Protein AF-0000000079328495 (afdb_homodimer)

InterPro domains:
  IPR013783 Immunoglobulin-like fold [G3DSA:2.60.40.10] (2-86)
  IPR017853 Glycoside hydrolase superfamily [SSF51445] (124-340)
  IPR025277 Apiosidase-like, catalytic domain [PF13204] (99-367)
  IPR032260 Domain of unknown function DUF5060 [PF16586] (5-71)
  IPR041239 Domain of unknown function DUF5605 [PF18310] (412-483)

Foldseek 3Di:
DALEAEALGKDKDKFFADQDDLCLPPKWKKKWKDDPPDTDIAGWGDLHPRMIMAMARHNDFAKMKMFMPMPGPRRHGDMDMGGYDHDDPLPQFAWAFDPQAAIAGPVRHGDAAAEAEAEAQLQADPVQVVLLLVQVLPFLGQEYEYELAHFADVLGHDGGPDHQFPDDPVGAGDLSGGDSVSLVSVQVSCVSSSVSRHAYAYEHAEQRDDRCSNAPDLVSLLSSLLRNLSVDLSNRRYAYEDYAAQQPNADPVGDRRADPVSSVVSLVSSCVNRSVLHAYEYEHAQDADLCLDPSHQAYAYEANDLPDGLLCLLVVCVRRSHAYEDQQSAADECDPDSSAHDALLVVLLSQCNNQLQQHGYYYAHQYDDPSSDGCNHHRRHDDHLNRVLVSLVVVVQSPDPDRWHWDPDDDPQWTWTDDPLFKIKIWNAQFFDQKDKDAHDAPWKKWKWKAQSRVSDIDTDPDIDGGIDMDGTPRGHGIMMMIGTDD/DALEAEALGKDKDKFFADQDDLCLPPKWKKKWKDDPPDTDIAGWGDLHPRMIMFMARHNDFAKMKMAMPMPDPRRGGDMDMGGYDHDDPLPQFAWAFDPQAAIAGPNRHGDAAAEAEAEAQLQADPVQVVLLLVQVLPFLGQEYEYELAHFADVLGHDGGPDHQFPDDPVGAGDLSGGDSVSLVSVQVSCVSSSVSRHAYAYEHAEQRDDRCSNAPDLVSLLSSLLRNLSVDLSNRRYAYEDYAAQQPNADPVGDRRADPVSSVVSLVSSCVNRSPLHAYEYEHAQDADLCLDPSHQAYAYEANDLPDGLLCLLVVCVRRSHAYEDQQSAADECDPDSSAHDALLVVLLSQCNNQLQQHGYYYAHQYDDPSSDGCNHHRRHDDHQNRVLVSLVVVVQSPDPDRWHWDPDDDPQWTWTDDPLFKIKIWNAQFFDQKDKDAHDAPWKWWKWKAQSRVSDIDTDPDIDGGIDMDGTPRGHGIMMMIGTDD

Solvent-accessible surface area (backbone atoms only — not comparable to full-atom values): 50510 Å² total; per-residue (Å²): 126,81,52,67,34,37,38,41,30,64,48,76,50,77,41,69,52,80,71,75,81,62,51,72,74,70,52,52,43,32,33,41,34,35,40,92,89,45,74,48,69,38,43,30,47,70,57,50,94,20,32,32,36,40,54,42,45,43,85,60,75,41,63,35,37,36,40,24,45,35,86,40,74,79,54,32,68,42,71,53,68,38,33,28,38,78,47,56,94,89,50,49,43,35,62,42,76,33,93,56,42,42,41,19,21,68,74,64,47,75,47,82,65,33,28,32,37,28,36,30,17,87,41,45,56,69,68,39,35,53,40,24,51,55,41,48,65,74,43,67,48,40,26,36,36,28,45,72,59,75,54,40,52,94,75,32,79,71,78,51,88,63,55,62,39,42,67,42,89,87,80,41,63,43,80,74,39,72,29,47,68,37,54,53,52,52,51,52,53,52,50,54,33,44,73,66,61,24,33,36,37,38,24,69,37,50,56,41,51,85,81,48,80,62,66,62,50,72,69,40,47,51,52,48,46,50,51,52,36,35,71,43,52,38,47,39,43,49,28,45,24,57,18,50,34,51,83,56,32,55,42,98,85,67,43,72,72,50,54,72,69,50,52,54,52,51,50,48,51,47,55,72,49,23,85,75,64,58,41,25,32,52,21,26,47,82,60,79,68,74,57,63,43,83,80,37,56,36,40,34,36,36,43,75,44,95,74,56,33,36,73,47,36,54,60,48,34,72,72,43,62,28,21,40,31,32,57,35,63,51,18,27,28,20,28,64,48,66,60,19,6,31,45,32,67,58,49,40,46,40,38,52,43,10,36,38,36,29,31,26,38,25,39,36,35,30,45,78,40,100,81,46,57,23,29,34,42,38,28,31,64,87,83,73,64,26,58,65,37,48,35,49,51,49,54,55,55,70,67,42,97,48,75,49,32,48,48,91,77,72,59,93,66,42,50,43,15,21,37,81,88,48,29,42,38,35,42,42,44,75,34,14,33,39,30,43,75,46,78,48,65,77,92,47,37,24,39,43,30,46,29,36,56,75,81,67,44,78,46,72,51,88,67,72,47,54,32,69,49,70,48,82,43,90,46,46,59,37,32,31,40,37,34,40,53,52,135,127,83,53,66,34,36,38,41,31,64,48,76,50,78,41,70,51,79,71,75,82,62,52,74,74,70,53,50,42,33,32,40,35,36,40,93,90,46,74,47,70,36,44,30,45,70,59,51,94,21,31,33,35,40,53,41,45,45,85,58,75,41,64,34,37,35,38,25,44,36,85,40,75,79,53,34,69,43,71,53,68,39,31,28,38,79,46,57,93,88,51,47,44,36,59,42,77,34,92,56,41,42,41,18,21,68,71,64,48,78,46,79,64,32,27,31,38,30,36,30,19,88,42,45,57,71,69,38,35,53,40,24,52,54,41,48,64,74,44,65,48,39,27,36,37,28,44,73,59,74,53,41,50,93,76,34,79,72,78,51,88,62,54,63,38,43,68,42,92,86,78,40,64,43,80,73,38,72,29,47,68,38,54,52,51,50,50,51,52,53,49,53,34,44,74,66,61,25,32,36,38,38,22,69,34,46,54,42,52,85,80,50,80,63,67,62,50,71,68,39,48,51,53,49,46,52,50,50,35,36,71,44,52,37,48,40,44,50,28,46,23,58,19,48,28,51,83,57,34,56,43,98,84,68,43,71,72,50,54,70,67,50,50,53,54,52,49,48,52,48,54,73,51,23,84,76,64,58,42,26,32,52,24,27,46,84,61,79,69,76,58,62,44,84,81,36,58,36,39,34,35,36,43,75,43,95,75,55,34,37,72,45,37,54,59,49,35,71,71,43,62,30,21,41,30,30,58,35,63,52,17,27,26,21,29,65,50,68,60,20,7,29,45,34,67,57,49,40,46,39,39,52,45,10,36,37,37,29,30,26,39,25,40,38,34,30,46,80,40,98,81,46,59,23,28,35,43,37,29,31,64,86,83,73,63,26,58,65,36,48,33,50,52,48,53,54,54,72,68,43,99,48,76,51,31,49,47,92,78,72,60,90,66,44,51,42,13,22,37,81,87,48,30,42,36,37,40,40,44,76,33,14,31,39,30,45,74,46,78,48,65,77,91,48,38,24,39,42,30,44,28,37,56,76,80,65,45,77,46,74,52,88,68,71,47,51,32,69,49,72,46,83,41,89,45,46,60,37,34,31,41,38,34,40,51,52,134

pLDDT: mean 97.22, std 3.51, range [46.03, 98.94]

Secondary structure (DSSP, 8-state):
---EEETTS-EEEEEE---SS-HHHH--EEEEEEETTEEEEEEEEE-STTEEEEEE---S-EEEEEEEEESSGGGSS-EEEEEEEPPPTT----EEEETTTEEEETTS-B----EEE-TTGGGS-HHHHHHHHHHHHHSS--EEEEESS---BTTB-PPPSS-SEEEETTTEEEEEEE-HHHHHHHHHHHHHHHHTT-EEEEES--S--SSSTT---HHHHHHHHHHHHHHHTT-TTEEEES-SSGGG-B-TTS-BSS-HHHHHHHHHHHHHH-TT---EE-B-SSS---TTSTT--SEEEE-SSSSS-GGGHHHHHHHH-S-EEEEES--EE--SSGGG-B-HHHHHHHHHHHHHTT-EEEE-EE---TT---HHHH-S----SHHHHHHHHHHHHHHSSS--EE-SS--SSSEEEEETTTEEEEE-TT---SEEEEEPPTT-EEEEEEEETTTTEEEEPSS-B-SEEEEE--SSSSEEEEEEEE-/---EEETTS-EEEEEE---SS-HHHH--EEEEEEETTEEEEEEEEE-STTEEEEEE---S-EEEEEEEEESSGGGSS-EEEEEEEPPPTT----EEEETTTEEEETTS-B----EEE-TTGGGS-HHHHHHHHHHHHHSS--EEEEESS---BTTB-PPPSS-SEEEETTTEEEEEEE-HHHHHHHHHHHHHHHHTT-EEEEES--S--SSSTT---HHHHHHHHHHHHHHHTT-TTEEEE--SSGGG-B-TTS-BSS-HHHHHHHHHHHHHH-TT---EE-B-SSS---TTSTT--SEEEE-SSSSS-GGGHHHHHHHH-S-EEEEES--EE--SSGGG-B-HHHHHHHHHHHHHTT-EEEE-EE---TT---HHHH-S----SHHHHHHHHHHHHHHSSS--EE-SS--SSSEEEEETTTEEEEE-TT---SEEEEEPPTT-EEEEEEEETTTTEEEEPSS-B-SEEEEE--SSSSEEEEEEEE-

Nearest PDB structures (foldseek):
  4n0r-assembly1_B  TM=9.453E-01  e=2.467E-60  Phocaeicola vulgatus ATCC 8482
  5i77-assembly2_A  TM=6.065E-01  e=1.632E-05  Aspergillus niger
  5i79-assembly1_A  TM=5.744E-01  e=2.759E-05  Aspergillus niger
  6yon-assembly4_D  TM=5.941E-01  e=5.556E-05  Talaromyces verruculosus
  6fpt-assembly1_A  TM=4.446E-01  e=1.457E-03  Danio rerio

Sequence (974 aa):
MSNLIEQWGFYESSFKGPDEGNLFLEVELTAVFKHEDSLVEVNGFYDGEGIYKVRFMPELLGKWTFVTKSNREDLNKLTGSFECVEPSSNNHGPVRVKNQFHFEYADRTPHYSFGTTCYAWIHQSIELQEKTLETLKTSPFNKVRMCVFPKHYDYNHNEPPLYPYEGSLESGFDFTKFIPEFFRHLERRILDLQEIGIECDLILFHPYDRWGFSNMGAENDKKYLKYIVSRLAHFRNIWWSMANEYDLFFGSDGELKKNVEDWERLARIVQRNDPYQHLRSIHNCMKMYDYGRPWITHCSIQRTDTVKTAENTNEWRNQYGKPIVIDECTYEGNINHGWGNITGQEMTRRFWEGVIRGGYVGHGETYVHPQDILWWSHGGELHGTSPLRIGFLRKIIESAPGAISPIKTPYWDVTCGVVGEDYYIFYFSFNQPAFRTFNMPQGNRYKVDILDTWDMTIKELEGTYSGEFSIDMPGKQYIAVRMIKVNMSNLIEQWGFYESSFKGPDEGNLFLEVELTAVFKHEDSLVEVNGFYDGEGIYKVRFMPELLGKWTFVTKSNREDLNKLTGSFECVEPSSNNHGPVRVKNQFHFEYADRTPHYSFGTTCYAWIHQSIELQEKTLETLKTSPFNKVRMCVFPKHYDYNHNEPPLYPYEGSLESGFDFTKFIPEFFRHLERRILDLQEIGIECDLILFHPYDRWGFSNMGAENDKKYLKYIVSRLAHFRNIWWSMANEYDLFFGSDGELKKNVEDWERLARIVQRNDPYQHLRSIHNCMKMYDYGRPWITHCSIQRTDTVKTAENTNEWRNQYGKPIVIDECTYEGNINHGWGNITGQEMTRRFWEGVIRGGYVGHGETYVHPQDILWWSHGGELHGTSPLRIGFLRKIIESAPGAISPIKTPYWDVTCGVVGEDYYIFYFSFNQPAFRTFNMPQGNRYKVDILDTWDMTIKELEGTYSGEFSIDMPGKQYIAVRMIKVN

Structure (mmCIF, N/CA/C/O backbone):
data_AF-0000000079328495-model_v1
#
loop_
_entity.id
_entity.type
_entity.pdbx_description
1 polymer 'Uncharacterized protein'
#
loop_
_atom_site.group_PDB
_atom_site.id
_atom_site.type_symbol
_atom_site.label_atom_id
_atom_site.label_alt_id
_atom_site.label_comp_id
_atom_site.label_asym_id
_atom_site.label_entity_id
_atom_site.label_seq_id
_atom_site.pdbx_PDB_ins_code
_atom_site.Cartn_x
_atom_site.Cartn_y
_atom_site.Cartn_z
_atom_site.occupancy
_atom_site.B_iso_or_equiv
_atom_site.auth_seq_id
_atom_site.auth_comp_id
_atom_site.auth_asym_id
_atom_site.auth_atom_id
_atom_site.pdbx_PDB_model_num
ATOM 1 N N . MET A 1 1 ? 10.586 -49.875 -30.781 1 46.31 1 MET A N 1
ATOM 2 C CA . MET A 1 1 ? 10.617 -48.5 -30.281 1 46.31 1 MET A CA 1
ATOM 3 C C . MET A 1 1 ? 12.039 -48.094 -29.938 1 46.31 1 MET A C 1
ATOM 5 O O . MET A 1 1 ? 12.812 -48.875 -29.406 1 46.31 1 MET A O 1
ATOM 9 N N . SER A 1 2 ? 12.641 -47.188 -30.469 1 59.44 2 SER A N 1
ATOM 10 C CA . SER A 1 2 ? 14.031 -46.781 -30.281 1 59.44 2 SER A CA 1
ATOM 11 C C . SER A 1 2 ? 14.391 -46.719 -28.797 1 59.44 2 SER A C 1
ATOM 13 O O . SER A 1 2 ? 13.609 -46.25 -27.984 1 59.44 2 SER A O 1
ATOM 15 N N . ASN A 1 3 ? 15.266 -47.562 -28.297 1 86.56 3 ASN A N 1
ATOM 16 C CA . ASN A 1 3 ? 15.742 -47.75 -26.938 1 86.56 3 ASN A CA 1
ATOM 17 C C . ASN A 1 3 ? 16.594 -46.594 -26.453 1 86.56 3 ASN A C 1
ATOM 19 O O . ASN A 1 3 ? 17.422 -46.75 -25.562 1 86.56 3 ASN A O 1
ATOM 23 N N . LEU A 1 4 ? 16.453 -45.469 -27.297 1 95.38 4 LEU A N 1
ATOM 24 C CA . LEU A 1 4 ? 17.203 -44.281 -26.906 1 95.38 4 LEU A CA 1
ATOM 25 C C . LEU A 1 4 ? 16.297 -43.281 -26.219 1 95.38 4 LEU A C 1
ATOM 27 O O . LEU A 1 4 ? 15.219 -42.938 -26.719 1 95.38 4 LEU A O 1
ATOM 31 N N . ILE A 1 5 ? 16.656 -42.844 -25.062 1 96.94 5 ILE A N 1
ATOM 32 C CA . ILE A 1 5 ? 15.938 -41.844 -24.266 1 96.94 5 ILE A CA 1
ATOM 33 C C . ILE A 1 5 ? 16.859 -40.656 -23.969 1 96.94 5 ILE A C 1
ATOM 35 O O . ILE A 1 5 ? 17.984 -40.844 -23.516 1 96.94 5 ILE A O 1
ATOM 39 N N . GLU A 1 6 ? 16.453 -39.438 -24.344 1 97.25 6 GLU A N 1
ATOM 40 C CA . GLU A 1 6 ? 17.297 -38.281 -24.031 1 97.25 6 GLU A CA 1
ATOM 41 C C . GLU A 1 6 ? 17.375 -38.062 -22.531 1 97.25 6 GLU A C 1
ATOM 43 O O . GLU A 1 6 ? 16.422 -38.375 -21.797 1 97.25 6 GLU A O 1
ATOM 48 N N . GLN A 1 7 ? 18.516 -37.469 -22.125 1 97.75 7 GLN A N 1
ATOM 49 C CA . GLN A 1 7 ? 18.625 -37.031 -20.734 1 97.75 7 GLN A CA 1
ATOM 50 C C . GLN A 1 7 ? 17.5 -36.094 -20.375 1 97.75 7 GLN A C 1
ATOM 52 O O . GLN A 1 7 ? 17.172 -35.156 -21.141 1 97.75 7 GLN A O 1
ATOM 57 N N . TRP A 1 8 ? 16.875 -36.344 -19.266 1 98.12 8 TRP A N 1
ATOM 58 C CA . TRP A 1 8 ? 15.727 -35.594 -18.734 1 98.12 8 TRP A CA 1
ATOM 59 C C . TRP A 1 8 ? 14.5 -35.812 -19.609 1 98.12 8 TRP A C 1
ATOM 61 O O . TRP A 1 8 ? 13.523 -35.062 -19.5 1 98.12 8 TRP A O 1
ATOM 71 N N . GLY A 1 9 ? 14.57 -36.656 -20.531 1 95.88 9 GLY A N 1
ATOM 72 C CA . GLY A 1 9 ? 13.359 -37.219 -21.125 1 95.88 9 GLY A CA 1
ATOM 73 C C . GLY A 1 9 ? 12.68 -38.25 -20.25 1 95.88 9 GLY A C 1
ATOM 74 O O . GLY A 1 9 ? 12.812 -38.219 -19.031 1 95.88 9 GLY A O 1
ATOM 75 N N . PHE A 1 10 ? 11.727 -39.094 -20.734 1 90.31 10 PHE A N 1
ATOM 76 C CA . PHE A 1 10 ? 11.227 -40.125 -19.828 1 90.31 10 PHE A CA 1
ATOM 77 C C . PHE A 1 10 ? 11.047 -41.438 -20.562 1 90.31 10 PHE A C 1
ATOM 79 O O . PHE A 1 10 ? 10.68 -41.469 -21.734 1 90.31 10 PHE A O 1
ATOM 86 N N . TYR A 1 11 ? 11.438 -42.5 -19.938 1 96.12 11 TYR A N 1
ATOM 87 C CA . TYR A 1 11 ? 11.273 -43.906 -20.312 1 96.12 11 TYR A CA 1
ATOM 88 C C . TYR A 1 11 ? 9.984 -44.469 -19.75 1 96.12 11 TYR A C 1
ATOM 90 O O . TYR A 1 11 ? 9.617 -44.156 -18.594 1 96.12 11 TYR A O 1
ATOM 98 N N . GLU A 1 12 ? 9.32 -45.219 -20.562 1 97.19 12 GLU A N 1
ATOM 99 C CA . GLU A 1 12 ? 8.109 -45.906 -20.109 1 97.19 12 GLU A CA 1
ATOM 100 C C . GLU A 1 12 ? 8.094 -47.375 -20.531 1 97.19 12 GLU A C 1
ATOM 102 O O . GLU A 1 12 ? 8.461 -47.688 -21.672 1 97.19 12 GLU A O 1
ATOM 107 N N . SER A 1 13 ? 7.82 -48.219 -19.656 1 97.12 13 SER A N 1
ATOM 108 C CA . SER A 1 13 ? 7.52 -49.625 -19.953 1 97.12 13 SER A CA 1
ATOM 109 C C . SER A 1 13 ? 6.141 -50 -19.438 1 97.12 13 SER A C 1
ATOM 111 O O . SER A 1 13 ? 5.734 -49.594 -18.344 1 97.12 13 SER A O 1
ATOM 113 N N . SER A 1 14 ? 5.461 -50.781 -20.219 1 97.38 14 SER A N 1
ATOM 114 C CA . SER A 1 14 ? 4.125 -51.281 -19.875 1 97.38 14 SER A CA 1
ATOM 115 C C . SER A 1 14 ? 4.105 -52.781 -19.719 1 97.38 14 SER A C 1
ATOM 117 O O . SER A 1 14 ? 4.766 -53.5 -20.469 1 97.38 14 SER A O 1
ATOM 119 N N . PHE A 1 15 ? 3.289 -53.219 -18.766 1 97.56 15 PHE A N 1
ATOM 120 C CA . PHE A 1 15 ? 3.152 -54.625 -18.453 1 97.56 15 PHE A CA 1
ATOM 121 C C . PHE A 1 15 ? 1.683 -55.031 -18.344 1 97.56 15 PHE A C 1
ATOM 123 O O . PHE A 1 15 ? 0.863 -54.25 -17.875 1 97.56 15 PHE A O 1
ATOM 130 N N . LYS A 1 16 ? 1.443 -56.219 -18.75 1 96.62 16 LYS A N 1
ATOM 131 C CA . LYS A 1 16 ? 0.119 -56.781 -18.5 1 96.62 16 LYS A CA 1
ATOM 132 C C . LYS A 1 16 ? 0.066 -57.5 -17.156 1 96.62 16 LYS A C 1
ATOM 134 O O . LYS A 1 16 ? 1.006 -58.188 -16.781 1 96.62 16 LYS A O 1
ATOM 139 N N . GLY A 1 17 ? -0.956 -57.25 -16.453 1 95.69 17 GLY A N 1
ATOM 140 C CA . GLY A 1 17 ? -1.153 -57.844 -15.148 1 95.69 17 GLY A CA 1
ATOM 141 C C . GLY A 1 17 ? -2.615 -58.062 -14.797 1 95.69 17 GLY A C 1
ATOM 142 O O . GLY A 1 17 ? -3.469 -58.125 -15.688 1 95.69 17 GLY A O 1
ATOM 143 N N . PRO A 1 18 ? -2.844 -58.25 -13.508 1 94.81 18 PRO A N 1
ATOM 144 C CA . PRO A 1 18 ? -4.23 -58.469 -13.078 1 94.81 18 PRO A CA 1
ATOM 145 C C . PRO A 1 18 ? -5.176 -57.375 -13.555 1 94.81 18 PRO A C 1
ATOM 147 O O . PRO A 1 18 ? -4.797 -56.219 -13.578 1 94.81 18 PRO A O 1
ATOM 150 N N . ASP A 1 19 ? -6.398 -57.781 -13.891 1 94.12 19 ASP A N 1
ATOM 151 C CA . ASP A 1 19 ? -7.379 -56.812 -14.398 1 94.12 19 ASP A CA 1
ATOM 152 C C . ASP A 1 19 ? -8.688 -56.906 -13.617 1 94.12 19 ASP A C 1
ATOM 154 O O . ASP A 1 19 ? -9.695 -56.312 -14.016 1 94.12 19 ASP A O 1
ATOM 158 N N . GLU A 1 20 ? -8.719 -57.688 -12.57 1 92.5 20 GLU A N 1
ATOM 159 C CA . GLU A 1 20 ? -9.906 -57.812 -11.727 1 92.5 20 GLU A CA 1
ATOM 160 C C . GLU A 1 20 ? -9.625 -57.312 -10.312 1 92.5 20 GLU A C 1
ATOM 162 O O . GLU A 1 20 ? -8.539 -57.531 -9.781 1 92.5 20 GLU A O 1
ATOM 167 N N . GLY A 1 21 ? -10.672 -56.625 -9.719 1 91.38 21 GLY A N 1
ATOM 168 C CA . GLY A 1 21 ? -10.547 -56.094 -8.367 1 91.38 21 GLY A CA 1
ATOM 169 C C . GLY A 1 21 ? -10.18 -54.625 -8.336 1 91.38 21 GLY A C 1
ATOM 170 O O . GLY A 1 21 ? -10.406 -53.906 -9.305 1 91.38 21 GLY A O 1
ATOM 171 N N . ASN A 1 22 ? -9.828 -54.188 -7.129 1 93 22 ASN A N 1
ATOM 172 C CA . ASN A 1 22 ? -9.344 -52.812 -6.988 1 93 22 ASN A CA 1
ATOM 173 C C . ASN A 1 22 ? -7.82 -52.75 -7.062 1 93 22 ASN A C 1
ATOM 175 O O . ASN A 1 22 ? -7.148 -52.688 -6.031 1 93 22 ASN A O 1
ATOM 179 N N . LEU A 1 23 ? -7.359 -52.688 -8.203 1 89.62 23 LEU A N 1
ATOM 180 C CA . LEU A 1 23 ? -5.953 -52.906 -8.523 1 89.62 23 LEU A CA 1
ATOM 181 C C . LEU A 1 23 ? -5.117 -51.688 -8.125 1 89.62 23 LEU A C 1
ATOM 183 O O . LEU A 1 23 ? -3.891 -51.781 -8.055 1 89.62 23 LEU A O 1
ATOM 187 N N . PHE A 1 24 ? -5.734 -50.562 -7.863 1 91.75 24 PHE A N 1
ATOM 188 C CA . PHE A 1 24 ? -5.035 -49.406 -7.332 1 91.75 24 PHE A CA 1
ATOM 189 C C . PHE A 1 24 ? -4.551 -49.656 -5.91 1 91.75 24 PHE A C 1
ATOM 191 O O . PHE A 1 24 ? -3.547 -49.094 -5.477 1 91.75 24 PHE A O 1
ATOM 198 N N . LEU A 1 25 ? -5.242 -50.5 -5.254 1 90.62 25 LEU A N 1
ATOM 199 C CA . LEU A 1 25 ? -4.953 -50.781 -3.854 1 90.62 25 LEU A CA 1
ATOM 200 C C . LEU A 1 25 ? -4.207 -52.094 -3.715 1 90.62 25 LEU A C 1
ATOM 202 O O . LEU A 1 25 ? -3.354 -52.25 -2.836 1 90.62 25 LEU A O 1
ATOM 206 N N . GLU A 1 26 ? -4.461 -52.969 -4.586 1 93.62 26 GLU A N 1
ATOM 207 C CA . GLU A 1 26 ? -4.094 -54.344 -4.355 1 93.62 26 GLU A CA 1
ATOM 208 C C . GLU A 1 26 ? -2.73 -54.688 -4.965 1 93.62 26 GLU A C 1
ATOM 210 O O . GLU A 1 26 ? -2.102 -55.688 -4.605 1 93.62 26 GLU A O 1
ATOM 215 N N . VAL A 1 27 ? -2.359 -53.938 -5.852 1 96 27 VAL A N 1
ATOM 216 C CA . VAL A 1 27 ? -1.133 -54.281 -6.562 1 96 27 VAL A CA 1
ATOM 217 C C . VAL A 1 27 ? -0.042 -53.281 -6.227 1 96 27 VAL A C 1
ATOM 219 O O . VAL A 1 27 ? -0.253 -52.062 -6.34 1 96 27 VAL A O 1
ATOM 222 N N . GLU A 1 28 ? 1.02 -53.781 -5.754 1 96.56 28 GLU A N 1
ATOM 223 C CA . GLU A 1 28 ? 2.229 -52.969 -5.547 1 96.56 28 GLU A CA 1
ATOM 224 C C . GLU A 1 28 ? 3.26 -53.25 -6.641 1 96.56 28 GLU A C 1
ATOM 226 O O . GLU A 1 28 ? 3.506 -54.406 -6.996 1 96.56 28 GLU A O 1
ATOM 231 N N . LEU A 1 29 ? 3.732 -52.219 -7.219 1 98.06 29 LEU A N 1
ATOM 232 C CA . LEU A 1 29 ? 4.73 -52.344 -8.281 1 98.06 29 LEU A CA 1
ATOM 233 C C . LEU A 1 29 ? 5.797 -51.25 -8.133 1 98.06 29 LEU A C 1
ATOM 235 O O . LEU A 1 29 ? 5.48 -50.062 -8.016 1 98.06 29 LEU A O 1
ATOM 239 N N . THR A 1 30 ? 7.055 -51.625 -8.055 1 98.44 30 THR A N 1
ATOM 240 C CA . THR A 1 30 ? 8.203 -50.75 -8.125 1 98.44 30 THR A CA 1
ATOM 241 C C . THR A 1 30 ? 9.227 -51.25 -9.125 1 98.44 30 THR A C 1
ATOM 243 O O . THR A 1 30 ? 9.148 -52.375 -9.586 1 98.44 30 THR A O 1
ATOM 246 N N . ALA A 1 31 ? 10.055 -50.406 -9.523 1 98.44 31 ALA A N 1
ATOM 247 C CA . ALA A 1 31 ? 11.188 -50.75 -10.375 1 98.44 31 ALA A CA 1
ATOM 248 C C . ALA A 1 31 ? 12.469 -50.062 -9.898 1 98.44 31 ALA A C 1
ATOM 250 O O . ALA A 1 31 ? 12.438 -48.906 -9.508 1 98.44 31 ALA A O 1
ATOM 251 N N . VAL A 1 32 ? 13.523 -50.781 -9.883 1 98.5 32 VAL A N 1
ATOM 252 C CA . VAL A 1 32 ? 14.836 -50.219 -9.578 1 98.5 32 VAL A CA 1
ATOM 253 C C . VAL A 1 32 ? 15.641 -50.062 -10.867 1 98.5 32 VAL A C 1
ATOM 255 O O . VAL A 1 32 ? 15.969 -51.062 -11.531 1 98.5 32 VAL A O 1
ATOM 258 N N . PHE A 1 33 ? 15.93 -48.844 -11.227 1 98.19 33 PHE A N 1
ATOM 259 C CA . PHE A 1 33 ? 16.781 -48.531 -12.375 1 98.19 33 PHE A CA 1
ATOM 260 C C . PHE A 1 33 ? 18.234 -48.438 -11.961 1 98.19 33 PHE A C 1
ATOM 262 O O . PHE A 1 33 ? 18.547 -47.875 -10.898 1 98.19 33 PHE A O 1
ATOM 269 N N . LYS A 1 34 ? 19.016 -48.938 -12.812 1 97.81 34 LYS A N 1
ATOM 270 C CA . LYS A 1 34 ? 20.438 -49.031 -12.477 1 97.81 34 LYS A CA 1
ATOM 271 C C . LYS A 1 34 ? 21.312 -48.531 -13.633 1 97.81 34 LYS A C 1
ATOM 273 O O . LYS A 1 34 ? 21.062 -48.844 -14.797 1 97.81 34 LYS A O 1
ATOM 278 N N . HIS A 1 35 ? 22.141 -47.656 -13.391 1 97.19 35 HIS A N 1
ATOM 279 C CA . HIS A 1 35 ? 23.25 -47.219 -14.234 1 97.19 35 HIS A CA 1
ATOM 280 C C . HIS A 1 35 ? 24.562 -47.25 -13.461 1 97.19 35 HIS A C 1
ATOM 282 O O . HIS A 1 35 ? 24.812 -46.406 -12.609 1 97.19 35 HIS A O 1
ATOM 288 N N . GLU A 1 36 ? 25.422 -48.156 -13.836 1 95.25 36 GLU A N 1
ATOM 289 C CA . GLU A 1 36 ? 26.656 -48.344 -13.086 1 95.25 36 GLU A CA 1
ATOM 290 C C . GLU A 1 36 ? 26.391 -48.5 -11.594 1 95.25 36 GLU A C 1
ATOM 292 O O . GLU A 1 36 ? 25.625 -49.375 -11.172 1 95.25 36 GLU A O 1
ATOM 297 N N . ASP A 1 37 ? 26.766 -47.438 -10.797 1 94.12 37 ASP A N 1
ATOM 298 C CA . ASP A 1 37 ? 26.594 -47.531 -9.352 1 94.12 37 ASP A CA 1
ATOM 299 C C . ASP A 1 37 ? 25.375 -46.75 -8.883 1 94.12 37 ASP A C 1
ATOM 301 O O . ASP A 1 37 ? 25.078 -46.719 -7.688 1 94.12 37 ASP A O 1
ATOM 305 N N . SER A 1 38 ? 24.672 -46.219 -9.82 1 95.44 38 SER A N 1
ATOM 306 C CA . SER A 1 38 ? 23.5 -45.438 -9.477 1 95.44 38 SER A CA 1
ATOM 307 C C . SER A 1 38 ? 22.234 -46.281 -9.516 1 95.44 38 SER A C 1
ATOM 309 O O . SER A 1 38 ? 21.969 -46.969 -10.5 1 95.44 38 SER A O 1
ATOM 311 N N . LEU A 1 39 ? 21.547 -46.25 -8.367 1 97.12 39 LEU A N 1
ATOM 312 C CA . LEU A 1 39 ? 20.266 -46.938 -8.25 1 97.12 39 LEU A CA 1
ATOM 313 C C . LEU A 1 39 ? 19.141 -45.969 -7.949 1 97.12 39 LEU A C 1
ATOM 315 O O . LEU A 1 39 ? 19.281 -45.125 -7.062 1 97.12 39 LEU A O 1
ATOM 319 N N . VAL A 1 40 ? 18.109 -46 -8.75 1 97.44 40 VAL A N 1
ATOM 320 C CA . VAL A 1 40 ? 16.938 -45.188 -8.5 1 97.44 40 VAL A CA 1
ATOM 321 C C . VAL A 1 40 ? 15.688 -46.062 -8.5 1 97.44 40 VAL A C 1
ATOM 323 O O . VAL A 1 40 ? 15.391 -46.719 -9.484 1 97.44 40 VAL A O 1
ATOM 326 N N . GLU A 1 41 ? 15.031 -46.094 -7.383 1 98.06 41 GLU A N 1
ATOM 327 C CA . GLU A 1 41 ? 13.766 -46.844 -7.289 1 98.06 41 GLU A CA 1
ATOM 328 C C . GLU A 1 41 ? 12.586 -45.938 -7.605 1 98.06 41 GLU A C 1
ATOM 330 O O . GLU A 1 41 ? 12.492 -44.812 -7.09 1 98.06 41 GLU A O 1
ATOM 335 N N . VAL A 1 42 ? 11.727 -46.375 -8.484 1 98.06 42 VAL A N 1
ATOM 336 C CA . VAL A 1 42 ? 10.523 -45.625 -8.828 1 98.06 42 VAL A CA 1
ATOM 337 C C . VAL A 1 42 ? 9.289 -46.5 -8.602 1 98.06 42 VAL A C 1
ATOM 339 O O . VAL A 1 42 ? 9.375 -47.719 -8.648 1 98.06 42 VAL A O 1
ATOM 342 N N . ASN A 1 43 ? 8.188 -45.812 -8.312 1 98 43 ASN A N 1
ATOM 343 C CA . ASN A 1 43 ? 6.91 -46.5 -8.234 1 98 43 ASN A CA 1
ATOM 344 C C . ASN A 1 43 ? 6.332 -46.781 -9.617 1 98 43 ASN A C 1
ATOM 346 O O . ASN A 1 43 ? 6.434 -45.938 -10.516 1 98 43 ASN A O 1
ATOM 350 N N . GLY A 1 44 ? 5.805 -48 -9.828 1 98 44 GLY A N 1
ATOM 351 C CA . GLY A 1 44 ? 4.875 -48.219 -10.922 1 98 44 GLY A CA 1
ATOM 352 C C . GLY A 1 44 ? 3.443 -47.875 -10.57 1 98 44 GLY A C 1
ATOM 353 O O . GLY A 1 44 ? 3.152 -47.469 -9.438 1 98 44 GLY A O 1
ATOM 354 N N . PHE A 1 45 ? 2.564 -47.969 -11.562 1 97.81 45 PHE A N 1
ATOM 355 C CA . PHE A 1 45 ? 1.168 -47.625 -11.305 1 97.81 45 PHE A CA 1
ATOM 356 C C . PHE A 1 45 ? 0.25 -48.375 -12.266 1 97.81 45 PHE A C 1
ATOM 358 O O . PHE A 1 45 ? 0.669 -48.781 -13.352 1 97.81 45 PHE A O 1
ATOM 365 N N . TYR A 1 46 ? -0.91 -48.656 -11.805 1 97.94 46 TYR A N 1
ATOM 366 C CA . TYR A 1 46 ? -1.962 -49.219 -12.633 1 97.94 46 TYR A CA 1
ATOM 367 C C . TYR A 1 46 ? -2.561 -48.188 -13.562 1 97.94 46 TYR A C 1
ATOM 369 O O . TYR A 1 46 ? -2.947 -47.094 -13.117 1 97.94 46 TYR A O 1
ATOM 377 N N . ASP A 1 47 ? -2.60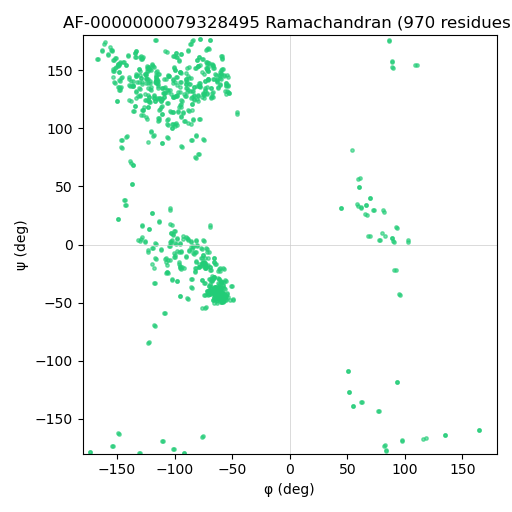9 -48.469 -14.898 1 97.94 47 ASP A N 1
ATOM 378 C CA . ASP A 1 47 ? -3.09 -47.5 -15.891 1 97.94 47 ASP A CA 1
ATOM 379 C C . ASP A 1 47 ? -4.383 -48 -16.531 1 97.94 47 ASP A C 1
ATOM 381 O O . ASP A 1 47 ? -4.684 -47.625 -17.672 1 97.94 47 ASP A O 1
ATOM 385 N N . GLY A 1 48 ? -5.07 -48.875 -15.93 1 95.94 48 GLY A N 1
ATOM 386 C CA . GLY A 1 48 ? -6.355 -49.344 -16.422 1 95.94 48 GLY A CA 1
ATOM 387 C C . GLY A 1 48 ? -6.238 -50.531 -17.375 1 95.94 48 GLY A C 1
ATOM 388 O O . GLY A 1 48 ? -5.191 -50.719 -17.984 1 95.94 48 GLY A O 1
ATOM 389 N N . GLU A 1 49 ? -7.281 -51.312 -17.391 1 95.62 49 GLU A N 1
ATOM 390 C CA . GLU A 1 49 ? -7.457 -52.406 -18.344 1 95.62 49 GLU A CA 1
ATOM 391 C C . GLU A 1 49 ? -6.312 -53.406 -18.25 1 95.62 49 GLU A C 1
ATOM 393 O O . GLU A 1 49 ? -5.766 -53.844 -19.266 1 95.62 49 GLU A O 1
ATOM 398 N N . GLY A 1 50 ? -5.82 -53.594 -17.062 1 96.31 50 GLY A N 1
ATOM 399 C CA . GLY A 1 50 ? -4.789 -54.594 -16.812 1 96.31 50 GLY A CA 1
ATOM 400 C C . GLY A 1 50 ? -3.398 -54.125 -17.188 1 96.31 50 GLY A C 1
ATOM 401 O O . GLY A 1 50 ? -2.465 -54.906 -17.25 1 96.31 50 GLY A O 1
ATOM 402 N N . ILE A 1 51 ? -3.336 -52.875 -17.469 1 97.88 51 ILE A N 1
ATOM 403 C CA . ILE A 1 51 ? -2.041 -52.344 -17.859 1 97.88 51 ILE A CA 1
ATOM 404 C C . ILE A 1 51 ? -1.375 -51.656 -16.672 1 97.88 51 ILE A C 1
ATOM 406 O O . ILE A 1 51 ? -2.006 -50.844 -15.984 1 97.88 51 ILE A O 1
ATOM 410 N N . TYR A 1 52 ? -0.135 -52.031 -16.375 1 98.06 52 TYR A N 1
ATOM 411 C CA . TYR A 1 52 ? 0.72 -51.438 -15.359 1 98.06 52 TYR A CA 1
ATOM 412 C C . TYR A 1 52 ? 1.942 -50.781 -15.992 1 98.06 52 TYR A C 1
ATOM 414 O O . TYR A 1 52 ? 2.508 -51.312 -16.953 1 98.06 52 TYR A O 1
ATOM 422 N N . LYS A 1 53 ? 2.334 -49.656 -15.477 1 98.06 53 LYS A N 1
ATOM 423 C CA . LYS A 1 53 ? 3.422 -48.906 -16.109 1 98.06 53 LYS A CA 1
ATOM 424 C C . LYS A 1 53 ? 4.484 -48.5 -15.094 1 98.06 53 LYS A C 1
ATOM 426 O O . LYS A 1 53 ? 4.18 -48.312 -13.914 1 98.06 53 LYS A O 1
ATOM 431 N N . VAL A 1 54 ? 5.715 -48.469 -15.531 1 97.62 54 VAL A N 1
ATOM 432 C CA . VAL A 1 54 ? 6.816 -47.812 -14.844 1 97.62 54 VAL A CA 1
ATOM 433 C C . VAL A 1 54 ? 7.426 -46.719 -15.742 1 97.62 54 VAL A C 1
ATOM 435 O O . VAL A 1 54 ? 7.559 -46.906 -16.953 1 97.62 54 VAL A O 1
ATOM 438 N N . ARG A 1 55 ? 7.66 -45.625 -15.164 1 98 55 ARG A N 1
ATOM 439 C CA . ARG A 1 55 ? 8.242 -44.469 -15.867 1 98 55 ARG A CA 1
ATOM 440 C C . ARG A 1 55 ? 9.492 -43.969 -15.156 1 98 55 ARG A C 1
ATOM 442 O O . ARG A 1 55 ? 9.602 -44.062 -13.93 1 98 55 ARG A O 1
ATOM 449 N N . PHE A 1 56 ? 10.43 -43.469 -15.938 1 97.94 56 PHE A N 1
ATOM 450 C CA . PHE A 1 56 ? 11.711 -43.031 -15.383 1 97.94 56 PHE A CA 1
ATOM 451 C C . PHE A 1 56 ? 12.281 -41.875 -16.172 1 97.94 56 PHE A C 1
ATOM 453 O O . PHE A 1 56 ? 12.227 -41.844 -17.391 1 97.94 56 PHE A O 1
ATOM 460 N N . MET A 1 57 ? 12.75 -40.812 -15.484 1 98.38 57 MET A N 1
ATOM 461 C CA . MET A 1 57 ? 13.5 -39.719 -16.062 1 98.38 57 MET A CA 1
ATOM 462 C C . MET A 1 57 ? 15 -39.875 -15.828 1 98.38 57 MET A C 1
ATOM 464 O O . MET A 1 57 ? 15.484 -39.625 -14.719 1 98.38 57 MET A O 1
ATOM 468 N N . PRO A 1 58 ? 15.734 -40.312 -16.828 1 97.5 58 PRO A N 1
ATOM 469 C CA . PRO A 1 58 ? 17.172 -40.531 -16.609 1 97.5 58 PRO A CA 1
ATOM 470 C C . PRO A 1 58 ? 17.938 -39.219 -16.469 1 97.5 58 PRO A C 1
ATOM 472 O O . PRO A 1 58 ? 17.719 -38.281 -17.25 1 97.5 58 PRO A O 1
ATOM 475 N N . GLU A 1 59 ? 18.797 -39.156 -15.516 1 96.5 59 GLU A N 1
ATOM 476 C CA . GLU A 1 59 ? 19.578 -37.938 -15.281 1 96.5 59 GLU A CA 1
ATOM 477 C C . GLU A 1 59 ? 21.031 -38.125 -15.703 1 96.5 59 GLU A C 1
ATOM 479 O O . GLU A 1 59 ? 21.766 -37.156 -15.82 1 96.5 59 GLU A O 1
ATOM 484 N N . LEU A 1 60 ? 21.438 -39.438 -15.906 1 97.12 60 LEU A N 1
ATOM 485 C CA . LEU A 1 60 ? 22.797 -39.75 -16.312 1 97.12 60 LEU A CA 1
ATOM 486 C C . LEU A 1 60 ? 22.812 -40.406 -17.688 1 97.12 60 LEU A C 1
ATOM 488 O O . LEU A 1 60 ? 21.969 -41.25 -18 1 97.12 60 LEU A O 1
ATOM 492 N N . LEU A 1 61 ? 23.797 -40.062 -18.5 1 97.69 61 LEU A N 1
ATOM 493 C CA . LEU A 1 61 ? 23.969 -40.656 -19.812 1 97.69 61 LEU A CA 1
ATOM 494 C C . LEU A 1 61 ? 24.453 -42.094 -19.688 1 97.69 61 LEU A C 1
ATOM 496 O O . LEU A 1 61 ? 25.125 -42.469 -18.719 1 97.69 61 LEU A O 1
ATOM 500 N N . GLY A 1 62 ? 24.047 -42.875 -20.734 1 97.69 62 GLY A N 1
ATOM 501 C CA . GLY A 1 62 ? 24.562 -44.25 -20.781 1 97.69 62 GLY A CA 1
ATOM 502 C C . GLY A 1 62 ? 23.484 -45.312 -20.641 1 97.69 62 GLY A C 1
ATOM 503 O O . GLY A 1 62 ? 22.297 -45 -20.75 1 97.69 62 GLY A O 1
ATOM 504 N N . LYS A 1 63 ? 23.906 -46.5 -20.422 1 97.75 63 LYS A N 1
ATOM 505 C CA . LYS A 1 63 ? 23 -47.656 -20.422 1 97.75 63 LYS A CA 1
ATOM 506 C C . LYS A 1 63 ? 22.297 -47.812 -19.062 1 97.75 63 LYS A C 1
ATOM 508 O O . LYS A 1 63 ? 22.953 -47.75 -18.016 1 97.75 63 LYS A O 1
ATOM 513 N N . TRP A 1 64 ? 21.047 -47.906 -19.125 1 97.75 64 TRP A N 1
ATOM 514 C CA . TRP A 1 64 ? 20.219 -48.156 -17.953 1 97.75 64 TRP A CA 1
ATOM 515 C C . TRP A 1 64 ? 19.516 -49.5 -18.062 1 97.75 64 TRP A C 1
ATOM 517 O O . TRP A 1 64 ? 19.109 -49.906 -19.156 1 97.75 64 TRP A O 1
ATOM 527 N N . THR A 1 65 ? 19.391 -50.188 -16.969 1 97.75 65 THR A N 1
ATOM 528 C CA . THR A 1 65 ? 18.562 -51.375 -16.844 1 97.75 65 THR A CA 1
ATOM 529 C C . THR A 1 65 ? 17.609 -51.25 -15.656 1 97.75 65 THR A C 1
ATOM 531 O O . THR A 1 65 ? 17.797 -50.375 -14.797 1 97.75 65 THR A O 1
ATOM 534 N N . PHE A 1 66 ? 16.531 -52.062 -15.625 1 97.75 66 PHE A N 1
ATOM 535 C CA . PHE A 1 66 ? 15.688 -52.031 -14.438 1 97.75 66 PHE A CA 1
ATOM 536 C C . PHE A 1 66 ? 15.141 -53.438 -14.156 1 97.75 66 PHE A C 1
ATOM 538 O O . PHE A 1 66 ? 15.156 -54.312 -15.023 1 97.75 66 PHE A O 1
ATOM 545 N N . VAL A 1 67 ? 14.773 -53.656 -12.906 1 98.5 67 VAL A N 1
ATOM 546 C CA . VAL A 1 67 ? 14.07 -54.844 -12.438 1 98.5 67 VAL A CA 1
ATOM 547 C C . VAL A 1 67 ? 12.867 -54.438 -11.594 1 98.5 67 VAL A C 1
ATOM 549 O O . VAL A 1 67 ? 12.961 -53.531 -10.766 1 98.5 67 VAL A O 1
ATOM 552 N N . THR A 1 68 ? 11.742 -55.094 -11.859 1 98.56 68 THR A N 1
ATOM 553 C CA . THR A 1 68 ? 10.539 -54.75 -11.102 1 98.56 68 THR A CA 1
ATOM 554 C C . THR A 1 68 ? 10.438 -55.594 -9.836 1 98.56 68 THR A C 1
ATOM 556 O O . THR A 1 68 ? 11.039 -56.656 -9.742 1 98.56 68 THR A O 1
ATOM 559 N N . LYS A 1 69 ? 9.797 -55 -8.859 1 98.44 69 LYS A N 1
ATOM 560 C CA . LYS A 1 69 ? 9.352 -55.688 -7.656 1 98.44 69 LYS A CA 1
ATOM 561 C C . LYS A 1 69 ? 7.848 -55.531 -7.449 1 98.44 69 LYS A C 1
ATOM 563 O O . LYS A 1 69 ? 7.328 -54.406 -7.527 1 98.44 69 LYS A O 1
ATOM 568 N N . SER A 1 70 ? 7.129 -56.688 -7.234 1 98.12 70 SER A N 1
ATOM 569 C CA . SER A 1 70 ? 5.68 -56.625 -7.09 1 98.12 70 SER A CA 1
ATOM 570 C C . SER A 1 70 ? 5.168 -57.75 -6.211 1 98.12 70 SER A C 1
ATOM 572 O O . SER A 1 70 ? 5.84 -58.781 -6.062 1 98.12 70 SER A O 1
ATOM 574 N N . ASN A 1 71 ? 4.051 -57.531 -5.547 1 97.62 71 ASN A N 1
ATOM 575 C CA . ASN A 1 71 ? 3.377 -58.594 -4.797 1 97.62 71 ASN A CA 1
ATOM 576 C C . ASN A 1 71 ? 2.617 -59.531 -5.723 1 97.62 71 ASN A C 1
ATOM 578 O O . ASN A 1 71 ? 2.004 -60.5 -5.262 1 97.62 71 ASN A O 1
ATOM 582 N N . ARG A 1 72 ? 2.629 -59.219 -7.02 1 96.81 72 ARG A N 1
ATOM 583 C CA . ARG A 1 72 ? 2.051 -60.094 -8.047 1 96.81 72 ARG A CA 1
ATOM 584 C C . ARG A 1 72 ? 3.141 -60.75 -8.898 1 96.81 72 ARG A C 1
ATOM 586 O O . ARG A 1 72 ? 4 -60.062 -9.445 1 96.81 72 ARG A O 1
ATOM 593 N N . GLU A 1 73 ? 3.031 -61.969 -9.031 1 96 73 GLU A N 1
ATOM 594 C CA . GLU A 1 73 ? 4.074 -62.75 -9.703 1 96 73 GLU A CA 1
ATOM 595 C C . GLU A 1 73 ? 4.262 -62.312 -11.148 1 96 73 GLU A C 1
ATOM 597 O O . GLU A 1 73 ? 5.391 -62.219 -11.633 1 96 73 GLU A O 1
ATOM 602 N N . ASP A 1 74 ? 3.238 -61.969 -11.805 1 95.25 74 ASP A N 1
ATOM 603 C CA . ASP A 1 74 ? 3.277 -61.625 -13.219 1 95.25 74 ASP A CA 1
ATOM 604 C C . ASP A 1 74 ? 3.92 -60.25 -13.414 1 95.25 74 ASP A C 1
ATOM 606 O O . ASP A 1 74 ? 4.277 -59.875 -14.539 1 95.25 74 ASP A O 1
ATOM 610 N N . LEU A 1 75 ? 4.133 -59.469 -12.344 1 97.94 75 LEU A N 1
ATOM 611 C CA . LEU A 1 75 ? 4.719 -58.125 -12.414 1 97.94 75 LEU A CA 1
ATOM 612 C C . LEU A 1 75 ? 6.055 -58.094 -11.688 1 97.94 75 LEU A C 1
ATOM 614 O O . LEU A 1 75 ? 6.668 -57.031 -11.578 1 97.94 75 LEU A O 1
ATOM 618 N N . ASN A 1 76 ? 6.488 -59.188 -11.148 1 98 76 ASN A N 1
ATOM 619 C CA . ASN A 1 76 ? 7.703 -59.281 -10.344 1 98 76 ASN A CA 1
ATOM 620 C C . ASN A 1 76 ? 8.898 -59.719 -11.172 1 98 76 ASN A C 1
ATOM 622 O O . ASN A 1 76 ? 8.773 -60.594 -12.023 1 98 76 ASN A O 1
ATOM 626 N N . LYS A 1 77 ? 10.023 -59.125 -11.039 1 98.25 77 LYS A N 1
ATOM 627 C CA . LYS A 1 77 ? 11.312 -59.469 -11.633 1 98.25 77 LYS A CA 1
ATOM 628 C C . LYS A 1 77 ? 11.289 -59.281 -13.148 1 98.25 77 LYS A C 1
ATOM 630 O O . LYS A 1 77 ? 11.922 -60.062 -13.875 1 98.25 77 LYS A O 1
ATOM 635 N N . LEU A 1 78 ? 10.477 -58.469 -13.562 1 98 78 LEU A N 1
ATOM 636 C CA . LEU A 1 78 ? 10.531 -58.062 -14.961 1 98 78 LEU A CA 1
ATOM 637 C C . LEU A 1 78 ? 11.695 -57.125 -15.211 1 98 78 LEU A C 1
ATOM 639 O O . LEU A 1 78 ? 12.07 -56.344 -14.328 1 98 78 LEU A O 1
ATOM 643 N N . THR A 1 79 ? 12.266 -57.219 -16.422 1 97.38 79 THR A N 1
ATOM 644 C CA . THR A 1 79 ? 13.469 -56.438 -16.688 1 97.38 79 THR A CA 1
ATOM 645 C C . THR A 1 79 ? 13.312 -55.625 -17.969 1 97.38 79 THR A C 1
ATOM 647 O O . THR A 1 79 ? 12.422 -55.906 -18.781 1 97.38 79 THR A O 1
ATOM 650 N N . GLY A 1 80 ? 14.078 -54.625 -18.141 1 96.06 80 GLY A N 1
ATOM 651 C CA . GLY A 1 80 ? 14.203 -53.781 -19.344 1 96.06 80 GLY A CA 1
ATOM 652 C C . GLY A 1 80 ? 15.469 -52.938 -19.359 1 96.06 80 GLY A C 1
ATOM 653 O O . GLY A 1 80 ? 16.25 -52.969 -18.406 1 96.06 80 GLY A O 1
ATOM 654 N N . SER A 1 81 ? 15.75 -52.406 -20.516 1 96.56 81 SER A N 1
ATOM 655 C CA . SER A 1 81 ? 16.938 -51.562 -20.656 1 96.56 81 SER A CA 1
ATOM 656 C C . SER A 1 81 ? 16.734 -50.5 -21.703 1 96.56 81 SER A C 1
ATOM 658 O O . SER A 1 81 ? 15.867 -50.594 -22.562 1 96.56 81 SER A O 1
ATOM 660 N N . PHE A 1 82 ? 17.469 -49.438 -21.562 1 97.31 82 PHE A N 1
ATOM 661 C CA . PHE A 1 82 ? 17.531 -48.375 -22.547 1 97.31 82 PHE A CA 1
ATOM 662 C C . PHE A 1 82 ? 18.859 -47.625 -22.469 1 97.31 82 PHE A C 1
ATOM 664 O O . PHE A 1 82 ? 19.641 -47.844 -21.531 1 97.31 82 PHE A O 1
ATOM 671 N N . GLU A 1 83 ? 19.141 -46.844 -23.453 1 97.94 83 GLU A N 1
ATOM 672 C CA . GLU A 1 83 ? 20.328 -45.969 -23.453 1 97.94 83 GLU A CA 1
ATOM 673 C C . GLU A 1 83 ? 19.922 -44.5 -23.359 1 97.94 83 GLU A C 1
ATOM 675 O O . GLU A 1 83 ? 19.125 -44 -24.156 1 97.94 83 GLU A O 1
ATOM 680 N N . CYS A 1 84 ? 20.391 -43.875 -22.297 1 97.88 84 CYS A N 1
ATOM 681 C CA . CYS A 1 84 ? 20.188 -42.438 -22.141 1 97.88 84 CYS A CA 1
ATOM 682 C C . CYS A 1 84 ? 21.203 -41.656 -22.969 1 97.88 84 CYS A C 1
ATOM 684 O O . CYS A 1 84 ? 22.406 -41.844 -22.812 1 97.88 84 CYS A O 1
ATOM 686 N N . VAL A 1 85 ? 20.734 -40.75 -23.844 1 98 85 VAL A N 1
ATOM 687 C CA . VAL A 1 85 ? 21.594 -40 -24.734 1 98 85 VAL A CA 1
ATOM 688 C C . VAL A 1 85 ? 21.484 -38.5 -24.406 1 98 85 VAL A C 1
ATOM 690 O O . VAL A 1 85 ? 20.703 -38.094 -23.547 1 98 85 VAL A O 1
ATOM 693 N N . GLU A 1 86 ? 22.266 -37.688 -25.078 1 97.88 86 GLU A N 1
ATOM 694 C CA . GLU A 1 86 ? 22.281 -36.25 -24.859 1 97.88 86 GLU A CA 1
ATOM 695 C C . GLU A 1 86 ? 20.922 -35.625 -25.125 1 97.88 86 GLU A C 1
ATOM 697 O O . GLU A 1 86 ? 20.219 -36.062 -26.047 1 97.88 86 GLU A O 1
ATOM 702 N N . PRO A 1 87 ? 20.562 -34.688 -24.359 1 97.44 87 PRO A N 1
ATOM 703 C CA . PRO A 1 87 ? 19.266 -34.062 -24.562 1 97.44 87 PRO A CA 1
ATOM 704 C C . PRO A 1 87 ? 19.219 -33.188 -25.828 1 97.44 87 PRO A C 1
ATOM 706 O O . PRO A 1 87 ? 20.266 -32.688 -26.281 1 97.44 87 PRO A O 1
ATOM 709 N N . SER A 1 88 ? 18.031 -33 -26.344 1 95.56 88 SER A N 1
ATOM 710 C CA . SER A 1 88 ? 17.812 -32.094 -27.453 1 95.56 88 SER A CA 1
ATOM 711 C C . SER A 1 88 ? 17.969 -30.641 -27.016 1 95.56 88 SER A C 1
ATOM 713 O O . SER A 1 88 ? 18.031 -30.359 -25.812 1 95.56 88 SER A O 1
ATOM 715 N N . SER A 1 89 ? 18.016 -29.719 -27.969 1 93.75 89 SER A N 1
ATOM 716 C CA . SER A 1 89 ? 18.328 -28.312 -27.703 1 93.75 89 SER A CA 1
ATOM 717 C C . SER A 1 89 ? 17.234 -27.672 -26.859 1 93.75 89 SER A C 1
ATOM 719 O O . SER A 1 89 ? 17.516 -26.734 -26.094 1 93.75 89 SER A O 1
ATOM 721 N N . ASN A 1 90 ? 16.047 -28.094 -26.922 1 93.69 90 ASN A N 1
ATOM 722 C CA . ASN A 1 90 ? 14.938 -27.484 -26.203 1 93.69 90 ASN A CA 1
ATOM 723 C C . ASN A 1 90 ? 14.672 -28.188 -24.875 1 93.69 90 ASN A C 1
ATOM 725 O O . ASN A 1 90 ? 13.711 -27.859 -24.188 1 93.69 90 ASN A O 1
ATOM 729 N N . ASN A 1 91 ? 15.445 -29.188 -24.578 1 97.69 91 ASN A N 1
ATOM 730 C CA . ASN A 1 91 ? 15.367 -29.906 -23.312 1 97.69 91 ASN A CA 1
ATOM 731 C C . ASN A 1 91 ? 16.469 -29.469 -22.359 1 97.69 91 ASN A C 1
ATOM 733 O O . ASN A 1 91 ? 17.609 -29.906 -22.484 1 97.69 91 ASN A O 1
ATOM 737 N N . HIS A 1 92 ? 16.047 -28.625 -21.359 1 97.94 92 HIS A N 1
ATOM 738 C CA . HIS A 1 92 ? 17.031 -28.078 -20.422 1 97.94 92 HIS A CA 1
ATOM 739 C C . HIS A 1 92 ? 16.969 -28.797 -19.078 1 97.94 92 HIS A C 1
ATOM 741 O O . HIS A 1 92 ? 17.672 -28.406 -18.141 1 97.94 92 HIS A O 1
ATOM 747 N N . GLY A 1 93 ? 16.062 -29.844 -18.938 1 98.38 93 GLY A N 1
ATOM 748 C CA . GLY A 1 93 ? 15.93 -30.562 -17.688 1 98.38 93 GLY A CA 1
ATOM 749 C C . GLY A 1 93 ? 15.008 -29.859 -16.703 1 98.38 93 GLY A C 1
ATOM 750 O O . GLY A 1 93 ? 14.367 -28.859 -17.047 1 98.38 93 GLY A O 1
ATOM 751 N N . PRO A 1 94 ? 14.875 -30.406 -15.531 1 98.56 94 PRO A N 1
ATOM 752 C CA . PRO A 1 94 ? 13.969 -29.812 -14.531 1 98.56 94 PRO A CA 1
ATOM 753 C C . PRO A 1 94 ? 14.516 -28.531 -13.93 1 98.56 94 PRO A C 1
ATOM 755 O O . PRO A 1 94 ? 15.734 -28.328 -13.891 1 98.56 94 PRO A O 1
ATOM 758 N N . VAL A 1 95 ? 13.641 -27.656 -13.508 1 98.81 95 VAL A N 1
ATOM 759 C CA . VAL A 1 95 ? 13.992 -26.422 -12.836 1 98.81 95 VAL A CA 1
ATOM 760 C C . VAL A 1 95 ? 14.336 -26.703 -11.375 1 98.81 95 VAL A C 1
ATOM 762 O O . VAL A 1 95 ? 13.664 -27.5 -10.719 1 98.81 95 VAL A O 1
ATOM 765 N N . ARG A 1 96 ? 15.344 -26.125 -10.898 1 98.19 96 ARG A N 1
ATOM 766 C CA . ARG A 1 96 ? 15.781 -26.234 -9.508 1 98.19 96 ARG A CA 1
ATOM 767 C C . ARG A 1 96 ? 16.125 -24.859 -8.938 1 98.19 96 ARG A C 1
ATOM 769 O O . ARG A 1 96 ? 16.203 -23.875 -9.672 1 98.19 96 ARG A O 1
ATOM 776 N N . VAL A 1 97 ? 16.234 -24.75 -7.629 1 98.38 97 VAL A N 1
ATOM 777 C CA . VAL A 1 97 ? 16.656 -23.516 -6.977 1 98.38 97 VAL A CA 1
ATOM 778 C C . VAL A 1 97 ? 18.141 -23.281 -7.223 1 98.38 97 VAL A C 1
ATOM 780 O O . VAL A 1 97 ? 18.953 -24.203 -7.094 1 98.38 97 VAL A O 1
ATOM 783 N N . LYS A 1 98 ? 18.406 -22.125 -7.656 1 95.31 98 LYS A N 1
ATOM 784 C CA . LYS A 1 98 ? 19.781 -21.688 -7.883 1 95.31 98 LYS A CA 1
ATOM 785 C C . LYS A 1 98 ? 20.234 -20.703 -6.801 1 95.31 98 LYS A C 1
ATOM 787 O O . LYS A 1 98 ? 19.547 -19.719 -6.535 1 95.31 98 LYS A O 1
ATOM 792 N N . ASN A 1 99 ? 21.344 -20.828 -6.227 1 91.06 99 ASN A N 1
ATOM 793 C CA . ASN A 1 99 ? 21.969 -19.906 -5.293 1 91.06 99 ASN A CA 1
ATOM 794 C C . ASN A 1 99 ? 20.984 -19.391 -4.258 1 91.06 99 ASN A C 1
ATOM 796 O O . ASN A 1 99 ? 20.906 -18.188 -3.998 1 91.06 99 ASN A O 1
ATOM 800 N N . GLN A 1 100 ? 20.062 -20.062 -3.877 1 96.31 100 GLN A N 1
ATOM 801 C CA . GLN A 1 100 ? 19.188 -19.812 -2.74 1 96.31 100 GLN A CA 1
ATOM 802 C C . GLN A 1 100 ? 17.906 -19.109 -3.18 1 96.31 100 GLN A C 1
ATOM 804 O O . GLN A 1 100 ? 16.812 -19.469 -2.754 1 96.31 100 GLN A O 1
ATOM 809 N N . PHE A 1 101 ? 18.016 -18.016 -4.148 1 98.19 101 PHE A N 1
ATOM 810 C CA . PHE A 1 101 ? 16.859 -17.141 -4.32 1 98.19 101 PHE A CA 1
ATOM 811 C C . PHE A 1 101 ? 16.328 -17.203 -5.75 1 98.19 101 PHE A C 1
ATOM 813 O O . PHE A 1 101 ? 15.344 -16.547 -6.09 1 98.19 101 PHE A O 1
ATOM 820 N N . HIS A 1 102 ? 17 -17.969 -6.625 1 98.38 102 HIS A N 1
ATOM 821 C CA . HIS A 1 102 ? 16.625 -17.969 -8.031 1 98.38 102 HIS A CA 1
ATOM 822 C C . HIS A 1 102 ? 16.469 -19.391 -8.562 1 98.38 102 HIS A C 1
ATOM 824 O O . HIS A 1 102 ? 16.531 -20.359 -7.793 1 98.38 102 HIS A O 1
ATOM 830 N N . PHE A 1 103 ? 16.125 -19.469 -9.883 1 98.75 103 PHE A N 1
ATOM 831 C CA . PHE A 1 103 ? 15.883 -20.766 -10.5 1 98.75 103 PHE A CA 1
ATOM 832 C C . PHE A 1 103 ? 16.781 -20.953 -11.719 1 98.75 103 PHE A C 1
ATOM 834 O O . PHE A 1 103 ? 17.172 -19.984 -12.367 1 98.75 103 PHE A O 1
ATOM 841 N N . GLU A 1 104 ? 17.109 -22.141 -11.938 1 98.25 104 GLU A N 1
ATOM 842 C CA . GLU A 1 104 ? 17.766 -22.531 -13.172 1 98.25 104 GLU A CA 1
ATOM 843 C C . GLU A 1 104 ? 17.375 -23.953 -13.57 1 98.25 104 GLU A C 1
ATOM 845 O O . GLU A 1 104 ? 16.938 -24.75 -12.734 1 98.25 104 GLU A O 1
ATOM 850 N N . TYR A 1 105 ? 17.469 -24.219 -14.781 1 98.44 105 TYR A N 1
ATOM 851 C CA . TYR A 1 105 ? 17.297 -25.594 -15.266 1 98.44 105 TYR A CA 1
ATOM 852 C C . TYR A 1 105 ? 18.5 -26.453 -14.906 1 98.44 105 TYR A C 1
ATOM 854 O O . TYR A 1 105 ? 19.547 -25.938 -14.523 1 98.44 105 TYR A O 1
ATOM 862 N N . ALA A 1 106 ? 18.344 -27.719 -15.062 1 97.94 106 ALA A N 1
ATOM 863 C CA . ALA A 1 106 ? 19.391 -28.672 -14.719 1 97.94 106 ALA A CA 1
ATOM 864 C C . ALA A 1 106 ? 20.641 -28.438 -15.555 1 97.94 106 ALA A C 1
ATOM 866 O O . ALA A 1 106 ? 21.766 -28.719 -15.109 1 97.94 106 ALA A O 1
ATOM 867 N N . ASP A 1 107 ? 20.5 -27.922 -16.781 1 97.5 107 ASP A N 1
ATOM 868 C CA . ASP A 1 107 ? 21.672 -27.656 -17.625 1 97.5 107 ASP A CA 1
ATOM 869 C C . ASP A 1 107 ? 22.266 -26.281 -17.328 1 97.5 107 ASP A C 1
ATOM 871 O O . ASP A 1 107 ? 23.062 -25.766 -18.109 1 97.5 107 ASP A O 1
ATOM 875 N N . ARG A 1 108 ? 21.719 -25.578 -16.375 1 96.81 108 ARG A N 1
ATOM 876 C CA . ARG A 1 108 ? 22.234 -24.328 -15.828 1 96.81 108 ARG A CA 1
ATOM 877 C C . ARG A 1 108 ? 21.703 -23.125 -16.609 1 96.81 108 ARG A C 1
ATOM 879 O O . ARG A 1 108 ? 22.031 -21.984 -16.297 1 96.81 108 ARG A O 1
ATOM 886 N N . THR A 1 109 ? 20.797 -23.422 -17.531 1 97.06 109 THR A N 1
ATOM 887 C CA . THR A 1 109 ? 20.094 -22.312 -18.156 1 97.06 109 THR A CA 1
ATOM 888 C C . THR A 1 109 ? 19.188 -21.609 -17.141 1 97.06 109 THR A C 1
ATOM 890 O O . THR A 1 109 ? 18.453 -22.266 -16.391 1 97.06 109 THR A O 1
ATOM 893 N N . PRO A 1 110 ? 19.312 -20.281 -17.094 1 97.38 110 PRO A N 1
ATOM 894 C CA . PRO A 1 110 ? 18.469 -19.594 -16.125 1 97.38 110 PRO A CA 1
ATOM 895 C C . PRO A 1 110 ? 16.969 -19.766 -16.422 1 97.38 110 PRO A C 1
ATOM 897 O O . PRO A 1 110 ? 16.578 -19.766 -17.594 1 97.38 110 PRO A O 1
ATOM 900 N N . HIS A 1 111 ? 16.203 -19.938 -15.406 1 98.38 111 HIS A N 1
ATOM 901 C CA . HIS A 1 111 ? 14.75 -19.859 -15.5 1 98.38 111 HIS A CA 1
ATOM 902 C C . HIS A 1 111 ? 14.211 -18.672 -14.703 1 98.38 111 HIS A C 1
ATOM 904 O O . HIS A 1 111 ? 14.227 -18.688 -13.477 1 98.38 111 HIS A O 1
ATOM 910 N N . TYR A 1 112 ? 13.789 -17.641 -15.391 1 98.56 112 TYR A N 1
ATOM 911 C CA . TYR A 1 112 ? 13.047 -16.547 -14.766 1 98.56 112 TYR A CA 1
ATOM 912 C C . TYR A 1 112 ? 11.547 -16.781 -14.867 1 98.56 112 TYR A C 1
ATOM 914 O O . TYR A 1 112 ? 10.969 -16.703 -15.953 1 98.56 112 TYR A O 1
ATOM 922 N N . SER A 1 113 ? 10.93 -16.984 -13.758 1 98.69 113 SER A N 1
ATOM 923 C CA . SER A 1 113 ? 9.539 -17.438 -13.766 1 98.69 113 SER A CA 1
ATOM 924 C C . SER A 1 113 ? 8.594 -16.266 -14.055 1 98.69 113 SER A C 1
ATOM 926 O O . SER A 1 113 ? 8.477 -15.344 -13.258 1 98.69 113 SER A O 1
ATOM 928 N N . PHE A 1 114 ? 8.055 -16.234 -15.141 1 98.81 114 PHE A N 1
ATOM 929 C CA . PHE A 1 114 ? 6.93 -15.398 -15.539 1 98.81 114 PHE A CA 1
ATOM 930 C C . PHE A 1 114 ? 5.68 -16.234 -15.766 1 98.81 114 PHE A C 1
ATOM 932 O O . PHE A 1 114 ? 5.391 -16.625 -16.906 1 98.81 114 PHE A O 1
ATOM 939 N N . GLY A 1 115 ? 4.961 -16.438 -14.695 1 98.75 115 GLY A N 1
ATOM 940 C CA . GLY A 1 115 ? 3.865 -17.391 -14.719 1 98.75 115 GLY A CA 1
ATOM 941 C C . GLY A 1 115 ? 2.51 -16.734 -14.914 1 98.75 115 GLY A C 1
ATOM 942 O O . GLY A 1 115 ? 2.389 -15.516 -14.844 1 98.75 115 GLY A O 1
ATOM 943 N N . THR A 1 116 ? 1.55 -17.531 -15.25 1 98.88 116 THR A N 1
ATOM 944 C CA . THR A 1 116 ? 0.144 -17.141 -15.266 1 98.88 116 THR A CA 1
ATOM 945 C C . THR A 1 116 ? -0.718 -18.203 -14.594 1 98.88 116 THR A C 1
ATOM 947 O O . THR A 1 116 ? -0.256 -19.312 -14.344 1 98.88 116 THR A O 1
ATOM 950 N N . THR A 1 117 ? -1.871 -17.844 -14.219 1 98.81 117 THR A N 1
ATOM 951 C CA . THR A 1 117 ? -2.801 -18.75 -13.555 1 98.81 117 THR A CA 1
ATOM 952 C C . THR A 1 117 ? -3.963 -19.109 -14.477 1 98.81 117 THR A C 1
ATOM 954 O O . THR A 1 117 ? -4.637 -18.219 -15.008 1 98.81 117 THR A O 1
ATOM 957 N N . CYS A 1 118 ? -4.191 -20.312 -14.648 1 98.62 118 CYS A N 1
ATOM 958 C CA . CYS A 1 118 ? -5.301 -20.875 -15.406 1 98.62 118 CYS A CA 1
ATOM 959 C C . CYS A 1 118 ? -5.773 -22.188 -14.781 1 98.62 118 CYS A C 1
ATOM 961 O O . CYS A 1 118 ? -5.523 -23.266 -15.328 1 98.62 118 CYS A O 1
ATOM 963 N N . TYR A 1 119 ? -6.578 -22.125 -13.805 1 98.56 119 TYR A N 1
ATOM 964 C CA . TYR A 1 119 ? -6.789 -23.188 -12.828 1 98.56 119 TYR A CA 1
ATOM 965 C C . TYR A 1 119 ? -7.426 -24.406 -13.477 1 98.56 119 TYR A C 1
ATOM 967 O O . TYR A 1 119 ? -6.961 -25.531 -13.289 1 98.56 119 TYR A O 1
ATOM 975 N N . ALA A 1 120 ? -8.492 -24.203 -14.266 1 98.5 120 ALA A N 1
ATOM 976 C CA . ALA A 1 120 ? -9.336 -25.328 -14.656 1 98.5 120 ALA A CA 1
ATOM 977 C C . ALA A 1 120 ? -9.359 -25.5 -16.172 1 98.5 120 ALA A C 1
ATOM 979 O O . ALA A 1 120 ? -10.344 -25.969 -16.734 1 98.5 120 ALA A O 1
ATOM 980 N N . TRP A 1 121 ? -8.297 -25.062 -16.812 1 98.69 121 TRP A N 1
ATOM 981 C CA . TRP A 1 121 ? -8.328 -25.016 -18.281 1 98.69 121 TRP A CA 1
ATOM 982 C C . TRP A 1 121 ? -8.422 -26.422 -18.859 1 98.69 121 TRP A C 1
ATOM 984 O O . TRP A 1 121 ? -9.055 -26.625 -19.906 1 98.69 121 TRP A O 1
ATOM 994 N N . ILE A 1 122 ? -7.922 -27.453 -18.172 1 98.75 122 ILE A N 1
ATOM 995 C CA . ILE A 1 122 ? -7.91 -28.781 -18.766 1 98.75 122 ILE A CA 1
ATOM 996 C C . ILE A 1 122 ? -9.266 -29.453 -18.547 1 98.75 122 ILE A C 1
ATOM 998 O O . ILE A 1 122 ? -9.492 -30.578 -19.016 1 98.75 122 ILE A O 1
ATOM 1002 N N . HIS A 1 123 ? -10.133 -28.844 -17.766 1 98.5 123 HIS A N 1
ATOM 1003 C CA . HIS A 1 123 ? -11.461 -29.359 -17.484 1 98.5 123 HIS A CA 1
ATOM 1004 C C . HIS A 1 123 ? -12.516 -28.703 -18.375 1 98.5 123 HIS A C 1
ATOM 1006 O O . HIS A 1 123 ? -13.719 -28.906 -18.172 1 98.5 123 HIS A O 1
ATOM 1012 N N . GLN A 1 124 ? -12.062 -27.875 -19.297 1 98.25 124 GLN A N 1
ATOM 1013 C CA . GLN A 1 124 ? -12.953 -27.219 -20.25 1 98.25 124 GLN A CA 1
ATOM 1014 C C . GLN A 1 124 ? -13.102 -28.047 -21.531 1 98.25 124 GLN A C 1
ATOM 1016 O O . GLN A 1 124 ? -12.562 -29.156 -21.625 1 98.25 124 GLN A O 1
ATOM 1021 N N . SER A 1 125 ? -13.914 -27.516 -22.516 1 97.44 125 SER A N 1
ATOM 1022 C CA . SER A 1 125 ? -14.031 -28.188 -23.797 1 97.44 125 SER A CA 1
ATOM 1023 C C . SER A 1 125 ? -12.672 -28.344 -24.469 1 97.44 125 SER A C 1
ATOM 1025 O O . SER A 1 125 ? -11.773 -27.531 -24.25 1 97.44 125 SER A O 1
ATOM 1027 N N . ILE A 1 126 ? -12.531 -29.406 -25.281 1 98.06 126 ILE A N 1
ATOM 1028 C CA . ILE A 1 126 ? -11.273 -29.656 -25.984 1 98.06 126 ILE A CA 1
ATOM 1029 C C . ILE A 1 126 ? -10.906 -28.438 -26.828 1 98.06 126 ILE A C 1
ATOM 1031 O O . ILE A 1 126 ? -9.734 -28.062 -26.891 1 98.06 126 ILE A O 1
ATOM 1035 N N . GLU A 1 127 ? -11.914 -27.812 -27.438 1 97.94 127 GLU A N 1
ATOM 1036 C CA . GLU A 1 127 ? -11.688 -26.625 -28.25 1 97.94 127 GLU A CA 1
ATOM 1037 C C . GLU A 1 127 ? -11.078 -25.5 -27.438 1 97.94 127 GLU A C 1
ATOM 1039 O O . GLU A 1 127 ? -10.141 -24.828 -27.891 1 97.94 127 GLU A O 1
ATOM 1044 N N . LEU A 1 128 ? -11.578 -25.234 -26.281 1 98.19 128 LEU A N 1
ATOM 1045 C CA . LEU A 1 128 ? -11.078 -24.172 -25.422 1 98.19 128 LEU A CA 1
ATOM 1046 C C . LEU A 1 128 ? -9.688 -24.5 -24.906 1 98.19 128 LEU A C 1
ATOM 1048 O O . LEU A 1 128 ? -8.852 -23.609 -24.75 1 98.19 128 LEU A O 1
ATOM 1052 N N . GLN A 1 129 ? -9.43 -25.75 -24.594 1 98.75 129 GLN A N 1
ATOM 1053 C CA . GLN A 1 129 ? -8.102 -26.172 -24.188 1 98.75 129 GLN A CA 1
ATOM 1054 C C . GLN A 1 129 ? -7.07 -25.891 -25.266 1 98.75 129 GLN A C 1
ATOM 1056 O O . GLN A 1 129 ? -5.98 -25.391 -24.984 1 98.75 129 GLN A O 1
ATOM 1061 N N . GLU A 1 130 ? -7.457 -26.297 -26.516 1 98.81 130 GLU A N 1
ATOM 1062 C CA . GLU A 1 130 ? -6.555 -26.047 -27.641 1 98.81 130 GLU A CA 1
ATOM 1063 C C . GLU A 1 130 ? -6.293 -24.562 -27.828 1 98.81 130 GLU A C 1
ATOM 1065 O O . GLU A 1 130 ? -5.164 -24.156 -28.109 1 98.81 130 GLU A O 1
ATOM 1070 N N . LYS A 1 131 ? -7.336 -23.75 -27.703 1 98.75 131 LYS A N 1
ATOM 1071 C CA . LYS A 1 131 ? -7.188 -22.297 -27.781 1 98.75 131 LYS A CA 1
ATOM 1072 C C . LYS A 1 131 ? -6.258 -21.781 -26.688 1 98.75 131 LYS A C 1
ATOM 1074 O O . LYS A 1 131 ? -5.465 -20.875 -26.922 1 98.75 131 LYS A O 1
ATOM 1079 N N . THR A 1 132 ? -6.395 -22.312 -25.484 1 98.88 132 THR A N 1
ATOM 1080 C CA . THR A 1 132 ? -5.535 -21.938 -24.359 1 98.88 132 THR A CA 1
ATOM 1081 C C . THR A 1 132 ? -4.07 -22.219 -24.688 1 98.88 132 THR A C 1
ATOM 1083 O O . THR A 1 132 ? -3.207 -21.375 -24.438 1 98.88 132 THR A O 1
ATOM 1086 N N . LEU A 1 133 ? -3.75 -23.359 -25.266 1 98.88 133 LEU A N 1
ATOM 1087 C CA . LEU A 1 133 ? -2.383 -23.719 -25.641 1 98.88 133 LEU A CA 1
ATOM 1088 C C . LEU A 1 133 ? -1.846 -22.75 -26.703 1 98.88 133 LEU A C 1
ATOM 1090 O O . LEU A 1 133 ? -0.684 -22.344 -26.641 1 98.88 133 LEU A O 1
ATOM 1094 N N . GLU A 1 134 ? -2.693 -22.391 -27.656 1 98.81 134 GLU A N 1
ATOM 1095 C CA . GLU A 1 134 ? -2.295 -21.422 -28.672 1 98.81 134 GLU A CA 1
ATOM 1096 C C . GLU A 1 134 ? -1.95 -20.062 -28.047 1 98.81 134 GLU A C 1
ATOM 1098 O O . GLU A 1 134 ? -0.952 -19.453 -28.422 1 98.81 134 GLU A O 1
ATOM 1103 N N . THR A 1 135 ? -2.801 -19.641 -27.141 1 98.81 135 THR A N 1
ATOM 1104 C CA . THR A 1 135 ? -2.576 -18.375 -26.438 1 98.81 135 THR A CA 1
ATOM 1105 C C . THR A 1 135 ? -1.285 -18.438 -25.625 1 98.81 135 THR A C 1
ATOM 1107 O O . THR A 1 135 ? -0.474 -17.5 -25.688 1 98.81 135 THR A O 1
ATOM 1110 N N . LEU A 1 136 ? -1.082 -19.5 -24.906 1 98.81 136 LEU A N 1
ATOM 1111 C CA . LEU A 1 136 ? 0.121 -19.656 -24.094 1 98.81 136 LEU A CA 1
ATOM 1112 C C . LEU A 1 136 ? 1.371 -19.625 -24.969 1 98.81 136 LEU A C 1
ATOM 1114 O O . LEU A 1 136 ? 2.383 -19.031 -24.594 1 98.81 136 LEU A O 1
ATOM 1118 N N . LYS A 1 137 ? 1.27 -20.25 -26.109 1 98.12 137 LYS A N 1
ATOM 1119 C CA . LYS A 1 137 ? 2.404 -20.328 -27.016 1 98.12 137 LYS A CA 1
ATOM 1120 C C . LYS A 1 137 ? 2.867 -18.922 -27.438 1 98.12 137 LYS A C 1
ATOM 1122 O O . LYS A 1 137 ? 4.059 -18.703 -27.672 1 98.12 137 LYS A O 1
ATOM 1127 N N . THR A 1 138 ? 1.948 -18.016 -27.531 1 97.69 138 THR A N 1
ATOM 1128 C CA . THR A 1 138 ? 2.273 -16.688 -28.031 1 97.69 138 THR A CA 1
ATOM 1129 C C . THR A 1 138 ? 2.352 -15.68 -26.906 1 97.69 138 THR A C 1
ATOM 1131 O O . THR A 1 138 ? 2.543 -14.484 -27.141 1 97.69 138 THR A O 1
ATOM 1134 N N . SER A 1 139 ? 2.107 -16.094 -25.703 1 98.44 139 SER A N 1
ATOM 1135 C CA . SER A 1 139 ? 2.191 -15.234 -24.531 1 98.44 139 SER A CA 1
ATOM 1136 C C . SER A 1 139 ? 3.605 -15.219 -23.953 1 98.44 139 SER A C 1
ATOM 1138 O O . SER A 1 139 ? 4.453 -16.016 -24.359 1 98.44 139 SER A O 1
ATOM 1140 N N . PRO A 1 140 ? 3.906 -14.273 -23.047 1 98.69 140 PRO A N 1
ATOM 1141 C CA . PRO A 1 140 ? 5.25 -14.234 -22.469 1 98.69 140 PRO A CA 1
ATOM 1142 C C . PRO A 1 140 ? 5.434 -15.234 -21.328 1 98.69 140 PRO A C 1
ATOM 1144 O O . PRO A 1 140 ? 6.508 -15.305 -20.719 1 98.69 140 PRO A O 1
ATOM 1147 N N . PHE A 1 141 ? 4.512 -16.031 -21.031 1 98.88 141 PHE A N 1
ATOM 1148 C CA . PHE A 1 141 ? 4.523 -16.812 -19.797 1 98.88 141 PHE A CA 1
ATOM 1149 C C . PHE A 1 141 ? 5.281 -18.125 -20 1 98.88 141 PHE A C 1
ATOM 1151 O O . PHE A 1 141 ? 5.219 -18.719 -21.078 1 98.88 141 PHE A O 1
ATOM 1158 N N . ASN A 1 142 ? 5.996 -18.531 -18.969 1 98.81 142 ASN A N 1
ATOM 1159 C CA . ASN A 1 142 ? 6.754 -19.781 -19.047 1 98.81 142 ASN A CA 1
ATOM 1160 C C . ASN A 1 142 ? 6.438 -20.688 -17.859 1 98.81 142 ASN A C 1
ATOM 1162 O O . ASN A 1 142 ? 7.195 -21.609 -17.562 1 98.81 142 ASN A O 1
ATOM 1166 N N . LYS A 1 143 ? 5.367 -20.422 -17.188 1 98.88 143 LYS A N 1
ATOM 1167 C CA . LYS A 1 143 ? 4.809 -21.219 -16.094 1 98.88 143 LYS A CA 1
ATOM 1168 C C . LYS A 1 143 ? 3.297 -21.031 -16 1 98.88 143 LYS A C 1
ATOM 1170 O O . LYS A 1 143 ? 2.789 -19.922 -16.172 1 98.88 143 LYS A O 1
ATOM 1175 N N . VAL A 1 144 ? 2.607 -22.109 -15.742 1 98.88 144 VAL A N 1
ATOM 1176 C CA . VAL A 1 144 ? 1.167 -22.016 -15.539 1 98.88 144 VAL A CA 1
ATOM 1177 C C . VAL A 1 144 ? 0.776 -22.75 -14.258 1 98.88 144 VAL A C 1
ATOM 1179 O O . VAL A 1 144 ? 1.217 -23.875 -14.016 1 98.88 144 VAL A O 1
ATOM 1182 N N . ARG A 1 145 ? 0.062 -22.094 -13.398 1 98.88 145 ARG A N 1
ATOM 1183 C CA . ARG A 1 145 ? -0.572 -22.75 -12.258 1 98.88 145 ARG A CA 1
ATOM 1184 C C . ARG A 1 145 ? -1.898 -23.391 -12.656 1 98.88 145 ARG A C 1
ATOM 1186 O O . ARG A 1 145 ? -2.775 -22.719 -13.203 1 98.88 145 ARG A O 1
ATOM 1193 N N . MET A 1 146 ? -2.062 -24.625 -12.422 1 98.81 146 MET A N 1
ATOM 1194 C CA . MET A 1 146 ? -3.285 -25.312 -12.82 1 98.81 146 MET A CA 1
ATOM 1195 C C . MET A 1 146 ? -3.639 -26.422 -11.828 1 98.81 146 MET A C 1
ATOM 1197 O O . MET A 1 146 ? -2.766 -26.922 -11.117 1 98.81 146 MET A O 1
ATOM 1201 N N . CYS A 1 147 ? -4.883 -26.797 -11.789 1 98.81 147 CYS A N 1
ATOM 1202 C CA . CYS A 1 147 ? -5.383 -27.781 -10.836 1 98.81 147 CYS A CA 1
ATOM 1203 C C . CYS A 1 147 ? -5.406 -29.172 -11.453 1 98.81 147 CYS A C 1
ATOM 1205 O O . CYS A 1 147 ? -5.625 -29.312 -12.656 1 98.81 147 CYS A O 1
ATOM 1207 N N . VAL A 1 148 ? -5.203 -30.141 -10.602 1 98.81 148 VAL A N 1
ATOM 1208 C CA . VAL A 1 148 ? -5.492 -31.516 -10.992 1 98.81 148 VAL A CA 1
ATOM 1209 C C . VAL A 1 148 ? -7 -31.734 -11.023 1 98.81 148 VAL A C 1
ATOM 1211 O O . VAL A 1 148 ? -7.555 -32.156 -12.039 1 98.81 148 VAL A O 1
ATOM 1214 N N . PHE A 1 149 ? -7.645 -31.422 -9.891 1 98.69 149 PHE A N 1
ATOM 1215 C CA . PHE A 1 149 ? -9.07 -31.688 -9.727 1 98.69 149 PHE A CA 1
ATOM 1216 C C . PHE A 1 149 ? -9.898 -30.578 -10.383 1 98.69 149 PHE A C 1
ATOM 1218 O O . PHE A 1 149 ? -9.438 -29.438 -10.5 1 98.69 149 PHE A O 1
ATOM 1225 N N . PRO A 1 150 ? -11.133 -30.938 -10.836 1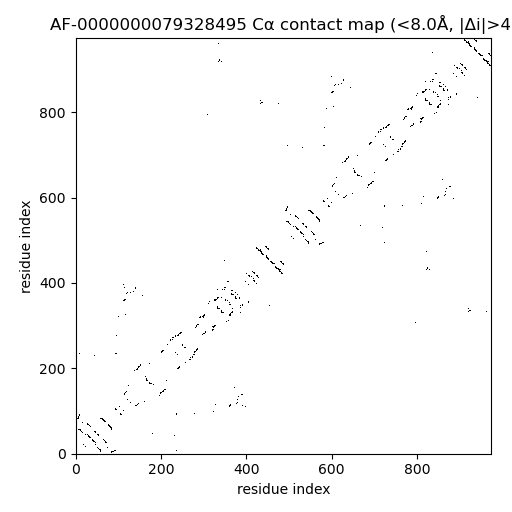 98 150 PRO A N 1
ATOM 1226 C CA . PRO A 1 150 ? -12.023 -29.875 -11.312 1 98 150 PRO A CA 1
ATOM 1227 C C . PRO A 1 150 ? -12.312 -28.828 -10.242 1 98 150 PRO A C 1
ATOM 1229 O O . PRO A 1 150 ? -12.086 -29.062 -9.055 1 98 150 PRO A O 1
ATOM 1232 N N . LYS A 1 151 ? -12.742 -27.672 -10.711 1 97.62 151 LYS A N 1
ATOM 1233 C CA . LYS A 1 151 ? -12.93 -26.5 -9.844 1 97.62 151 LYS A CA 1
ATOM 1234 C C . LYS A 1 151 ? -14.375 -26 -9.906 1 97.62 151 LYS A C 1
ATOM 1236 O O . LYS A 1 151 ? -14.953 -25.891 -10.992 1 97.62 151 LYS A O 1
ATOM 1241 N N . HIS A 1 152 ? -14.977 -25.859 -8.773 1 97.06 152 HIS A N 1
ATOM 1242 C CA . HIS A 1 152 ? -16.266 -25.203 -8.656 1 97.06 152 HIS A CA 1
ATOM 1243 C C . HIS A 1 152 ? -16.156 -23.891 -7.871 1 97.06 152 HIS A C 1
ATOM 1245 O O . HIS A 1 152 ? -15.781 -23.906 -6.695 1 97.06 152 HIS A O 1
ATOM 1251 N N . TYR A 1 153 ? -16.422 -22.844 -8.492 1 96.31 153 TYR A N 1
ATOM 1252 C CA . TYR A 1 153 ? -16.328 -21.5 -7.926 1 96.31 153 TYR A CA 1
ATOM 1253 C C . TYR A 1 153 ? -17.141 -20.5 -8.734 1 96.31 153 TYR A C 1
ATOM 1255 O O . TYR A 1 153 ? -17.703 -20.844 -9.773 1 96.31 153 TYR A O 1
ATOM 1263 N N . ASP A 1 154 ? -17.234 -19.219 -8.227 1 94.38 154 ASP A N 1
ATOM 1264 C CA . ASP A 1 154 ? -17.828 -18.156 -9.039 1 94.38 154 ASP A CA 1
ATOM 1265 C C . ASP A 1 154 ? -17.156 -18.094 -10.414 1 94.38 154 ASP A C 1
ATOM 1267 O O . ASP A 1 154 ? -15.93 -18.188 -10.516 1 94.38 154 ASP A O 1
ATOM 1271 N N . TYR A 1 155 ? -17.969 -18.062 -11.508 1 94.88 155 TYR A N 1
ATOM 1272 C CA . TYR A 1 155 ? -17.562 -17.953 -12.906 1 94.88 155 TYR A CA 1
ATOM 1273 C C . TYR A 1 155 ? -17.062 -19.281 -13.43 1 94.88 155 TYR A C 1
ATOM 1275 O O . TYR A 1 155 ? -16.484 -19.359 -14.523 1 94.88 155 TYR A O 1
ATOM 1283 N N . ASN A 1 156 ? -17.125 -20.328 -12.664 1 95.94 156 ASN A N 1
ATOM 1284 C CA . ASN A 1 156 ? -16.766 -21.656 -13.109 1 95.94 156 ASN A CA 1
ATOM 1285 C C . ASN A 1 156 ? -17.703 -22.719 -12.523 1 95.94 156 ASN A C 1
ATOM 1287 O O . ASN A 1 156 ? -17.391 -23.328 -11.5 1 95.94 156 ASN A O 1
ATOM 1291 N N . HIS A 1 157 ? -18.781 -23.062 -13.281 1 94.69 157 HIS A N 1
ATOM 1292 C CA . HIS A 1 157 ? -19.844 -23.906 -12.734 1 94.69 157 HIS A CA 1
ATOM 1293 C C . HIS A 1 157 ? -20.047 -25.156 -13.578 1 94.69 157 HIS A C 1
ATOM 1295 O O . HIS A 1 157 ? -20.797 -26.047 -13.203 1 94.69 157 HIS A O 1
ATOM 1301 N N . ASN A 1 158 ? -19.391 -25.219 -14.664 1 93.19 158 ASN A N 1
ATOM 1302 C CA . ASN A 1 158 ? -19.625 -26.328 -15.578 1 93.19 158 ASN A CA 1
ATOM 1303 C C . ASN A 1 158 ? -19.078 -27.641 -15.023 1 93.19 158 ASN A C 1
ATOM 1305 O O . ASN A 1 158 ? -18.141 -27.625 -14.227 1 93.19 158 ASN A O 1
ATOM 1309 N N . GLU A 1 159 ? -19.688 -28.75 -15.453 1 94.62 159 GLU A N 1
ATOM 1310 C CA . GLU A 1 159 ? -19.172 -30.078 -15.133 1 94.62 159 GLU A CA 1
ATOM 1311 C C . GLU A 1 159 ? -17.984 -30.422 -16.016 1 94.62 159 GLU A C 1
ATOM 1313 O O . GLU A 1 159 ? -17.984 -30.141 -17.219 1 94.62 159 GLU A O 1
ATOM 1318 N N . PRO A 1 160 ? -16.953 -30.969 -15.43 1 96.12 160 PRO A N 1
ATOM 1319 C CA . PRO A 1 160 ? -15.844 -31.422 -16.266 1 96.12 160 PRO A CA 1
ATOM 1320 C C . PRO A 1 160 ? -16.219 -32.594 -17.156 1 96.12 160 PRO A C 1
ATOM 1322 O O . PRO A 1 160 ? -17.125 -33.344 -16.844 1 96.12 160 PRO A O 1
ATOM 1325 N N . PRO A 1 161 ? -15.523 -32.75 -18.281 1 94.94 161 PRO A N 1
ATOM 1326 C CA . PRO A 1 161 ? -15.781 -33.906 -19.156 1 94.94 161 PRO A CA 1
ATOM 1327 C C . PRO A 1 161 ? -15.375 -35.219 -18.516 1 94.94 161 PRO A C 1
ATOM 1329 O O . PRO A 1 161 ? -15.93 -36.281 -18.859 1 94.94 161 PRO A O 1
ATOM 1332 N N . LEU A 1 162 ? -14.391 -35.25 -17.672 1 96.5 162 LEU A N 1
ATOM 1333 C CA . LEU A 1 162 ? -13.883 -36.438 -16.984 1 96.5 162 LEU A CA 1
ATOM 1334 C C . LEU A 1 162 ? -13.75 -36.156 -15.484 1 96.5 162 LEU A C 1
ATOM 1336 O O . LEU A 1 162 ? -13.336 -35.094 -15.07 1 96.5 162 LEU A O 1
ATOM 1340 N N . TYR A 1 163 ? -14.148 -37.219 -14.711 1 97.44 163 TYR A N 1
ATOM 1341 C CA . TYR A 1 163 ? -13.883 -37.188 -13.273 1 97.44 163 TYR A CA 1
ATOM 1342 C C . TYR A 1 163 ? -12.664 -38.031 -12.93 1 97.44 163 TYR A C 1
ATOM 1344 O O . TYR A 1 163 ? -12.352 -39 -13.633 1 97.44 163 TYR A O 1
ATOM 1352 N N . PRO A 1 164 ? -11.992 -37.656 -11.844 1 98.25 164 PRO A N 1
ATOM 1353 C CA . PRO A 1 164 ? -10.789 -38.406 -11.469 1 98.25 164 PRO A CA 1
ATOM 1354 C C . PRO A 1 164 ? -11.117 -39.75 -10.82 1 98.25 164 PRO A C 1
ATOM 1356 O O . PRO A 1 164 ? -10.25 -40.625 -10.75 1 98.25 164 PRO A O 1
ATOM 1359 N N . TYR A 1 165 ? -12.359 -39.938 -10.383 1 98.19 165 TYR A N 1
ATOM 1360 C CA . TYR A 1 165 ? -12.75 -41.156 -9.648 1 98.19 165 TYR A CA 1
ATOM 1361 C C . TYR A 1 165 ? -14.023 -41.75 -10.234 1 98.19 165 TYR A C 1
ATOM 1363 O O . TYR A 1 165 ? -14.859 -41.031 -10.789 1 98.19 165 TYR A O 1
ATOM 1371 N N . GLU A 1 166 ? -14.133 -43.094 -10.094 1 96.94 166 GLU A N 1
ATOM 1372 C CA . GLU A 1 166 ? -15.367 -43.781 -10.5 1 96.94 166 GLU A CA 1
ATOM 1373 C C . GLU A 1 166 ? -16.547 -43.312 -9.664 1 96.94 166 GLU A C 1
ATOM 1375 O O . GLU A 1 166 ? -16.406 -43.031 -8.469 1 96.94 166 GLU A O 1
ATOM 1380 N N . GLY A 1 167 ? -17.625 -43.188 -10.32 1 96.06 167 GLY A N 1
ATOM 1381 C CA . GLY A 1 167 ? -18.828 -42.719 -9.656 1 96.06 167 GLY A CA 1
ATOM 1382 C C . GLY A 1 167 ? -19.578 -41.656 -10.461 1 96.06 167 GLY A C 1
ATOM 1383 O O . GLY A 1 167 ? -19.422 -41.594 -11.68 1 96.06 167 GLY A O 1
ATOM 1384 N N . SER A 1 168 ? -20.453 -41 -9.758 1 93.88 168 SER A N 1
ATOM 1385 C CA . SER A 1 168 ? -21.281 -39.969 -10.367 1 93.88 168 SER A CA 1
ATOM 1386 C C . SER A 1 168 ? -21.75 -38.938 -9.328 1 93.88 168 SER A C 1
ATOM 1388 O O . SER A 1 168 ? -21.578 -39.156 -8.125 1 93.88 168 SER A O 1
ATOM 1390 N N . LEU A 1 169 ? -22.281 -37.844 -9.836 1 91.88 169 LEU A N 1
ATOM 1391 C CA . LEU A 1 169 ? -22.828 -36.844 -8.945 1 91.88 169 LEU A CA 1
ATOM 1392 C C . LEU A 1 169 ? -23.953 -37.406 -8.094 1 91.88 169 LEU A C 1
ATOM 1394 O O . LEU A 1 169 ? -24.109 -37.062 -6.926 1 91.88 169 LEU A O 1
ATOM 1398 N N . GLU A 1 170 ? -24.719 -38.25 -8.648 1 92.38 170 GLU A N 1
ATOM 1399 C CA . GLU A 1 170 ? -25.891 -38.844 -7.996 1 92.38 170 GLU A CA 1
ATOM 1400 C C . GLU A 1 170 ? -25.5 -39.875 -6.949 1 92.38 170 GLU A C 1
ATOM 1402 O O . GLU A 1 170 ? -26.031 -39.875 -5.836 1 92.38 170 GLU A O 1
ATOM 1407 N N . SER A 1 171 ? -24.609 -40.656 -7.262 1 93.69 171 SER A N 1
ATOM 1408 C CA . SER A 1 171 ? -24.297 -41.812 -6.418 1 93.69 171 SER A CA 1
ATOM 1409 C C . SER A 1 171 ? -23.078 -41.531 -5.543 1 93.69 171 SER A C 1
ATOM 1411 O O . SER A 1 171 ? -22.797 -42.312 -4.621 1 93.69 171 SER A O 1
ATOM 1413 N N . GLY A 1 172 ? -22.406 -40.438 -5.832 1 93.81 172 GLY A N 1
ATOM 1414 C CA . GLY A 1 172 ? -21.156 -40.188 -5.145 1 93.81 172 GLY A CA 1
ATOM 1415 C C . GLY A 1 172 ? -19.969 -40.844 -5.816 1 93.81 172 GLY A C 1
ATOM 1416 O O . GLY A 1 172 ? -20.125 -41.594 -6.781 1 93.81 172 GLY A O 1
ATOM 1417 N N . PHE A 1 173 ? -18.766 -40.594 -5.309 1 97 173 PHE A N 1
ATOM 1418 C CA . PHE A 1 173 ? -17.547 -41.062 -5.941 1 97 173 PHE A CA 1
ATOM 1419 C C . PHE A 1 173 ? -16.812 -42.062 -5.027 1 97 173 PHE A C 1
ATOM 1421 O O . PHE A 1 173 ? -16.812 -41.875 -3.807 1 97 173 PHE A O 1
ATOM 1428 N N . ASP A 1 174 ? -16.25 -43.094 -5.586 1 97.25 174 ASP A N 1
ATOM 1429 C CA . ASP A 1 174 ? -15.391 -44.031 -4.883 1 97.25 174 ASP A CA 1
ATOM 1430 C C . ASP A 1 174 ? -13.93 -43.562 -4.922 1 97.25 174 ASP A C 1
ATOM 1432 O O . ASP A 1 174 ? -13.227 -43.812 -5.902 1 97.25 174 ASP A O 1
ATOM 1436 N N . PHE A 1 175 ? -13.438 -43.031 -3.818 1 97.25 175 PHE A N 1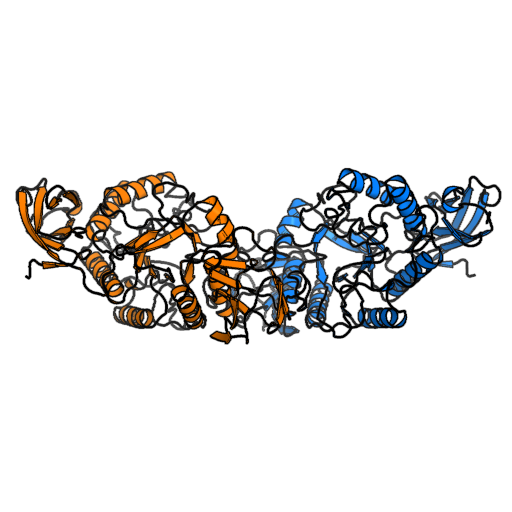
ATOM 1437 C CA . PHE A 1 175 ? -12.117 -42.406 -3.777 1 97.25 175 PHE A CA 1
ATOM 1438 C C . PHE A 1 175 ? -11.016 -43.469 -3.807 1 97.25 175 PHE A C 1
ATOM 1440 O O . PHE A 1 175 ? -9.828 -43.125 -3.852 1 97.25 175 PHE A O 1
ATOM 1447 N N . THR A 1 176 ? -11.367 -44.719 -3.922 1 96 176 THR A N 1
ATOM 1448 C CA . THR A 1 176 ? -10.367 -45.781 -3.986 1 96 176 THR A CA 1
ATOM 1449 C C . THR A 1 176 ? -10.148 -46.25 -5.426 1 96 176 THR A C 1
ATOM 1451 O O . THR A 1 176 ? -9.25 -47.031 -5.703 1 96 176 THR A O 1
ATOM 1454 N N . LYS A 1 177 ? -10.938 -45.781 -6.324 1 96.5 177 LYS A N 1
ATOM 1455 C CA . LYS A 1 177 ? -10.844 -46.219 -7.719 1 96.5 177 LYS A CA 1
ATOM 1456 C C . LYS A 1 177 ? -10.664 -45 -8.648 1 96.5 177 LYS A C 1
ATOM 1458 O O . LYS A 1 177 ? -11.633 -44.312 -8.945 1 96.5 177 LYS A O 1
ATOM 1463 N N . PHE A 1 178 ? -9.5 -44.875 -9.195 1 97.62 178 PHE A N 1
ATOM 1464 C CA . PHE A 1 178 ? -9.18 -43.781 -10.125 1 97.62 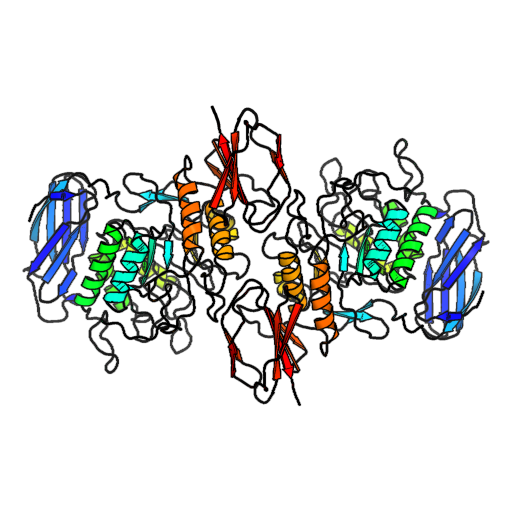178 PHE A CA 1
ATOM 1465 C C . PHE A 1 178 ? -9.734 -44.094 -11.516 1 97.62 178 PHE A C 1
ATOM 1467 O O . PHE A 1 178 ? -9.953 -45.25 -11.859 1 97.62 178 PHE A O 1
ATOM 1474 N N . ILE A 1 179 ? -9.992 -43.062 -12.258 1 97.88 179 ILE A N 1
ATOM 1475 C CA . ILE A 1 179 ? -10.297 -43.156 -13.68 1 97.88 179 ILE A CA 1
ATOM 1476 C C . ILE A 1 179 ? -9.047 -42.875 -14.5 1 97.88 179 ILE A C 1
ATOM 1478 O O . ILE A 1 179 ? -8.68 -41.719 -14.68 1 97.88 179 ILE A O 1
ATOM 1482 N N . PRO A 1 180 ? -8.398 -43.906 -15.047 1 97.88 180 PRO A N 1
ATOM 1483 C CA . PRO A 1 180 ? -7.121 -43.719 -15.734 1 97.88 180 PRO A CA 1
ATOM 1484 C C . PRO A 1 180 ? -7.215 -42.719 -16.891 1 97.88 180 PRO A C 1
ATOM 1486 O O . PRO A 1 180 ? -6.254 -42 -17.172 1 97.88 180 PRO A O 1
ATOM 1489 N N . GLU A 1 181 ? -8.375 -42.656 -17.562 1 98.25 181 GLU A N 1
ATOM 1490 C CA . GLU A 1 181 ? -8.555 -41.75 -18.688 1 98.25 181 GLU A CA 1
ATOM 1491 C C . GLU A 1 181 ? -8.375 -40.281 -18.25 1 98.25 181 GLU A C 1
ATOM 1493 O O . GLU A 1 181 ? -7.84 -39.469 -19 1 98.25 181 GLU A O 1
ATOM 1498 N N . PHE A 1 182 ? -8.844 -39.969 -17.094 1 98.31 182 PHE A N 1
ATOM 1499 C CA . PHE A 1 182 ? -8.664 -38.625 -16.531 1 98.31 182 PHE A CA 1
ATOM 1500 C C . PHE A 1 182 ? -7.184 -38.281 -16.422 1 98.31 182 PHE A C 1
ATOM 1502 O O . PHE A 1 182 ? -6.758 -37.219 -16.859 1 98.31 182 PHE A O 1
ATOM 1509 N N . PHE A 1 183 ? -6.453 -39.125 -15.922 1 98.62 183 PHE A N 1
ATOM 1510 C CA . PHE A 1 183 ? -5.039 -38.875 -15.656 1 98.62 183 PHE A CA 1
ATOM 1511 C C . PHE A 1 183 ? -4.238 -38.906 -16.953 1 98.62 183 PHE A C 1
ATOM 1513 O O . PHE A 1 183 ? -3.256 -38.188 -17.094 1 98.62 183 PHE A O 1
ATOM 1520 N N . ARG A 1 184 ? -4.664 -39.75 -17.906 1 98.44 184 ARG A N 1
ATOM 1521 C CA . ARG A 1 184 ? -4.035 -39.719 -19.219 1 98.44 184 ARG A CA 1
ATOM 1522 C C . ARG A 1 184 ? -4.238 -38.344 -19.891 1 98.44 184 ARG A C 1
ATOM 1524 O O . ARG A 1 184 ? -3.338 -37.844 -20.547 1 98.44 184 ARG A O 1
ATOM 1531 N N . HIS A 1 185 ? -5.398 -37.844 -19.719 1 98.62 185 HIS A N 1
ATOM 1532 C CA . HIS A 1 185 ? -5.68 -36.5 -20.25 1 98.62 185 HIS A CA 1
ATOM 1533 C C . HIS A 1 185 ? -4.797 -35.469 -19.578 1 98.62 185 HIS A C 1
ATOM 1535 O O . HIS A 1 185 ? -4.219 -34.625 -20.266 1 98.62 185 HIS A O 1
ATOM 1541 N N . LEU A 1 186 ? -4.699 -35.469 -18.281 1 98.75 186 LEU A N 1
ATOM 1542 C CA . LEU A 1 186 ? -3.818 -34.594 -17.531 1 98.75 186 LEU A CA 1
ATOM 1543 C C . LEU A 1 186 ? -2.389 -34.688 -18.062 1 98.75 186 LEU A C 1
ATOM 1545 O O . LEU A 1 186 ? -1.752 -33.656 -18.328 1 98.75 186 LEU A O 1
ATOM 1549 N N . GLU A 1 187 ? -1.905 -35.875 -18.25 1 98.62 187 GLU A N 1
ATOM 1550 C CA . GLU A 1 187 ? -0.554 -36.125 -18.75 1 98.62 187 GLU A CA 1
ATOM 1551 C C . GLU A 1 187 ? -0.354 -35.469 -20.125 1 98.62 187 GLU A C 1
ATOM 1553 O O . GLU A 1 187 ? 0.671 -34.844 -20.375 1 98.62 187 GLU A O 1
ATOM 1558 N N . ARG A 1 188 ? -1.313 -35.656 -20.984 1 98.5 188 ARG A N 1
ATOM 1559 C CA . ARG A 1 188 ? -1.214 -35.094 -22.312 1 98.5 188 ARG A CA 1
ATOM 1560 C C . ARG A 1 188 ? -1.084 -33.594 -22.266 1 98.5 188 ARG A C 1
ATOM 1562 O O . ARG A 1 188 ? -0.282 -33 -22.984 1 98.5 188 ARG A O 1
ATOM 1569 N N . ARG A 1 189 ? -1.815 -32.969 -21.438 1 98.75 189 ARG A N 1
ATOM 1570 C CA . ARG A 1 189 ? -1.788 -31.531 -21.344 1 98.75 189 ARG A CA 1
ATOM 1571 C C . ARG A 1 189 ? -0.481 -31.047 -20.734 1 98.75 189 ARG A C 1
ATOM 1573 O O . ARG A 1 189 ? 0.048 -30 -21.125 1 98.75 189 ARG A O 1
ATOM 1580 N N . ILE A 1 190 ? 0.025 -31.75 -19.75 1 98.75 190 ILE A N 1
ATOM 1581 C CA . ILE A 1 190 ? 1.316 -31.406 -19.156 1 98.75 190 ILE A CA 1
ATOM 1582 C C . ILE A 1 190 ? 2.41 -31.516 -20.219 1 98.75 190 ILE A C 1
ATOM 1584 O O . ILE A 1 190 ? 3.297 -30.656 -20.281 1 98.75 190 ILE A O 1
ATOM 1588 N N . LEU A 1 191 ? 2.328 -32.531 -21.031 1 98.38 191 LEU A N 1
ATOM 1589 C CA . LEU A 1 191 ? 3.305 -32.719 -22.109 1 98.38 191 LEU A CA 1
ATOM 1590 C C . LEU A 1 191 ? 3.172 -31.641 -23.172 1 98.38 191 LEU A C 1
ATOM 1592 O O . LEU A 1 191 ? 4.172 -31.203 -23.734 1 98.38 191 LEU A O 1
ATOM 1596 N N . ASP A 1 192 ? 1.921 -31.234 -23.5 1 98.75 192 ASP A N 1
ATOM 1597 C CA . ASP A 1 192 ? 1.72 -30.109 -24.406 1 98.75 192 ASP A CA 1
ATOM 1598 C C . ASP A 1 192 ? 2.424 -28.844 -23.891 1 98.75 192 ASP A C 1
ATOM 1600 O O . ASP A 1 192 ? 3.066 -28.125 -24.656 1 98.75 192 ASP A O 1
ATOM 1604 N N . LEU A 1 193 ? 2.268 -28.562 -22.578 1 98.81 193 LEU A N 1
ATOM 1605 C CA . LEU A 1 193 ? 2.953 -27.422 -21.984 1 98.81 193 LEU A CA 1
ATOM 1606 C C . LEU A 1 193 ? 4.465 -27.562 -22.109 1 98.81 193 LEU A C 1
ATOM 1608 O O . LEU A 1 193 ? 5.16 -26.609 -22.438 1 98.81 193 LEU A O 1
ATOM 1612 N N . GLN A 1 194 ? 4.965 -28.781 -21.859 1 98.44 194 GLN A N 1
ATOM 1613 C CA . GLN A 1 194 ? 6.395 -29.047 -21.969 1 98.44 194 GLN A CA 1
ATOM 1614 C C . GLN A 1 194 ? 6.902 -28.734 -23.375 1 98.44 194 GLN A C 1
ATOM 1616 O O . GLN A 1 194 ? 7.965 -28.125 -23.547 1 98.44 194 GLN A O 1
ATOM 1621 N N . GLU A 1 195 ? 6.16 -29.109 -24.344 1 97.31 195 GLU A N 1
ATOM 1622 C CA . GLU A 1 195 ? 6.531 -28.922 -25.734 1 97.31 195 GLU A CA 1
ATOM 1623 C C . GLU A 1 195 ? 6.691 -27.438 -26.062 1 97.31 195 GLU A C 1
ATOM 1625 O O . GLU A 1 195 ? 7.535 -27.062 -26.891 1 97.31 195 GLU A O 1
ATOM 1630 N N . ILE A 1 196 ? 5.902 -26.641 -25.438 1 97.94 196 ILE A N 1
ATOM 1631 C CA . ILE A 1 196 ? 5.969 -25.219 -25.766 1 97.94 196 ILE A CA 1
ATOM 1632 C C . ILE A 1 196 ? 6.793 -24.469 -24.719 1 97.94 196 ILE A C 1
ATOM 1634 O O . ILE A 1 196 ? 6.738 -23.25 -24.625 1 97.94 196 ILE A O 1
ATOM 1638 N N . GLY A 1 197 ? 7.492 -25.172 -23.859 1 97.38 197 GLY A N 1
ATOM 1639 C CA . GLY A 1 197 ? 8.469 -24.594 -22.938 1 97.38 197 GLY A CA 1
ATOM 1640 C C . GLY A 1 197 ? 7.844 -24 -21.703 1 97.38 197 GLY A C 1
ATOM 1641 O O . GLY A 1 197 ? 8.375 -23.047 -21.125 1 97.38 197 GLY A O 1
ATOM 1642 N N . ILE A 1 198 ? 6.723 -24.516 -21.25 1 98.75 198 ILE A N 1
ATOM 1643 C CA . ILE A 1 198 ? 6.016 -23.953 -20.109 1 98.75 198 ILE A CA 1
ATOM 1644 C C . ILE A 1 198 ? 6.055 -24.938 -18.938 1 98.75 198 ILE A C 1
ATOM 1646 O O . ILE A 1 198 ? 5.734 -26.109 -19.109 1 98.75 198 ILE A O 1
ATOM 1650 N N . GLU A 1 199 ? 6.52 -24.453 -17.812 1 98.88 199 GLU A N 1
ATOM 1651 C CA . GLU A 1 199 ? 6.504 -25.234 -16.578 1 98.88 199 GLU A CA 1
ATOM 1652 C C . GLU A 1 199 ? 5.082 -25.391 -16.047 1 98.88 199 GLU A C 1
ATOM 1654 O O . GLU A 1 199 ? 4.273 -24.453 -16.125 1 98.88 199 GLU A O 1
ATOM 1659 N N . CYS A 1 200 ? 4.836 -26.562 -15.523 1 98.88 200 CYS A N 1
ATOM 1660 C CA . CYS A 1 200 ? 3.531 -26.875 -14.953 1 98.88 200 CYS A CA 1
ATOM 1661 C C . CYS A 1 200 ? 3.574 -26.812 -13.43 1 98.88 200 CYS A C 1
ATOM 1663 O O . CYS A 1 200 ? 4.098 -27.719 -12.781 1 98.88 200 CYS A O 1
ATOM 1665 N N . ASP A 1 201 ? 3.113 -25.75 -12.867 1 98.88 201 ASP A N 1
ATOM 1666 C CA . ASP A 1 201 ? 2.885 -25.641 -11.43 1 98.88 201 ASP A CA 1
ATOM 1667 C C . ASP A 1 201 ? 1.555 -26.281 -11.031 1 98.88 201 ASP A C 1
ATOM 1669 O O . ASP A 1 201 ? 0.508 -25.641 -11.094 1 98.88 201 ASP A O 1
ATOM 1673 N N . LEU A 1 202 ? 1.616 -27.531 -10.656 1 98.94 202 LEU A N 1
ATOM 1674 C CA . LEU A 1 202 ? 0.44 -28.391 -10.547 1 98.94 202 LEU A CA 1
ATOM 1675 C C . LEU A 1 202 ? -0.092 -28.391 -9.117 1 98.94 202 LEU A C 1
ATOM 1677 O O . LEU A 1 202 ? 0.594 -28.844 -8.195 1 98.94 202 LEU A O 1
ATOM 1681 N N . ILE A 1 203 ? -1.271 -27.938 -8.992 1 98.94 203 ILE A N 1
ATOM 1682 C CA . ILE A 1 203 ? -1.926 -27.859 -7.691 1 98.94 203 ILE A CA 1
ATOM 1683 C C . ILE A 1 203 ? -2.572 -29.203 -7.355 1 98.94 203 ILE A C 1
ATOM 1685 O O . ILE A 1 203 ? -3.514 -29.625 -8.031 1 98.94 203 ILE A O 1
ATOM 1689 N N . LEU A 1 204 ? -2.143 -29.766 -6.242 1 98.88 204 LEU A N 1
ATOM 1690 C CA . LEU A 1 204 ? -2.561 -31.109 -5.887 1 98.88 204 LEU A CA 1
ATOM 1691 C C . LEU A 1 204 ? -3.896 -31.094 -5.152 1 98.88 204 LEU A C 1
ATOM 1693 O O . LEU A 1 204 ? -4.699 -32.031 -5.289 1 98.88 204 LEU A O 1
ATOM 1697 N N . PHE A 1 205 ? -4.094 -30.062 -4.301 1 98.75 205 PHE A N 1
ATOM 1698 C CA . PHE A 1 205 ? -5.359 -29.906 -3.588 1 98.75 205 PHE A CA 1
ATOM 1699 C C . PHE A 1 205 ? -5.848 -28.469 -3.664 1 98.75 205 PHE A C 1
ATOM 1701 O O . PHE A 1 205 ? -5.047 -27.531 -3.682 1 98.75 205 PHE A O 1
ATOM 1708 N N . HIS A 1 206 ? -7.117 -28.25 -3.74 1 98.38 206 HIS A N 1
ATOM 1709 C CA . HIS A 1 206 ? -7.719 -26.922 -3.605 1 98.38 206 HIS A CA 1
ATOM 1710 C C . HIS A 1 206 ? -9.109 -27.016 -2.994 1 98.38 206 HIS A C 1
ATOM 1712 O O . HIS A 1 206 ? -9.766 -28.047 -3.084 1 98.38 206 HIS A O 1
ATOM 1718 N N . PRO A 1 207 ? -9.602 -26 -2.342 1 97.44 207 PRO A N 1
ATOM 1719 C CA . PRO A 1 207 ? -10.867 -26.047 -1.611 1 97.44 207 PRO A CA 1
ATOM 1720 C C . PRO A 1 207 ? -12.07 -25.75 -2.506 1 97.44 207 PRO A C 1
ATOM 1722 O O . PRO A 1 207 ? -13.211 -25.797 -2.041 1 97.44 207 PRO A O 1
ATOM 1725 N N . TYR A 1 208 ? -11.875 -25.453 -3.738 1 96.81 208 TYR A N 1
ATOM 1726 C CA . TYR A 1 208 ? -12.938 -25.078 -4.664 1 96.81 208 TYR A CA 1
ATOM 1727 C C . TYR A 1 208 ? -13.625 -26.312 -5.23 1 96.81 208 TYR A C 1
ATOM 1729 O O . TYR A 1 208 ? -13.508 -26.609 -6.422 1 96.81 208 TYR A O 1
ATOM 1737 N N . ASP A 1 209 ? -14.453 -26.938 -4.422 1 95.81 209 ASP A N 1
ATOM 1738 C CA . ASP A 1 209 ? -14.906 -28.297 -4.676 1 95.81 209 ASP A CA 1
ATOM 1739 C C . ASP A 1 209 ? -16.391 -28.453 -4.352 1 95.81 209 ASP A C 1
ATOM 1741 O O . ASP A 1 209 ? -16.906 -27.812 -3.441 1 95.81 209 ASP A O 1
ATOM 1745 N N . ARG A 1 210 ? -17.062 -29.266 -5.156 1 94.31 210 ARG A N 1
ATOM 1746 C CA . ARG A 1 210 ? -18.422 -29.672 -4.816 1 94.31 210 ARG A CA 1
ATOM 1747 C C . ARG A 1 210 ? -18.609 -31.172 -4.949 1 94.31 210 ARG A C 1
ATOM 1749 O O . ARG A 1 210 ? -19.719 -31.688 -4.785 1 94.31 210 ARG A O 1
ATOM 1756 N N . TRP A 1 211 ? -17.578 -31.906 -5.254 1 95.19 211 TRP A N 1
ATOM 1757 C CA . TRP A 1 211 ? -17.656 -33.344 -5.531 1 95.19 211 TRP A CA 1
ATOM 1758 C C . TRP A 1 211 ? -17.094 -34.156 -4.359 1 95.19 211 TRP A C 1
ATOM 1760 O O . TRP A 1 211 ? -17.312 -35.375 -4.285 1 95.19 211 TRP A O 1
ATOM 1770 N N . GLY A 1 212 ? -16.406 -33.5 -3.439 1 94.75 212 GLY A N 1
ATOM 1771 C CA . GLY A 1 212 ? -15.828 -34.188 -2.293 1 94.75 212 GLY A CA 1
ATOM 1772 C C . GLY A 1 212 ? -14.336 -34.406 -2.426 1 94.75 212 GLY A C 1
ATOM 1773 O O . GLY A 1 212 ? -13.695 -34.938 -1.51 1 94.75 212 GLY A O 1
ATOM 1774 N N . PHE A 1 213 ? -13.688 -33.969 -3.436 1 96.56 213 PHE A N 1
ATOM 1775 C CA . PHE A 1 213 ? -12.281 -34.25 -3.721 1 96.56 213 PHE A CA 1
ATOM 1776 C C . PHE A 1 213 ? -11.383 -33.469 -2.773 1 96.56 213 PHE A C 1
ATOM 1778 O O . PHE A 1 213 ? -10.211 -33.812 -2.594 1 96.56 213 PHE A O 1
ATOM 1785 N N . SER A 1 214 ? -11.844 -32.375 -2.123 1 95.88 214 SER A N 1
ATOM 1786 C CA . SER A 1 214 ? -11.055 -31.562 -1.191 1 95.88 214 SER A CA 1
ATOM 1787 C C . SER A 1 214 ? -10.961 -32.25 0.172 1 95.88 214 SER A C 1
ATOM 1789 O O . SER A 1 214 ? -10.117 -31.875 0.995 1 95.88 214 SER A O 1
ATOM 1791 N N . ASN A 1 215 ? -11.82 -33.156 0.398 1 94.19 215 ASN A N 1
ATOM 1792 C CA . ASN A 1 215 ? -11.891 -33.812 1.696 1 94.19 215 ASN A CA 1
ATOM 1793 C C . ASN A 1 215 ? -12.117 -35.312 1.549 1 94.19 215 ASN A C 1
ATOM 1795 O O . ASN A 1 215 ? -13.148 -35.844 1.98 1 94.19 215 ASN A O 1
ATOM 1799 N N . MET A 1 216 ? -11.148 -36.031 1.113 1 95.75 216 MET A N 1
ATOM 1800 C CA . MET A 1 216 ? -11.273 -37.438 0.825 1 95.75 216 MET A CA 1
ATOM 1801 C C . MET A 1 216 ? -10.844 -38.281 2.025 1 95.75 216 MET A C 1
ATOM 1803 O O . MET A 1 216 ? -10.984 -39.5 2.016 1 95.75 216 MET A O 1
ATOM 1807 N N . GLY A 1 217 ? -10.328 -37.656 3.059 1 94.81 217 GLY A N 1
ATOM 1808 C CA . GLY A 1 217 ? -9.766 -38.375 4.207 1 94.81 217 GLY A CA 1
ATOM 1809 C C . GLY A 1 217 ? -8.297 -38.688 4.039 1 94.81 217 GLY A C 1
ATOM 1810 O O . GLY A 1 217 ? -7.801 -38.812 2.914 1 94.81 217 GLY A O 1
ATOM 1811 N N . ALA A 1 218 ? -7.609 -38.906 5.113 1 96.5 218 ALA A N 1
ATOM 1812 C CA . ALA A 1 218 ? -6.156 -39.031 5.148 1 96.5 218 ALA A CA 1
ATOM 1813 C C . ALA A 1 218 ? -5.691 -40.219 4.297 1 96.5 218 ALA A C 1
ATOM 1815 O O . ALA A 1 218 ? -4.719 -40.094 3.547 1 96.5 218 ALA A O 1
ATOM 1816 N N . GLU A 1 219 ? -6.328 -41.312 4.418 1 97.25 219 GLU A N 1
ATOM 1817 C CA . GLU A 1 219 ? -5.91 -42.5 3.711 1 97.25 219 GLU A CA 1
ATOM 1818 C C . GLU A 1 219 ? -6.066 -42.344 2.203 1 97.25 219 GLU A C 1
ATOM 1820 O O . GLU A 1 219 ? -5.188 -42.75 1.436 1 97.25 219 GLU A O 1
ATOM 1825 N N . ASN A 1 220 ? -7.188 -41.812 1.785 1 97.81 220 ASN A N 1
ATOM 1826 C CA . ASN A 1 220 ? -7.41 -41.625 0.358 1 97.81 220 ASN A CA 1
ATOM 1827 C C . ASN A 1 220 ? -6.5 -40.531 -0.206 1 97.81 220 ASN A C 1
ATOM 1829 O O . ASN A 1 220 ? -6.043 -40.625 -1.348 1 97.81 220 ASN A O 1
ATOM 1833 N N . ASP A 1 221 ? -6.223 -39.5 0.608 1 98.12 221 ASP A N 1
ATOM 1834 C CA . ASP A 1 221 ? -5.25 -38.5 0.196 1 98.12 221 ASP A CA 1
ATOM 1835 C C . ASP A 1 221 ? -3.889 -39.125 -0.084 1 98.12 221 ASP A C 1
ATOM 1837 O O . ASP A 1 221 ? -3.232 -38.781 -1.072 1 98.12 221 ASP A O 1
ATOM 1841 N N . LYS A 1 222 ? -3.521 -39.969 0.839 1 97.88 222 LYS A N 1
ATOM 1842 C CA . LYS A 1 222 ? -2.242 -40.656 0.69 1 97.88 222 LYS A CA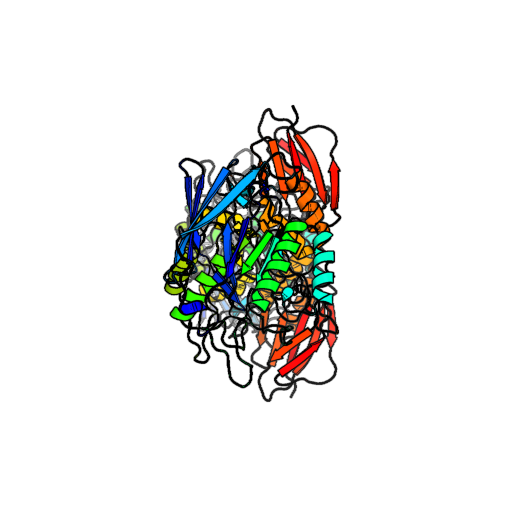 1
ATOM 1843 C C . LYS A 1 222 ? -2.205 -41.5 -0.599 1 97.88 222 LYS A C 1
ATOM 1845 O O . LYS A 1 222 ? -1.231 -41.438 -1.353 1 97.88 222 LYS A O 1
ATOM 1850 N N . LYS A 1 223 ? -3.271 -42.25 -0.883 1 97.56 223 LYS A N 1
ATOM 1851 C CA . LYS A 1 223 ? -3.352 -43.062 -2.092 1 97.56 223 LYS A CA 1
ATOM 1852 C C . LYS A 1 223 ? -3.316 -42.188 -3.346 1 97.56 223 LYS A C 1
ATOM 1854 O O . LYS A 1 223 ? -2.631 -42.531 -4.316 1 97.56 223 LYS A O 1
ATOM 1859 N N . TYR A 1 224 ? -4.031 -41.125 -3.307 1 98.31 224 TYR A N 1
ATOM 1860 C CA . TYR A 1 224 ? -4.07 -40.188 -4.406 1 98.31 224 TYR A CA 1
ATOM 1861 C C . TYR A 1 224 ? -2.678 -39.625 -4.707 1 98.31 224 TYR A C 1
ATOM 1863 O O . TYR A 1 224 ? -2.221 -39.688 -5.852 1 98.31 224 TYR A O 1
ATOM 1871 N N . LEU A 1 225 ? -1.992 -39.156 -3.662 1 98.75 225 LEU A N 1
ATOM 1872 C CA . LEU A 1 225 ? -0.678 -38.562 -3.852 1 98.75 225 LEU A CA 1
ATOM 1873 C C . LEU A 1 225 ? 0.325 -39.594 -4.367 1 98.75 225 LEU A C 1
ATOM 1875 O O . LEU A 1 225 ? 1.131 -39.281 -5.25 1 98.75 225 LEU A O 1
ATOM 1879 N N . LYS A 1 226 ? 0.293 -40.781 -3.789 1 98.06 226 LYS A N 1
ATOM 1880 C CA . LYS A 1 226 ? 1.192 -41.812 -4.289 1 98.06 226 LYS A CA 1
ATOM 1881 C C . LYS A 1 226 ? 0.949 -42.094 -5.77 1 98.06 226 LYS A C 1
ATOM 1883 O O . LYS A 1 226 ? 1.896 -42.188 -6.555 1 98.06 226 LYS A O 1
ATOM 1888 N N . TYR A 1 227 ? -0.294 -42.188 -6.129 1 98.31 227 TYR A N 1
ATOM 1889 C CA . TYR A 1 227 ? -0.665 -42.531 -7.5 1 98.31 227 TYR A CA 1
ATOM 1890 C C . TYR A 1 227 ? -0.223 -41.406 -8.453 1 98.31 227 TYR A C 1
ATOM 1892 O O . TYR A 1 227 ? 0.459 -41.688 -9.445 1 98.31 227 TYR A O 1
ATOM 1900 N N . ILE A 1 228 ? -0.562 -40.188 -8.133 1 98.62 228 ILE A N 1
ATOM 1901 C CA . ILE A 1 228 ? -0.336 -39.094 -9.07 1 98.62 228 ILE A CA 1
ATOM 1902 C C . ILE A 1 228 ? 1.16 -38.812 -9.18 1 98.62 228 ILE A C 1
ATOM 1904 O O . ILE A 1 228 ? 1.665 -38.5 -10.266 1 98.62 228 ILE A O 1
ATOM 1908 N N . VAL A 1 229 ? 1.871 -38.844 -8.07 1 98.69 229 VAL A N 1
ATOM 1909 C CA . VAL A 1 229 ? 3.309 -38.594 -8.109 1 98.69 229 VAL A CA 1
ATOM 1910 C C . VAL A 1 229 ? 4 -39.688 -8.898 1 98.69 229 VAL A C 1
ATOM 1912 O O . VAL A 1 229 ? 4.902 -39.438 -9.695 1 98.69 229 VAL A O 1
ATOM 1915 N N . SER A 1 230 ? 3.541 -40.969 -8.719 1 97.88 230 SER A N 1
ATOM 1916 C CA . SER A 1 230 ? 4.102 -42.094 -9.469 1 97.88 230 SER A CA 1
ATOM 1917 C C . SER A 1 230 ? 3.895 -41.906 -10.969 1 97.88 230 SER A C 1
ATOM 1919 O O . SER A 1 230 ? 4.73 -42.312 -11.773 1 97.88 230 SER A O 1
ATOM 1921 N N . ARG A 1 231 ? 2.863 -41.25 -11.328 1 97.56 231 ARG A N 1
ATOM 1922 C CA . ARG A 1 231 ? 2.48 -41.094 -12.727 1 97.56 231 ARG A CA 1
ATOM 1923 C C . ARG A 1 231 ? 3.213 -39.906 -13.359 1 97.56 231 ARG A C 1
ATOM 1925 O O . ARG A 1 231 ? 3.496 -39.906 -14.555 1 97.56 231 ARG A O 1
ATOM 1932 N N . LEU A 1 232 ? 3.535 -38.875 -12.508 1 98.75 232 LEU A N 1
ATOM 1933 C CA . LEU A 1 232 ? 3.861 -37.625 -13.148 1 98.75 232 LEU A CA 1
ATOM 1934 C C . LEU A 1 232 ? 5.289 -37.188 -12.812 1 98.75 232 LEU A C 1
ATOM 1936 O O . LEU A 1 232 ? 5.859 -36.344 -13.492 1 98.75 232 LEU A O 1
ATOM 1940 N N . ALA A 1 233 ? 5.926 -37.719 -11.797 1 98.38 233 ALA A N 1
ATOM 1941 C CA . ALA A 1 233 ? 7.188 -37.188 -11.281 1 98.38 233 ALA A CA 1
ATOM 1942 C C . ALA A 1 233 ? 8.289 -37.25 -12.336 1 98.38 233 ALA A C 1
ATOM 1944 O O . ALA A 1 233 ? 9.289 -36.562 -12.242 1 98.38 233 ALA A O 1
ATOM 1945 N N . HIS A 1 234 ? 8.117 -38.188 -13.352 1 97.69 234 HIS A N 1
ATOM 1946 C CA . HIS A 1 234 ? 9.141 -38.344 -14.375 1 97.69 234 HIS A CA 1
ATOM 1947 C C . HIS A 1 234 ? 9.094 -37.219 -15.391 1 97.69 234 HIS A C 1
ATOM 1949 O O . HIS A 1 234 ? 10.008 -37.062 -16.203 1 97.69 234 HIS A O 1
ATOM 1955 N N . PHE A 1 235 ? 8.039 -36.375 -15.422 1 98.25 235 PHE A N 1
ATOM 1956 C CA . PHE A 1 235 ? 7.996 -35.219 -16.281 1 98.25 235 PHE A CA 1
ATOM 1957 C C . PHE A 1 235 ? 8.898 -34.094 -15.75 1 98.25 235 PHE A C 1
ATOM 1959 O O . PHE A 1 235 ? 8.758 -33.688 -14.602 1 98.25 235 PHE A O 1
ATOM 1966 N N . ARG A 1 236 ? 9.727 -33.594 -16.609 1 98.44 236 ARG A N 1
ATOM 1967 C CA . ARG A 1 236 ? 10.766 -32.656 -16.188 1 98.44 236 ARG A CA 1
ATOM 1968 C C . ARG A 1 236 ? 10.18 -31.281 -15.875 1 98.44 236 ARG A C 1
ATOM 1970 O O . ARG A 1 236 ? 10.82 -30.469 -15.211 1 98.44 236 ARG A O 1
ATOM 1977 N N . ASN A 1 237 ? 8.922 -30.969 -16.359 1 98.69 237 ASN A N 1
ATOM 1978 C CA . ASN A 1 237 ? 8.398 -29.609 -16.25 1 98.69 237 ASN A CA 1
ATOM 1979 C C . ASN A 1 237 ? 7.359 -29.5 -15.133 1 98.69 237 ASN A C 1
ATOM 1981 O O . ASN A 1 237 ? 6.492 -28.625 -15.172 1 98.69 237 ASN A O 1
ATOM 1985 N N . ILE A 1 238 ? 7.48 -30.297 -14.047 1 98.31 238 ILE A N 1
ATOM 1986 C CA . ILE A 1 238 ? 6.48 -30.281 -12.984 1 98.31 238 ILE A CA 1
ATOM 1987 C C . ILE A 1 238 ? 7.027 -29.547 -11.766 1 98.31 238 ILE A C 1
ATOM 1989 O O . ILE A 1 238 ? 8.188 -29.734 -11.391 1 98.31 238 ILE A O 1
ATOM 1993 N N . TRP A 1 239 ? 6.199 -28.609 -11.234 1 98.81 239 TRP A N 1
ATOM 1994 C CA . TRP A 1 239 ? 6.277 -28.094 -9.883 1 98.81 239 TRP A CA 1
ATOM 1995 C C . TRP A 1 239 ? 5.109 -28.578 -9.031 1 98.81 239 TRP A C 1
ATOM 1997 O O . TRP A 1 239 ? 3.953 -28.516 -9.461 1 98.81 239 TRP A O 1
ATOM 2007 N N . TRP A 1 240 ? 5.43 -29.109 -7.82 1 98.94 240 TRP A N 1
ATOM 2008 C CA . TRP A 1 240 ? 4.348 -29.562 -6.953 1 98.94 240 TRP A CA 1
ATOM 2009 C C . TRP A 1 240 ? 3.838 -28.422 -6.078 1 98.94 240 TRP A C 1
ATOM 2011 O O . TRP A 1 240 ? 4.582 -27.891 -5.254 1 98.94 240 TRP A O 1
ATOM 2021 N N . SER A 1 241 ? 2.645 -28.047 -6.281 1 98.88 241 SER A N 1
ATOM 2022 C CA . SER A 1 241 ? 1.944 -27.172 -5.348 1 98.88 241 SER A CA 1
ATOM 2023 C C . SER A 1 241 ? 0.978 -27.953 -4.469 1 98.88 241 SER A C 1
ATOM 2025 O O . SER A 1 241 ? -0.046 -28.438 -4.945 1 98.88 241 SER A O 1
ATOM 2027 N N . MET A 1 242 ? 1.213 -28.016 -3.184 1 98.81 242 MET A N 1
ATOM 2028 C CA . MET A 1 242 ? 0.442 -28.875 -2.291 1 98.81 242 MET A CA 1
ATOM 2029 C C . MET A 1 242 ? -1.017 -28.422 -2.234 1 98.81 242 MET A C 1
ATOM 2031 O O . MET A 1 242 ? -1.922 -29.266 -2.174 1 98.81 242 MET A O 1
ATOM 2035 N N . ALA A 1 243 ? -1.098 -27.125 -2.203 1 98.62 243 ALA A N 1
ATOM 2036 C CA . ALA A 1 243 ? -2.447 -26.562 -2.121 1 98.62 243 ALA A CA 1
ATOM 2037 C C . ALA A 1 243 ? -2.508 -25.172 -2.74 1 98.62 243 ALA A C 1
ATOM 2039 O O . ALA A 1 243 ? -1.531 -24.422 -2.693 1 98.62 243 ALA A O 1
ATOM 2040 N N . ASN A 1 244 ? -3.559 -24.672 -3.328 1 97.62 244 ASN A N 1
ATOM 2041 C CA . ASN A 1 244 ? -3.746 -23.281 -3.684 1 97.62 244 ASN A CA 1
ATOM 2042 C C . ASN A 1 244 ? -4.086 -22.438 -2.461 1 97.62 244 ASN A C 1
ATOM 2044 O O . ASN A 1 244 ? -3.445 -21.406 -2.207 1 97.62 244 ASN A O 1
ATOM 2048 N N . GLU A 1 245 ? -4.898 -22.5 -1.647 1 98 245 GLU A N 1
ATOM 2049 C CA . GLU A 1 245 ? -5.234 -21.891 -0.368 1 98 245 GLU A CA 1
ATOM 2050 C C . GLU A 1 245 ? -5.359 -22.938 0.735 1 98 245 GLU A C 1
ATOM 2052 O O . GLU A 1 245 ? -6.465 -23.359 1.075 1 98 245 GLU A O 1
ATOM 2057 N N . TYR A 1 246 ? -4.219 -23.172 1.306 1 98.38 246 TYR A N 1
ATOM 2058 C CA . TYR A 1 246 ? -4.121 -24.266 2.25 1 98.38 246 TYR A CA 1
ATOM 2059 C C . TYR A 1 246 ? -5.039 -24.047 3.445 1 98.38 246 TYR A C 1
ATOM 2061 O O . TYR A 1 246 ? -5.434 -25 4.117 1 98.38 246 TYR A O 1
ATOM 2069 N N . ASP A 1 247 ? -5.43 -22.828 3.707 1 97.75 247 ASP A N 1
ATOM 2070 C CA . ASP A 1 247 ? -6.105 -22.438 4.941 1 97.75 247 ASP A CA 1
ATOM 2071 C C . ASP A 1 247 ? -7.605 -22.266 4.715 1 97.75 247 ASP A C 1
ATOM 2073 O O . ASP A 1 247 ? -8.297 -21.656 5.535 1 97.75 247 ASP A O 1
ATOM 2077 N N . LEU A 1 248 ? -8.094 -22.828 3.59 1 97.19 248 LEU A N 1
ATOM 2078 C CA . LEU A 1 248 ? -9.516 -22.641 3.311 1 97.19 248 LEU A CA 1
ATOM 2079 C C . LEU A 1 248 ? -10.219 -23.984 3.182 1 97.19 248 LEU A C 1
ATOM 2081 O O . LEU A 1 248 ? -11.336 -24.062 2.662 1 97.19 248 LEU A O 1
ATOM 2085 N N . PHE A 1 249 ? -9.602 -25.016 3.572 1 97.12 249 PHE A N 1
ATOM 2086 C CA . PHE A 1 249 ? -10.219 -26.328 3.459 1 97.12 249 PHE A CA 1
ATOM 2087 C C . PHE A 1 249 ? -11.219 -26.562 4.586 1 97.12 249 PHE A C 1
ATOM 2089 O O . PHE A 1 249 ? -11.008 -27.422 5.441 1 97.12 249 PHE A O 1
ATOM 2096 N N . PHE A 1 250 ? -12.359 -25.984 4.457 1 93.12 250 PHE A N 1
ATOM 2097 C CA . PHE A 1 250 ? -13.398 -26.062 5.484 1 93.12 250 PHE A CA 1
ATOM 2098 C C . PHE A 1 250 ? -14.422 -27.141 5.125 1 93.12 250 PHE A C 1
ATOM 2100 O O . PHE A 1 250 ? -14.766 -27.297 3.951 1 93.12 250 PHE A O 1
ATOM 2107 N N . GLY A 1 251 ? -14.891 -27.797 6.152 1 89.75 251 GLY A N 1
ATOM 2108 C CA . GLY A 1 251 ? -16.016 -28.703 5.973 1 89.75 251 GLY A CA 1
ATOM 2109 C C . GLY A 1 251 ? -17.359 -28.031 6.078 1 89.75 251 GLY A C 1
ATOM 2110 O O . GLY A 1 251 ? -17.438 -26.828 6.316 1 89.75 251 GLY A O 1
ATOM 2111 N N . SER A 1 252 ? -18.406 -28.812 5.766 1 85.31 252 SER A N 1
ATOM 2112 C CA . SER A 1 252 ? -19.766 -28.297 5.879 1 85.31 252 SER A CA 1
ATOM 2113 C C . SER A 1 252 ? -20.062 -27.797 7.289 1 85.31 252 SER A C 1
ATOM 2115 O O . SER A 1 252 ? -20.953 -26.969 7.488 1 85.31 252 SER A O 1
ATOM 2117 N N . ASP A 1 253 ? -19.328 -28.25 8.227 1 88.56 253 ASP A N 1
ATOM 2118 C CA . ASP A 1 253 ? -19.516 -27.875 9.625 1 88.56 253 ASP A CA 1
ATOM 2119 C C . ASP A 1 253 ? -18.734 -26.594 9.953 1 88.56 253 ASP A C 1
ATOM 2121 O O . ASP A 1 253 ? -18.75 -26.125 11.086 1 88.56 253 ASP A O 1
ATOM 2125 N N . GLY A 1 254 ? -17.984 -26.141 9.031 1 88.12 254 GLY A N 1
ATOM 2126 C CA . GLY A 1 254 ? -17.234 -24.906 9.227 1 88.12 254 GLY A CA 1
ATOM 2127 C C . GLY A 1 254 ? -15.852 -25.125 9.812 1 88.12 254 GLY A C 1
ATOM 2128 O O . GLY A 1 254 ? -15.109 -24.172 10.031 1 88.12 254 GLY A O 1
ATOM 2129 N N . GLU A 1 255 ? -15.539 -26.281 9.992 1 90.94 255 GLU A N 1
ATOM 2130 C CA . GLU A 1 255 ? -14.234 -26.594 10.562 1 90.94 255 GLU A CA 1
ATOM 2131 C C . GLU A 1 255 ? -13.211 -26.891 9.469 1 90.94 255 GLU A C 1
ATOM 2133 O O . GLU A 1 255 ? -13.562 -27.391 8.398 1 90.94 255 GLU A O 1
ATOM 2138 N N . LEU A 1 256 ? -11.992 -26.547 9.758 1 92.69 256 LEU A N 1
ATOM 2139 C CA . LEU A 1 256 ? -10.898 -26.859 8.844 1 92.69 256 LEU A CA 1
ATOM 2140 C C . LEU A 1 256 ? -10.656 -28.359 8.781 1 92.69 256 LEU A C 1
ATOM 2142 O O . LEU A 1 256 ? -10.477 -29.016 9.812 1 92.69 256 LEU A O 1
ATOM 2146 N N . LYS A 1 257 ? -10.648 -28.922 7.656 1 93.56 257 LYS A N 1
ATOM 2147 C CA . LYS A 1 257 ? -10.531 -30.359 7.457 1 93.56 257 LYS A CA 1
ATOM 2148 C C . LYS A 1 257 ? -9.078 -30.75 7.195 1 93.56 257 LYS A C 1
ATOM 2150 O O . LYS A 1 257 ? -8.719 -31.938 7.297 1 93.56 257 LYS A O 1
ATOM 2155 N N . LYS A 1 258 ? -8.242 -29.875 6.816 1 96.81 258 LYS A N 1
ATOM 2156 C CA . LYS A 1 258 ? -6.797 -30.062 6.691 1 96.81 258 LYS A CA 1
ATOM 2157 C C . LYS A 1 258 ? -6.039 -28.984 7.449 1 96.81 258 LYS A C 1
ATOM 2159 O O . LYS A 1 258 ? -6.156 -27.797 7.133 1 96.81 258 LYS A O 1
ATOM 2164 N N . ASN A 1 259 ? -5.309 -29.391 8.453 1 95.44 259 ASN A N 1
ATOM 2165 C CA . ASN A 1 259 ? -4.492 -28.453 9.227 1 95.44 259 ASN A CA 1
ATOM 2166 C C . ASN A 1 259 ? -3.025 -28.516 8.812 1 95.44 259 ASN A C 1
ATOM 2168 O O . ASN A 1 259 ? -2.668 -29.25 7.887 1 95.44 259 ASN A O 1
ATOM 2172 N N . VAL A 1 260 ? -2.16 -27.812 9.445 1 97.38 260 VAL A N 1
ATOM 2173 C CA . VAL A 1 260 ? -0.75 -27.688 9.086 1 97.38 260 VAL A CA 1
ATOM 2174 C C . VAL A 1 260 ? -0.083 -29.062 9.172 1 97.38 260 VAL A C 1
ATOM 2176 O O . VAL A 1 260 ? 0.717 -29.422 8.305 1 97.38 260 VAL A O 1
ATOM 2179 N N . GLU A 1 261 ? -0.38 -29.828 10.195 1 97.31 261 GLU A N 1
ATOM 2180 C CA . GLU A 1 261 ? 0.2 -31.156 10.352 1 97.31 261 GLU A CA 1
ATOM 2181 C C . GLU A 1 261 ? -0.19 -32.062 9.188 1 97.31 261 GLU A C 1
ATOM 2183 O O . GLU A 1 261 ? 0.597 -32.906 8.758 1 97.31 261 GLU A O 1
ATOM 2188 N N . ASP A 1 262 ? -1.385 -31.906 8.758 1 98 262 ASP A N 1
ATOM 2189 C CA . ASP A 1 262 ? -1.826 -32.656 7.586 1 98 262 ASP A CA 1
ATOM 2190 C C . ASP A 1 262 ? -0.994 -32.312 6.359 1 98 262 ASP A C 1
ATOM 2192 O O . ASP A 1 262 ? -0.533 -33.188 5.637 1 98 262 ASP A O 1
ATOM 2196 N N . TRP A 1 263 ? -0.797 -31.047 6.156 1 98.56 263 TRP A N 1
ATOM 2197 C CA . TRP A 1 263 ? -0.033 -30.594 4.996 1 98.56 263 TRP A CA 1
ATOM 2198 C C . TRP A 1 263 ? 1.409 -31.078 5.07 1 98.56 263 TRP A C 1
ATOM 2200 O O . TRP A 1 263 ? 1.994 -31.469 4.055 1 98.56 263 TRP A O 1
ATOM 2210 N N . GLU A 1 264 ? 1.984 -31.078 6.273 1 98.5 264 GLU A N 1
ATOM 2211 C CA . GLU A 1 264 ? 3.336 -31.594 6.457 1 98.5 264 GLU A CA 1
ATOM 2212 C C . GLU A 1 264 ? 3.41 -33.094 6.113 1 98.5 264 GLU A C 1
ATOM 2214 O O . GLU A 1 264 ? 4.34 -33.531 5.434 1 98.5 264 GLU A O 1
ATOM 2219 N N . ARG A 1 265 ? 2.438 -33.812 6.57 1 98.25 265 ARG A N 1
ATOM 2220 C CA . ARG A 1 265 ? 2.365 -35.219 6.266 1 98.25 265 ARG A CA 1
ATOM 2221 C C . ARG A 1 265 ? 2.213 -35.469 4.766 1 98.25 265 ARG A C 1
ATOM 2223 O O . ARG A 1 265 ? 2.908 -36.312 4.191 1 98.25 265 ARG A O 1
ATOM 2230 N N . LEU A 1 266 ? 1.355 -34.719 4.168 1 98.75 266 LEU A N 1
ATOM 2231 C CA . LEU A 1 266 ? 1.096 -34.875 2.738 1 98.75 266 LEU A CA 1
ATOM 2232 C C . LEU A 1 266 ? 2.324 -34.5 1.92 1 98.75 266 LEU A C 1
ATOM 2234 O O . LEU A 1 266 ? 2.646 -35.156 0.931 1 98.75 266 LEU A O 1
ATOM 2238 N N . ALA A 1 267 ? 2.982 -33.438 2.33 1 98.81 267 ALA A N 1
ATOM 2239 C CA . ALA A 1 267 ? 4.203 -33.031 1.64 1 98.81 267 ALA A CA 1
ATOM 2240 C C . ALA A 1 267 ? 5.27 -34.125 1.707 1 98.81 267 ALA A C 1
ATOM 2242 O O . ALA A 1 267 ? 5.992 -34.344 0.734 1 98.81 267 ALA A O 1
ATOM 2243 N N . ARG A 1 268 ? 5.348 -34.781 2.818 1 98.19 268 ARG A N 1
ATOM 2244 C CA . ARG A 1 268 ? 6.301 -35.875 2.969 1 98.19 268 ARG A CA 1
ATOM 2245 C C . ARG A 1 268 ? 5.977 -37.031 2.016 1 98.19 268 ARG A C 1
ATOM 2247 O O . ARG A 1 268 ? 6.879 -37.656 1.483 1 98.19 268 ARG A O 1
ATOM 2254 N N . ILE A 1 269 ? 4.738 -37.219 1.861 1 98.56 269 ILE A N 1
ATOM 2255 C CA . ILE A 1 269 ? 4.32 -38.281 0.943 1 98.56 269 ILE A CA 1
ATOM 2256 C C . ILE A 1 269 ? 4.785 -37.938 -0.473 1 98.56 269 ILE A C 1
ATOM 2258 O O . ILE A 1 269 ? 5.336 -38.812 -1.172 1 98.56 269 ILE A O 1
ATOM 2262 N N . VAL A 1 270 ? 4.621 -36.688 -0.875 1 98.81 270 VAL A N 1
ATOM 2263 C CA . VAL A 1 270 ? 5.055 -36.281 -2.203 1 98.81 270 VAL A CA 1
ATOM 2264 C C . VAL A 1 270 ? 6.57 -36.406 -2.316 1 98.81 270 VAL A C 1
ATOM 2266 O O . VAL A 1 270 ? 7.086 -36.938 -3.289 1 98.81 270 VAL A O 1
ATOM 2269 N N . GLN A 1 271 ? 7.289 -35.938 -1.34 1 98.25 271 GLN A N 1
ATOM 2270 C CA . GLN A 1 271 ? 8.75 -35.969 -1.344 1 98.25 271 GLN A CA 1
ATOM 2271 C C . GLN A 1 271 ? 9.266 -37.406 -1.442 1 98.25 271 GLN A C 1
ATOM 2273 O O . GLN A 1 271 ? 10.195 -37.688 -2.199 1 98.25 271 GLN A O 1
ATOM 2278 N N . ARG A 1 272 ? 8.641 -38.281 -0.71 1 97.75 272 ARG A N 1
ATOM 2279 C CA . ARG A 1 272 ? 9.086 -39.656 -0.652 1 97.75 272 ARG A CA 1
ATOM 2280 C C . ARG A 1 272 ? 8.828 -40.375 -1.976 1 97.75 272 ARG A C 1
ATOM 2282 O O . ARG A 1 272 ? 9.562 -41.312 -2.348 1 97.75 272 ARG A O 1
ATOM 2289 N N . ASN A 1 273 ? 7.84 -39.969 -2.646 1 98.25 273 ASN A N 1
ATOM 2290 C CA . ASN A 1 273 ? 7.449 -40.656 -3.857 1 98.25 273 ASN A CA 1
ATOM 2291 C C . ASN A 1 273 ? 8.016 -40 -5.109 1 98.25 273 ASN A C 1
ATOM 2293 O O . ASN A 1 273 ? 7.84 -40.5 -6.219 1 98.25 273 ASN A O 1
ATOM 2297 N N . ASP A 1 274 ? 8.656 -38.875 -5.02 1 98.62 274 ASP A N 1
ATOM 2298 C CA . ASP A 1 274 ? 9.297 -38.188 -6.133 1 98.62 274 ASP A CA 1
ATOM 2299 C C . ASP A 1 274 ? 10.82 -38.312 -6.066 1 98.62 274 ASP A C 1
ATOM 2301 O O . ASP A 1 274 ? 11.5 -37.469 -5.477 1 98.62 274 ASP A O 1
ATOM 2305 N N . PRO A 1 275 ? 11.344 -39.281 -6.695 1 97.44 275 PRO A N 1
ATOM 2306 C CA . PRO A 1 275 ? 12.781 -39.5 -6.586 1 97.44 275 PRO A CA 1
ATOM 2307 C C . PRO A 1 275 ? 13.609 -38.375 -7.207 1 97.44 275 PRO A C 1
ATOM 2309 O O . PRO A 1 275 ? 14.82 -38.312 -7.004 1 97.44 275 PRO A O 1
ATOM 2312 N N . TYR A 1 276 ? 13.016 -37.5 -7.938 1 97.62 276 TYR A N 1
ATOM 2313 C CA . TYR A 1 276 ? 13.734 -36.438 -8.641 1 97.62 276 TYR A CA 1
ATOM 2314 C C . TYR A 1 276 ? 13.727 -35.156 -7.836 1 97.62 276 TYR A C 1
ATOM 2316 O O . TYR A 1 276 ? 14.445 -34.219 -8.164 1 97.62 276 TYR A O 1
ATOM 2324 N N . GLN A 1 277 ? 12.875 -35.062 -6.836 1 97.88 277 GLN A N 1
ATOM 2325 C CA . GLN A 1 277 ? 12.789 -33.938 -5.906 1 97.88 277 GLN A CA 1
ATOM 2326 C C . GLN A 1 277 ? 12.492 -32.625 -6.641 1 97.88 277 GLN A C 1
ATOM 2328 O O . GLN A 1 277 ? 13.211 -31.641 -6.473 1 97.88 277 GLN A O 1
ATOM 2333 N N . HIS A 1 278 ? 11.359 -32.656 -7.398 1 98.69 278 HIS A N 1
ATOM 2334 C CA . HIS A 1 278 ? 10.867 -31.453 -8.078 1 98.69 278 HIS A CA 1
ATOM 2335 C C . HIS A 1 278 ? 10.586 -30.328 -7.086 1 98.69 278 HIS A C 1
ATOM 2337 O O . HIS A 1 278 ? 10.492 -30.562 -5.879 1 98.69 278 HIS A O 1
ATOM 2343 N N . LEU A 1 279 ? 10.5 -29.125 -7.617 1 98.88 279 LEU A N 1
ATOM 2344 C CA . LEU A 1 279 ? 10.133 -27.984 -6.797 1 98.88 279 LEU A CA 1
ATOM 2345 C C . LEU A 1 279 ? 8.812 -28.219 -6.078 1 98.88 279 LEU A C 1
ATOM 2347 O O . LEU A 1 279 ? 7.883 -28.797 -6.656 1 98.88 279 LEU A O 1
ATOM 2351 N N . ARG A 1 280 ? 8.75 -27.797 -4.785 1 98.81 280 ARG A N 1
ATOM 2352 C CA . ARG A 1 280 ? 7.555 -27.969 -3.965 1 98.81 280 ARG A CA 1
ATOM 2353 C C . ARG A 1 280 ? 7.25 -26.703 -3.166 1 98.81 280 ARG A C 1
ATOM 2355 O O . ARG A 1 280 ? 8.156 -26.062 -2.641 1 98.81 280 ARG A O 1
ATOM 2362 N N . SER A 1 281 ? 6.031 -26.375 -3.135 1 98.88 281 SER A N 1
ATOM 2363 C CA . SER A 1 281 ? 5.57 -25.297 -2.271 1 98.88 281 SER A CA 1
ATOM 2364 C C . SER A 1 281 ? 4.102 -25.469 -1.896 1 98.88 281 SER A C 1
ATOM 2366 O O . SER A 1 281 ? 3.555 -26.562 -2.016 1 98.88 281 SER A O 1
ATOM 2368 N N . ILE A 1 282 ? 3.551 -24.484 -1.238 1 98.88 282 ILE A N 1
ATOM 2369 C CA . ILE A 1 282 ? 2.16 -24.453 -0.798 1 98.88 282 ILE A CA 1
ATOM 2370 C C . ILE A 1 282 ? 1.656 -23 -0.776 1 98.88 282 ILE A C 1
ATOM 2372 O O . ILE A 1 282 ? 2.389 -22.094 -0.39 1 98.88 282 ILE A O 1
ATOM 2376 N N . HIS A 1 283 ? 0.483 -22.766 -1.28 1 98.69 283 HIS A N 1
ATOM 2377 C CA . HIS A 1 283 ? -0.069 -21.438 -1.522 1 98.69 283 HIS A CA 1
ATOM 2378 C C . HIS A 1 283 ? -1.054 -21.047 -0.427 1 98.69 283 HIS A C 1
ATOM 2380 O O . HIS A 1 283 ? -1.812 -21.891 0.064 1 98.69 283 HIS A O 1
ATOM 2386 N N . ASN A 1 284 ? -1.098 -19.766 -0.003 1 98.56 284 ASN A N 1
ATOM 2387 C CA . ASN A 1 284 ? -1.916 -19.281 1.101 1 98.56 284 ASN A CA 1
ATOM 2388 C C . ASN A 1 284 ? -3.082 -18.438 0.6 1 98.56 284 ASN A C 1
ATOM 2390 O O . ASN A 1 284 ? -3.121 -18.062 -0.573 1 98.56 284 ASN A O 1
ATOM 2394 N N . CYS A 1 285 ? -4.016 -18.203 1.507 1 97.31 285 CYS A N 1
ATOM 2395 C CA . CYS A 1 285 ? -4.992 -17.141 1.282 1 97.31 285 CYS A CA 1
ATOM 2396 C C . CYS A 1 285 ? -4.871 -16.062 2.344 1 97.31 285 CYS A C 1
ATOM 2398 O O . CYS A 1 285 ? -4.25 -15.023 2.105 1 97.31 285 CYS A O 1
ATOM 2400 N N . MET A 1 286 ? -5.266 -16.391 3.627 1 95.06 286 MET A N 1
ATOM 2401 C CA . MET A 1 286 ? -5.293 -15.398 4.699 1 95.06 286 MET A CA 1
ATOM 2402 C C . MET A 1 286 ? -3.998 -15.438 5.508 1 95.06 286 MET A C 1
ATOM 2404 O O . MET A 1 286 ? -3.447 -14.391 5.855 1 95.06 286 MET A O 1
ATOM 2408 N N . LYS A 1 287 ? -3.559 -16.609 5.82 1 96.56 287 LYS A N 1
ATOM 2409 C CA . LYS A 1 287 ? -2.381 -16.797 6.664 1 96.56 287 LYS A CA 1
ATOM 2410 C C . LYS A 1 287 ? -1.218 -17.375 5.867 1 96.56 287 LYS A C 1
ATOM 2412 O O . LYS A 1 287 ? -1.358 -18.422 5.23 1 96.56 287 LYS A O 1
ATOM 2417 N N . MET A 1 288 ? -0.104 -16.703 5.914 1 98 288 MET A N 1
ATOM 2418 C CA . MET A 1 288 ? 1.094 -17.234 5.27 1 98 288 MET A CA 1
ATOM 2419 C C . MET A 1 288 ? 1.487 -18.578 5.871 1 98 288 MET A C 1
ATOM 2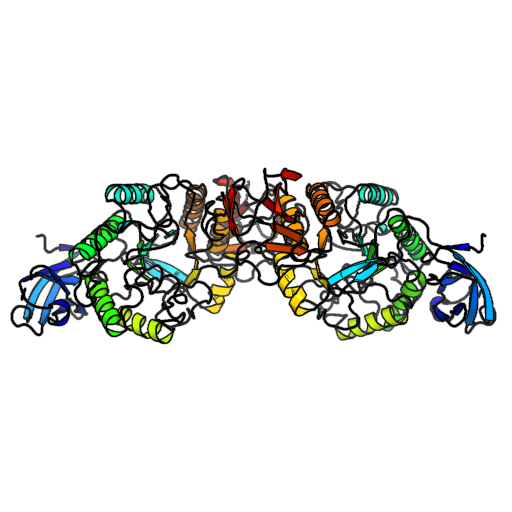421 O O . MET A 1 288 ? 1.404 -18.766 7.086 1 98 288 MET A O 1
ATOM 2425 N N . TYR A 1 289 ? 1.855 -19.453 5.039 1 98.31 289 TYR A N 1
ATOM 2426 C CA . TYR A 1 289 ? 2.488 -20.672 5.547 1 98.31 289 TYR A CA 1
ATOM 2427 C C . TYR A 1 289 ? 3.9 -20.375 6.043 1 98.31 289 TYR A C 1
ATOM 2429 O O . TYR A 1 289 ? 4.492 -19.359 5.691 1 98.31 289 TYR A O 1
ATOM 2437 N N . ASP A 1 290 ? 4.422 -21.219 6.945 1 98.38 290 ASP A N 1
ATOM 2438 C CA . ASP A 1 290 ? 5.84 -21.109 7.273 1 98.38 290 ASP A CA 1
ATOM 2439 C C . ASP A 1 290 ? 6.707 -21.672 6.148 1 98.38 290 ASP A C 1
ATOM 2441 O O . ASP A 1 290 ? 7.082 -22.844 6.176 1 98.38 290 ASP A O 1
ATOM 2445 N N . TYR A 1 291 ? 7.078 -20.859 5.23 1 98.62 291 TYR A N 1
ATOM 2446 C CA . TYR A 1 291 ? 7.809 -21.312 4.051 1 98.62 291 TYR A CA 1
ATOM 2447 C C . TYR A 1 291 ? 9.242 -21.688 4.406 1 98.62 291 TYR A C 1
ATOM 2449 O O . TYR A 1 291 ? 9.992 -22.172 3.557 1 98.62 291 TYR A O 1
ATOM 2457 N N . GLY A 1 292 ? 9.602 -21.5 5.629 1 97.75 292 GLY A N 1
ATOM 2458 C CA . GLY A 1 292 ? 10.93 -21.891 6.086 1 97.75 292 GLY A CA 1
ATOM 2459 C C . GLY A 1 292 ? 11.07 -23.391 6.27 1 97.75 292 GLY A C 1
ATOM 2460 O O . GLY A 1 292 ? 12.18 -23.906 6.438 1 97.75 292 GLY A O 1
ATOM 2461 N N . ARG A 1 293 ? 9.969 -24.094 6.18 1 97.75 293 ARG A N 1
ATOM 2462 C CA . ARG A 1 293 ? 9.992 -25.547 6.359 1 97.75 293 ARG A CA 1
ATOM 2463 C C . ARG A 1 293 ? 10.906 -26.203 5.328 1 97.75 293 ARG A C 1
ATOM 2465 O O . ARG A 1 293 ? 10.93 -25.797 4.164 1 97.75 293 ARG A O 1
ATOM 2472 N N . PRO A 1 294 ? 11.539 -27.266 5.68 1 97.06 294 PRO A N 1
ATOM 2473 C CA . PRO A 1 294 ? 12.594 -27.828 4.84 1 97.06 294 PRO A CA 1
ATOM 2474 C C . PRO A 1 294 ? 12.062 -28.406 3.533 1 97.06 294 PRO A C 1
ATOM 2476 O O . PRO A 1 294 ? 12.773 -28.422 2.525 1 97.06 294 PRO A O 1
ATOM 2479 N N . TRP A 1 295 ? 10.852 -28.922 3.529 1 98.19 295 TRP A N 1
ATOM 2480 C CA . TRP A 1 295 ? 10.352 -29.578 2.322 1 98.19 295 TRP A CA 1
ATOM 2481 C C . TRP A 1 295 ? 10.008 -28.547 1.25 1 98.19 295 TRP A C 1
ATOM 2483 O O . TRP A 1 295 ? 9.836 -28.906 0.079 1 98.19 295 TRP A O 1
ATOM 2493 N N . ILE A 1 296 ? 9.891 -27.328 1.627 1 98.75 296 ILE A N 1
ATOM 2494 C CA . ILE A 1 296 ? 9.516 -26.266 0.708 1 98.75 296 ILE A CA 1
ATOM 2495 C C . ILE A 1 296 ? 10.758 -25.75 -0.024 1 98.75 296 ILE A C 1
ATOM 2497 O O . ILE A 1 296 ? 11.773 -25.453 0.602 1 98.75 296 ILE A O 1
ATOM 2501 N N . THR A 1 297 ? 10.656 -25.641 -1.291 1 98.75 297 THR A N 1
ATOM 2502 C CA . THR A 1 297 ? 11.797 -25.219 -2.098 1 98.75 297 THR A CA 1
ATOM 2503 C C . THR A 1 297 ? 11.711 -23.734 -2.42 1 98.75 297 THR A C 1
ATOM 2505 O O . THR A 1 297 ? 12.734 -23.078 -2.621 1 98.75 297 THR A O 1
ATOM 2508 N N . HIS A 1 298 ? 10.547 -23.188 -2.545 1 98.88 298 HIS A N 1
ATOM 2509 C CA . HIS A 1 298 ? 10.281 -21.781 -2.846 1 98.88 298 HIS A CA 1
ATOM 2510 C C . HIS A 1 298 ? 8.945 -21.344 -2.25 1 98.88 298 HIS A C 1
ATOM 2512 O O . HIS A 1 298 ? 8.125 -22.172 -1.854 1 98.88 298 HIS A O 1
ATOM 2518 N N . CYS A 1 299 ? 8.781 -20.078 -2.098 1 98.88 299 CYS A N 1
ATOM 2519 C CA . CYS A 1 299 ? 7.523 -19.547 -1.604 1 98.88 299 CYS A CA 1
ATOM 2520 C C . CYS A 1 299 ? 6.527 -19.359 -2.742 1 98.88 299 CYS A C 1
ATOM 2522 O O . CYS A 1 299 ? 6.863 -18.797 -3.785 1 98.88 299 CYS A O 1
ATOM 2524 N N . SER A 1 300 ? 5.41 -19.875 -2.635 1 98.88 300 SER A N 1
ATOM 2525 C CA . SER A 1 300 ? 4.25 -19.562 -3.463 1 98.88 300 SER A CA 1
ATOM 2526 C C . SER A 1 300 ? 3.23 -18.734 -2.693 1 98.88 300 SER A C 1
ATOM 2528 O O . SER A 1 300 ? 2.504 -19.25 -1.847 1 98.88 300 SER A O 1
ATOM 2530 N N . ILE A 1 301 ? 3.125 -17.438 -3.035 1 98.75 301 ILE A N 1
ATOM 2531 C CA . ILE A 1 301 ? 2.479 -16.5 -2.109 1 98.75 301 ILE A CA 1
ATOM 2532 C C . ILE A 1 301 ? 1.274 -15.859 -2.785 1 98.75 301 ILE A C 1
ATOM 2534 O O . ILE A 1 301 ? 1.345 -15.469 -3.953 1 98.75 301 ILE A O 1
ATOM 2538 N N . GLN A 1 302 ? 0.198 -15.828 -2.111 1 98.19 302 GLN A N 1
ATOM 2539 C CA . GLN A 1 302 ? -0.881 -14.875 -2.35 1 98.19 302 GLN A CA 1
ATOM 2540 C C . GLN A 1 302 ? -0.749 -13.656 -1.444 1 98.19 302 GLN A C 1
ATOM 2542 O O . GLN A 1 302 ? -0.482 -13.789 -0.249 1 98.19 302 GLN A O 1
ATOM 2547 N N . ARG A 1 303 ? -1.029 -12.516 -2.043 1 97.25 303 ARG A N 1
ATOM 2548 C CA . ARG A 1 303 ? -1.01 -11.289 -1.243 1 97.25 303 ARG A CA 1
ATOM 2549 C C . ARG A 1 303 ? -1.964 -11.398 -0.057 1 97.25 303 ARG A C 1
ATOM 2551 O O . ARG A 1 303 ? -3.023 -12.016 -0.161 1 97.25 303 ARG A O 1
ATOM 2558 N N . THR A 1 304 ? -1.618 -10.812 1.042 1 96.56 304 THR A N 1
ATOM 2559 C CA . THR A 1 304 ? -2.504 -10.805 2.201 1 96.56 304 THR A CA 1
ATOM 2560 C C . THR A 1 304 ? -3.014 -9.391 2.477 1 96.56 304 THR A C 1
ATOM 2562 O O . THR A 1 304 ? -3.799 -9.18 3.404 1 96.56 304 THR A O 1
ATOM 2565 N N . ASP A 1 305 ? -2.584 -8.406 1.758 1 96 305 ASP A N 1
ATOM 2566 C CA . ASP A 1 305 ? -3.01 -7.012 1.807 1 96 305 ASP A CA 1
ATOM 2567 C C . ASP A 1 305 ? -3.471 -6.531 0.433 1 96 305 ASP A C 1
ATOM 2569 O O . ASP A 1 305 ? -2.889 -6.898 -0.588 1 96 305 ASP A O 1
ATOM 2573 N N . THR A 1 306 ? -4.508 -5.703 0.42 1 95.75 306 THR A N 1
ATOM 2574 C CA . THR A 1 306 ? -5.086 -5.301 -0.857 1 95.75 306 THR A CA 1
ATOM 2575 C C . THR A 1 306 ? -4.281 -4.168 -1.484 1 95.75 306 THR A C 1
ATOM 2577 O O . THR A 1 306 ? -4.438 -3.867 -2.67 1 95.75 306 THR A O 1
ATOM 2580 N N . VAL A 1 307 ? -3.439 -3.541 -0.683 1 96.38 307 VAL A N 1
ATOM 2581 C CA . VAL A 1 307 ? -2.754 -2.336 -1.139 1 96.38 307 VAL A CA 1
ATOM 2582 C C . VAL A 1 307 ? -1.275 -2.639 -1.37 1 96.38 307 VAL A C 1
ATOM 2584 O O . VAL A 1 307 ? -0.775 -2.504 -2.49 1 96.38 307 VAL A O 1
ATOM 2587 N N . LYS A 1 308 ? -0.577 -3.086 -0.363 1 96.81 308 LYS A N 1
ATOM 2588 C CA . LYS A 1 308 ? 0.833 -3.459 -0.438 1 96.81 308 LYS A CA 1
ATOM 2589 C C . LYS A 1 308 ? 0.993 -4.957 -0.684 1 96.81 308 LYS A C 1
ATOM 2591 O O . LYS A 1 308 ? 0.669 -5.77 0.183 1 96.81 308 LYS A O 1
ATOM 2596 N N . THR A 1 309 ? 1.465 -5.316 -1.903 1 97.5 309 THR A N 1
ATOM 2597 C CA . THR A 1 309 ? 1.48 -6.715 -2.324 1 97.5 309 THR A CA 1
ATOM 2598 C C . THR A 1 309 ? 2.895 -7.152 -2.695 1 97.5 309 THR A C 1
ATOM 2600 O O . THR A 1 309 ? 3.693 -7.492 -1.821 1 97.5 309 THR A O 1
ATOM 2603 N N . ALA A 1 310 ? 3.297 -6.875 -3.951 1 98.31 310 ALA A N 1
ATOM 2604 C CA . ALA A 1 310 ? 4.598 -7.32 -4.441 1 98.31 310 ALA A CA 1
ATOM 2605 C C . ALA A 1 310 ? 5.734 -6.574 -3.75 1 98.31 310 ALA A C 1
ATOM 2607 O O . ALA A 1 310 ? 6.875 -7.039 -3.734 1 98.31 310 ALA A O 1
ATOM 2608 N N . GLU A 1 311 ? 5.438 -5.43 -3.15 1 98.25 311 GLU A N 1
ATOM 2609 C CA . GLU A 1 311 ? 6.434 -4.617 -2.461 1 98.25 311 GLU A CA 1
ATOM 2610 C C . GLU A 1 311 ? 7.004 -5.348 -1.249 1 98.25 311 GLU A C 1
ATOM 2612 O O . GLU A 1 311 ? 8.078 -5.004 -0.76 1 98.25 311 GLU A O 1
ATOM 2617 N N . ASN A 1 312 ? 6.332 -6.387 -0.803 1 98.25 312 ASN A N 1
ATOM 2618 C CA . ASN A 1 312 ? 6.77 -7.148 0.362 1 98.25 312 ASN A CA 1
ATOM 2619 C C . ASN A 1 312 ? 7.863 -8.148 0.002 1 98.25 312 ASN A C 1
ATOM 2621 O O . ASN A 1 312 ? 8.391 -8.836 0.876 1 98.25 312 ASN A O 1
ATOM 2625 N N . THR A 1 313 ? 8.281 -8.25 -1.234 1 98.5 313 THR A N 1
ATOM 2626 C CA . THR A 1 313 ? 9.219 -9.258 -1.719 1 98.5 313 THR A CA 1
ATOM 2627 C C . THR A 1 313 ? 10.5 -9.25 -0.896 1 98.5 313 THR A C 1
ATOM 2629 O O . THR A 1 313 ? 10.977 -10.297 -0.455 1 98.5 313 THR A O 1
ATOM 2632 N N . ASN A 1 314 ? 11.031 -8.07 -0.569 1 97.25 314 ASN A N 1
ATOM 2633 C CA . ASN A 1 314 ? 12.258 -7.969 0.223 1 97.25 314 ASN A CA 1
ATOM 2634 C C . ASN A 1 314 ? 12.078 -8.578 1.61 1 97.25 314 ASN A C 1
ATOM 2636 O O . ASN A 1 314 ? 12.938 -9.32 2.086 1 97.25 314 ASN A O 1
ATOM 2640 N N . GLU A 1 315 ? 10.969 -8.25 2.164 1 96.88 315 GLU A N 1
ATOM 2641 C CA . GLU A 1 315 ? 10.695 -8.75 3.508 1 96.88 315 GLU A CA 1
ATOM 2642 C C . GLU A 1 315 ? 10.562 -10.266 3.514 1 96.88 315 GLU A C 1
ATOM 2644 O O . GLU A 1 315 ? 11.078 -10.938 4.406 1 96.88 315 GLU A O 1
ATOM 2649 N N . TRP A 1 316 ? 9.891 -10.812 2.557 1 98.5 316 TRP A N 1
ATOM 2650 C CA . TRP A 1 316 ? 9.695 -12.258 2.477 1 98.5 316 TRP A CA 1
ATOM 2651 C C . TRP A 1 316 ? 11.016 -12.969 2.189 1 98.5 316 TRP A C 1
ATOM 2653 O O . TRP A 1 316 ? 11.273 -14.055 2.719 1 98.5 316 TRP A O 1
ATOM 2663 N N . ARG A 1 317 ? 11.844 -12.414 1.319 1 97.75 317 ARG A N 1
ATOM 2664 C CA . ARG A 1 317 ? 13.164 -12.969 1.048 1 97.75 317 ARG A CA 1
ATOM 2665 C C . ARG A 1 317 ? 13.977 -13.102 2.332 1 97.75 317 ARG A C 1
ATOM 2667 O O . ARG A 1 317 ? 14.602 -14.141 2.572 1 97.75 317 ARG A O 1
ATOM 2674 N N . ASN A 1 318 ? 13.969 -12.031 3.105 1 97.38 318 ASN A N 1
ATOM 2675 C CA . ASN A 1 318 ? 14.711 -12.039 4.363 1 97.38 318 ASN A CA 1
ATOM 2676 C C . ASN A 1 318 ? 14.117 -13.031 5.359 1 97.38 318 ASN A C 1
ATOM 2678 O O . ASN A 1 318 ? 14.852 -13.695 6.09 1 97.38 318 ASN A O 1
ATOM 2682 N N . GLN A 1 319 ? 12.852 -13.125 5.371 1 98.12 319 GLN A N 1
ATOM 2683 C CA . GLN A 1 319 ? 12.148 -13.945 6.352 1 98.12 319 GLN A CA 1
ATOM 2684 C C . GLN A 1 319 ? 12.344 -15.43 6.07 1 98.12 319 GLN A C 1
ATOM 2686 O O . GLN A 1 319 ? 12.586 -16.219 6.988 1 98.12 319 GLN A O 1
ATOM 2691 N N . TYR A 1 320 ? 12.258 -15.836 4.785 1 98.44 320 TYR A N 1
ATOM 2692 C CA . TYR A 1 320 ? 12.172 -17.266 4.484 1 98.44 320 TYR A CA 1
ATOM 2693 C C . TYR A 1 320 ? 13.477 -17.781 3.893 1 98.44 320 TYR A C 1
ATOM 2695 O O . TYR A 1 320 ? 13.75 -18.969 3.918 1 98.44 320 TYR A O 1
ATOM 2703 N N . GLY A 1 321 ? 14.266 -16.859 3.273 1 98.19 321 GLY A N 1
ATOM 2704 C CA . GLY A 1 321 ? 15.531 -17.266 2.695 1 98.19 321 GLY A CA 1
ATOM 2705 C C . GLY A 1 321 ? 15.375 -18.203 1.51 1 98.19 321 GLY A C 1
ATOM 2706 O O . GLY A 1 321 ? 16.188 -19.109 1.317 1 98.19 321 GLY A O 1
ATOM 2707 N N . LYS A 1 322 ? 14.336 -18.047 0.697 1 98.75 322 LYS A N 1
ATOM 2708 C CA . LYS A 1 322 ? 14.016 -18.859 -0.467 1 98.75 322 LYS A CA 1
ATOM 2709 C C . LYS A 1 322 ? 13.5 -18.016 -1.618 1 98.75 322 LYS A C 1
ATOM 2711 O O . LYS A 1 322 ? 13.164 -16.844 -1.427 1 98.75 322 LYS A O 1
ATOM 2716 N N . PRO A 1 323 ? 13.492 -18.547 -2.877 1 98.81 323 PRO A N 1
ATOM 2717 C CA . PRO A 1 323 ? 12.875 -17.797 -3.963 1 98.81 323 PRO A CA 1
ATOM 2718 C C . PRO A 1 323 ? 11.43 -17.391 -3.652 1 98.81 323 PRO A C 1
ATOM 2720 O O . PRO A 1 323 ? 10.656 -18.188 -3.135 1 98.81 323 PRO A O 1
ATOM 2723 N N . ILE A 1 324 ? 11.148 -16.141 -3.879 1 98.88 324 ILE A N 1
ATOM 2724 C CA . ILE A 1 324 ? 9.797 -15.617 -3.654 1 98.88 324 ILE A CA 1
ATOM 2725 C C . ILE A 1 324 ? 9.031 -15.602 -4.973 1 98.88 324 ILE A C 1
ATOM 2727 O O . ILE A 1 324 ? 9.398 -14.883 -5.906 1 98.88 324 ILE A O 1
ATOM 2731 N N . VAL A 1 325 ? 8 -16.375 -5.07 1 98.88 325 VAL A N 1
ATOM 2732 C CA . VAL A 1 325 ? 7.086 -16.359 -6.207 1 98.88 325 VAL A CA 1
ATOM 2733 C C . VAL A 1 325 ? 5.707 -15.883 -5.746 1 98.88 325 VAL A C 1
ATOM 2735 O O . VAL A 1 325 ? 5.004 -16.609 -5.035 1 98.88 325 VAL A O 1
ATOM 2738 N N . ILE A 1 326 ? 5.344 -14.711 -6.137 1 98.88 326 ILE A N 1
ATOM 2739 C CA . ILE A 1 326 ? 4.008 -14.203 -5.844 1 98.88 326 ILE A CA 1
ATOM 2740 C C . ILE A 1 326 ? 3.031 -14.68 -6.918 1 98.88 326 ILE A C 1
ATOM 2742 O O . ILE A 1 326 ? 2.789 -13.969 -7.898 1 98.88 326 ILE A O 1
ATOM 2746 N N . ASP A 1 327 ? 2.492 -15.773 -6.652 1 98.75 327 ASP A N 1
ATOM 2747 C CA . ASP A 1 327 ? 1.642 -16.422 -7.652 1 98.75 327 ASP A CA 1
ATOM 2748 C C . ASP A 1 327 ? 0.298 -15.703 -7.77 1 98.75 327 ASP A C 1
ATOM 2750 O O . ASP A 1 327 ? -0.437 -15.906 -8.742 1 98.75 327 ASP A O 1
ATOM 2754 N N . GLU A 1 328 ? -0.051 -14.883 -6.758 1 98.56 328 GLU A N 1
ATOM 2755 C CA . GLU A 1 328 ? -1.301 -14.125 -6.797 1 98.56 328 GLU A CA 1
ATOM 2756 C C . GLU A 1 328 ? -1.144 -12.766 -6.129 1 98.56 328 GLU A C 1
ATOM 2758 O O . GLU A 1 328 ? -1.489 -12.602 -4.957 1 98.56 328 GLU A O 1
ATOM 2763 N N . CYS A 1 329 ? -0.782 -11.82 -6.891 1 98.25 329 CYS A N 1
ATOM 2764 C CA . CYS A 1 329 ? -0.698 -10.445 -6.402 1 98.25 329 CYS A CA 1
ATOM 2765 C C . CYS A 1 329 ? -1.999 -9.695 -6.66 1 98.25 329 CYS A C 1
ATOM 2767 O O . CYS A 1 329 ? -2.125 -8.523 -6.305 1 98.25 329 CYS A O 1
ATOM 2769 N N . THR A 1 330 ? -3.02 -10.258 -7.102 1 98.12 330 THR A N 1
ATOM 2770 C CA . THR A 1 330 ? -4.305 -9.805 -7.625 1 98.12 330 THR A CA 1
ATOM 2771 C C . THR A 1 330 ? -4.379 -10.031 -9.133 1 98.12 330 THR A C 1
ATOM 2773 O O . THR A 1 330 ? -3.352 -10.172 -9.797 1 98.12 330 THR A O 1
ATOM 2776 N N . TYR A 1 331 ? -5.547 -10.164 -9.68 1 98.62 331 TYR A N 1
ATOM 2777 C CA . TYR A 1 331 ? -5.648 -10.422 -11.109 1 98.62 331 TYR A CA 1
ATOM 2778 C C . TYR A 1 331 ? -6.102 -9.18 -11.859 1 98.62 331 TYR A C 1
ATOM 2780 O O . TYR A 1 331 ? -6.883 -8.383 -11.328 1 98.62 331 TYR A O 1
ATOM 2788 N N . GLU A 1 332 ? -5.598 -8.992 -13.047 1 98.81 332 GLU A N 1
ATOM 2789 C CA . GLU A 1 332 ? -6.102 -7.988 -13.984 1 98.81 332 GLU A CA 1
ATOM 2790 C C . GLU A 1 332 ? -7.516 -8.328 -14.445 1 98.81 332 GLU A C 1
ATOM 2792 O O . GLU A 1 332 ? -7.789 -9.461 -14.836 1 98.81 332 GLU A O 1
ATOM 2797 N N . GLY A 1 333 ? -8.422 -7.418 -14.328 1 98.69 333 GLY A N 1
ATOM 2798 C CA . GLY A 1 333 ? -9.773 -7.672 -14.797 1 98.69 333 GLY A CA 1
ATOM 2799 C C . GLY A 1 333 ? -10.781 -6.672 -14.258 1 98.69 333 GLY A C 1
ATOM 2800 O O . GLY A 1 333 ? -10.438 -5.527 -13.961 1 98.69 333 GLY A O 1
ATOM 2801 N N . ASN A 1 334 ? -12.047 -7.027 -14.266 1 98.62 334 ASN A N 1
ATOM 2802 C CA . ASN A 1 334 ? -13.094 -6.102 -13.859 1 98.62 334 ASN A CA 1
ATOM 2803 C C . ASN A 1 334 ? -14.281 -6.84 -13.227 1 98.62 334 ASN A C 1
ATOM 2805 O O . ASN A 1 334 ? -15.406 -6.34 -13.234 1 98.62 334 ASN A O 1
ATOM 2809 N N . ILE A 1 335 ? -14.039 -8.078 -12.719 1 98.19 335 ILE A N 1
ATOM 2810 C CA . ILE A 1 335 ? -15.133 -8.797 -12.07 1 98.19 335 ILE A CA 1
ATOM 2811 C C . ILE A 1 335 ? -15.492 -8.109 -10.758 1 98.19 335 ILE A C 1
ATOM 2813 O O . ILE A 1 335 ? -14.852 -7.141 -10.359 1 98.19 335 ILE A O 1
ATOM 2817 N N . ASN A 1 336 ? -16.547 -8.641 -10.133 1 97.19 336 ASN A N 1
ATOM 2818 C CA . ASN A 1 336 ? -17.125 -7.973 -8.977 1 97.19 336 ASN A CA 1
ATOM 2819 C C . ASN A 1 336 ? -16.266 -8.148 -7.727 1 97.19 336 ASN A C 1
ATOM 2821 O O . ASN A 1 336 ? -16.422 -7.414 -6.754 1 97.19 336 ASN A O 1
ATOM 2825 N N . HIS A 1 337 ? -15.344 -9.156 -7.75 1 96.69 337 HIS A N 1
ATOM 2826 C CA . HIS A 1 337 ? -14.5 -9.445 -6.594 1 96.69 337 HIS A CA 1
ATOM 2827 C C . HIS A 1 337 ? -13.203 -8.641 -6.641 1 96.69 337 HIS A C 1
ATOM 2829 O O . HIS A 1 337 ? -12.578 -8.531 -7.695 1 96.69 337 HIS A O 1
ATOM 2835 N N . GLY A 1 338 ? -12.766 -8.188 -5.469 1 97.44 338 GLY A N 1
ATOM 2836 C CA . GLY A 1 338 ? -11.578 -7.359 -5.367 1 97.44 338 GLY A CA 1
ATOM 2837 C C . GLY A 1 338 ? -10.305 -8.086 -5.754 1 97.44 338 GLY A C 1
ATOM 2838 O O . GLY A 1 338 ? -9.273 -7.461 -6.008 1 97.44 338 GLY A O 1
ATOM 2839 N N . TRP A 1 339 ? -10.312 -9.398 -5.844 1 97.31 339 TRP A N 1
ATOM 2840 C CA . TRP A 1 339 ? -9.117 -10.148 -6.211 1 97.31 339 TRP A CA 1
ATOM 2841 C C . TRP A 1 339 ? -8.953 -10.203 -7.727 1 97.31 339 TRP A C 1
ATOM 2843 O O . TRP A 1 339 ? -7.934 -10.68 -8.227 1 97.31 339 TRP A O 1
ATOM 2853 N N . GLY A 1 340 ? -9.93 -9.594 -8.516 1 98.25 340 GLY A N 1
ATOM 2854 C CA . GLY A 1 340 ? -9.867 -9.758 -9.953 1 98.25 340 GLY A CA 1
ATOM 2855 C C . GLY A 1 340 ? -10.273 -8.516 -10.719 1 98.25 340 GLY A C 1
ATOM 2856 O O . GLY A 1 340 ? -10.922 -8.602 -11.766 1 98.25 340 GLY A O 1
ATOM 2857 N N . ASN A 1 341 ? -9.992 -7.336 -10.219 1 98.56 341 ASN A N 1
ATOM 2858 C CA . ASN A 1 341 ? -10.516 -6.172 -10.922 1 98.56 341 ASN A CA 1
ATOM 2859 C C . ASN A 1 341 ? -9.523 -5.008 -10.891 1 98.56 341 ASN A C 1
ATOM 2861 O O . ASN A 1 341 ? -9.922 -3.854 -10.727 1 98.56 341 ASN A O 1
ATOM 2865 N N . ILE A 1 342 ? -8.219 -5.254 -11.008 1 98.56 342 ILE A N 1
ATOM 2866 C CA . ILE A 1 342 ? -7.254 -4.172 -11.172 1 98.56 342 ILE A CA 1
ATOM 2867 C C . ILE A 1 342 ? -6.965 -3.957 -12.648 1 98.56 342 ILE A C 1
ATOM 2869 O O . ILE A 1 342 ? -7.246 -4.828 -13.477 1 98.56 342 ILE A O 1
ATOM 2873 N N . THR A 1 343 ? -6.371 -2.807 -13.016 1 98.56 343 THR A N 1
ATOM 2874 C CA . THR A 1 343 ? -6.035 -2.453 -14.391 1 98.56 343 THR A CA 1
ATOM 2875 C C . THR A 1 343 ? -4.762 -3.166 -14.836 1 98.56 343 THR A C 1
ATOM 2877 O O . THR A 1 343 ? -3.992 -3.65 -14.008 1 98.56 343 THR A O 1
ATOM 2880 N N . GLY A 1 344 ? -4.574 -3.236 -16.156 1 98.62 344 GLY A N 1
ATOM 2881 C CA . GLY A 1 344 ? -3.314 -3.729 -16.688 1 98.62 344 GLY A CA 1
ATOM 2882 C C . GLY A 1 344 ? -2.113 -2.938 -16.219 1 98.62 344 GLY A C 1
ATOM 2883 O O . GLY A 1 344 ? -1.041 -3.502 -15.984 1 98.62 344 GLY A O 1
ATOM 2884 N N . GLN A 1 345 ? -2.289 -1.624 -16.047 1 98.25 345 GLN A N 1
ATOM 2885 C CA . GLN A 1 345 ? -1.221 -0.764 -15.547 1 98.25 345 GLN A CA 1
ATOM 2886 C C . GLN A 1 345 ? -0.8 -1.167 -14.141 1 98.25 345 GLN A C 1
ATOM 2888 O O . GLN A 1 345 ? 0.394 -1.248 -13.844 1 98.25 345 GLN A O 1
ATOM 2893 N N . GLU A 1 346 ? -1.785 -1.403 -13.289 1 98.44 346 GLU A N 1
ATOM 2894 C CA . GLU A 1 346 ? -1.486 -1.806 -11.914 1 98.44 346 GLU A CA 1
ATOM 2895 C C . GLU A 1 346 ? -0.833 -3.184 -11.875 1 98.44 346 GLU A C 1
ATOM 2897 O O . GLU A 1 346 ? 0.103 -3.412 -11.109 1 98.44 346 GLU A O 1
ATOM 2902 N N . MET A 1 347 ? -1.306 -4.145 -12.664 1 98.75 347 MET A N 1
ATOM 2903 C CA . MET A 1 347 ? -0.673 -5.457 -12.758 1 98.75 347 MET A CA 1
ATOM 2904 C C . MET A 1 347 ? 0.785 -5.328 -13.18 1 98.75 347 MET A C 1
ATOM 2906 O O . MET A 1 347 ? 1.67 -5.93 -12.57 1 98.75 347 MET A O 1
ATOM 2910 N N . THR A 1 348 ? 1.013 -4.496 -14.211 1 98.88 348 THR A N 1
ATOM 2911 C CA . THR A 1 348 ? 2.369 -4.277 -14.703 1 98.88 348 THR A CA 1
ATOM 2912 C C . THR A 1 348 ? 3.256 -3.703 -13.602 1 98.88 348 THR A C 1
ATOM 2914 O O . THR A 1 348 ? 4.387 -4.156 -13.406 1 98.88 348 THR A O 1
ATOM 2917 N N . ARG A 1 349 ? 2.738 -2.75 -12.867 1 98.75 349 ARG A N 1
ATOM 2918 C CA . ARG A 1 349 ? 3.494 -2.15 -11.773 1 98.75 349 ARG A CA 1
ATOM 2919 C C . ARG A 1 349 ? 3.893 -3.199 -10.742 1 98.75 349 ARG A C 1
ATOM 2921 O O . ARG A 1 349 ? 5.039 -3.229 -10.281 1 98.75 349 ARG A O 1
ATOM 2928 N N . ARG A 1 350 ? 2.959 -4.043 -10.383 1 98.81 350 ARG A N 1
ATOM 2929 C CA . ARG A 1 350 ? 3.232 -5.055 -9.367 1 98.81 350 ARG A CA 1
ATOM 2930 C C . ARG A 1 350 ? 4.281 -6.051 -9.852 1 98.81 350 ARG A C 1
ATOM 2932 O O . ARG A 1 350 ? 5.109 -6.52 -9.07 1 98.81 350 ARG A O 1
ATOM 2939 N N . PHE A 1 351 ? 4.266 -6.406 -11.164 1 98.94 351 PHE A N 1
ATOM 2940 C CA . PHE A 1 351 ? 5.316 -7.246 -11.734 1 98.94 351 PHE A CA 1
ATOM 2941 C C . PHE A 1 351 ? 6.68 -6.594 -11.57 1 98.94 351 PHE A C 1
ATOM 2943 O O . PHE A 1 351 ? 7.629 -7.234 -11.109 1 98.94 351 PHE A O 1
ATOM 2950 N N . TRP A 1 352 ? 6.766 -5.332 -11.922 1 98.94 352 TRP A N 1
ATOM 2951 C CA . TRP A 1 352 ? 8.039 -4.633 -11.82 1 98.94 352 TRP A CA 1
ATOM 2952 C C . TRP A 1 352 ? 8.5 -4.547 -10.367 1 98.94 352 TRP A C 1
ATOM 2954 O O . TRP A 1 352 ? 9.672 -4.773 -10.07 1 98.94 352 TRP A O 1
ATOM 2964 N N . GLU A 1 353 ? 7.582 -4.258 -9.453 1 98.75 353 GLU A N 1
ATOM 2965 C CA . GLU A 1 353 ? 7.914 -4.188 -8.031 1 98.75 353 GLU A CA 1
ATOM 2966 C C . GLU A 1 353 ? 8.5 -5.508 -7.539 1 98.75 353 GLU A C 1
ATOM 2968 O O . GLU A 1 353 ? 9.555 -5.527 -6.906 1 98.75 353 GLU A O 1
ATOM 2973 N N . GLY A 1 354 ? 7.84 -6.59 -7.84 1 98.81 354 GLY A N 1
ATOM 2974 C CA . GLY A 1 354 ? 8.289 -7.883 -7.352 1 98.81 354 GLY A CA 1
ATOM 2975 C C . GLY A 1 354 ? 9.586 -8.344 -7.992 1 98.81 354 GLY A C 1
ATOM 2976 O O . GLY A 1 354 ? 10.492 -8.82 -7.301 1 98.81 354 GLY A O 1
ATOM 2977 N N . VAL A 1 355 ? 9.727 -8.172 -9.312 1 98.88 355 VAL A N 1
ATOM 2978 C CA . VAL A 1 355 ? 10.852 -8.695 -10.07 1 98.88 355 VAL A CA 1
ATOM 2979 C C . VAL A 1 355 ? 12.117 -7.906 -9.734 1 98.88 355 VAL A C 1
ATOM 2981 O O . VAL A 1 355 ? 13.188 -8.484 -9.523 1 98.88 355 VAL A O 1
ATOM 2984 N N . ILE A 1 356 ? 12.016 -6.594 -9.594 1 98.75 356 ILE A N 1
ATOM 2985 C CA . ILE A 1 356 ? 13.18 -5.758 -9.336 1 98.75 356 ILE A CA 1
ATOM 2986 C C . ILE A 1 356 ? 13.664 -5.969 -7.906 1 98.75 356 ILE A C 1
ATOM 2988 O O . ILE A 1 356 ? 14.836 -5.711 -7.598 1 98.75 356 ILE A O 1
ATOM 2992 N N . ARG A 1 357 ? 12.844 -6.465 -7.09 1 98.56 357 ARG A N 1
ATOM 2993 C CA . ARG A 1 357 ? 13.203 -6.785 -5.711 1 98.56 357 ARG A CA 1
ATOM 2994 C C . ARG A 1 357 ? 13.758 -8.203 -5.605 1 98.56 357 ARG A C 1
ATOM 2996 O O . ARG A 1 357 ? 14.023 -8.688 -4.504 1 98.56 357 ARG A O 1
ATOM 3003 N N . GLY A 1 358 ? 13.93 -8.898 -6.699 1 98.12 358 GLY A N 1
ATOM 3004 C CA . GLY A 1 358 ? 14.578 -10.203 -6.734 1 98.12 358 GLY A CA 1
ATOM 3005 C C . GLY A 1 358 ? 13.602 -11.359 -6.605 1 98.12 358 GLY A C 1
ATOM 3006 O O . GLY A 1 358 ? 14 -12.477 -6.262 1 98.12 358 GLY A O 1
ATOM 3007 N N . GLY A 1 359 ? 12.344 -11.109 -6.781 1 98.62 359 GLY A N 1
ATOM 3008 C CA . GLY A 1 359 ? 11.336 -12.156 -6.758 1 98.62 359 GLY A CA 1
ATOM 3009 C C . GLY A 1 359 ? 10.719 -12.422 -8.117 1 98.62 359 GLY A C 1
ATOM 3010 O O . GLY A 1 359 ? 11.281 -12.023 -9.148 1 98.62 359 GLY A O 1
ATOM 3011 N N . TYR A 1 360 ? 9.68 -13.18 -8.133 1 98.88 360 TYR A N 1
ATOM 3012 C CA . TYR A 1 360 ? 8.891 -13.516 -9.312 1 98.88 360 TYR A CA 1
ATOM 3013 C C . TYR A 1 360 ? 7.406 -13.266 -9.07 1 98.88 360 TYR A C 1
ATOM 3015 O O . TYR A 1 360 ? 6.922 -13.391 -7.945 1 98.88 360 TYR A O 1
ATOM 3023 N N . VAL A 1 361 ? 6.711 -12.82 -10.062 1 98.81 361 VAL A N 1
ATOM 3024 C CA . VAL A 1 361 ? 5.297 -12.477 -9.938 1 98.81 361 VAL A CA 1
ATOM 3025 C C . VAL A 1 361 ? 4.484 -13.25 -10.969 1 98.81 361 VAL A C 1
ATOM 3027 O O . VAL A 1 361 ? 4.945 -13.461 -12.094 1 98.81 361 VAL A O 1
ATOM 3030 N N . GLY A 1 362 ? 3.309 -13.656 -10.57 1 98.62 362 GLY A N 1
ATOM 3031 C CA . GLY A 1 362 ? 2.408 -14.391 -11.445 1 98.62 362 GLY A CA 1
ATOM 3032 C C . GLY A 1 362 ? 1.241 -13.562 -11.938 1 98.62 362 GLY A C 1
ATOM 3033 O O . GLY A 1 362 ? 0.708 -12.727 -11.195 1 98.62 362 GLY A O 1
ATOM 3034 N N . HIS A 1 363 ? 0.871 -13.867 -13.141 1 98.69 363 HIS A N 1
ATOM 3035 C CA . HIS A 1 363 ? -0.216 -13.188 -13.836 1 98.69 363 HIS A CA 1
ATOM 3036 C C . HIS A 1 363 ? -1.523 -13.961 -13.703 1 98.69 363 HIS A C 1
ATOM 3038 O O . HIS A 1 363 ? -1.513 -15.172 -13.477 1 98.69 363 HIS A O 1
ATOM 3044 N N . GLY A 1 364 ? -2.6 -13.336 -13.875 1 98.25 364 GLY A N 1
ATOM 3045 C CA . GLY A 1 364 ? -3.936 -13.836 -14.164 1 98.25 364 GLY A CA 1
ATOM 3046 C C . GLY A 1 364 ? -4.895 -12.742 -14.594 1 98.25 364 GLY A C 1
ATOM 3047 O O . GLY A 1 364 ? -4.648 -11.555 -14.352 1 98.25 364 GLY A O 1
ATOM 3048 N N . GLU A 1 365 ? -5.934 -13.094 -15.242 1 98.12 365 GLU A N 1
ATOM 3049 C CA . GLU A 1 365 ? -6.879 -12.047 -15.609 1 98.12 365 GLU A CA 1
ATOM 3050 C C . GLU A 1 365 ? -8.312 -12.562 -15.586 1 98.12 365 GLU A C 1
ATOM 3052 O O . GLU A 1 365 ? -8.562 -13.742 -15.859 1 98.12 365 GLU A O 1
ATOM 3057 N N . THR A 1 366 ? -9.211 -11.719 -15.18 1 98.44 366 THR A N 1
ATOM 3058 C CA . THR A 1 366 ? -10.617 -12.016 -14.922 1 98.44 366 THR A CA 1
ATOM 3059 C C . THR A 1 366 ? -11.516 -10.93 -15.508 1 98.44 366 THR A C 1
ATOM 3061 O O . THR A 1 366 ? -12.234 -10.25 -14.766 1 98.44 366 THR A O 1
ATOM 3064 N N . TYR A 1 367 ? -11.617 -10.805 -16.766 1 98.25 367 TYR A N 1
ATOM 3065 C CA . TYR A 1 367 ? -12.531 -9.867 -17.422 1 98.25 367 TYR A CA 1
ATOM 3066 C C . TYR A 1 367 ? -13.906 -10.5 -17.609 1 98.25 367 TYR A C 1
ATOM 3068 O O . TYR A 1 367 ? -14.008 -11.641 -18.078 1 98.25 367 TYR A O 1
ATOM 3076 N N . VAL A 1 368 ? -14.867 -9.766 -17.25 1 97.31 368 VAL A N 1
ATOM 3077 C CA . VAL A 1 368 ? -16.234 -10.227 -17.484 1 97.31 368 VAL A CA 1
ATOM 3078 C C . VAL A 1 368 ? -16.406 -10.586 -18.969 1 97.31 368 VAL A C 1
ATOM 3080 O O . VAL A 1 368 ? -15.93 -9.867 -19.844 1 97.31 368 VAL A O 1
ATOM 3083 N N . HIS A 1 369 ? -17.062 -11.703 -19.203 1 95.19 369 HIS A N 1
ATOM 3084 C CA . HIS A 1 369 ? -17.312 -12.25 -20.531 1 95.19 369 HIS A CA 1
ATOM 3085 C C . HIS A 1 369 ? -18.75 -12.75 -20.672 1 95.19 369 HIS A C 1
ATOM 3087 O O . HIS A 1 369 ? -19.297 -13.32 -19.719 1 95.19 369 HIS A O 1
ATOM 3093 N N . PRO A 1 370 ? -19.359 -12.523 -21.844 1 93.56 370 PRO A N 1
ATOM 3094 C CA . PRO A 1 370 ? -20.75 -12.922 -22.016 1 93.56 370 PRO A CA 1
ATOM 3095 C C . PRO A 1 370 ? -20.984 -14.406 -21.734 1 93.56 370 PRO A C 1
ATOM 3097 O O . PRO A 1 370 ? -22.062 -14.789 -21.297 1 93.56 370 PRO A O 1
ATOM 3100 N N . GLN A 1 371 ? -20.047 -15.219 -21.969 1 92.25 371 GLN A N 1
ATOM 3101 C CA . GLN A 1 371 ? -20.203 -16.656 -21.75 1 92.25 371 GLN A CA 1
ATOM 3102 C C . GLN A 1 371 ? -19.5 -17.094 -20.469 1 92.25 371 GLN A C 1
ATOM 3104 O O . GLN A 1 371 ? -19.219 -18.281 -20.281 1 92.25 371 GLN A O 1
ATOM 3109 N N . ASP A 1 372 ? -19.047 -16.172 -19.641 1 93.31 372 ASP A N 1
ATOM 3110 C CA . ASP A 1 372 ? -18.375 -16.406 -18.375 1 93.31 372 ASP A CA 1
ATOM 3111 C C . ASP A 1 372 ? -17.078 -17.172 -18.578 1 93.31 372 ASP A C 1
ATOM 3113 O O . ASP A 1 372 ? -16.734 -18.078 -17.812 1 93.31 372 ASP A O 1
ATOM 3117 N N . ILE A 1 373 ? -16.469 -16.922 -19.688 1 96.5 373 ILE A N 1
ATOM 3118 C CA . ILE A 1 373 ? -15.148 -17.484 -19.953 1 96.5 373 ILE A CA 1
ATOM 3119 C C . ILE A 1 373 ? -14.062 -16.531 -19.5 1 96.5 373 ILE A C 1
ATOM 3121 O O . ILE A 1 373 ? -13.82 -15.5 -20.141 1 96.5 373 ILE A O 1
ATOM 3125 N N . LEU A 1 374 ? -13.445 -16.906 -18.406 1 98.06 374 LEU A N 1
ATOM 3126 C CA . LEU A 1 374 ? -12.344 -16.125 -17.844 1 98.06 374 LEU A CA 1
ATOM 3127 C C . LEU A 1 374 ? -11.023 -16.891 -17.984 1 98.06 374 LEU A C 1
ATOM 3129 O O . LEU A 1 374 ? -10.953 -18.078 -17.672 1 98.06 374 LEU A O 1
ATOM 3133 N N . TRP A 1 375 ? -9.984 -16.219 -18.406 1 98.69 375 TRP A N 1
ATOM 3134 C CA . TRP A 1 375 ? -8.664 -16.844 -18.484 1 98.69 375 TRP A CA 1
ATOM 3135 C C . TRP A 1 375 ? -8.32 -17.562 -17.188 1 98.69 375 TRP A C 1
ATOM 3137 O O . TRP A 1 375 ? -7.918 -18.719 -17.203 1 98.69 375 TRP A O 1
ATOM 3147 N N . TRP A 1 376 ? -8.523 -16.906 -16.094 1 98.06 376 TRP A N 1
ATOM 3148 C CA . TRP A 1 376 ? -8.148 -17.328 -14.742 1 98.06 376 TRP A CA 1
ATOM 3149 C C . TRP A 1 376 ? -8.617 -18.75 -14.453 1 98.06 376 TRP A C 1
ATOM 3151 O O . TRP A 1 376 ? -7.91 -19.531 -13.812 1 98.06 376 TRP A O 1
ATOM 3161 N N . SER A 1 377 ? -9.781 -19.141 -14.969 1 97.56 377 SER A N 1
ATOM 3162 C CA . SER A 1 377 ? -10.32 -20.469 -14.695 1 97.56 377 SER A CA 1
ATOM 3163 C C . SER A 1 377 ? -10.438 -21.297 -15.969 1 97.56 377 SER A C 1
ATOM 3165 O O . SER A 1 377 ? -10.125 -22.484 -15.969 1 97.56 377 SER A O 1
ATOM 3167 N N . HIS A 1 378 ? -10.734 -20.672 -17.141 1 98.19 378 HIS A N 1
ATOM 3168 C CA . HIS A 1 378 ? -11.141 -21.406 -18.328 1 98.19 378 HIS A CA 1
ATOM 3169 C C . HIS A 1 378 ? -10.023 -21.438 -19.359 1 98.19 378 HIS A C 1
ATOM 3171 O O . HIS A 1 378 ? -9.984 -22.328 -20.219 1 98.19 378 HIS A O 1
ATOM 3177 N N . GLY A 1 379 ? -9.148 -20.547 -19.344 1 98.56 379 GLY A N 1
ATOM 3178 C CA . GLY A 1 379 ? -8.227 -20.344 -20.438 1 98.56 379 GLY A CA 1
ATOM 3179 C C . GLY A 1 379 ? -8.852 -19.625 -21.625 1 98.56 379 GLY A C 1
ATOM 3180 O O . GLY A 1 379 ? -9.656 -18.703 -21.453 1 98.56 379 GLY A O 1
ATOM 3181 N N . GLY A 1 380 ? -8.5 -19.984 -22.766 1 98.19 380 GLY A N 1
ATOM 3182 C CA . GLY A 1 380 ? -8.961 -19.312 -23.969 1 98.19 380 GLY A CA 1
ATOM 3183 C C . GLY A 1 380 ? -8.031 -18.219 -24.438 1 98.19 380 GLY A C 1
ATOM 3184 O O . GLY A 1 380 ? -6.848 -18.453 -24.703 1 98.19 380 GLY A O 1
ATOM 3185 N N . GLU A 1 381 ? -8.586 -17 -24.453 1 97.94 381 GLU A N 1
ATOM 3186 C CA . GLU A 1 381 ? -7.82 -15.852 -24.938 1 97.94 381 GLU A CA 1
ATOM 3187 C C . GLU A 1 381 ? -7.574 -14.844 -23.812 1 97.94 381 GLU A C 1
ATOM 3189 O O . GLU A 1 381 ? -8.359 -14.758 -22.859 1 97.94 381 GLU A O 1
ATOM 3194 N N . LEU A 1 382 ? -6.469 -14.203 -23.953 1 98.31 382 LEU A N 1
ATOM 3195 C CA . LEU A 1 382 ? -6.191 -13.086 -23.047 1 98.31 382 LEU A CA 1
ATOM 3196 C C . LEU A 1 382 ? -6.789 -11.789 -23.594 1 98.31 382 LEU A C 1
ATOM 3198 O O . LEU A 1 382 ? -6.746 -11.539 -24.797 1 98.31 382 LEU A O 1
ATOM 3202 N N . HIS A 1 383 ? -7.383 -10.984 -22.719 1 97.69 383 HIS A N 1
ATOM 3203 C CA . HIS A 1 383 ? -8.039 -9.742 -23.109 1 97.69 383 HIS A CA 1
ATOM 3204 C C . HIS A 1 383 ? -7.344 -8.539 -22.484 1 97.69 383 HIS A C 1
ATOM 3206 O O . HIS A 1 383 ? -7.602 -7.395 -22.859 1 97.69 383 HIS A O 1
ATOM 3212 N N . GLY A 1 384 ? -6.465 -8.836 -21.516 1 98 384 GLY A N 1
ATOM 3213 C CA . GLY A 1 384 ? -5.852 -7.77 -20.75 1 98 384 GLY A CA 1
ATOM 3214 C C . GLY A 1 384 ? -4.734 -7.062 -21.484 1 98 384 GLY A C 1
ATOM 3215 O O . GLY A 1 384 ? -4.398 -7.438 -22.609 1 98 384 GLY A O 1
ATOM 3216 N N . THR A 1 385 ? -4.18 -6.023 -20.859 1 98.62 385 THR A N 1
ATOM 3217 C CA . THR A 1 385 ? -3.146 -5.195 -21.469 1 98.62 385 THR A CA 1
ATOM 3218 C C . THR A 1 385 ? -1.785 -5.469 -20.828 1 98.62 385 THR A C 1
ATOM 3220 O O . THR A 1 385 ? -0.75 -5.098 -21.391 1 98.62 385 THR A O 1
ATOM 3223 N N . SER A 1 386 ? -1.726 -6.172 -19.719 1 98.81 386 SER A N 1
ATOM 3224 C CA . SER A 1 386 ? -0.475 -6.344 -18.984 1 98.81 386 SER A CA 1
ATOM 3225 C C . SER A 1 386 ? 0.427 -7.367 -19.672 1 98.81 386 SER A C 1
ATOM 3227 O O . SER A 1 386 ? 1.652 -7.285 -19.578 1 98.81 386 SER A O 1
ATOM 3229 N N . PRO A 1 387 ? -0.131 -8.422 -20.406 1 98.88 387 PRO A N 1
ATOM 3230 C CA . PRO A 1 387 ? 0.751 -9.461 -20.922 1 98.88 387 PRO A CA 1
ATOM 3231 C C . PRO A 1 387 ? 1.853 -8.906 -21.828 1 98.88 387 PRO A C 1
ATOM 3233 O O . PRO A 1 387 ? 3.014 -9.312 -21.703 1 98.88 387 PRO A O 1
ATOM 3236 N N . LEU A 1 388 ? 1.524 -7.984 -22.703 1 98.69 388 LEU A N 1
ATOM 3237 C CA . LEU A 1 388 ? 2.539 -7.383 -23.562 1 98.69 388 LEU A CA 1
ATOM 3238 C C . LEU A 1 388 ? 3.611 -6.688 -22.734 1 98.69 388 LEU A C 1
ATOM 3240 O O . LEU A 1 388 ? 4.801 -6.762 -23.062 1 98.69 388 LEU A O 1
ATOM 3244 N N . ARG A 1 389 ? 3.215 -5.988 -21.719 1 98.88 389 ARG A N 1
ATOM 3245 C CA . ARG A 1 389 ? 4.141 -5.262 -20.859 1 98.88 389 ARG A CA 1
ATOM 3246 C C . ARG A 1 389 ? 4.965 -6.223 -20.016 1 98.88 389 ARG A C 1
ATOM 3248 O O . ARG A 1 389 ? 6.129 -5.953 -19.719 1 98.88 389 ARG A O 1
ATOM 3255 N N . ILE A 1 390 ? 4.375 -7.316 -19.594 1 98.94 390 ILE A N 1
ATOM 3256 C CA . ILE A 1 390 ? 5.113 -8.359 -18.875 1 98.94 390 ILE A CA 1
ATOM 3257 C C . ILE A 1 390 ? 6.176 -8.953 -19.797 1 98.94 390 ILE A C 1
ATOM 3259 O O . ILE A 1 390 ? 7.293 -9.242 -19.359 1 98.94 390 ILE A O 1
ATOM 3263 N N . GLY A 1 391 ? 5.805 -9.133 -21.062 1 98.94 391 GLY A N 1
ATOM 3264 C CA . GLY A 1 391 ? 6.789 -9.555 -22.047 1 98.94 391 GLY A CA 1
ATOM 3265 C C . GLY A 1 391 ? 7.961 -8.609 -22.172 1 98.94 391 GLY A C 1
ATOM 3266 O O . GLY A 1 391 ? 9.109 -9.039 -22.297 1 98.94 391 GLY A O 1
ATOM 3267 N N . PHE A 1 392 ? 7.707 -7.309 -22.156 1 98.94 392 PHE A N 1
ATOM 3268 C CA . PHE A 1 392 ? 8.758 -6.297 -22.172 1 98.94 392 PHE A CA 1
ATOM 3269 C C . PHE A 1 392 ? 9.688 -6.457 -20.984 1 98.94 392 PHE A C 1
ATOM 3271 O O . PHE A 1 392 ? 10.906 -6.449 -21.125 1 98.94 392 PHE A O 1
ATOM 3278 N N . LEU A 1 393 ? 9.125 -6.609 -19.828 1 98.94 393 LEU A N 1
ATOM 3279 C CA . LEU A 1 393 ? 9.914 -6.828 -18.625 1 98.94 393 LEU A CA 1
ATOM 3280 C C . LEU A 1 393 ? 10.766 -8.086 -18.75 1 98.94 393 LEU A C 1
ATOM 3282 O O . LEU A 1 393 ? 11.945 -8.078 -18.391 1 98.94 393 LEU A O 1
ATOM 3286 N N . ARG A 1 394 ? 10.156 -9.172 -19.219 1 98.81 394 ARG A N 1
ATOM 3287 C CA . ARG A 1 394 ? 10.875 -10.43 -19.391 1 98.81 394 ARG A CA 1
ATOM 3288 C C . ARG A 1 394 ? 12.109 -10.242 -20.266 1 98.81 394 ARG A C 1
ATOM 3290 O O . ARG A 1 394 ? 13.195 -10.719 -19.922 1 98.81 394 ARG A O 1
ATOM 3297 N N . LYS A 1 395 ? 11.961 -9.523 -21.344 1 98.62 395 LYS A N 1
ATOM 3298 C CA . LYS A 1 395 ? 13.094 -9.266 -22.234 1 98.62 395 LYS A CA 1
ATOM 3299 C C . LYS A 1 395 ? 14.203 -8.523 -21.5 1 98.62 395 LYS A C 1
ATOM 3301 O O . LYS A 1 395 ? 15.383 -8.82 -21.688 1 98.62 395 LYS A O 1
ATOM 3306 N N . ILE A 1 396 ? 13.844 -7.562 -20.734 1 98.75 396 ILE A N 1
ATOM 3307 C CA . ILE A 1 396 ? 14.812 -6.777 -19.969 1 98.75 396 ILE A CA 1
ATOM 3308 C C . ILE A 1 396 ? 15.562 -7.684 -19 1 98.75 396 ILE A C 1
ATOM 3310 O O . ILE A 1 396 ? 16.797 -7.641 -18.922 1 98.75 396 ILE A O 1
ATOM 3314 N N . ILE A 1 397 ? 14.859 -8.555 -18.297 1 98.56 397 ILE A N 1
ATOM 3315 C CA . ILE A 1 397 ? 15.43 -9.406 -17.266 1 98.56 397 ILE A CA 1
ATOM 3316 C C . ILE A 1 397 ? 16.328 -10.461 -17.906 1 98.56 397 ILE A C 1
ATOM 3318 O O . ILE A 1 397 ? 17.438 -10.727 -17.406 1 98.56 397 ILE A O 1
ATOM 3322 N N . GLU A 1 398 ? 15.898 -11.031 -18.984 1 98.06 398 GLU A N 1
ATOM 3323 C CA . GLU A 1 398 ? 16.656 -12.07 -19.672 1 98.06 398 GLU A CA 1
ATOM 3324 C C . GLU A 1 398 ? 17.922 -11.5 -20.312 1 98.06 398 GLU A C 1
ATOM 3326 O O . GLU A 1 398 ? 18.875 -12.227 -20.578 1 98.06 398 GLU A O 1
ATOM 3331 N N . SER A 1 399 ? 17.938 -10.211 -20.562 1 97.56 399 SER A N 1
ATOM 3332 C CA . SER A 1 399 ? 19.094 -9.578 -21.188 1 97.56 399 SER A CA 1
ATOM 3333 C C . SER A 1 399 ? 20.094 -9.094 -20.141 1 97.56 399 SER A C 1
ATOM 3335 O O . SER A 1 399 ? 21.219 -8.695 -20.484 1 97.56 399 SER A O 1
ATOM 3337 N N . ALA A 1 400 ? 19.734 -9.094 -18.891 1 97.75 400 ALA A N 1
ATOM 3338 C CA . ALA A 1 400 ? 20.641 -8.695 -17.828 1 97.75 400 ALA A CA 1
ATOM 3339 C C . ALA A 1 400 ? 21.797 -9.688 -17.688 1 97.75 400 ALA A C 1
ATOM 3341 O O . ALA A 1 400 ? 21.688 -10.844 -18.109 1 97.75 400 ALA A O 1
ATOM 3342 N N . PRO A 1 401 ? 22.969 -9.258 -17.188 1 97.25 401 PRO A N 1
ATOM 3343 C CA . PRO A 1 401 ? 24.125 -10.141 -17.109 1 97.25 401 PRO A CA 1
ATOM 3344 C C . PRO A 1 401 ? 23.984 -11.242 -16.062 1 97.25 401 PRO A C 1
ATOM 3346 O O . PRO A 1 401 ? 24.828 -12.133 -15.969 1 97.25 401 PRO A O 1
ATOM 3349 N N . GLY A 1 402 ? 22.938 -11.227 -15.258 1 97 402 GLY A N 1
ATOM 3350 C CA . GLY A 1 402 ? 22.641 -12.219 -14.234 1 97 402 GLY A CA 1
ATOM 3351 C C . GLY A 1 402 ? 21.281 -12 -13.586 1 97 402 GLY A C 1
ATOM 3352 O O . GLY A 1 402 ? 20.547 -11.086 -13.969 1 97 402 GLY A O 1
ATOM 3353 N N . ALA A 1 403 ? 20.953 -12.852 -12.617 1 97.31 403 ALA A N 1
ATOM 3354 C CA . ALA A 1 403 ? 19.688 -12.727 -11.898 1 97.31 403 ALA A CA 1
ATOM 3355 C C . ALA A 1 403 ? 19.672 -11.477 -11.031 1 97.31 403 ALA A C 1
ATOM 3357 O O . ALA A 1 403 ? 20.625 -11.203 -10.305 1 97.31 403 ALA A O 1
ATOM 3358 N N . ILE A 1 404 ? 18.609 -10.766 -11.078 1 97.75 404 ILE A N 1
ATOM 3359 C CA . ILE A 1 404 ? 18.469 -9.508 -10.352 1 97.75 404 ILE A CA 1
ATOM 3360 C C . ILE A 1 404 ? 18.297 -9.789 -8.859 1 97.75 404 ILE A C 1
ATOM 3362 O O . ILE A 1 404 ? 17.547 -10.695 -8.477 1 97.75 404 ILE A O 1
ATOM 3366 N N . SER A 1 405 ? 19 -9.133 -8.031 1 97.44 405 SER A N 1
ATOM 3367 C CA . SER A 1 405 ? 18.844 -9.141 -6.582 1 97.44 405 SER A CA 1
ATOM 3368 C C . SER A 1 405 ? 18.594 -7.73 -6.047 1 97.44 405 SER A C 1
ATOM 3370 O O . SER A 1 405 ? 19 -6.746 -6.668 1 97.44 405 SER A O 1
ATOM 3372 N N . PRO A 1 406 ? 17.906 -7.652 -4.918 1 97.94 406 PRO A N 1
ATOM 3373 C CA . PRO A 1 406 ? 17.781 -6.312 -4.348 1 97.94 406 PRO A CA 1
ATOM 3374 C C . PRO A 1 406 ? 19.125 -5.723 -3.912 1 97.94 406 PRO A C 1
ATOM 3376 O O . PRO A 1 406 ? 20 -6.453 -3.432 1 97.94 406 PRO A O 1
ATOM 3379 N N . ILE A 1 407 ? 19.266 -4.461 -4.051 1 97.5 407 ILE A N 1
ATOM 3380 C CA . ILE A 1 407 ? 20.484 -3.795 -3.58 1 97.5 407 ILE A CA 1
ATOM 3381 C C . ILE A 1 407 ? 20.641 -4.02 -2.078 1 97.5 407 ILE A C 1
ATOM 3383 O O . ILE A 1 407 ? 19.656 -4.094 -1.346 1 97.5 407 ILE A O 1
ATOM 3387 N N . LYS A 1 408 ? 21.859 -4.059 -1.555 1 94.69 408 LYS A N 1
ATOM 3388 C CA . LYS A 1 408 ? 22.172 -4.383 -0.166 1 94.69 408 LYS A CA 1
ATOM 3389 C C . LYS A 1 408 ? 21.625 -3.32 0.783 1 94.69 408 LYS A C 1
ATOM 3391 O O . LYS A 1 408 ? 21.031 -3.646 1.809 1 94.69 408 LYS A O 1
ATOM 3396 N N . THR A 1 409 ? 21.875 -2.092 0.435 1 94.62 409 THR A N 1
ATOM 3397 C CA . THR A 1 409 ? 21.344 -0.967 1.193 1 94.62 409 THR A CA 1
ATOM 3398 C C . THR A 1 409 ? 20.203 -0.291 0.432 1 94.62 409 THR A C 1
ATOM 3400 O O . THR A 1 409 ? 20.438 0.496 -0.486 1 94.62 409 THR A O 1
ATOM 3403 N N . PRO A 1 410 ? 19.031 -0.554 0.854 1 94.25 410 PRO A N 1
ATOM 3404 C CA . PRO A 1 410 ? 17.875 -0.08 0.08 1 94.25 410 PRO A CA 1
ATOM 3405 C C . PRO A 1 410 ? 17.688 1.433 0.171 1 94.25 410 PRO A C 1
ATOM 3407 O O . PRO A 1 410 ? 17.953 2.029 1.22 1 94.25 410 PRO A O 1
ATOM 3410 N N . TYR A 1 411 ? 17.297 1.978 -0.944 1 95.69 411 TYR A N 1
ATOM 3411 C CA . TYR A 1 411 ? 16.766 3.336 -0.937 1 95.69 411 TYR A CA 1
ATOM 3412 C C . TYR A 1 411 ? 15.383 3.379 -0.283 1 95.69 411 TYR A C 1
ATOM 3414 O O . TYR A 1 411 ? 14.633 2.404 -0.347 1 95.69 411 TYR A O 1
ATOM 3422 N N . TRP A 1 412 ? 15.078 4.457 0.323 1 94.88 412 TRP A N 1
ATOM 3423 C CA . TRP A 1 412 ? 13.797 4.52 1.024 1 94.88 412 TRP A CA 1
ATOM 3424 C C . TRP A 1 412 ? 12.656 4.824 0.057 1 94.88 412 TRP A C 1
ATOM 3426 O O . TRP A 1 412 ? 11.5 4.488 0.324 1 94.88 412 TRP A O 1
ATOM 3436 N N . ASP A 1 413 ? 13.008 5.391 -1.118 1 96.19 413 ASP A N 1
ATOM 3437 C CA . ASP A 1 413 ? 11.914 5.93 -1.918 1 96.19 413 ASP A CA 1
ATOM 3438 C C . ASP A 1 413 ? 11.922 5.344 -3.328 1 96.19 413 ASP A C 1
ATOM 3440 O O . ASP A 1 413 ? 11.156 5.777 -4.191 1 96.19 413 ASP A O 1
ATOM 3444 N N . VAL A 1 414 ? 12.789 4.473 -3.652 1 97.69 414 VAL A N 1
ATOM 3445 C CA . VAL A 1 414 ? 12.844 3.832 -4.965 1 97.69 414 VAL A CA 1
ATOM 3446 C C . VAL A 1 414 ? 13.359 2.402 -4.82 1 97.69 414 VAL A C 1
ATOM 3448 O O . VAL A 1 414 ? 14.219 2.129 -3.986 1 97.69 414 VAL A O 1
ATOM 3451 N N . THR A 1 415 ? 12.773 1.503 -5.586 1 98.06 415 THR A N 1
ATOM 3452 C CA . THR A 1 415 ? 13.227 0.119 -5.617 1 98.06 415 THR A CA 1
ATOM 3453 C C . THR A 1 415 ? 14.414 -0.037 -6.57 1 98.06 415 THR A C 1
ATOM 3455 O O . THR A 1 415 ? 14.406 0.506 -7.676 1 98.06 415 THR A O 1
ATOM 3458 N N . CYS A 1 416 ? 15.438 -0.772 -6.129 1 98.56 416 CYS A N 1
ATOM 3459 C CA . CYS A 1 416 ? 16.625 -0.942 -6.945 1 98.56 416 CYS A CA 1
ATOM 3460 C C . CYS A 1 416 ? 17.062 -2.402 -6.973 1 98.56 416 CYS A C 1
ATOM 3462 O O . CYS A 1 416 ? 17.312 -3.004 -5.926 1 98.56 416 CYS A O 1
ATOM 3464 N N . GLY A 1 417 ? 17.094 -3.02 -8.141 1 98.62 417 GLY A N 1
ATOM 3465 C CA . GLY A 1 417 ? 17.688 -4.324 -8.383 1 98.62 417 GLY A CA 1
ATOM 3466 C C . GLY A 1 417 ? 19.078 -4.238 -8.992 1 98.62 417 GLY A C 1
ATOM 3467 O O . GLY A 1 417 ? 19.375 -3.309 -9.742 1 98.62 417 GLY A O 1
ATOM 3468 N N . VAL A 1 418 ? 19.906 -5.234 -8.695 1 98.5 418 VAL A N 1
ATOM 3469 C CA . VAL A 1 418 ? 21.297 -5.141 -9.133 1 98.5 418 VAL A CA 1
ATOM 3470 C C . VAL A 1 418 ? 21.797 -6.52 -9.562 1 98.5 418 VAL A C 1
ATOM 3472 O O . VAL A 1 418 ? 21.234 -7.543 -9.164 1 98.5 418 VAL A O 1
ATOM 3475 N N . VAL A 1 419 ? 22.766 -6.586 -10.406 1 98.06 419 VAL A N 1
ATOM 3476 C CA . VAL A 1 419 ? 23.688 -7.684 -10.633 1 98.06 419 VAL A CA 1
ATOM 3477 C C . VAL A 1 419 ? 25.109 -7.223 -10.336 1 98.06 419 VAL A C 1
ATOM 3479 O O . VAL A 1 419 ? 25.797 -6.691 -11.211 1 98.06 419 VAL A O 1
ATOM 3482 N N . GLY A 1 420 ? 25.547 -7.477 -9.055 1 96.19 420 GLY A N 1
ATOM 3483 C CA . GLY A 1 420 ? 26.812 -6.891 -8.625 1 96.19 420 GLY A CA 1
ATOM 3484 C C . GLY A 1 420 ? 26.859 -5.387 -8.805 1 96.19 420 GLY A C 1
ATOM 3485 O O . GLY A 1 420 ? 25.922 -4.68 -8.43 1 96.19 420 GLY A O 1
ATOM 3486 N N . GLU A 1 421 ? 28 -4.914 -9.258 1 96.81 421 GLU A N 1
ATOM 3487 C CA . GLU A 1 421 ? 28.156 -3.496 -9.562 1 96.81 421 GLU A CA 1
ATOM 3488 C C . GLU A 1 421 ? 28.062 -3.242 -11.07 1 96.81 421 GLU A C 1
ATOM 3490 O O . GLU A 1 421 ? 28.281 -2.117 -11.523 1 96.81 421 GLU A O 1
ATOM 3495 N N . ASP A 1 422 ? 27.688 -4.27 -11.852 1 97.5 422 ASP A N 1
ATOM 3496 C CA . ASP A 1 422 ? 27.719 -4.188 -13.312 1 97.5 422 ASP A CA 1
ATOM 3497 C C . ASP A 1 422 ? 26.375 -3.721 -13.867 1 97.5 422 ASP A C 1
ATOM 3499 O O . ASP A 1 422 ? 26.297 -3.295 -15.023 1 97.5 422 ASP A O 1
ATOM 3503 N N . TYR A 1 423 ? 25.406 -3.873 -13.094 1 98.44 423 TYR A N 1
ATOM 3504 C CA . TYR A 1 423 ? 24.047 -3.635 -13.594 1 98.44 423 TYR A CA 1
ATOM 3505 C C . TYR A 1 423 ? 23.141 -3.143 -12.477 1 98.44 423 TYR A C 1
ATOM 3507 O O . TYR A 1 423 ? 23.047 -3.773 -11.422 1 98.44 423 TYR A O 1
ATOM 3515 N N . TYR A 1 424 ? 22.516 -1.967 -12.656 1 98.69 424 TYR A N 1
ATOM 3516 C CA . TYR A 1 424 ? 21.516 -1.402 -11.75 1 98.69 424 TYR A CA 1
ATOM 3517 C C . TYR A 1 424 ? 20.203 -1.116 -12.492 1 98.69 424 TYR A C 1
ATOM 3519 O O . TYR A 1 424 ? 20.219 -0.647 -13.633 1 98.69 424 TYR A O 1
ATOM 3527 N N . ILE A 1 425 ? 19.109 -1.387 -11.906 1 98.88 425 ILE A N 1
ATOM 3528 C CA . ILE A 1 425 ? 17.812 -1 -12.453 1 98.88 425 ILE A CA 1
ATOM 3529 C C . ILE A 1 425 ? 16.938 -0.426 -11.336 1 98.88 425 ILE A C 1
ATOM 3531 O O . ILE A 1 425 ? 16.672 -1.102 -10.344 1 98.88 425 ILE A O 1
ATOM 3535 N N . PHE A 1 426 ? 16.594 0.865 -11.422 1 98.81 426 PHE A N 1
ATOM 3536 C CA . PHE A 1 426 ? 15.75 1.604 -10.492 1 98.81 426 PHE A CA 1
ATOM 3537 C C . PHE A 1 426 ? 14.32 1.689 -11.016 1 98.81 426 PHE A C 1
ATOM 3539 O O . PHE A 1 426 ? 14.094 2.057 -12.172 1 98.81 426 PHE A O 1
ATOM 3546 N N . TYR A 1 427 ? 13.391 1.334 -10.266 1 98.88 427 TYR A N 1
ATOM 3547 C CA . TYR A 1 427 ? 11.992 1.428 -10.664 1 98.88 427 TYR A CA 1
ATOM 3548 C C . TYR A 1 427 ? 11.242 2.432 -9.797 1 98.88 427 TYR A C 1
ATOM 3550 O O . TYR A 1 427 ? 11.164 2.273 -8.578 1 98.88 427 TYR A O 1
ATOM 3558 N N . PHE A 1 428 ? 10.586 3.432 -10.43 1 98.75 428 PHE A N 1
ATOM 3559 C CA . PHE A 1 428 ? 10 4.555 -9.703 1 98.75 428 PHE A CA 1
ATOM 3560 C C . PHE A 1 428 ? 8.508 4.344 -9.5 1 98.75 428 PHE A C 1
ATOM 3562 O O . PHE A 1 428 ? 7.828 5.188 -8.914 1 98.75 428 PHE A O 1
ATOM 3569 N N . SER A 1 429 ? 7.949 3.195 -9.977 1 98.06 429 SER A N 1
ATOM 3570 C CA . SER A 1 429 ? 6.59 2.779 -9.656 1 98.06 429 SER A CA 1
ATOM 3571 C C . SER A 1 429 ? 5.586 3.896 -9.93 1 98.06 429 SER A C 1
ATOM 3573 O O . SER A 1 429 ? 5.582 4.473 -11.023 1 98.06 429 SER A O 1
ATOM 3575 N N . PHE A 1 430 ? 4.73 4.297 -8.984 1 97.5 430 PHE A N 1
ATOM 3576 C CA . PHE A 1 430 ? 3.668 5.266 -9.227 1 97.5 430 PHE A CA 1
ATOM 3577 C C . PHE A 1 430 ? 4.164 6.684 -8.969 1 97.5 430 PHE A C 1
ATOM 3579 O O . PHE A 1 430 ? 3.375 7.633 -8.953 1 97.5 430 PHE A O 1
ATOM 3586 N N . ASN A 1 431 ? 5.473 6.926 -8.688 1 98.44 431 ASN A N 1
ATOM 3587 C CA . ASN A 1 431 ? 6.055 8.25 -8.531 1 98.44 431 ASN A CA 1
ATOM 3588 C C . ASN A 1 431 ? 6.367 8.891 -9.883 1 98.44 431 ASN A C 1
ATOM 3590 O O . ASN A 1 431 ? 6.473 8.188 -10.891 1 98.44 431 ASN A O 1
ATOM 3594 N N . GLN A 1 432 ? 6.488 10.203 -9.938 1 98.69 432 GLN A N 1
ATOM 3595 C CA . GLN A 1 432 ? 6.707 10.906 -11.203 1 98.69 432 GLN A CA 1
ATOM 3596 C C . GLN A 1 432 ? 7.758 12 -11.047 1 98.69 432 GLN A C 1
ATOM 3598 O O . GLN A 1 432 ? 7.527 13.148 -11.438 1 98.69 432 GLN A O 1
ATOM 3603 N N . PRO A 1 433 ? 8.938 11.719 -10.523 1 98.62 433 PRO A N 1
ATOM 3604 C CA . PRO A 1 433 ? 9.945 12.766 -10.344 1 98.62 433 PRO A CA 1
ATOM 3605 C C . PRO A 1 433 ? 10.367 13.406 -11.672 1 98.62 433 PRO A C 1
ATOM 3607 O O . PRO A 1 433 ? 10.469 12.719 -12.688 1 98.62 433 PRO A O 1
ATOM 3610 N N . ALA A 1 434 ? 10.664 14.688 -11.648 1 98.38 434 ALA A N 1
ATOM 3611 C CA . ALA A 1 434 ? 11.133 15.414 -12.82 1 98.38 434 ALA A CA 1
ATOM 3612 C C . ALA A 1 434 ? 12.625 15.211 -13.039 1 98.38 434 ALA A C 1
ATOM 3614 O O . ALA A 1 434 ? 13.141 15.414 -14.148 1 98.38 434 ALA A O 1
ATOM 3615 N N . PHE A 1 435 ? 13.32 14.883 -12.031 1 98.25 435 PHE A N 1
ATOM 3616 C CA . PHE A 1 435 ? 14.734 14.547 -12.078 1 98.25 435 PHE A CA 1
ATOM 3617 C C . PHE A 1 435 ? 15.133 13.695 -10.875 1 98.25 435 PHE A C 1
ATOM 3619 O O . PHE A 1 435 ? 14.367 13.586 -9.906 1 98.25 435 PHE A O 1
ATOM 3626 N N . ARG A 1 436 ? 16.234 13.062 -10.93 1 98.31 436 ARG A N 1
ATOM 3627 C CA . ARG A 1 436 ? 16.75 12.242 -9.844 1 98.31 436 ARG A CA 1
ATOM 3628 C C . ARG A 1 436 ? 18.281 12.281 -9.805 1 98.31 436 ARG A C 1
ATOM 3630 O O . ARG A 1 436 ? 18.938 12.258 -10.852 1 98.31 436 ARG A O 1
ATOM 3637 N N . THR A 1 437 ? 18.75 12.438 -8.625 1 97.69 437 THR A N 1
ATOM 3638 C CA . THR A 1 437 ? 20.188 12.344 -8.406 1 97.69 437 THR A CA 1
ATOM 3639 C C . THR A 1 437 ? 20.578 10.938 -7.953 1 97.69 437 THR A C 1
ATOM 3641 O O . THR A 1 437 ? 19.938 10.367 -7.074 1 97.69 437 THR A O 1
ATOM 3644 N N . PHE A 1 438 ? 21.578 10.414 -8.594 1 97.69 438 PHE A N 1
ATOM 3645 C CA . PHE A 1 438 ? 22.094 9.086 -8.266 1 97.69 438 PHE A CA 1
ATOM 3646 C C . PHE A 1 438 ? 23.516 9.18 -7.715 1 97.69 438 PHE A C 1
ATOM 3648 O O . PHE A 1 438 ? 24.234 10.133 -8.008 1 97.69 438 PHE A O 1
ATOM 3655 N N . ASN A 1 439 ? 23.844 8.32 -6.828 1 95.88 439 ASN A N 1
ATOM 3656 C CA . ASN A 1 439 ? 25.203 8.148 -6.301 1 95.88 439 ASN A CA 1
ATOM 3657 C C . ASN A 1 439 ? 25.719 6.738 -6.562 1 95.88 439 ASN A C 1
ATOM 3659 O O . ASN A 1 439 ? 25.5 5.832 -5.758 1 95.88 439 ASN A O 1
ATOM 3663 N N . MET A 1 440 ? 26.516 6.559 -7.633 1 96.56 440 MET A N 1
ATOM 3664 C CA . MET A 1 440 ? 27 5.258 -8.086 1 96.56 440 MET A CA 1
ATOM 3665 C C . MET A 1 440 ? 28.422 5.016 -7.602 1 96.56 440 MET A C 1
ATOM 3667 O O . MET A 1 440 ? 29.125 5.953 -7.211 1 96.56 440 MET A O 1
ATOM 3671 N N . PRO A 1 441 ? 28.875 3.752 -7.598 1 94.12 441 PRO A N 1
ATOM 3672 C CA . PRO A 1 441 ? 30.234 3.445 -7.125 1 94.12 441 PRO A CA 1
ATOM 3673 C C . PRO A 1 441 ? 31.312 4.238 -7.863 1 94.12 441 PRO A C 1
ATOM 3675 O O . PRO A 1 441 ? 31.297 4.301 -9.094 1 94.12 441 PRO A O 1
ATOM 3678 N N . GLN A 1 442 ? 32.25 4.699 -7.004 1 92.5 442 GLN A N 1
ATOM 3679 C CA . GLN A 1 442 ? 33.312 5.504 -7.555 1 92.5 442 GLN A CA 1
ATOM 3680 C C . GLN A 1 442 ? 34.219 4.68 -8.477 1 92.5 442 GLN A C 1
ATOM 3682 O O . GLN A 1 442 ? 34.5 3.51 -8.203 1 92.5 442 GLN A O 1
ATOM 3687 N N . GLY A 1 443 ? 34.656 5.277 -9.539 1 93.12 443 GLY A N 1
ATOM 3688 C CA . GLY A 1 443 ? 35.594 4.605 -10.453 1 93.12 443 GLY A CA 1
ATOM 3689 C C . GLY A 1 443 ? 34.875 3.869 -11.57 1 93.12 443 GLY A C 1
ATOM 3690 O O . GLY A 1 443 ? 35.5 3.531 -12.586 1 93.12 443 GLY A O 1
ATOM 3691 N N . ASN A 1 444 ? 33.656 3.523 -11.406 1 96.56 444 ASN A N 1
ATOM 3692 C CA . ASN A 1 444 ? 32.875 2.85 -12.445 1 96.56 444 ASN A CA 1
ATOM 3693 C C . ASN A 1 444 ? 32.188 3.85 -13.352 1 96.56 444 ASN A C 1
ATOM 3695 O O . ASN A 1 444 ? 31.875 4.969 -12.938 1 96.56 444 ASN A O 1
ATOM 3699 N N . ARG A 1 445 ? 32.094 3.486 -14.578 1 97.88 445 ARG A N 1
ATOM 3700 C CA . ARG A 1 445 ? 31.328 4.258 -15.555 1 97.88 445 ARG A CA 1
ATOM 3701 C C . ARG A 1 445 ? 30.156 3.451 -16.078 1 97.88 445 ARG A C 1
ATOM 3703 O O . ARG A 1 445 ? 30.281 2.252 -16.344 1 97.88 445 ARG A O 1
ATOM 3710 N N . TYR A 1 446 ? 28.938 4.145 -16.25 1 98.69 446 TYR A N 1
ATOM 3711 C CA . TYR A 1 446 ? 27.703 3.447 -16.641 1 98.69 446 TYR A CA 1
ATOM 3712 C C . TYR A 1 446 ? 27.047 4.125 -17.844 1 98.69 446 TYR A C 1
ATOM 3714 O O . TYR A 1 446 ? 27.031 5.355 -17.938 1 98.69 446 TYR A O 1
ATOM 3722 N N . LYS A 1 447 ? 26.562 3.312 -18.766 1 98.5 447 LYS A N 1
ATOM 3723 C CA . LYS A 1 447 ? 25.531 3.779 -19.688 1 98.5 447 LYS A CA 1
ATOM 3724 C C . LYS A 1 447 ? 24.156 3.805 -19 1 98.5 447 LYS A C 1
ATOM 3726 O O . LYS A 1 447 ? 23.828 2.898 -18.25 1 98.5 447 LYS A O 1
ATOM 3731 N N . VAL A 1 448 ? 23.391 4.871 -19.281 1 98.69 448 VAL A N 1
ATOM 3732 C CA . VAL A 1 448 ? 22.109 5.043 -18.578 1 98.69 448 VAL A CA 1
ATOM 3733 C C . VAL A 1 448 ? 20.969 5.008 -19.594 1 98.69 448 VAL A C 1
ATOM 3735 O O . VAL A 1 448 ? 21 5.707 -20.609 1 98.69 448 VAL A O 1
ATOM 3738 N N . ASP A 1 449 ? 19.922 4.152 -19.359 1 98.81 449 ASP A N 1
ATOM 3739 C CA . ASP A 1 449 ? 18.688 4.074 -20.125 1 98.81 449 ASP A CA 1
ATOM 3740 C C . ASP A 1 449 ? 17.484 4.496 -19.281 1 98.81 449 ASP A C 1
ATOM 3742 O O . ASP A 1 449 ? 17.406 4.145 -18.094 1 98.81 449 ASP A O 1
ATOM 3746 N N . ILE A 1 450 ? 16.609 5.305 -19.828 1 98.88 450 ILE A N 1
ATOM 3747 C CA . ILE A 1 450 ? 15.289 5.535 -19.25 1 98.88 450 ILE A CA 1
ATOM 3748 C C . ILE A 1 450 ? 14.273 4.605 -19.906 1 98.88 450 ILE A C 1
ATOM 3750 O O . ILE A 1 450 ? 14.109 4.609 -21.141 1 98.88 450 ILE A O 1
ATOM 3754 N N . LEU A 1 451 ? 13.625 3.768 -19.141 1 98.94 451 LEU A N 1
ATOM 3755 C CA . LEU A 1 451 ? 12.625 2.824 -19.625 1 98.94 451 LEU A CA 1
ATOM 3756 C C . LEU A 1 451 ? 11.219 3.273 -19.234 1 98.94 451 LEU A C 1
ATOM 3758 O O . LEU A 1 451 ? 10.953 3.545 -18.047 1 98.94 451 LEU A O 1
ATOM 3762 N N . ASP A 1 452 ? 10.328 3.473 -20.172 1 98.88 452 ASP A N 1
ATOM 3763 C CA . ASP A 1 452 ? 8.898 3.572 -19.906 1 98.88 452 ASP A CA 1
ATOM 3764 C C . ASP A 1 452 ? 8.25 2.189 -19.844 1 98.88 452 ASP A C 1
ATOM 3766 O O . ASP A 1 452 ? 8.07 1.541 -20.875 1 98.88 452 ASP A O 1
ATOM 3770 N N . THR A 1 453 ? 7.871 1.725 -18.688 1 98.81 453 THR A N 1
ATOM 3771 C CA . THR A 1 453 ? 7.496 0.329 -18.5 1 98.81 453 THR A CA 1
ATOM 3772 C C . THR A 1 453 ? 6.078 0.074 -19 1 98.81 453 THR A C 1
ATOM 3774 O O . THR A 1 453 ? 5.691 -1.075 -19.219 1 98.81 453 THR A O 1
ATOM 3777 N N . TRP A 1 454 ? 5.266 1.101 -19.141 1 98.69 454 TRP A N 1
ATOM 3778 C CA . TRP A 1 454 ? 3.93 0.943 -19.719 1 98.69 454 TRP A CA 1
ATOM 3779 C C . TRP A 1 454 ? 3.963 1.081 -21.234 1 98.69 454 TRP A C 1
ATOM 3781 O O . TRP A 1 454 ? 3.426 0.236 -21.953 1 98.69 454 TRP A O 1
ATOM 3791 N N . ASP A 1 455 ? 4.641 2.096 -21.719 1 98.69 455 ASP A N 1
ATOM 3792 C CA . ASP A 1 455 ? 4.703 2.316 -23.172 1 98.69 455 ASP A CA 1
ATOM 3793 C C . ASP A 1 455 ? 5.75 1.415 -23.812 1 98.69 455 ASP A C 1
ATOM 3795 O O . ASP A 1 455 ? 5.871 1.376 -25.047 1 98.69 455 ASP A O 1
ATOM 3799 N N . MET A 1 456 ? 6.512 0.699 -23.062 1 98.81 456 MET A N 1
ATOM 3800 C CA . MET A 1 456 ? 7.48 -0.302 -23.516 1 98.81 456 MET A CA 1
ATOM 3801 C C . MET A 1 456 ? 8.531 0.325 -24.422 1 98.81 456 MET A C 1
ATOM 3803 O O . MET A 1 456 ? 8.82 -0.192 -25.5 1 98.81 456 MET A O 1
ATOM 3807 N N . THR A 1 457 ? 9.148 1.49 -23.953 1 98.81 457 THR A N 1
ATOM 3808 C CA . THR A 1 457 ? 10.211 2.146 -24.703 1 98.81 457 THR A CA 1
ATOM 3809 C C . THR A 1 457 ? 11.492 2.225 -23.875 1 98.81 457 THR A C 1
ATOM 3811 O O . THR A 1 457 ? 11.438 2.217 -22.641 1 98.81 457 THR A O 1
ATOM 3814 N N . ILE A 1 458 ? 12.617 2.211 -24.5 1 98.69 458 ILE A N 1
ATOM 3815 C CA . ILE A 1 458 ? 13.945 2.391 -23.922 1 98.69 458 ILE A CA 1
ATOM 3816 C C . ILE A 1 458 ? 14.648 3.559 -24.609 1 98.69 458 ILE A C 1
ATOM 3818 O O . ILE A 1 458 ? 14.836 3.557 -25.828 1 98.69 458 ILE A O 1
ATOM 3822 N N . LYS A 1 459 ? 14.969 4.574 -23.828 1 98.69 459 LYS A N 1
ATOM 3823 C CA . LYS A 1 459 ? 15.75 5.707 -24.297 1 98.69 459 LYS A CA 1
ATOM 3824 C C . LYS A 1 459 ? 17.141 5.727 -23.672 1 98.69 459 LYS A C 1
ATOM 3826 O O . LYS A 1 459 ? 17.281 5.996 -22.469 1 98.69 459 LYS A O 1
ATOM 3831 N N . GLU A 1 460 ? 18.141 5.512 -24.453 1 98.38 460 GLU A N 1
ATOM 3832 C CA . GLU A 1 460 ? 19.516 5.602 -23.969 1 98.38 460 GLU A CA 1
ATOM 3833 C C . GLU A 1 460 ? 19.984 7.055 -23.891 1 98.38 460 GLU A C 1
ATOM 3835 O O . GLU A 1 460 ? 19.812 7.816 -24.844 1 98.38 460 GLU A O 1
ATOM 3840 N N . LEU A 1 461 ? 20.469 7.402 -22.766 1 98.44 461 LEU A N 1
ATOM 3841 C CA . LEU A 1 461 ? 21.016 8.75 -22.625 1 98.44 461 LEU A CA 1
ATOM 3842 C C . LEU A 1 461 ? 22.422 8.836 -23.219 1 98.44 461 LEU A C 1
ATOM 3844 O O . LEU A 1 461 ? 23.141 7.84 -23.266 1 98.44 461 LEU A O 1
ATOM 3848 N N . GLU A 1 462 ? 22.797 10.078 -23.656 1 97.62 462 GLU A N 1
ATOM 3849 C CA . GLU A 1 462 ? 24.109 10.289 -24.266 1 97.62 462 GLU A CA 1
ATOM 3850 C C . GLU A 1 462 ? 25.203 10.25 -23.203 1 97.62 462 GLU A C 1
ATOM 3852 O O . GLU A 1 462 ? 25.031 10.766 -22.109 1 97.62 462 GLU A O 1
ATOM 3857 N N . GLY A 1 463 ? 26.312 9.648 -23.562 1 96.56 463 GLY A N 1
ATOM 3858 C CA . GLY A 1 463 ? 27.5 9.648 -22.719 1 96.56 463 GLY A CA 1
ATOM 3859 C C . GLY A 1 463 ? 27.453 8.594 -21.625 1 96.56 463 GLY A C 1
ATOM 3860 O O . GLY A 1 463 ? 26.703 7.613 -21.734 1 96.56 463 GLY A O 1
ATOM 3861 N N . THR A 1 464 ? 28.422 8.664 -20.797 1 97.75 464 THR A N 1
ATOM 3862 C CA . THR A 1 464 ? 28.531 7.785 -19.625 1 97.75 464 THR A CA 1
ATOM 3863 C C . THR A 1 464 ? 28.531 8.602 -18.344 1 97.75 464 THR A C 1
ATOM 3865 O O . THR A 1 464 ? 28.812 9.797 -18.359 1 97.75 464 THR A O 1
ATOM 3868 N N . TYR A 1 465 ? 28.125 7.957 -17.297 1 97.81 465 TYR A N 1
ATOM 3869 C CA . TYR A 1 465 ? 27.938 8.609 -16.016 1 97.81 465 TYR A CA 1
ATOM 3870 C C . TYR A 1 465 ? 28.75 7.91 -14.93 1 97.81 465 TYR A C 1
ATOM 3872 O O . TYR A 1 465 ? 28.953 6.695 -14.977 1 97.81 465 TYR A O 1
ATOM 3880 N N . SER A 1 466 ? 29.25 8.719 -13.953 1 97.12 466 SER A N 1
ATOM 3881 C CA . SER A 1 466 ? 30.078 8.188 -12.875 1 97.12 466 SER A CA 1
ATOM 3882 C C . SER A 1 466 ? 29.875 8.984 -11.586 1 97.12 466 SER A C 1
ATOM 3884 O O . SER A 1 466 ? 29.625 10.195 -11.633 1 97.12 466 SER A O 1
ATOM 3886 N N . GLY A 1 467 ? 30 8.289 -10.477 1 96.44 467 GLY A N 1
ATOM 3887 C CA . GLY A 1 467 ? 29.844 8.969 -9.195 1 96.44 467 GLY A CA 1
ATOM 3888 C C . GLY A 1 467 ? 28.453 9.562 -9 1 96.44 467 GLY A C 1
ATOM 3889 O O . GLY A 1 467 ? 27.453 8.883 -9.203 1 96.44 467 GLY A O 1
ATOM 3890 N N . GLU A 1 468 ? 28.5 10.773 -8.508 1 97.44 468 GLU A N 1
ATOM 3891 C CA . GLU A 1 468 ? 27.234 11.461 -8.289 1 97.44 468 GLU A CA 1
ATOM 3892 C C . GLU A 1 468 ? 26.812 12.258 -9.523 1 97.44 468 GLU A C 1
ATOM 3894 O O . GLU A 1 468 ? 27.609 13.016 -10.078 1 97.44 468 GLU A O 1
ATOM 3899 N N . PHE A 1 469 ? 25.609 12.062 -10.008 1 97.69 469 PHE A N 1
ATOM 3900 C CA . PHE A 1 469 ? 25.094 12.805 -11.156 1 97.69 469 PHE A CA 1
ATOM 3901 C C . PHE A 1 469 ? 23.562 12.891 -11.109 1 97.69 469 PHE A C 1
ATOM 3903 O O . PHE A 1 469 ? 22.922 12.141 -10.375 1 97.69 469 PHE A O 1
ATOM 3910 N N . SER A 1 470 ? 23.016 13.828 -11.789 1 97.81 470 SER A N 1
ATOM 3911 C CA . SER A 1 470 ? 21.578 14.016 -11.891 1 97.81 470 SER A CA 1
ATOM 3912 C C . SER A 1 470 ? 21.094 13.805 -13.328 1 97.81 470 SER A C 1
ATOM 3914 O O . SER A 1 470 ? 21.781 14.188 -14.281 1 97.81 470 SER A O 1
ATOM 3916 N N . ILE A 1 471 ? 20 13.172 -13.461 1 97.5 471 ILE A N 1
ATOM 3917 C CA . ILE A 1 471 ? 19.422 13.078 -14.789 1 97.5 471 ILE A CA 1
ATOM 3918 C C . ILE A 1 471 ? 18 13.641 -14.773 1 97.5 471 ILE A C 1
ATOM 3920 O O . ILE A 1 471 ? 17.312 13.578 -13.75 1 97.5 471 ILE A O 1
ATOM 3924 N N . ASP A 1 472 ? 17.562 14.156 -15.938 1 98 472 ASP A N 1
ATOM 3925 C CA . ASP A 1 472 ? 16.188 14.57 -16.141 1 98 472 ASP A CA 1
ATOM 3926 C C . ASP A 1 472 ? 15.273 13.352 -16.328 1 98 472 ASP A C 1
ATOM 3928 O O . ASP A 1 472 ? 15.609 12.438 -17.078 1 98 472 ASP A O 1
ATOM 3932 N N . MET A 1 473 ? 14.258 13.312 -15.641 1 98.06 473 MET A N 1
ATOM 3933 C CA . MET A 1 473 ? 13.258 12.25 -15.734 1 98.06 473 MET A CA 1
ATOM 3934 C C . MET A 1 473 ? 12.055 12.711 -16.547 1 98.06 473 MET A C 1
ATOM 3936 O O . MET A 1 473 ? 11.82 13.914 -16.688 1 98.06 473 MET A O 1
ATOM 3940 N N . PRO A 1 474 ? 11.25 11.805 -17.031 1 97 474 PRO A N 1
ATOM 3941 C CA . PRO A 1 474 ? 10.109 12.172 -17.875 1 97 474 PRO A CA 1
ATOM 3942 C C . PRO A 1 474 ? 8.992 12.852 -17.094 1 97 474 PRO A C 1
ATOM 3944 O O . PRO A 1 474 ? 8.086 13.445 -17.688 1 97 474 PRO A O 1
ATOM 3947 N N . GLY A 1 475 ? 8.953 12.727 -15.758 1 96.75 475 GLY A N 1
ATOM 3948 C CA . GLY A 1 475 ? 7.879 13.312 -14.977 1 96.75 475 GLY A CA 1
ATOM 3949 C C . GLY A 1 475 ? 6.562 12.578 -15.125 1 96.75 475 GLY A C 1
ATOM 3950 O O . GLY A 1 475 ? 5.492 13.195 -15.133 1 96.75 475 GLY A O 1
ATOM 3951 N N . LYS A 1 476 ? 6.57 11.352 -15.359 1 97.06 476 LYS A N 1
ATOM 3952 C CA . LYS A 1 476 ? 5.379 10.508 -15.422 1 97.06 476 LYS A CA 1
ATOM 3953 C C . LYS A 1 476 ? 5.574 9.219 -14.641 1 97.06 476 LYS A C 1
ATOM 3955 O O . LYS A 1 476 ? 6.703 8.859 -14.289 1 97.06 476 LYS A O 1
ATOM 3960 N N . GLN A 1 477 ? 4.508 8.523 -14.398 1 98.31 477 GLN A N 1
ATOM 3961 C CA . GLN A 1 477 ? 4.527 7.297 -13.609 1 98.31 477 GLN A CA 1
ATOM 3962 C C . GLN A 1 477 ? 5.102 6.137 -14.414 1 98.31 477 GLN A C 1
ATOM 3964 O O . GLN A 1 477 ? 5.148 6.191 -15.648 1 98.31 477 GLN A O 1
ATOM 3969 N N . TYR A 1 478 ? 5.57 5.074 -13.727 1 98.69 478 TYR A N 1
ATOM 3970 C CA . TYR A 1 478 ? 5.945 3.764 -14.25 1 98.69 478 TYR A CA 1
ATOM 3971 C C . TYR A 1 478 ? 7.219 3.85 -15.078 1 98.69 478 TYR A C 1
ATOM 3973 O O . TYR A 1 478 ? 7.32 3.219 -16.141 1 98.69 478 TYR A O 1
ATOM 3981 N N . ILE A 1 479 ? 8.172 4.672 -14.586 1 98.81 479 ILE A N 1
ATOM 3982 C CA . ILE A 1 479 ? 9.469 4.832 -15.227 1 98.81 479 ILE A CA 1
ATOM 3983 C C . ILE A 1 479 ? 10.516 4.004 -14.477 1 98.81 479 ILE A C 1
ATOM 3985 O O . ILE A 1 479 ? 10.492 3.92 -13.25 1 98.81 479 ILE A O 1
ATOM 3989 N N . ALA A 1 480 ? 11.375 3.357 -15.203 1 98.88 480 ALA A N 1
ATOM 3990 C CA . ALA A 1 480 ? 12.578 2.725 -14.656 1 98.88 480 ALA A CA 1
ATOM 3991 C C . ALA A 1 480 ? 13.836 3.342 -15.242 1 98.88 480 ALA A C 1
ATOM 3993 O O . ALA A 1 480 ? 13.805 3.939 -16.328 1 98.88 480 ALA A O 1
ATOM 3994 N N . VAL A 1 481 ? 14.891 3.297 -14.531 1 98.88 481 VAL A N 1
ATOM 3995 C CA . VAL A 1 481 ? 16.219 3.703 -14.992 1 98.88 481 VAL A CA 1
ATOM 3996 C C . VAL A 1 481 ? 17.188 2.533 -14.867 1 98.88 481 VAL A C 1
ATOM 3998 O O . VAL A 1 481 ? 17.359 1.971 -13.789 1 98.88 481 VAL A O 1
ATOM 4001 N N . ARG A 1 482 ? 17.766 2.189 -15.969 1 98.88 482 ARG A N 1
ATOM 4002 C CA . ARG A 1 482 ? 18.719 1.093 -16.031 1 98.88 482 ARG A CA 1
ATOM 4003 C C . ARG A 1 482 ? 20.141 1.618 -16.25 1 98.88 482 ARG A C 1
ATOM 4005 O O . ARG A 1 482 ? 20.359 2.523 -17.062 1 98.88 482 ARG A O 1
ATOM 4012 N N . MET A 1 483 ? 21.094 1.117 -15.523 1 98.69 483 MET A N 1
ATOM 4013 C CA . MET A 1 483 ? 22.5 1.488 -15.664 1 98.69 483 MET A CA 1
ATOM 4014 C C . MET A 1 483 ? 23.375 0.255 -15.891 1 98.69 483 MET A C 1
ATOM 4016 O O . MET A 1 483 ? 23.359 -0.674 -15.078 1 98.69 483 MET A O 1
ATOM 4020 N N . ILE A 1 484 ? 24.109 0.277 -16.938 1 98.5 484 ILE A N 1
ATOM 4021 C CA . ILE A 1 484 ? 24.969 -0.833 -17.328 1 98.5 484 ILE A CA 1
ATOM 4022 C C . ILE A 1 484 ? 26.438 -0.38 -17.312 1 98.5 484 ILE A C 1
ATOM 4024 O O . ILE A 1 484 ? 26.797 0.577 -18 1 98.5 484 ILE A O 1
ATOM 4028 N N . LYS A 1 485 ? 27.25 -1.062 -16.562 1 98 485 LYS A N 1
ATOM 4029 C CA . LYS A 1 485 ? 28.672 -0.71 -16.453 1 98 485 LYS A CA 1
ATOM 4030 C C . LYS A 1 485 ? 29.359 -0.846 -17.812 1 98 485 LYS A C 1
ATOM 4032 O O . LYS A 1 485 ? 29.141 -1.817 -18.531 1 98 485 LYS A O 1
ATOM 4037 N N . VAL A 1 486 ? 30.141 0.176 -18.062 1 96.12 486 VAL A N 1
ATOM 4038 C CA . VAL A 1 486 ? 30.938 0.12 -19.297 1 96.12 486 VAL A CA 1
ATOM 4039 C C . VAL A 1 486 ? 32.406 -0.083 -18.953 1 96.12 486 VAL A C 1
ATOM 4041 O O . VAL A 1 486 ? 32.875 0.369 -17.906 1 96.12 486 VAL A O 1
ATOM 4044 N N . ASN A 1 487 ? 33.188 -0.868 -19.734 1 85.12 487 ASN A N 1
ATOM 4045 C CA . ASN A 1 487 ? 34.625 -1.083 -19.594 1 85.12 487 ASN A CA 1
ATOM 4046 C C . ASN A 1 487 ? 35.406 0.137 -20.047 1 85.12 487 ASN A C 1
ATOM 4048 O O . ASN A 1 487 ? 35 0.832 -20.984 1 85.12 487 ASN A O 1
ATOM 4052 N N . MET B 1 1 ? -12.586 52.938 22.609 1 46.03 1 MET B N 1
ATOM 4053 C CA . MET B 1 1 ? -12.641 51.656 21.906 1 46.03 1 MET B CA 1
ATOM 4054 C C . MET B 1 1 ? -13.82 50.812 22.391 1 46.03 1 MET B C 1
ATOM 4056 O O . MET B 1 1 ? -14.117 50.781 23.578 1 46.03 1 MET B O 1
ATOM 4060 N N . SER B 1 2 ? -14.758 50.469 21.703 1 59.41 2 SER B N 1
ATOM 4061 C CA . SER B 1 2 ? -15.969 49.781 22.094 1 59.41 2 SER B CA 1
ATOM 4062 C C . SER B 1 2 ? -15.656 48.594 23.016 1 59.41 2 SER B C 1
ATOM 4064 O O . SER B 1 2 ? -14.688 47.844 22.797 1 59.41 2 SER B O 1
ATOM 4066 N N . ASN B 1 3 ? -16.016 48.594 24.266 1 86.5 3 ASN B N 1
ATOM 4067 C CA . ASN B 1 3 ? -15.797 47.625 25.359 1 86.5 3 ASN B CA 1
ATOM 4068 C C . ASN B 1 3 ? -16.578 46.344 25.141 1 86.5 3 ASN B C 1
ATOM 4070 O O . ASN B 1 3 ? -16.906 45.656 26.109 1 86.5 3 ASN B O 1
ATOM 4074 N N . LEU B 1 4 ? -17.016 46.219 23.812 1 95.5 4 LEU B N 1
ATOM 4075 C CA . LEU B 1 4 ? -17.734 45 23.484 1 95.5 4 LEU B CA 1
ATOM 4076 C C . LEU B 1 4 ? -16.828 44 22.781 1 95.5 4 LEU B C 1
ATOM 4078 O O . LEU B 1 4 ? -16.156 44.344 21.812 1 95.5 4 LEU B O 1
ATOM 4082 N N . ILE B 1 5 ? -16.75 42.812 23.266 1 97 5 ILE B N 1
ATOM 4083 C CA . ILE B 1 5 ? -15.977 41.719 22.688 1 97 5 ILE B CA 1
ATOM 4084 C C . ILE B 1 5 ? -16.906 40.531 22.406 1 97 5 ILE B C 1
ATOM 4086 O O . ILE B 1 5 ? -17.672 40.094 23.266 1 97 5 ILE B O 1
ATOM 4090 N N . GLU B 1 6 ? -16.922 40.062 21.141 1 97.31 6 GLU B N 1
ATOM 4091 C CA . GLU B 1 6 ? -17.766 38.906 20.844 1 97.31 6 GLU B CA 1
ATOM 4092 C C . GLU B 1 6 ? -17.234 37.656 21.562 1 97.31 6 GLU B C 1
ATOM 4094 O O . GLU B 1 6 ? -16.031 37.531 21.797 1 97.31 6 GLU B O 1
ATOM 4099 N N . GLN B 1 7 ? -18.188 36.75 21.844 1 97.75 7 GLN B N 1
ATOM 4100 C CA . GLN B 1 7 ? -17.797 35.438 22.344 1 97.75 7 GLN B CA 1
ATOM 4101 C C . GLN B 1 7 ? -16.812 34.75 21.391 1 97.75 7 GLN B C 1
ATOM 4103 O O . GLN B 1 7 ? -17.016 34.75 20.188 1 97.75 7 GLN B O 1
ATOM 4108 N N . TRP B 1 8 ? -15.734 34.281 21.953 1 98.12 8 TRP B N 1
ATOM 4109 C CA . TRP B 1 8 ? -14.641 33.625 21.234 1 98.12 8 TRP B CA 1
ATOM 4110 C C . TRP B 1 8 ? -13.875 34.625 20.375 1 98.12 8 TRP B C 1
ATOM 4112 O O . TRP B 1 8 ? -13.109 34.219 19.5 1 98.12 8 TRP B O 1
ATOM 4122 N N . GLY B 1 9 ? -14.164 35.844 20.5 1 95.88 9 GLY B N 1
ATOM 4123 C CA . GLY B 1 9 ? -13.242 36.875 20.062 1 95.88 9 GLY B CA 1
ATOM 4124 C C . GLY B 1 9 ? -12.07 37.062 21.016 1 95.88 9 GLY B C 1
ATOM 4125 O O . GLY B 1 9 ? -11.695 36.156 21.734 1 95.88 9 GLY B O 1
ATOM 4126 N N . PHE B 1 10 ? -11.266 38.156 20.953 1 90.31 10 PHE B N 1
ATOM 4127 C CA . PHE B 1 10 ? -10.258 38.312 21.984 1 90.31 10 PHE B CA 1
ATOM 4128 C C . PHE B 1 10 ? -10.148 39.75 22.453 1 90.31 10 PHE B C 1
ATOM 4130 O O . PHE B 1 10 ? -10.297 40.688 21.656 1 90.31 10 PHE B O 1
ATOM 4137 N N . TYR B 1 11 ? -10.047 39.938 23.703 1 96.06 11 TYR B N 1
ATOM 4138 C CA . TYR B 1 11 ? -9.789 41.188 24.438 1 96.06 11 TYR B CA 1
ATOM 4139 C C . TYR B 1 11 ? -8.297 41.406 24.625 1 96.06 11 TYR B C 1
ATOM 4141 O O . TYR B 1 11 ? -7.547 40.469 24.875 1 96.06 11 TYR B O 1
ATOM 4149 N N . GLU B 1 12 ? -7.914 42.625 24.438 1 97.12 12 GLU B N 1
ATOM 4150 C CA . GLU B 1 12 ? -6.52 43 24.672 1 97.12 12 GLU B CA 1
ATOM 4151 C C . GLU B 1 12 ? -6.41 44.281 25.484 1 97.12 12 GLU B C 1
ATOM 4153 O O . GLU B 1 12 ? -7.148 45.25 25.234 1 97.12 12 GLU B O 1
ATOM 4158 N N . SER B 1 13 ? -5.629 44.312 26.469 1 97.06 13 SER B N 1
ATOM 4159 C CA . SER B 1 13 ? -5.223 45.5 27.188 1 97.06 13 SER B CA 1
ATOM 4160 C C . SER B 1 13 ? -3.707 45.688 27.172 1 97.06 13 SER B C 1
ATOM 4162 O O . SER B 1 13 ? -2.971 44.688 27.312 1 97.06 13 SER B O 1
ATOM 4164 N N . SER B 1 14 ? -3.293 46.906 27 1 97.31 14 SER B N 1
ATOM 4165 C CA . SER B 1 14 ? -1.873 47.219 26.984 1 97.31 14 SER B CA 1
ATOM 4166 C C . SER B 1 14 ? -1.499 48.125 28.156 1 97.31 14 SER B C 1
ATOM 4168 O O . SER B 1 14 ? -2.264 49.031 28.516 1 97.31 14 SER B O 1
ATOM 4170 N N . PHE B 1 15 ? -0.292 47.906 28.656 1 97.56 15 PHE B N 1
ATOM 4171 C CA . PHE B 1 15 ? 0.227 48.656 29.781 1 97.56 15 PHE B CA 1
ATOM 4172 C C . PHE B 1 15 ? 1.654 49.125 29.516 1 97.56 15 PHE B C 1
ATOM 4174 O O . PHE B 1 15 ? 2.426 48.438 28.859 1 97.56 15 PHE B O 1
ATOM 4181 N N . LYS B 1 16 ? 1.924 50.25 30.047 1 96.62 16 LYS B N 1
ATOM 4182 C CA . LYS B 1 16 ? 3.309 50.719 30.031 1 96.62 16 LYS B CA 1
ATOM 4183 C C . LYS B 1 16 ? 4.062 50.25 31.281 1 96.62 16 LYS B C 1
ATOM 4185 O O . LYS B 1 16 ? 3.518 50.25 32.375 1 96.62 16 LYS B O 1
ATOM 4190 N N . GLY B 1 17 ? 5.211 49.781 31.047 1 95.56 17 GLY B N 1
ATOM 4191 C CA . GLY B 1 17 ? 6.059 49.281 32.125 1 95.56 17 GLY B CA 1
ATOM 4192 C C . GLY B 1 17 ? 7.539 49.469 31.859 1 95.56 17 GLY B C 1
ATOM 4193 O O . GLY B 1 17 ? 7.93 50.312 31.047 1 95.56 17 GLY B O 1
ATOM 4194 N N . PRO B 1 18 ? 8.328 48.719 32.625 1 94.75 18 PRO B N 1
ATOM 4195 C CA . PRO B 1 18 ? 9.773 48.844 32.438 1 94.75 18 PRO B CA 1
ATOM 4196 C C . PRO B 1 18 ? 10.203 48.625 30.984 1 94.75 18 PRO B C 1
ATOM 4198 O O . PRO B 1 18 ? 9.641 47.75 30.297 1 94.75 18 PRO B O 1
ATOM 4201 N N . ASP B 1 19 ? 11.227 49.344 30.578 1 94.25 19 ASP B N 1
ATOM 4202 C CA . ASP B 1 19 ? 11.695 49.25 29.203 1 94.25 19 ASP B CA 1
ATOM 4203 C C . ASP B 1 19 ? 13.203 49 29.156 1 94.25 19 ASP B C 1
ATOM 4205 O O . ASP B 1 19 ? 13.82 49.094 28.094 1 94.25 19 ASP B O 1
ATOM 4209 N N . GLU B 1 20 ? 13.812 48.812 30.281 1 92.38 20 GLU B N 1
ATOM 4210 C CA . GLU B 1 20 ? 15.242 48.531 30.344 1 92.38 20 GLU B CA 1
ATOM 4211 C C . GLU B 1 20 ? 15.5 47.125 30.906 1 92.38 20 GLU B C 1
ATOM 4213 O O . GLU B 1 20 ? 14.797 46.656 31.812 1 92.38 20 GLU B O 1
ATOM 4218 N N . GLY B 1 21 ? 16.547 46.438 30.297 1 91.25 21 GLY B N 1
ATOM 4219 C CA . GLY B 1 21 ? 16.891 45.094 30.719 1 91.25 21 GLY B CA 1
ATOM 4220 C C . GLY B 1 21 ? 16.297 44 29.844 1 91.25 21 GLY B C 1
ATOM 4221 O O . GLY B 1 21 ? 15.953 44.25 28.688 1 91.25 21 GLY B O 1
ATOM 4222 N N . ASN B 1 22 ? 16.406 42.781 30.344 1 92.94 22 ASN B N 1
ATOM 4223 C CA . ASN B 1 22 ? 15.781 41.656 29.656 1 92.94 22 ASN B CA 1
ATOM 4224 C C . ASN B 1 22 ? 14.383 41.375 30.203 1 92.94 22 ASN B C 1
ATOM 4226 O O . ASN B 1 22 ? 14.211 40.469 31.031 1 92.94 22 ASN B O 1
ATOM 4230 N N . LEU B 1 23 ? 13.492 42.062 29.719 1 89.19 23 LEU B N 1
ATOM 4231 C CA . LEU B 1 23 ? 12.148 42.156 30.281 1 89.19 23 LEU B CA 1
ATOM 4232 C C . LEU B 1 23 ? 11.344 40.875 29.984 1 89.19 23 LEU B C 1
ATOM 4234 O O . LEU B 1 23 ? 10.305 40.656 30.609 1 89.19 23 LEU B O 1
ATOM 4238 N N . PHE B 1 24 ? 11.781 40.062 29.078 1 91.44 24 PHE B N 1
ATOM 4239 C CA . PHE B 1 24 ? 11.172 38.75 28.828 1 91.44 24 PHE B CA 1
ATOM 4240 C C . PHE B 1 24 ? 11.383 37.844 30.016 1 91.44 24 PHE B C 1
ATOM 4242 O O . PHE B 1 24 ? 10.562 36.938 30.281 1 91.44 24 PHE B O 1
ATOM 4249 N N . LEU B 1 25 ? 12.43 38.062 30.688 1 90.38 25 LEU B N 1
ATOM 4250 C CA . LEU B 1 25 ? 12.82 37.188 31.797 1 90.38 25 LEU B CA 1
ATOM 4251 C C . LEU B 1 25 ? 12.469 37.844 33.125 1 90.38 25 LEU B C 1
ATOM 4253 O O . LEU B 1 25 ? 12.109 37.156 34.094 1 90.38 25 LEU B O 1
ATOM 4257 N N . GLU B 1 26 ? 12.484 39.094 33.156 1 93.44 26 GLU B N 1
ATOM 4258 C CA . GLU B 1 26 ? 12.523 39.781 34.438 1 93.44 26 GLU B CA 1
ATOM 4259 C C . GLU B 1 26 ? 11.117 40.188 34.906 1 93.44 26 GLU B C 1
ATOM 4261 O O . GLU B 1 26 ? 10.898 40.469 36.062 1 93.44 26 GLU B O 1
ATOM 4266 N N . VAL B 1 27 ? 10.273 40.25 34.031 1 95.88 27 VAL B N 1
ATOM 4267 C CA . VAL B 1 27 ? 8.953 40.75 34.406 1 95.88 27 VAL B CA 1
ATOM 4268 C C . VAL B 1 27 ? 7.934 39.625 34.312 1 95.88 27 VAL B C 1
ATOM 4270 O O . VAL B 1 27 ? 7.84 38.938 33.281 1 95.88 27 VAL B O 1
ATOM 4273 N N . GLU B 1 28 ? 7.293 39.406 35.375 1 96.56 28 GLU B N 1
ATOM 4274 C CA . GLU B 1 28 ? 6.152 38.5 35.438 1 96.56 28 GLU B CA 1
ATOM 4275 C C . GLU B 1 28 ? 4.832 39.25 35.438 1 96.56 28 GLU B C 1
ATOM 4277 O O . GLU B 1 28 ? 4.684 40.25 36.156 1 96.56 28 GLU B O 1
ATOM 4282 N N . LEU B 1 29 ? 3.971 38.906 34.562 1 98.06 29 LEU B N 1
ATOM 4283 C CA . LEU B 1 29 ? 2.662 39.531 34.469 1 98.06 29 LEU B CA 1
ATOM 4284 C C . LEU B 1 29 ? 1.571 38.5 34.219 1 98.06 29 LEU B C 1
ATOM 4286 O O . LEU B 1 29 ? 1.68 37.688 33.312 1 98.06 29 LEU B O 1
ATOM 4290 N N . THR B 1 30 ? 0.566 38.438 35.062 1 98.44 30 THR B N 1
ATOM 4291 C CA . THR B 1 30 ? -0.649 37.656 34.875 1 98.44 30 THR B CA 1
ATOM 4292 C C . THR B 1 30 ? -1.89 38.531 35.094 1 98.44 30 THR B C 1
ATOM 4294 O O . THR B 1 30 ? -1.792 39.625 35.625 1 98.44 30 THR B O 1
ATOM 4297 N N . ALA B 1 31 ? -2.943 38.062 34.625 1 98.44 31 ALA B N 1
ATOM 4298 C CA . ALA B 1 31 ? -4.242 38.688 34.875 1 98.44 31 ALA B CA 1
ATOM 4299 C C . ALA B 1 31 ? -5.305 37.656 35.188 1 98.44 31 ALA B C 1
ATOM 4301 O O . ALA B 1 31 ? -5.34 36.594 34.562 1 98.44 31 ALA B O 1
ATOM 4302 N N . VAL B 1 32 ? -6.102 37.906 36.156 1 98.5 32 VAL B N 1
ATOM 4303 C CA . VAL B 1 32 ? -7.246 37.062 36.469 1 98.5 32 VAL B CA 1
ATOM 4304 C C . VAL B 1 32 ? -8.531 37.719 35.969 1 98.5 32 VAL B C 1
ATOM 4306 O O . VAL B 1 32 ? -8.914 38.812 36.438 1 98.5 32 VAL B O 1
ATOM 4309 N N . PHE B 1 33 ? -9.172 37.094 35 1 98.12 33 PHE B N 1
ATOM 4310 C CA . PHE B 1 33 ? -10.461 37.531 34.5 1 98.12 33 PHE B CA 1
ATOM 4311 C C . PHE B 1 33 ? -11.602 36.906 35.25 1 98.12 33 PHE B C 1
ATOM 4313 O O . PHE B 1 33 ? -11.539 35.719 35.594 1 98.12 33 PHE B O 1
ATOM 4320 N N . LYS B 1 34 ? -12.57 37.719 35.469 1 97.81 34 LYS B N 1
ATOM 4321 C CA . LYS B 1 34 ? -13.672 37.25 36.312 1 97.81 34 LYS B CA 1
ATOM 4322 C C . LYS B 1 34 ? -15.023 37.562 35.656 1 97.81 34 LYS B C 1
ATOM 4324 O O . LYS B 1 34 ? -15.227 38.656 35.156 1 97.81 34 LYS B O 1
ATOM 4329 N N . HIS B 1 35 ? -15.828 36.656 35.531 1 97.19 35 HIS B N 1
ATOM 4330 C CA . HIS B 1 35 ? -17.25 36.75 35.219 1 97.19 35 HIS B CA 1
ATOM 4331 C C . HIS B 1 35 ? -18.078 35.938 36.219 1 97.19 35 HIS B C 1
ATOM 4333 O O . HIS B 1 35 ? -18.109 34.719 36.188 1 97.19 35 HIS B O 1
ATOM 4339 N N . GLU B 1 36 ? -18.828 36.656 37.031 1 95.25 36 GLU B N 1
ATOM 4340 C CA . GLU B 1 36 ? -19.578 36 38.094 1 95.25 36 GLU B CA 1
ATOM 4341 C C . GLU B 1 36 ? -18.688 35.094 38.906 1 95.25 36 GLU B C 1
ATOM 4343 O O . GLU B 1 36 ? -17.656 35.531 39.438 1 95.25 36 GLU B O 1
ATOM 4348 N N . ASP B 1 37 ? -18.875 33.75 38.75 1 94 37 ASP B N 1
ATOM 4349 C CA . ASP B 1 37 ? -18.109 32.812 39.562 1 94 37 ASP B CA 1
ATOM 4350 C C . ASP B 1 37 ? -16.969 32.188 38.75 1 94 37 ASP B C 1
ATOM 4352 O O . ASP B 1 37 ? -16.203 31.359 39.281 1 94 37 ASP B O 1
ATOM 4356 N N . SER B 1 38 ? -16.844 32.625 37.562 1 95.38 38 SER B N 1
ATOM 4357 C CA . SER B 1 38 ? -15.797 32.094 36.688 1 95.38 38 SER B CA 1
ATOM 4358 C C . SER B 1 38 ? -14.531 32.938 36.75 1 95.38 38 SER B C 1
ATOM 4360 O O . SER B 1 38 ? -14.586 34.156 36.594 1 95.38 38 SER B O 1
ATOM 4362 N N . LEU B 1 39 ? -13.445 32.25 37.094 1 97.12 39 LEU B N 1
ATOM 4363 C CA . LEU B 1 39 ? -12.133 32.875 37.125 1 97.12 39 LEU B CA 1
ATOM 4364 C C . LEU B 1 39 ? -11.195 32.219 36.125 1 97.12 39 LEU B C 1
ATOM 4366 O O . LEU B 1 39 ? -11.094 30.984 36.062 1 97.12 39 LEU B O 1
ATOM 4370 N N . VAL B 1 40 ? -10.609 33 35.281 1 97.38 40 VAL B N 1
ATOM 4371 C CA . VAL B 1 40 ? -9.609 32.5 34.344 1 97.38 40 VAL B CA 1
ATOM 4372 C C . VAL B 1 40 ? -8.336 33.312 34.438 1 97.38 40 VAL B C 1
ATOM 4374 O O . VAL B 1 40 ? -8.352 34.531 34.25 1 97.38 40 VAL B O 1
ATOM 4377 N N . GLU B 1 41 ? -7.27 32.688 34.844 1 98 41 GLU B N 1
ATOM 4378 C CA . GLU B 1 41 ? -5.969 33.375 34.875 1 98 41 GLU B CA 1
ATOM 4379 C C . GLU B 1 41 ? -5.227 33.219 33.562 1 98 41 GLU B C 1
ATOM 4381 O O . GLU B 1 41 ? -5.145 32.094 33 1 98 41 GLU B O 1
ATOM 4386 N N . VAL B 1 42 ? -4.742 34.312 33.031 1 98 42 VAL B N 1
ATOM 4387 C CA . VAL B 1 42 ? -3.957 34.281 31.797 1 98 42 VAL B CA 1
ATOM 4388 C C . VAL B 1 42 ? -2.605 34.938 32.031 1 98 42 VAL B C 1
ATOM 4390 O O . VAL B 1 42 ? -2.467 35.781 32.938 1 98 42 VAL B O 1
ATOM 4393 N N . ASN B 1 43 ? -1.645 34.5 31.234 1 98 43 ASN B N 1
ATOM 4394 C CA . ASN B 1 43 ? -0.344 35.156 31.25 1 98 43 ASN B CA 1
ATOM 4395 C C . ASN B 1 43 ? -0.357 36.438 30.422 1 98 43 ASN B C 1
ATOM 4397 O O . ASN B 1 43 ? -0.986 36.469 29.359 1 98 43 ASN B O 1
ATOM 4401 N N . GLY B 1 44 ? 0.247 37.5 30.953 1 97.94 44 GLY B N 1
ATOM 4402 C CA . GLY B 1 44 ? 0.65 38.625 30.109 1 97.94 44 GLY B CA 1
ATOM 4403 C C . GLY B 1 44 ? 2.002 38.406 29.453 1 97.94 44 GLY B C 1
ATOM 4404 O O . GLY B 1 44 ? 2.664 37.406 29.688 1 97.94 44 GLY B O 1
ATOM 4405 N N . PHE B 1 45 ? 2.387 39.344 28.609 1 97.75 45 PHE B N 1
ATOM 4406 C CA . PHE B 1 45 ? 3.672 39.219 27.938 1 97.75 45 PHE B CA 1
ATOM 4407 C C . PHE B 1 45 ? 4.227 40.594 27.547 1 97.75 45 PHE B C 1
ATOM 4409 O O . PHE B 1 45 ? 3.471 41.562 27.391 1 97.75 45 PHE B O 1
ATOM 4416 N N . TYR B 1 46 ? 5.496 40.656 27.5 1 97.94 46 TYR B N 1
ATOM 4417 C CA . TYR B 1 46 ? 6.195 41.844 27.016 1 97.94 46 TYR B CA 1
ATOM 4418 C C . TYR B 1 46 ? 6.137 41.938 25.5 1 97.94 46 TYR B C 1
ATOM 4420 O O . TYR B 1 46 ? 6.469 40.969 24.797 1 97.94 46 TYR B O 1
ATOM 4428 N N . ASP B 1 47 ? 5.672 43.094 24.938 1 97.94 47 ASP B N 1
ATOM 4429 C CA . ASP B 1 47 ? 5.5 43.25 23.484 1 97.94 47 ASP B CA 1
ATOM 4430 C C . ASP B 1 47 ? 6.469 44.281 22.922 1 97.94 47 ASP B C 1
ATOM 4432 O O . ASP B 1 47 ? 6.195 44.906 21.906 1 97.94 47 ASP B O 1
ATOM 4436 N N . GLY B 1 48 ? 7.496 44.562 23.641 1 96 48 GLY B N 1
ATOM 4437 C CA . GLY B 1 48 ? 8.523 45.5 23.156 1 96 48 GLY B CA 1
ATOM 4438 C C . GLY B 1 48 ? 8.25 46.938 23.516 1 96 48 GLY B C 1
ATOM 4439 O O . GLY B 1 48 ? 7.102 47.312 23.75 1 96 48 GLY B O 1
ATOM 4440 N N . GLU B 1 49 ? 9.305 47.688 23.641 1 95.62 49 GLU B N 1
ATOM 4441 C CA . GLU B 1 49 ? 9.273 49.125 23.812 1 95.62 49 GLU B CA 1
ATOM 4442 C C . GLU B 1 49 ? 8.492 49.531 25.062 1 95.62 49 GLU B C 1
ATOM 4444 O O . GLU B 1 49 ? 7.656 50.438 25.031 1 95.62 49 GLU B O 1
ATOM 4449 N N . GLY B 1 50 ? 8.586 48.688 26.062 1 96.25 50 GLY B N 1
ATOM 4450 C CA . GLY B 1 50 ? 7.965 49 27.344 1 96.25 50 GLY B CA 1
ATOM 4451 C C . GLY B 1 50 ? 6.48 48.656 27.375 1 96.25 50 GLY B C 1
ATOM 4452 O O . GLY B 1 50 ? 5.773 49.094 28.297 1 96.25 50 GLY B O 1
ATOM 4453 N N . ILE B 1 51 ? 6.078 48.031 26.359 1 97.94 51 ILE B N 1
ATOM 4454 C CA . ILE B 1 51 ? 4.656 47.719 26.297 1 97.94 51 ILE B CA 1
ATOM 4455 C C . ILE B 1 51 ? 4.434 46.25 26.734 1 97.94 51 ILE B C 1
ATOM 4457 O O . ILE B 1 51 ? 5.129 45.344 26.281 1 97.94 51 ILE B O 1
ATOM 4461 N N . TYR B 1 52 ? 3.523 46.062 27.688 1 98.06 52 TYR B N 1
ATOM 4462 C CA . TYR B 1 52 ? 3.078 44.75 28.188 1 98.06 52 TYR B CA 1
ATOM 4463 C C . TYR B 1 52 ? 1.604 44.531 27.875 1 98.06 52 TYR B C 1
ATOM 4465 O O . TYR B 1 52 ? 0.799 45.469 27.953 1 98.06 52 TYR B O 1
ATOM 4473 N N . LYS B 1 53 ? 1.261 43.344 27.516 1 98.06 53 LYS B N 1
ATOM 4474 C CA . LYS B 1 53 ? -0.112 43.094 27.094 1 98.06 53 LYS B CA 1
ATOM 4475 C C . LYS B 1 53 ? -0.701 41.875 27.828 1 98.06 53 LYS B C 1
ATOM 4477 O O . LYS B 1 53 ? 0.029 40.969 28.219 1 98.06 53 LYS B O 1
ATOM 4482 N N . VAL B 1 54 ? -1.994 41.906 28.047 1 97.56 54 VAL B N 1
ATOM 4483 C CA . VAL B 1 54 ? -2.805 40.75 28.438 1 97.56 54 VAL B CA 1
ATOM 4484 C C . VAL B 1 54 ? -3.93 40.562 27.422 1 97.56 54 VAL B C 1
ATOM 4486 O O . VAL B 1 54 ? -4.516 41.531 26.938 1 97.56 54 VAL B O 1
ATOM 4489 N N . ARG B 1 55 ? -4.102 39.344 27.047 1 97.94 55 ARG B N 1
ATOM 4490 C CA . ARG B 1 55 ? -5.133 38.969 26.094 1 97.94 55 ARG B CA 1
ATOM 4491 C C . ARG B 1 55 ? -6.039 37.875 26.641 1 97.94 55 ARG B C 1
ATOM 4493 O O . ARG B 1 55 ? -5.602 37.062 27.453 1 97.94 55 ARG B O 1
ATOM 4500 N N . PHE B 1 56 ? -7.297 37.938 26.234 1 97.94 56 PHE B N 1
ATOM 4501 C CA . PHE B 1 56 ? -8.281 37 26.781 1 97.94 56 PHE B CA 1
ATOM 4502 C C . PHE B 1 56 ? -9.336 36.656 25.734 1 97.94 56 PHE B C 1
ATOM 4504 O O . PHE B 1 56 ? -9.812 37.531 25.016 1 97.94 56 PHE B O 1
ATOM 4511 N N . MET B 1 57 ? -9.656 35.375 25.562 1 98.38 57 MET B N 1
ATOM 4512 C CA . MET B 1 57 ? -10.781 34.906 24.766 1 98.38 57 MET B CA 1
ATOM 4513 C C . MET B 1 57 ? -11.977 34.562 25.641 1 98.38 57 MET B C 1
ATOM 4515 O O . MET B 1 57 ? -11.992 33.5 26.281 1 98.38 57 MET B O 1
ATOM 4519 N N . PRO B 1 58 ? -12.969 35.406 25.672 1 97.5 58 PRO B N 1
ATOM 4520 C CA . PRO B 1 58 ? -14.109 35.125 26.547 1 97.5 58 PRO B CA 1
ATOM 4521 C C . PRO B 1 58 ? -14.984 34 26 1 97.5 58 PRO B C 1
ATOM 4523 O O . PRO B 1 58 ? -15.289 33.969 24.812 1 97.5 58 PRO B O 1
ATOM 4526 N N . GLU B 1 59 ? -15.359 33.094 26.844 1 96.5 59 GLU B N 1
ATOM 4527 C CA . GLU B 1 59 ? -16.172 31.969 26.438 1 96.5 59 GLU B CA 1
ATOM 4528 C C . GLU B 1 59 ? -17.609 32.125 26.938 1 96.5 59 GLU B C 1
ATOM 4530 O O . GLU B 1 59 ? -18.516 31.406 26.484 1 96.5 59 GLU B O 1
ATOM 4535 N N . LEU B 1 60 ? -17.812 33.031 27.938 1 97.12 60 LEU B N 1
ATOM 4536 C CA . LEU B 1 60 ? -19.125 33.281 28.5 1 97.12 60 LEU B CA 1
ATOM 4537 C C . LEU B 1 60 ? -19.609 34.688 28.219 1 97.12 60 LEU B C 1
ATOM 4539 O O . LEU B 1 60 ? -18.812 35.656 28.281 1 97.12 60 LEU B O 1
ATOM 4543 N N . LEU B 1 61 ? -20.875 34.875 27.922 1 97.69 61 LEU B N 1
ATOM 4544 C CA . LEU B 1 61 ? -21.484 36.188 27.703 1 97.69 61 LEU B CA 1
ATOM 4545 C C . LEU B 1 61 ? -21.594 36.969 29 1 97.69 61 LEU B C 1
ATOM 4547 O O . LEU B 1 61 ? -21.719 36.375 30.078 1 97.69 61 LEU B O 1
ATOM 4551 N N . GLY B 1 62 ? -21.5 38.312 28.812 1 97.62 62 GLY B N 1
ATOM 4552 C CA . GLY B 1 62 ? -21.719 39.156 29.969 1 97.62 62 GLY B CA 1
ATOM 4553 C C . GLY B 1 62 ? -20.516 40 30.344 1 97.62 62 GLY B C 1
ATOM 4554 O O . GLY B 1 62 ? -19.562 40.094 29.562 1 97.62 62 GLY B O 1
ATOM 4555 N N . LYS B 1 63 ? -20.562 40.562 31.516 1 97.75 63 LYS B N 1
ATOM 4556 C CA . LYS B 1 63 ? -19.531 41.5 31.969 1 97.75 63 LYS B CA 1
ATOM 4557 C C . LYS B 1 63 ? -18.328 40.75 32.531 1 97.75 63 LYS B C 1
ATOM 4559 O O . LYS B 1 63 ? -18.469 39.844 33.344 1 97.75 63 LYS B O 1
ATOM 4564 N N . TRP B 1 64 ? -17.203 41.125 32.031 1 97.75 64 TRP B N 1
ATOM 4565 C CA . TRP B 1 64 ? -15.938 40.594 32.531 1 97.75 64 TRP B CA 1
ATOM 4566 C C . TRP B 1 64 ? -15.102 41.719 33.156 1 97.75 64 TRP B C 1
ATOM 4568 O O . TRP B 1 64 ? -15.117 42.875 32.656 1 97.75 64 TRP B O 1
ATOM 4578 N N . THR B 1 65 ? -14.398 41.438 34.188 1 97.75 65 THR B N 1
ATOM 4579 C CA . THR B 1 65 ? -13.383 42.312 34.781 1 97.75 65 THR B CA 1
ATOM 4580 C C . THR B 1 65 ? -12.07 41.562 34.969 1 97.75 65 THR B C 1
ATOM 4582 O O . THR B 1 65 ? -12.031 40.312 34.906 1 97.75 65 THR B O 1
ATOM 4585 N N . PHE B 1 66 ? -10.953 42.281 35.094 1 97.69 66 PHE B N 1
ATOM 4586 C CA . PHE B 1 66 ? -9.703 41.594 35.406 1 97.69 66 PHE B CA 1
ATOM 4587 C C . PHE B 1 66 ? -8.836 42.438 36.312 1 97.69 66 PHE B C 1
ATOM 4589 O O . PHE B 1 66 ? -9.055 43.625 36.469 1 97.69 66 PHE B O 1
ATOM 4596 N N . VAL B 1 67 ? -7.934 41.781 37.031 1 98.5 67 VAL B N 1
ATOM 4597 C CA . VAL B 1 67 ? -6.887 42.375 37.875 1 98.5 67 VAL B CA 1
ATOM 4598 C C . VAL B 1 67 ? -5.539 41.719 37.531 1 98.5 67 VAL B C 1
ATOM 4600 O O . VAL B 1 67 ? -5.453 40.5 37.375 1 98.5 67 VAL B O 1
ATOM 4603 N N . THR B 1 68 ? -4.543 42.562 37.375 1 98.56 68 THR B N 1
ATOM 4604 C CA . THR B 1 68 ? -3.225 42.031 37.062 1 98.56 68 THR B CA 1
ATOM 4605 C C . THR B 1 68 ? -2.443 41.688 38.312 1 98.56 68 THR B C 1
ATOM 4607 O O . THR B 1 68 ? -2.736 42.25 39.375 1 98.56 68 THR B O 1
ATOM 4610 N N . LYS B 1 69 ? -1.562 40.75 38.188 1 98.44 69 LYS B N 1
ATOM 4611 C CA . LYS B 1 69 ? -0.526 40.438 39.188 1 98.44 69 LYS B CA 1
ATOM 4612 C C . LYS B 1 69 ? 0.861 40.469 38.531 1 98.44 69 LYS B C 1
ATOM 4614 O O . LYS B 1 69 ? 1.084 39.875 37.5 1 98.44 69 LYS B O 1
ATOM 4619 N N . SER B 1 70 ? 1.796 41.219 39.188 1 98.12 70 SER B N 1
ATOM 4620 C CA . SER B 1 70 ? 3.135 41.375 38.625 1 98.12 70 SER B CA 1
ATOM 4621 C C . SER B 1 70 ? 4.172 41.594 39.719 1 98.12 70 SER B C 1
ATOM 4623 O O . SER B 1 70 ? 3.834 42.062 40.812 1 98.12 70 SER B O 1
ATOM 4625 N N . ASN B 1 71 ? 5.402 41.188 39.469 1 97.56 71 ASN B N 1
ATOM 4626 C CA . ASN B 1 71 ? 6.512 41.5 40.344 1 97.56 71 ASN B CA 1
ATOM 4627 C C . ASN B 1 71 ? 6.977 42.938 40.188 1 97.56 71 ASN B C 1
ATOM 4629 O O . ASN B 1 71 ? 7.891 43.406 40.906 1 97.56 71 ASN B O 1
ATOM 4633 N N . ARG B 1 72 ? 6.367 43.656 39.25 1 96.81 72 ARG B N 1
ATOM 4634 C CA . ARG B 1 72 ? 6.613 45.094 39.062 1 96.81 72 ARG B CA 1
ATOM 4635 C C . ARG B 1 72 ? 5.414 45.906 39.5 1 96.81 72 ARG B C 1
ATOM 4637 O O . ARG B 1 72 ? 4.285 45.688 39.062 1 96.81 72 ARG B O 1
ATOM 4644 N N . GLU B 1 73 ? 5.688 46.875 40.281 1 95.88 73 GLU B N 1
ATOM 4645 C CA . GLU B 1 73 ? 4.629 47.688 40.875 1 95.88 73 GLU B CA 1
ATOM 4646 C C . GLU B 1 73 ? 3.77 48.375 39.812 1 95.88 73 GLU B C 1
ATOM 4648 O O . GLU B 1 73 ? 2.547 48.438 39.969 1 95.88 73 GLU B O 1
ATOM 4653 N N . ASP B 1 74 ? 4.344 48.812 38.812 1 95.12 74 ASP B N 1
ATOM 4654 C CA . ASP B 1 74 ? 3.648 49.562 37.781 1 95.12 74 ASP B CA 1
ATOM 4655 C C . ASP B 1 74 ? 2.734 48.688 36.969 1 95.12 74 ASP B C 1
ATOM 4657 O O . ASP B 1 74 ? 1.875 49.156 36.219 1 95.12 74 ASP B O 1
ATOM 4661 N N . LEU B 1 75 ? 2.834 47.344 37.094 1 97.94 75 LEU B N 1
ATOM 4662 C CA . LEU B 1 75 ? 2.033 46.375 36.312 1 97.94 75 LEU B CA 1
ATOM 4663 C C . LEU B 1 75 ? 1.144 45.562 37.25 1 97.94 75 LEU B C 1
ATOM 4665 O O . LEU B 1 75 ? 0.441 44.656 36.812 1 97.94 75 LEU B O 1
ATOM 4669 N N . ASN B 1 76 ? 1.188 45.844 38.531 1 98 76 ASN B N 1
ATOM 4670 C CA . ASN B 1 76 ? 0.46 45.062 39.531 1 98 76 ASN B CA 1
ATOM 4671 C C . ASN B 1 76 ? -0.867 45.75 39.906 1 98 76 ASN B C 1
ATOM 4673 O O . ASN B 1 76 ? -0.942 46.969 40 1 98 76 ASN B O 1
ATOM 4677 N N . LYS B 1 77 ? -1.91 45.031 40.031 1 98.19 77 LYS B N 1
ATOM 4678 C CA . LYS B 1 77 ? -3.24 45.438 40.469 1 98.19 77 LYS B CA 1
ATOM 4679 C C . LYS B 1 77 ? -3.885 46.406 39.469 1 98.19 77 LYS B C 1
ATOM 4681 O O . LYS B 1 77 ? -4.605 47.312 39.875 1 98.19 77 LYS B O 1
ATOM 4686 N N . LEU B 1 78 ? -3.5 46.312 38.312 1 98 78 LEU B N 1
ATOM 4687 C CA . LEU B 1 78 ? -4.211 47.031 37.281 1 98 78 LEU B CA 1
ATOM 4688 C C . LEU B 1 78 ? -5.527 46.344 36.938 1 98 78 LEU B C 1
ATOM 4690 O O . LEU B 1 78 ? -5.637 45.094 37.031 1 98 78 LEU B O 1
ATOM 4694 N N . THR B 1 79 ? -6.52 47.125 36.562 1 97.38 79 THR B N 1
ATOM 4695 C CA . THR B 1 79 ? -7.852 46.562 36.344 1 97.38 79 THR B CA 1
ATOM 4696 C C . THR B 1 79 ? -8.398 46.969 35 1 97.38 79 THR B C 1
ATOM 4698 O O . THR B 1 79 ? -7.887 47.906 34.344 1 97.38 79 THR B O 1
ATOM 4701 N N . GLY B 1 80 ? -9.352 46.281 34.469 1 96.06 80 GLY B N 1
ATOM 4702 C CA . GLY B 1 80 ? -10.117 46.562 33.281 1 96.06 80 GLY B CA 1
ATOM 4703 C C . GLY B 1 80 ? -11.406 45.75 33.188 1 96.06 80 GLY B C 1
ATOM 4704 O O . GLY B 1 80 ? -11.695 44.938 34.062 1 96.06 80 GLY B O 1
ATOM 4705 N N . SER B 1 81 ? -12.234 46.156 32.281 1 96.5 81 SER B N 1
ATOM 4706 C CA . SER B 1 81 ? -13.508 45.469 32.094 1 96.5 81 SER B CA 1
ATOM 4707 C C . SER B 1 81 ? -13.977 45.531 30.656 1 96.5 81 SER B C 1
ATOM 4709 O O . SER B 1 81 ? -13.547 46.375 29.891 1 96.5 81 SER B O 1
ATOM 4711 N N . PHE B 1 82 ? -14.773 44.594 30.297 1 97.31 82 PHE B N 1
ATOM 4712 C CA . PHE B 1 82 ? -15.438 44.562 29 1 97.31 82 PHE B CA 1
ATOM 4713 C C . PHE B 1 82 ? -16.719 43.75 29.062 1 97.31 82 PHE B C 1
ATOM 4715 O O . PHE B 1 82 ? -16.984 43.062 30.062 1 97.31 82 PHE B O 1
ATOM 4722 N N . GLU B 1 83 ? -17.547 43.844 28.062 1 97.94 83 GLU B N 1
ATOM 4723 C CA . GLU B 1 83 ? -18.75 43.062 27.938 1 97.94 83 GLU B CA 1
ATOM 4724 C C . GLU B 1 83 ? -18.641 42.062 26.781 1 97.94 83 GLU B C 1
ATOM 4726 O O . GLU B 1 83 ? -18.344 42.469 25.641 1 97.94 83 GLU B O 1
ATOM 4731 N N . CYS B 1 84 ? -18.719 40.812 27.094 1 97.88 84 CYS B N 1
ATOM 4732 C CA . CYS B 1 84 ? -18.75 39.75 26.078 1 97.88 84 CYS B CA 1
ATOM 4733 C C . CYS B 1 84 ? -20.156 39.625 25.484 1 97.88 84 CYS B C 1
ATOM 4735 O O . CYS B 1 84 ? -21.125 39.438 26.203 1 97.88 84 CYS B O 1
ATOM 4737 N N . VAL B 1 85 ? -20.266 39.75 24.172 1 98.06 85 VAL B N 1
ATOM 4738 C CA . VAL B 1 85 ? -21.547 39.719 23.484 1 98.06 85 VAL B CA 1
ATOM 4739 C C . VAL B 1 85 ? -21.594 38.5 22.547 1 98.06 85 VAL B C 1
ATOM 4741 O O . VAL B 1 85 ? -20.609 37.781 22.422 1 98.06 85 VAL B O 1
ATOM 4744 N N . GLU B 1 86 ? -22.734 38.281 21.906 1 97.94 86 GLU B N 1
ATOM 4745 C CA . GLU B 1 86 ? -22.922 37.156 21 1 97.94 86 GLU B CA 1
ATOM 4746 C C . GLU B 1 86 ? -21.938 37.219 19.844 1 97.94 86 GLU B C 1
ATOM 4748 O O . GLU B 1 86 ? -21.625 38.281 19.328 1 97.94 86 GLU B O 1
ATOM 4753 N N . PRO B 1 87 ? -21.484 36.094 19.453 1 97.44 87 PRO B N 1
ATOM 4754 C CA . PRO B 1 87 ? -20.531 36.062 18.328 1 97.44 87 PRO B CA 1
ATOM 4755 C C . PRO B 1 87 ? -21.188 36.406 17 1 97.44 87 PRO B C 1
ATOM 4757 O O . PRO B 1 87 ? -22.391 36.188 16.812 1 97.44 87 PRO B O 1
ATOM 4760 N N . SER B 1 88 ? -20.391 36.875 16.078 1 95.56 88 SER B N 1
ATOM 4761 C CA . SER B 1 88 ? -20.828 37.094 14.703 1 95.56 88 SER B CA 1
ATOM 4762 C C . SER B 1 88 ? -21.062 35.781 13.984 1 95.56 88 SER B C 1
ATOM 4764 O O . SER B 1 88 ? -20.641 34.719 14.469 1 95.56 88 SER B O 1
ATOM 4766 N N . SER B 1 89 ? -21.672 35.812 12.82 1 93.81 89 SER B N 1
ATOM 4767 C CA . SER B 1 89 ? -22.094 34.625 12.094 1 93.81 89 SER B CA 1
ATOM 4768 C C . SER B 1 89 ? -20.891 33.812 11.641 1 93.81 89 SER B C 1
ATOM 4770 O O . SER B 1 89 ? -20.984 32.594 11.523 1 93.81 89 SER B O 1
ATOM 4772 N N . ASN B 1 90 ? -19.781 34.406 11.414 1 93.69 90 ASN B N 1
ATOM 4773 C CA . ASN B 1 90 ? -18.625 33.688 10.914 1 93.69 90 ASN B CA 1
ATOM 4774 C C . ASN B 1 90 ? -17.688 33.25 12.047 1 93.69 90 ASN B C 1
ATOM 4776 O O . ASN B 1 90 ? -16.625 32.688 11.797 1 93.69 90 ASN B O 1
ATOM 4780 N N . ASN B 1 91 ? -18.078 33.562 13.258 1 97.69 91 ASN B N 1
ATOM 4781 C CA . ASN B 1 91 ? -17.328 33.156 14.445 1 97.69 91 ASN B CA 1
ATOM 4782 C C . ASN B 1 91 ? -17.984 31.953 15.133 1 97.69 91 ASN B C 1
ATOM 4784 O O . ASN B 1 91 ? -18.969 32.125 15.852 1 97.69 91 ASN B O 1
ATOM 4788 N N . HIS B 1 92 ? -17.344 30.75 14.914 1 98 92 HIS B N 1
ATOM 4789 C CA . HIS B 1 92 ? -17.938 29.531 15.445 1 98 92 HIS B CA 1
ATOM 4790 C C . HIS B 1 92 ? -17.188 29.062 16.688 1 98 92 HIS B C 1
ATOM 4792 O O . HIS B 1 92 ? -17.484 27.984 17.234 1 98 92 HIS B O 1
ATOM 4798 N N . GLY B 1 93 ? -16.125 29.844 17.141 1 98.38 93 GLY B N 1
ATOM 4799 C CA . GLY B 1 93 ? -15.344 29.453 18.297 1 98.38 93 GLY B CA 1
ATOM 4800 C C . GLY B 1 93 ? -14.242 28.453 17.953 1 98.38 93 GLY B C 1
ATOM 4801 O O . GLY B 1 93 ? -14 28.156 16.781 1 98.38 93 GLY B O 1
ATOM 4802 N N . PRO B 1 94 ? -13.523 28.016 18.953 1 98.56 94 PRO B N 1
ATOM 4803 C CA . PRO B 1 94 ? -12.422 27.078 18.719 1 98.56 94 PRO B CA 1
ATOM 4804 C C . PRO B 1 94 ? -12.898 25.672 18.359 1 98.56 94 PRO B C 1
ATOM 4806 O O . PRO B 1 94 ? -13.992 25.281 18.75 1 98.56 94 PRO B O 1
ATOM 4809 N N . VAL B 1 95 ? -12.102 24.969 17.609 1 98.81 95 VAL B N 1
ATOM 4810 C CA . VAL B 1 95 ? -12.375 23.578 17.234 1 98.81 95 VAL B CA 1
ATOM 4811 C C . VAL B 1 95 ? -12.008 22.656 18.406 1 98.81 95 VAL B C 1
ATOM 4813 O O . VAL B 1 95 ? -10.977 22.859 19.062 1 98.81 95 VAL B O 1
ATOM 4816 N N . ARG B 1 96 ? -12.805 21.719 18.672 1 98.19 96 ARG B N 1
ATOM 4817 C CA . ARG B 1 96 ? -12.594 20.719 19.719 1 98.19 96 ARG B CA 1
ATOM 4818 C C . ARG B 1 96 ? -12.914 19.328 19.188 1 98.19 96 ARG B C 1
ATOM 4820 O O . ARG B 1 96 ? -13.484 19.172 18.109 1 98.19 96 ARG B O 1
ATOM 4827 N N . VAL B 1 97 ? -12.492 18.297 19.891 1 98.38 97 VAL B N 1
ATOM 4828 C CA . VAL B 1 97 ? -12.828 16.922 19.547 1 98.38 97 VAL B CA 1
ATOM 4829 C C . VAL B 1 97 ? -14.297 16.656 19.859 1 98.38 97 VAL B C 1
ATOM 4831 O O . VAL B 1 97 ? -14.797 17.031 20.922 1 98.38 97 VAL B O 1
ATOM 4834 N N . LYS B 1 98 ? -14.93 16.125 18.906 1 95.69 98 LYS B N 1
ATOM 4835 C CA . LYS B 1 98 ? -16.328 15.734 19.031 1 95.69 98 LYS B CA 1
ATOM 4836 C C . LYS B 1 98 ? -16.469 14.219 19.125 1 95.69 98 LYS B C 1
ATOM 4838 O O . LYS B 1 98 ? -15.945 13.492 18.266 1 95.69 98 LYS B O 1
ATOM 4843 N N . ASN B 1 99 ? -17.188 13.672 19.984 1 91.5 99 ASN B N 1
ATOM 4844 C CA . ASN B 1 99 ? -17.547 12.258 20.109 1 91.5 99 ASN B CA 1
ATOM 4845 C C . ASN B 1 99 ? -16.328 11.359 19.906 1 91.5 99 ASN B C 1
ATOM 4847 O O . ASN B 1 99 ? -16.375 10.398 19.141 1 91.5 99 ASN B O 1
ATOM 4851 N N . GLN B 1 100 ? -15.227 11.727 20.234 1 96.38 100 GLN B N 1
ATOM 4852 C CA . GLN B 1 100 ? -14.016 10.914 20.312 1 96.38 100 GLN B CA 1
ATOM 4853 C C . GLN B 1 100 ? -13.195 11 19.031 1 96.38 100 GLN B C 1
ATOM 4855 O O . GLN B 1 100 ? -11.977 11.156 19.078 1 96.38 100 GLN B O 1
ATOM 4860 N N . PHE B 1 101 ? -13.898 10.953 17.75 1 98.19 101 PHE B N 1
ATOM 4861 C CA . PHE B 1 101 ? -13.109 10.703 16.547 1 98.19 101 PHE B CA 1
ATOM 4862 C C . PHE B 1 101 ? -13.227 11.875 15.578 1 98.19 101 PHE B C 1
ATOM 4864 O O . PHE B 1 101 ? -12.609 11.867 14.516 1 98.19 101 PHE B O 1
ATOM 4871 N N . HIS B 1 102 ? -14.047 12.883 15.922 1 98.38 102 HIS B N 1
ATOM 4872 C CA . HIS B 1 102 ? -14.297 13.969 14.977 1 98.38 102 HIS B CA 1
ATOM 4873 C C . HIS B 1 102 ? -14.109 15.328 15.633 1 98.38 102 HIS B C 1
ATOM 4875 O O . HIS B 1 102 ? -13.656 15.414 16.781 1 98.38 102 HIS B O 1
ATOM 4881 N N . PHE B 1 103 ? -14.344 16.391 14.797 1 98.75 103 PHE B N 1
ATOM 4882 C CA . PHE B 1 103 ? -14.148 17.75 15.281 1 98.75 103 PHE B CA 1
ATOM 4883 C C . PHE B 1 103 ? -15.422 18.578 15.125 1 98.75 103 PHE B C 1
ATOM 4885 O O . PHE B 1 103 ? -16.219 18.312 14.227 1 98.75 103 PHE B O 1
ATOM 4892 N N . GLU B 1 104 ? -15.57 19.469 15.977 1 98.31 104 GLU B N 1
ATOM 4893 C CA . GLU B 1 104 ? -16.609 20.5 15.859 1 98.31 104 GLU B CA 1
ATOM 4894 C C . GLU B 1 104 ? -16.156 21.812 16.484 1 98.31 104 GLU B C 1
ATOM 4896 O O . GLU B 1 104 ? -15.258 21.828 17.328 1 98.31 104 GLU B O 1
ATOM 4901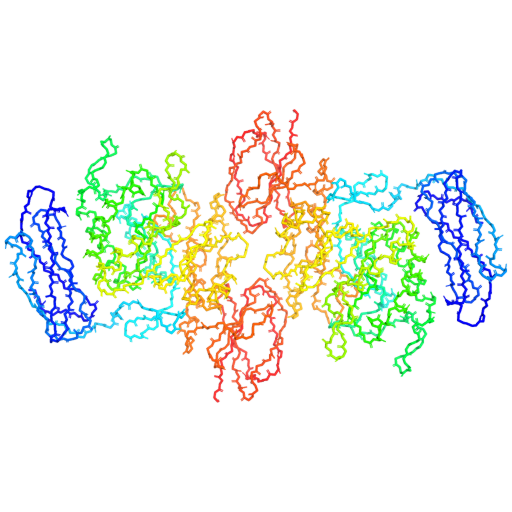 N N . TYR B 1 105 ? -16.688 22.828 16.031 1 98.5 105 TYR B N 1
ATOM 4902 C CA . TYR B 1 105 ? -16.484 24.125 16.672 1 98.5 105 TYR B CA 1
ATOM 4903 C C . TYR B 1 105 ? -17.234 24.203 17.984 1 98.5 105 TYR B C 1
ATOM 4905 O O . TYR B 1 105 ? -18.109 23.375 18.266 1 98.5 105 TYR B O 1
ATOM 4913 N N . ALA B 1 106 ? -16.922 25.203 18.734 1 98 106 ALA B N 1
ATOM 4914 C CA . ALA B 1 106 ? -17.516 25.391 20.047 1 98 106 ALA B CA 1
ATOM 4915 C C . ALA B 1 106 ? -19.031 25.594 19.953 1 98 106 ALA B C 1
ATOM 4917 O O . ALA B 1 106 ? -19.766 25.234 20.859 1 98 106 ALA B O 1
ATOM 4918 N N . ASP B 1 107 ? -19.516 26.156 18.828 1 97.5 107 ASP B N 1
ATOM 4919 C CA . ASP B 1 107 ? -20.953 26.344 18.656 1 97.5 107 ASP B CA 1
ATOM 4920 C C . ASP B 1 107 ? -21.625 25.094 18.094 1 97.5 107 ASP B C 1
ATOM 4922 O O . ASP B 1 107 ? -22.766 25.156 17.609 1 97.5 107 ASP B O 1
ATOM 4926 N N . ARG B 1 108 ? -20.875 24.031 17.891 1 96.88 108 ARG B N 1
ATOM 4927 C CA . ARG B 1 108 ? -21.344 22.703 17.5 1 96.88 108 ARG B CA 1
ATOM 4928 C C . ARG B 1 108 ? -21.422 22.562 15.992 1 96.88 108 ARG B C 1
ATOM 4930 O O . ARG B 1 108 ? -21.812 21.516 15.484 1 96.88 108 ARG B O 1
ATOM 4937 N N . THR B 1 109 ? -20.953 23.609 15.305 1 97.06 109 THR B N 1
ATOM 4938 C CA . THR B 1 109 ? -20.797 23.438 13.867 1 97.06 109 THR B CA 1
ATOM 4939 C C . THR B 1 109 ? -19.703 22.422 13.555 1 97.06 109 THR B C 1
ATOM 4941 O O . THR B 1 109 ? -18.625 22.469 14.141 1 97.06 109 THR B O 1
ATOM 4944 N N . PRO B 1 110 ? -20.047 21.484 12.68 1 97.44 110 PRO B N 1
ATOM 4945 C CA . PRO B 1 110 ? -19.016 20.484 12.375 1 97.44 110 PRO B CA 1
ATOM 4946 C C . PRO B 1 110 ? -17.781 21.109 11.703 1 97.44 110 PRO B C 1
ATOM 4948 O O . PRO B 1 110 ? -17.922 22.016 10.891 1 97.44 110 PRO B O 1
ATOM 4951 N N . HIS B 1 111 ? -16.641 20.656 12.086 1 98.44 111 HIS B N 1
ATOM 4952 C CA . HIS B 1 111 ? -15.414 20.953 11.367 1 98.44 111 HIS B CA 1
ATOM 4953 C C . HIS B 1 111 ? -14.828 19.688 10.734 1 98.44 111 HIS B C 1
ATOM 4955 O O . HIS B 1 111 ? -14.32 18.812 11.445 1 98.44 111 HIS B O 1
ATOM 4961 N N . TYR B 1 112 ? -14.93 19.562 9.445 1 98.56 112 TYR B N 1
ATOM 4962 C CA . TYR B 1 112 ? -14.219 18.531 8.695 1 98.56 112 TYR B CA 1
ATOM 4963 C C . TYR B 1 112 ? -12.883 19.047 8.18 1 98.56 112 TYR B C 1
ATOM 4965 O O . TYR B 1 112 ? -12.844 19.891 7.281 1 98.56 112 TYR B O 1
ATOM 4973 N N . SER B 1 113 ? -11.836 18.516 8.688 1 98.69 113 SER B N 1
ATOM 4974 C CA . SER B 1 113 ? -10.516 19.094 8.422 1 98.69 113 SER B CA 1
ATOM 4975 C C . SER B 1 113 ? -10.023 18.703 7.031 1 98.69 113 SER B C 1
ATOM 4977 O O . SER B 1 113 ? -9.758 17.531 6.762 1 98.69 113 SER B O 1
ATOM 4979 N N . PHE B 1 114 ? -10.008 19.562 6.18 1 98.81 114 PHE B N 1
ATOM 4980 C CA . PHE B 1 114 ? -9.336 19.5 4.887 1 98.81 114 PHE B CA 1
ATOM 4981 C C . PHE B 1 114 ? -8.164 20.469 4.836 1 98.81 114 PHE B C 1
ATOM 4983 O O . PHE B 1 114 ? -8.305 21.594 4.355 1 98.81 114 PHE B O 1
ATOM 4990 N N . GLY B 1 115 ? -7.035 19.969 5.281 1 98.75 115 GLY B N 1
ATOM 4991 C CA . GLY B 1 115 ? -5.891 20.844 5.492 1 98.75 115 GLY B CA 1
ATOM 4992 C C . GLY B 1 115 ? -4.895 20.812 4.348 1 98.75 115 GLY B C 1
ATOM 4993 O O . GLY B 1 115 ? -4.992 19.953 3.461 1 98.75 115 GLY B O 1
ATOM 4994 N N . THR B 1 116 ? -4.039 21.75 4.324 1 98.88 116 THR B N 1
ATOM 4995 C CA . THR B 1 116 ? -2.869 21.781 3.449 1 98.88 116 THR B CA 1
ATOM 4996 C C . THR B 1 116 ? -1.619 22.188 4.23 1 98.88 116 THR B C 1
ATOM 4998 O O . THR B 1 116 ? -1.713 22.656 5.363 1 98.88 116 THR B O 1
ATOM 5001 N N . THR B 1 117 ? -0.515 21.906 3.689 1 98.81 117 THR B N 1
ATOM 5002 C CA . THR B 1 117 ? 0.761 22.219 4.324 1 98.81 117 THR B CA 1
ATOM 5003 C C . THR B 1 117 ? 1.477 23.344 3.584 1 98.81 117 THR B C 1
ATOM 5005 O O . THR B 1 117 ? 1.687 23.25 2.371 1 98.81 117 THR B O 1
ATOM 5008 N N . CYS B 1 118 ? 1.838 24.312 4.254 1 98.62 118 CYS B N 1
ATOM 5009 C CA . CYS B 1 118 ? 2.619 25.438 3.777 1 98.62 118 CYS B CA 1
ATOM 5010 C C . CYS B 1 118 ? 3.549 25.969 4.867 1 98.62 118 CYS B C 1
ATOM 5012 O O . CYS B 1 118 ? 3.307 27.031 5.441 1 98.62 118 CYS B O 1
ATOM 5014 N N . TYR B 1 119 ? 4.664 25.391 5.031 1 98.56 119 TYR B N 1
ATOM 5015 C CA . TYR B 1 119 ? 5.469 25.438 6.246 1 98.56 119 TYR B CA 1
ATOM 5016 C C . TYR B 1 119 ? 5.992 26.844 6.496 1 98.56 119 TYR B C 1
ATOM 5018 O O . TYR B 1 119 ? 5.887 27.359 7.609 1 98.56 119 TYR B O 1
ATOM 5026 N N . ALA B 1 120 ? 6.559 27.484 5.461 1 98.5 120 ALA B N 1
ATOM 5027 C CA . ALA B 1 120 ? 7.363 28.672 5.691 1 98.5 120 ALA B CA 1
ATOM 5028 C C . ALA B 1 120 ? 6.777 29.875 4.961 1 98.5 120 ALA B C 1
ATOM 5030 O O . ALA B 1 120 ? 7.512 30.797 4.57 1 98.5 120 ALA B O 1
ATOM 5031 N N . TRP B 1 121 ? 5.48 29.859 4.734 1 98.69 121 TRP B N 1
ATOM 5032 C CA . TRP B 1 121 ? 4.887 30.875 3.873 1 98.69 121 TRP B CA 1
ATOM 5033 C C . TRP B 1 121 ? 4.996 32.25 4.512 1 98.69 121 TRP B C 1
ATOM 5035 O O . TRP B 1 121 ? 5.16 33.25 3.811 1 98.69 121 TRP B O 1
ATOM 5045 N N . ILE B 1 122 ? 5.035 32.344 5.836 1 98.69 122 ILE B N 1
ATOM 5046 C CA . ILE B 1 122 ? 5.035 33.656 6.477 1 98.69 122 ILE B CA 1
ATOM 5047 C C . ILE B 1 122 ? 6.457 34.219 6.504 1 98.69 122 ILE B C 1
ATOM 5049 O O . ILE B 1 122 ? 6.676 35.344 6.945 1 98.69 122 ILE B O 1
ATOM 5053 N N . HIS B 1 123 ? 7.43 33.406 6.129 1 98.5 123 HIS B N 1
ATOM 5054 C CA . HIS B 1 123 ? 8.836 33.812 6.109 1 98.5 123 HIS B CA 1
ATOM 5055 C C . HIS B 1 123 ? 9.273 34.219 4.703 1 98.5 123 HIS B C 1
ATOM 5057 O O . HIS B 1 123 ? 10.461 34.438 4.457 1 98.5 123 HIS B O 1
ATOM 5063 N N . GLN B 1 124 ? 8.32 34.25 3.781 1 98.25 124 GLN B N 1
ATOM 5064 C CA . GLN B 1 124 ? 8.578 34.656 2.408 1 98.25 124 GLN B CA 1
ATOM 5065 C C . GLN B 1 124 ? 8.336 36.156 2.23 1 98.25 124 GLN B C 1
ATOM 5067 O O . GLN B 1 124 ? 8.039 36.875 3.199 1 98.25 124 GLN B O 1
ATOM 5072 N N . SER B 1 125 ? 8.539 36.656 0.956 1 97.44 125 SER B N 1
ATOM 5073 C CA . SER B 1 125 ? 8.234 38.062 0.68 1 97.44 125 SER B CA 1
ATOM 5074 C C . SER B 1 125 ? 6.773 38.375 0.98 1 97.44 125 SER B C 1
ATOM 5076 O O . SER B 1 125 ? 5.914 37.5 0.901 1 97.44 125 SER B O 1
ATOM 5078 N N . ILE B 1 126 ? 6.516 39.656 1.354 1 98.06 126 ILE B N 1
ATOM 5079 C CA . ILE B 1 126 ? 5.152 40.062 1.667 1 98.06 126 ILE B CA 1
ATOM 5080 C C . ILE B 1 126 ? 4.238 39.781 0.476 1 98.06 126 ILE B C 1
ATOM 5082 O O . ILE B 1 126 ? 3.098 39.344 0.65 1 98.06 126 ILE B O 1
ATOM 5086 N N . GLU B 1 127 ? 4.766 40 -0.734 1 97.94 127 GLU B N 1
ATOM 5087 C CA . GLU B 1 127 ? 3.996 39.75 -1.948 1 97.94 127 GLU B CA 1
ATOM 5088 C C . GLU B 1 127 ? 3.584 38.281 -2.045 1 97.94 127 GLU B C 1
ATOM 5090 O O . GLU B 1 127 ? 2.439 37.969 -2.385 1 97.94 127 GLU B O 1
ATOM 5095 N N . LEU B 1 128 ? 4.461 37.375 -1.799 1 98.19 128 LEU B N 1
ATOM 5096 C CA . LEU B 1 128 ? 4.176 35.969 -1.876 1 98.19 128 LEU B CA 1
ATOM 5097 C C . LEU B 1 128 ? 3.219 35.531 -0.767 1 98.19 128 LEU B C 1
ATOM 5099 O O . LEU B 1 128 ? 2.371 34.656 -0.973 1 98.19 128 LEU B O 1
ATOM 5103 N N . GLN B 1 129 ? 3.359 36.094 0.414 1 98.75 129 GLN B N 1
ATOM 5104 C CA . GLN B 1 129 ? 2.43 35.844 1.505 1 98.75 129 GLN B CA 1
ATOM 5105 C C . GLN B 1 129 ? 1.005 36.219 1.125 1 98.75 129 GLN B C 1
ATOM 5107 O O . GLN B 1 129 ? 0.061 35.469 1.369 1 98.75 129 GLN B O 1
ATOM 5112 N N . GLU B 1 130 ? 0.901 37.469 0.543 1 98.75 130 GLU B N 1
ATOM 5113 C CA . GLU B 1 130 ? -0.417 37.906 0.123 1 98.75 130 GLU B CA 1
ATOM 5114 C C . GLU B 1 130 ? -1.011 37 -0.944 1 98.75 130 GLU B C 1
ATOM 5116 O O . GLU B 1 130 ? -2.209 36.719 -0.923 1 98.75 130 GLU B O 1
ATOM 5121 N N . LYS B 1 131 ? -0.183 36.562 -1.886 1 98.69 131 LYS B N 1
ATOM 5122 C CA . LYS B 1 131 ? -0.625 35.625 -2.906 1 98.69 131 LYS B CA 1
ATOM 5123 C C . LYS B 1 131 ? -1.088 34.312 -2.277 1 98.69 131 LYS B C 1
ATOM 5125 O O . LYS B 1 131 ? -2.059 33.719 -2.736 1 98.69 131 LYS B O 1
ATOM 5130 N N . THR B 1 132 ? -0.367 33.844 -1.29 1 98.88 132 THR B N 1
ATOM 5131 C CA . THR B 1 132 ? -0.729 32.625 -0.573 1 98.88 132 THR B CA 1
ATOM 5132 C C . THR B 1 132 ? -2.117 32.75 0.048 1 98.88 132 THR B C 1
ATOM 5134 O O . THR B 1 132 ? -2.938 31.844 -0.06 1 98.88 132 THR B O 1
ATOM 5137 N N . LEU B 1 133 ? -2.422 33.875 0.686 1 98.88 133 LEU B N 1
ATOM 5138 C CA . LEU B 1 133 ? -3.725 34.094 1.297 1 98.88 133 LEU B CA 1
ATOM 5139 C C . LEU B 1 133 ? -4.824 34.125 0.241 1 98.88 133 LEU B C 1
ATOM 5141 O O . LEU B 1 133 ? -5.914 33.562 0.468 1 98.88 133 LEU B O 1
ATOM 5145 N N . GLU B 1 134 ? -4.531 34.719 -0.905 1 98.81 134 GLU B N 1
ATOM 5146 C CA . GLU B 1 134 ? -5.496 34.719 -2.002 1 98.81 134 GLU B CA 1
ATOM 5147 C C . GLU B 1 134 ? -5.801 33.312 -2.477 1 98.81 134 GLU B C 1
ATOM 5149 O O . GLU B 1 134 ? -6.961 32.969 -2.715 1 98.81 134 GLU B O 1
ATOM 5154 N N . THR B 1 135 ? -4.758 32.531 -2.625 1 98.81 135 THR B N 1
ATOM 5155 C CA . THR B 1 135 ? -4.906 31.141 -3.047 1 98.81 135 THR B CA 1
ATOM 5156 C C . THR B 1 135 ? -5.703 30.344 -2.018 1 98.81 135 THR B C 1
ATOM 5158 O O . THR B 1 135 ? -6.621 29.609 -2.373 1 98.81 135 THR B O 1
ATOM 5161 N N . LEU B 1 136 ? -5.379 30.5 -0.765 1 98.81 136 LEU B N 1
ATOM 5162 C CA . LEU B 1 136 ? -6.074 29.797 0.306 1 98.81 136 LEU B CA 1
ATOM 5163 C C . LEU B 1 136 ? -7.559 30.156 0.321 1 98.81 136 LEU B C 1
ATOM 5165 O O . LEU B 1 136 ? -8.414 29.297 0.527 1 98.81 136 LEU B O 1
ATOM 5169 N N . LYS B 1 137 ? -7.824 31.406 0.079 1 98.12 137 LYS B N 1
ATOM 5170 C CA . LYS B 1 137 ? -9.203 31.891 0.095 1 98.12 137 LYS B CA 1
ATOM 5171 C C . LYS B 1 137 ? -10.055 31.156 -0.938 1 98.12 137 LYS B C 1
ATOM 5173 O O . LYS B 1 137 ? -11.25 30.953 -0.729 1 98.12 137 LYS B O 1
ATOM 5178 N N . THR B 1 138 ? -9.445 30.781 -2.025 1 97.69 138 THR B N 1
ATOM 5179 C CA . THR B 1 138 ? -10.203 30.188 -3.121 1 97.69 138 THR B CA 1
ATOM 5180 C C . THR B 1 138 ? -9.984 28.672 -3.17 1 97.69 138 THR B C 1
ATOM 5182 O O . THR B 1 138 ? -10.484 28 -4.074 1 97.69 138 THR B O 1
ATOM 5185 N N . SER B 1 139 ? -9.195 28.156 -2.311 1 98.44 139 SER B N 1
ATOM 5186 C CA . SER B 1 139 ? -8.938 26.719 -2.229 1 98.44 139 SER B CA 1
ATOM 5187 C C . SER B 1 139 ? -9.953 26.031 -1.33 1 98.44 139 SER B C 1
ATOM 5189 O O . SER B 1 139 ? -10.727 26.688 -0.627 1 98.44 139 SER B O 1
ATOM 5191 N N . PRO B 1 140 ? -10.008 24.688 -1.367 1 98.69 140 PRO B N 1
ATOM 5192 C CA . PRO B 1 140 ? -10.969 23.984 -0.513 1 98.69 140 PRO B CA 1
ATOM 5193 C C . PRO B 1 140 ? -10.461 23.812 0.917 1 98.69 140 PRO B C 1
ATOM 5195 O O . PRO B 1 140 ? -11.148 23.219 1.752 1 98.69 140 PRO B O 1
ATOM 5198 N N . PHE B 1 141 ? -9.367 24.297 1.255 1 98.88 141 PHE B N 1
ATOM 5199 C CA . PHE B 1 141 ? -8.719 23.953 2.512 1 98.88 141 PHE B CA 1
ATOM 5200 C C . PHE B 1 141 ? -9.227 24.828 3.648 1 98.88 141 PHE B C 1
ATOM 5202 O O . PHE B 1 141 ? -9.508 26.016 3.445 1 98.88 141 PHE B O 1
ATOM 5209 N N . ASN B 1 142 ? -9.352 24.234 4.824 1 98.81 142 ASN B N 1
ATOM 5210 C CA . ASN B 1 142 ? -9.82 24.984 5.992 1 98.81 142 ASN B CA 1
ATOM 5211 C C . ASN B 1 142 ? -8.867 24.812 7.176 1 98.81 142 ASN B C 1
ATOM 5213 O O . ASN B 1 142 ? -9.242 25.062 8.32 1 98.81 142 ASN B O 1
ATOM 5217 N N . LYS B 1 143 ? -7.684 24.344 6.914 1 98.88 143 LYS B N 1
ATOM 5218 C CA . LYS B 1 143 ? -6.578 24.203 7.859 1 98.88 143 LYS B CA 1
ATOM 5219 C C . LYS B 1 143 ? -5.234 24.297 7.148 1 98.88 143 LYS B C 1
ATOM 5221 O O . LYS B 1 143 ? -5.066 23.781 6.047 1 98.88 143 LYS B O 1
ATOM 5226 N N . VAL B 1 144 ? -4.309 24.984 7.777 1 98.88 144 VAL B N 1
ATOM 5227 C CA . VAL B 1 144 ? -2.963 25.047 7.219 1 98.88 144 VAL B CA 1
ATOM 5228 C C . VAL B 1 144 ? -1.938 24.703 8.289 1 98.88 144 VAL B C 1
ATOM 5230 O O . VAL B 1 144 ? -2.016 25.188 9.422 1 98.88 144 VAL B O 1
ATOM 5233 N N . ARG B 1 145 ? -1.069 23.797 8.008 1 98.88 145 ARG B N 1
ATOM 5234 C CA . ARG B 1 145 ? 0.096 23.547 8.852 1 98.88 145 ARG B CA 1
ATOM 5235 C C . ARG B 1 145 ? 1.229 24.516 8.523 1 98.88 145 ARG B C 1
ATOM 5237 O O . ARG B 1 145 ? 1.648 24.609 7.371 1 98.88 145 ARG B O 1
ATOM 5244 N N . MET B 1 146 ? 1.705 25.203 9.477 1 98.81 146 MET B N 1
ATOM 5245 C CA . MET B 1 146 ? 2.754 26.188 9.242 1 98.81 146 MET B CA 1
ATOM 5246 C C . MET B 1 146 ? 3.695 26.297 10.438 1 98.81 146 MET B C 1
ATOM 5248 O O . MET B 1 146 ? 3.316 25.953 11.555 1 98.81 146 MET B O 1
ATOM 5252 N N . CYS B 1 147 ? 4.887 26.75 10.211 1 98.81 147 CYS B N 1
ATOM 5253 C CA . CYS B 1 147 ? 5.918 26.828 11.234 1 98.81 147 CYS B CA 1
ATOM 5254 C C . CYS B 1 147 ? 5.945 28.203 11.883 1 98.81 147 CYS B C 1
ATOM 5256 O O . CYS B 1 147 ? 5.664 29.203 11.227 1 98.81 147 CYS B O 1
ATOM 5258 N N . VAL B 1 148 ? 6.297 28.219 13.141 1 98.81 148 VAL B N 1
ATOM 5259 C CA . VAL B 1 148 ? 6.652 29.469 13.781 1 98.81 148 VAL B CA 1
ATOM 5260 C C . VAL B 1 148 ? 8.016 29.938 13.289 1 98.81 148 VAL B C 1
ATOM 5262 O O . VAL B 1 148 ? 8.156 31.062 12.789 1 98.81 148 VAL B O 1
ATOM 5265 N N . PHE B 1 149 ? 9.008 29.031 13.422 1 98.69 149 PHE B N 1
ATOM 5266 C CA . PHE B 1 149 ? 10.391 29.375 13.102 1 98.69 149 PHE B CA 1
ATOM 5267 C C . PHE B 1 149 ? 10.641 29.25 11.602 1 98.69 149 PHE B C 1
ATOM 5269 O O . PHE B 1 149 ? 9.969 28.484 10.914 1 98.69 149 PHE B O 1
ATOM 5276 N N . PRO B 1 150 ? 11.609 30.047 11.094 1 98 150 PRO B N 1
ATOM 5277 C CA . PRO B 1 150 ? 12 29.859 9.695 1 98 150 PRO B CA 1
ATOM 5278 C C . PRO B 1 150 ? 12.516 28.438 9.422 1 98 150 PRO B C 1
ATOM 5280 O O . PRO B 1 150 ? 12.852 27.719 10.352 1 98 150 PRO B O 1
ATOM 5283 N N . LYS B 1 151 ? 12.492 28.078 8.141 1 97.56 151 LYS B N 1
ATOM 5284 C CA . LYS B 1 151 ? 12.797 26.719 7.711 1 97.56 151 LYS B CA 1
ATOM 5285 C C . LYS B 1 151 ? 13.961 26.703 6.719 1 97.56 151 LYS B C 1
ATOM 5287 O O . LYS B 1 151 ? 14.008 27.531 5.801 1 97.56 151 LYS B O 1
ATOM 5292 N N . HIS B 1 152 ? 14.945 25.922 7.012 1 97.06 152 HIS B N 1
ATOM 5293 C CA . HIS B 1 152 ? 16.016 25.641 6.062 1 97.06 152 HIS B CA 1
ATOM 5294 C C . HIS B 1 152 ? 15.984 24.172 5.613 1 97.06 152 HIS B C 1
ATOM 5296 O O . HIS B 1 152 ? 16.141 23.266 6.434 1 97.06 152 HIS B O 1
ATOM 5302 N N . TYR B 1 153 ? 15.766 23.969 4.391 1 96.31 153 TYR B N 1
ATOM 5303 C CA . TYR B 1 153 ? 15.648 22.641 3.793 1 96.31 153 TYR B CA 1
ATOM 5304 C C . TYR B 1 153 ? 15.844 22.703 2.283 1 96.31 153 TYR B C 1
ATOM 5306 O O . TYR B 1 153 ? 15.969 23.797 1.712 1 96.31 153 TYR B O 1
ATOM 5314 N N . ASP B 1 154 ? 15.906 21.5 1.617 1 94.38 154 ASP B N 1
ATOM 5315 C CA . ASP B 1 154 ? 15.891 21.484 0.157 1 94.38 154 ASP B CA 1
ATOM 5316 C C . ASP B 1 154 ? 14.703 22.281 -0.381 1 94.38 154 ASP B C 1
ATOM 5318 O O . ASP B 1 154 ? 13.594 22.188 0.14 1 94.38 154 ASP B O 1
ATOM 5322 N N . TYR B 1 155 ? 14.953 23.219 -1.351 1 94.81 155 TYR B N 1
ATOM 5323 C CA . TYR B 1 155 ? 13.977 24.062 -2.035 1 94.81 155 TYR B CA 1
ATOM 5324 C C . TYR B 1 155 ? 13.562 25.234 -1.16 1 94.81 155 TYR B C 1
ATOM 5326 O O . TYR B 1 155 ? 12.602 25.938 -1.47 1 94.81 155 TYR B O 1
ATOM 5334 N N . ASN B 1 156 ? 14.141 25.391 -0.019 1 95.88 156 ASN B N 1
ATOM 5335 C CA . ASN B 1 156 ? 13.891 26.547 0.846 1 95.88 156 ASN B CA 1
ATOM 5336 C C . ASN B 1 156 ? 15.172 27.016 1.532 1 95.88 156 ASN B C 1
ATOM 5338 O O . ASN B 1 156 ? 15.445 26.625 2.67 1 95.88 156 ASN B O 1
ATOM 5342 N N . HIS B 1 157 ? 15.875 28 0.902 1 94.62 157 HIS B N 1
ATOM 5343 C CA . HIS B 1 157 ? 17.203 28.375 1.369 1 94.62 157 HIS B CA 1
ATOM 5344 C C . HIS B 1 157 ? 17.281 29.859 1.703 1 94.62 157 HIS B C 1
ATOM 5346 O O . HIS B 1 157 ? 18.281 30.344 2.223 1 94.62 157 HIS B O 1
ATOM 5352 N N . ASN B 1 158 ? 16.234 30.547 1.435 1 93.25 158 ASN B N 1
ATOM 5353 C CA . ASN B 1 158 ? 16.281 32 1.618 1 93.25 158 ASN B CA 1
ATOM 5354 C C . ASN B 1 158 ? 16.297 32.375 3.096 1 93.25 158 ASN B C 1
ATOM 5356 O O . ASN B 1 158 ? 15.812 31.609 3.938 1 93.25 158 ASN B O 1
ATOM 5360 N N . GLU B 1 159 ? 16.844 33.562 3.389 1 94.75 159 GLU B N 1
ATOM 5361 C CA . GLU B 1 159 ? 16.766 34.125 4.734 1 94.75 159 GLU B CA 1
ATOM 5362 C C . GLU B 1 159 ? 15.406 34.75 4.984 1 94.75 159 GLU B C 1
ATOM 5364 O O . GLU B 1 159 ? 14.844 35.406 4.102 1 94.75 159 GLU B O 1
ATOM 5369 N N . PRO B 1 160 ? 14.859 34.5 6.137 1 96.12 160 PRO B N 1
ATOM 5370 C CA . PRO B 1 160 ? 13.602 35.188 6.461 1 96.12 160 PRO B CA 1
ATOM 5371 C C . PRO B 1 160 ? 13.773 36.688 6.637 1 96.12 160 PRO B C 1
ATOM 5373 O O . PRO B 1 160 ? 14.867 37.156 6.969 1 96.12 160 PRO B O 1
ATOM 5376 N N . PRO B 1 161 ? 12.719 37.469 6.41 1 94.88 161 PRO B N 1
ATOM 5377 C CA . PRO B 1 161 ? 12.797 38.906 6.641 1 94.88 161 PRO B CA 1
ATOM 5378 C C . PRO B 1 161 ? 12.953 39.281 8.117 1 94.88 161 PRO B C 1
ATOM 5380 O O . PRO B 1 161 ? 13.5 40.312 8.445 1 94.88 161 PRO B O 1
ATOM 5383 N N . LEU B 1 162 ? 12.453 38.469 9.016 1 96.5 162 LEU B N 1
ATOM 5384 C CA . LEU B 1 162 ? 12.516 38.688 10.461 1 96.5 162 LEU B CA 1
ATOM 5385 C C . LEU B 1 162 ? 12.984 37.406 11.164 1 96.5 162 LEU B C 1
ATOM 5387 O O . LEU B 1 162 ? 12.586 36.312 10.789 1 96.5 162 LEU B O 1
ATOM 5391 N N . TYR B 1 163 ? 13.844 37.625 12.172 1 97.44 163 TYR B N 1
ATOM 5392 C CA . TYR B 1 163 ? 14.211 36.531 13.062 1 97.44 163 TYR B CA 1
ATOM 5393 C C . TYR B 1 163 ? 13.43 36.625 14.375 1 97.44 163 TYR B C 1
ATOM 5395 O O . TYR B 1 163 ? 13.047 37.719 14.805 1 97.44 163 TYR B O 1
ATOM 5403 N N . PRO B 1 164 ? 13.227 35.469 15 1 98.25 164 PRO B N 1
ATOM 5404 C CA . PRO B 1 164 ? 12.469 35.469 16.25 1 98.25 164 PRO B CA 1
ATOM 5405 C C . PRO B 1 164 ? 13.281 35.969 17.438 1 98.25 164 PRO B C 1
ATOM 5407 O O . PRO B 1 164 ? 12.719 36.344 18.469 1 98.25 164 PRO B O 1
ATOM 5410 N N . TYR B 1 165 ? 14.609 36.031 17.297 1 98.19 165 TYR B N 1
ATOM 5411 C CA . TYR B 1 165 ? 15.492 36.375 18.406 1 98.19 165 TYR B CA 1
ATOM 5412 C C . TYR B 1 165 ? 16.484 37.469 17.984 1 98.19 165 TYR B C 1
ATOM 5414 O O . TYR B 1 165 ? 16.859 37.531 16.812 1 98.19 165 TYR B O 1
ATOM 5422 N N . GLU B 1 166 ? 16.906 38.281 18.969 1 96.94 166 GLU B N 1
ATOM 5423 C CA . GLU B 1 166 ? 17.953 39.25 18.719 1 96.94 166 GLU B CA 1
ATOM 5424 C C . GLU B 1 166 ? 19.266 38.562 18.344 1 96.94 166 GLU B C 1
ATOM 5426 O O . GLU B 1 166 ? 19.594 37.5 18.875 1 96.94 166 GLU B O 1
ATOM 5431 N N . GLY B 1 167 ? 19.922 39.188 17.453 1 96.06 167 GLY B N 1
ATOM 5432 C CA . GLY B 1 167 ? 21.172 38.625 16.984 1 96.06 167 GLY B CA 1
ATOM 5433 C C . GLY B 1 167 ? 21.312 38.656 15.477 1 96.06 167 GLY B C 1
ATOM 5434 O O . GLY B 1 167 ? 20.641 39.438 14.797 1 96.06 167 GLY B O 1
ATOM 5435 N N . SER B 1 168 ? 22.25 37.875 15.023 1 93.88 168 SER B N 1
ATOM 5436 C CA . SER B 1 168 ? 22.516 37.75 13.594 1 93.88 168 SER B CA 1
ATOM 5437 C C . SER B 1 168 ? 23.188 36.438 13.25 1 93.88 168 SER B C 1
ATOM 5439 O O . SER B 1 168 ? 23.578 35.688 14.141 1 93.88 168 SER B O 1
ATOM 5441 N N . LEU B 1 169 ? 23.25 36.188 11.945 1 91.94 169 LEU B N 1
ATOM 5442 C CA . LEU B 1 169 ? 23.922 34.969 11.484 1 91.94 169 LEU B CA 1
ATOM 5443 C C . LEU B 1 169 ? 25.391 34.969 11.898 1 91.94 169 LEU B C 1
ATOM 5445 O O . LEU B 1 169 ? 25.953 33.906 12.219 1 91.94 169 LEU B O 1
ATOM 5449 N N . GLU B 1 170 ? 25.984 36.094 11.883 1 92.25 170 GLU B N 1
ATOM 5450 C CA . GLU B 1 170 ? 27.406 36.25 12.164 1 92.25 170 GLU B CA 1
ATOM 5451 C C . GLU B 1 170 ? 27.703 36.094 13.656 1 92.25 170 GLU B C 1
ATOM 5453 O O . GLU B 1 170 ? 28.641 35.406 14.047 1 92.25 170 GLU B O 1
ATOM 5458 N N . SER B 1 171 ? 26.922 36.656 14.422 1 93.62 171 SER B N 1
ATOM 5459 C CA . SER B 1 171 ? 27.219 36.781 15.844 1 93.62 171 SER B CA 1
ATOM 5460 C C . SER B 1 171 ? 26.453 35.719 16.656 1 93.62 171 SER B C 1
ATOM 5462 O O . SER B 1 171 ? 26.766 35.5 17.828 1 93.62 171 SER B O 1
ATOM 5464 N N . GLY B 1 172 ? 25.531 35.062 15.977 1 93.81 172 GLY B N 1
ATOM 5465 C CA . GLY B 1 172 ? 24.656 34.156 16.703 1 93.81 172 GLY B CA 1
ATOM 5466 C C . GLY B 1 172 ? 23.438 34.844 17.297 1 93.81 172 GLY B C 1
ATOM 5467 O O . GLY B 1 172 ? 23.328 36.062 17.234 1 93.81 172 GLY B O 1
ATOM 5468 N N . PHE B 1 173 ? 22.547 34.062 17.906 1 96.94 173 PHE B N 1
ATOM 5469 C CA . PHE B 1 173 ? 21.281 34.594 18.422 1 96.94 173 PHE B CA 1
ATOM 5470 C C . PHE B 1 173 ? 21.203 34.469 19.938 1 96.94 173 PHE B C 1
ATOM 5472 O O . PHE B 1 173 ? 21.688 33.469 20.5 1 96.94 173 PHE B O 1
ATOM 5479 N N . ASP B 1 174 ? 20.688 35.469 20.594 1 97.19 174 ASP B N 1
ATOM 5480 C CA . ASP B 1 174 ? 20.391 35.438 22.031 1 97.19 174 ASP B CA 1
ATOM 5481 C C . ASP B 1 174 ? 19 34.844 22.281 1 97.19 174 ASP B C 1
ATOM 5483 O O . ASP B 1 174 ? 18 35.594 22.219 1 97.19 174 ASP B O 1
ATOM 5487 N N . PHE B 1 175 ? 18.922 33.594 22.734 1 97.19 175 PHE B N 1
ATOM 5488 C CA . PHE B 1 175 ? 17.656 32.906 22.844 1 97.19 175 PHE B CA 1
ATOM 5489 C C . PHE B 1 175 ? 16.859 33.406 24.047 1 97.19 175 PHE B C 1
ATOM 5491 O O . PHE B 1 175 ? 15.727 32.969 24.281 1 97.19 175 PHE B O 1
ATOM 5498 N N . THR B 1 176 ? 17.359 34.406 24.75 1 96 176 THR B N 1
ATOM 5499 C CA . THR B 1 176 ? 16.656 34.969 25.891 1 96 176 THR B CA 1
ATOM 5500 C C . THR B 1 176 ? 15.938 36.25 25.5 1 96 176 THR B C 1
ATOM 5502 O O . THR B 1 176 ? 15.18 36.812 26.297 1 96 176 THR B O 1
ATOM 5505 N N . LYS B 1 177 ? 16.172 36.75 24.328 1 96.5 177 LYS B N 1
ATOM 5506 C CA . LYS B 1 177 ? 15.578 38 23.891 1 96.5 177 LYS B CA 1
ATOM 5507 C C . LYS B 1 177 ? 14.805 37.844 22.594 1 96.5 177 LYS B C 1
ATOM 5509 O O . LYS B 1 177 ? 15.398 37.781 21.516 1 96.5 177 LYS B O 1
ATOM 5514 N N . PHE B 1 178 ? 13.508 37.906 22.672 1 97.62 178 PHE B N 1
ATOM 5515 C CA . PHE B 1 178 ? 12.633 37.781 21.516 1 97.62 178 PHE B CA 1
ATOM 5516 C C . PHE B 1 178 ? 12.602 39.094 20.719 1 97.62 178 PHE B C 1
ATOM 5518 O O . PHE B 1 178 ? 12.883 40.156 21.266 1 97.62 178 PHE B O 1
ATOM 5525 N N . ILE B 1 179 ? 12.32 39 19.453 1 97.88 179 ILE B N 1
ATOM 5526 C CA . ILE B 1 179 ? 12.016 40.156 18.609 1 97.88 179 ILE B CA 1
ATOM 5527 C C . ILE B 1 179 ? 10.5 40.281 18.469 1 97.88 179 ILE B C 1
ATOM 5529 O O . ILE B 1 179 ? 9.875 39.562 17.688 1 97.88 179 ILE B O 1
ATOM 5533 N N . PRO B 1 180 ? 9.891 41.25 19.172 1 97.81 180 PRO B N 1
ATOM 5534 C CA . PRO B 1 180 ? 8.43 41.344 19.188 1 97.81 180 PRO B CA 1
ATOM 5535 C C . PRO B 1 180 ? 7.84 41.531 17.797 1 97.81 180 PRO B C 1
ATOM 5537 O O . PRO B 1 180 ? 6.734 41.062 17.516 1 97.81 180 PRO B O 1
ATOM 5540 N N . GLU B 1 181 ? 8.57 42.219 16.891 1 98.25 181 GLU B N 1
ATOM 5541 C CA . GLU B 1 181 ? 8.086 42.438 15.539 1 98.25 181 GLU B CA 1
ATOM 5542 C C . GLU B 1 181 ? 7.832 41.094 14.82 1 98.25 181 GLU B C 1
ATOM 5544 O O . GLU B 1 181 ? 6.887 41 14.031 1 98.25 181 GLU B O 1
ATOM 5549 N N . PHE B 1 182 ? 8.664 40.156 15.023 1 98.31 182 PHE B N 1
ATOM 5550 C CA . PHE B 1 182 ? 8.492 38.812 14.461 1 98.31 182 PHE B CA 1
ATOM 5551 C C . PHE B 1 182 ? 7.156 38.219 14.891 1 98.31 182 PHE B C 1
ATOM 5553 O O . PHE B 1 182 ? 6.395 37.719 14.062 1 98.31 182 PHE B O 1
ATOM 5560 N N . PHE B 1 183 ? 6.883 38.281 16.094 1 98.62 183 PHE B N 1
ATOM 5561 C CA . PHE B 1 183 ? 5.688 37.656 16.641 1 98.62 183 PHE B CA 1
ATOM 5562 C C . PHE B 1 183 ? 4.438 38.438 16.266 1 98.62 183 PHE B C 1
ATOM 5564 O O . PHE B 1 183 ? 3.367 37.875 16.078 1 98.62 183 PHE B O 1
ATOM 5571 N N . ARG B 1 184 ? 4.586 39.781 16.172 1 98.44 184 ARG B N 1
ATOM 5572 C CA . ARG B 1 184 ? 3.469 40.562 15.664 1 98.44 184 ARG B CA 1
ATOM 5573 C C . ARG B 1 184 ? 3.115 40.188 14.234 1 98.44 184 ARG B C 1
ATOM 5575 O O . ARG B 1 184 ? 1.938 40.125 13.867 1 98.44 184 ARG B O 1
ATOM 5582 N N . HIS B 1 185 ? 4.113 39.938 13.477 1 98.62 185 HIS B N 1
ATOM 5583 C CA . HIS B 1 185 ? 3.887 39.469 12.109 1 98.62 185 HIS B CA 1
ATOM 5584 C C . HIS B 1 185 ? 3.18 38.125 12.094 1 98.62 185 HIS B C 1
ATOM 5586 O O . HIS B 1 185 ? 2.225 37.938 11.336 1 98.62 185 HIS B O 1
ATOM 5592 N N . LEU B 1 186 ? 3.646 37.188 12.875 1 98.75 186 LEU B N 1
ATOM 5593 C CA . LEU B 1 186 ? 3.004 35.875 13.016 1 98.75 186 LEU B CA 1
ATOM 5594 C C . LEU B 1 186 ? 1.534 36.031 13.391 1 98.75 186 LEU B C 1
ATOM 5596 O O . LEU B 1 186 ? 0.665 35.406 12.781 1 98.75 186 LEU B O 1
ATOM 5600 N N . GLU B 1 187 ? 1.254 36.906 14.352 1 98.62 187 GLU B N 1
ATOM 5601 C CA . GLU B 1 187 ? -0.111 37.156 14.797 1 98.62 187 GLU B CA 1
ATOM 5602 C C . GLU B 1 187 ? -0.982 37.656 13.656 1 98.62 187 GLU B C 1
ATOM 5604 O O . GLU B 1 187 ? -2.121 37.219 13.492 1 98.62 187 GLU B O 1
ATOM 5609 N N . ARG B 1 188 ? -0.449 38.594 12.922 1 98.5 188 ARG B N 1
ATOM 5610 C CA . ARG B 1 188 ? -1.205 39.156 11.805 1 98.5 188 ARG B CA 1
ATOM 5611 C C . ARG B 1 188 ? -1.588 38.062 10.805 1 98.5 188 ARG B C 1
ATOM 5613 O O . ARG B 1 188 ? -2.717 38.031 10.312 1 98.5 188 ARG B O 1
ATOM 5620 N N . ARG B 1 189 ? -0.714 37.219 10.531 1 98.75 189 ARG B N 1
ATOM 5621 C CA . ARG B 1 189 ? -0.978 36.156 9.547 1 98.75 189 ARG B CA 1
ATOM 5622 C C . ARG B 1 189 ? -1.97 35.156 10.094 1 98.75 189 ARG B C 1
ATOM 5624 O O . ARG B 1 189 ? -2.803 34.625 9.352 1 98.75 189 ARG B O 1
ATOM 5631 N N . ILE B 1 190 ? -1.866 34.812 11.359 1 98.75 190 ILE B N 1
ATOM 5632 C CA . ILE B 1 190 ? -2.83 33.906 11.984 1 98.75 190 ILE B CA 1
ATOM 5633 C C . ILE B 1 190 ? -4.227 34.531 11.922 1 98.75 190 ILE B C 1
ATOM 5635 O O . ILE B 1 190 ? -5.203 33.844 11.641 1 98.75 190 ILE B O 1
ATOM 5639 N N . LEU B 1 191 ? -4.301 35.812 12.164 1 98.38 191 LEU B N 1
ATOM 5640 C CA . LEU B 1 191 ? -5.578 36.531 12.117 1 98.38 191 LEU B CA 1
ATOM 5641 C C . LEU B 1 191 ? -6.117 36.562 10.688 1 98.38 191 LEU B C 1
ATOM 5643 O O . LEU B 1 191 ? -7.328 36.5 10.477 1 98.38 191 LEU B O 1
ATOM 5647 N N . ASP B 1 192 ? -5.215 36.781 9.68 1 98.75 192 ASP B N 1
ATOM 5648 C CA . ASP B 1 192 ? -5.633 36.719 8.281 1 98.75 192 ASP B CA 1
ATOM 5649 C C . ASP B 1 192 ? -6.281 35.375 7.965 1 98.75 192 ASP B C 1
ATOM 5651 O O . ASP B 1 192 ? -7.309 35.312 7.289 1 98.75 192 ASP B O 1
ATOM 5655 N N . LEU B 1 193 ? -5.656 34.281 8.422 1 98.81 193 LEU B N 1
ATOM 5656 C CA . LEU B 1 193 ? -6.227 32.938 8.234 1 98.81 193 LEU B CA 1
ATOM 5657 C C . LEU B 1 193 ? -7.598 32.844 8.898 1 98.81 193 LEU B C 1
ATOM 5659 O O . LEU B 1 193 ? -8.531 32.281 8.312 1 98.81 193 LEU B O 1
ATOM 5663 N N . GLN B 1 194 ? -7.699 33.375 10.117 1 98.44 194 GLN B N 1
ATOM 5664 C CA . GLN B 1 194 ? -8.969 33.344 10.836 1 98.44 194 GLN B CA 1
ATOM 5665 C C . GLN B 1 194 ? -10.062 34.062 10.039 1 98.44 194 GLN B C 1
ATOM 5667 O O . GLN B 1 194 ? -11.195 33.562 9.961 1 98.44 194 GLN B O 1
ATOM 5672 N N . GLU B 1 195 ? -9.734 35.125 9.461 1 97.31 195 GLU B N 1
ATOM 5673 C CA . GLU B 1 195 ? -10.688 35.938 8.695 1 97.31 195 GLU B CA 1
ATOM 5674 C C . GLU B 1 195 ? -11.25 35.156 7.516 1 97.31 195 GLU B C 1
ATOM 5676 O O . GLU B 1 195 ? -12.414 35.312 7.141 1 97.31 195 GLU B O 1
ATOM 5681 N N . ILE B 1 196 ? -10.438 34.312 6.973 1 97.94 196 ILE B N 1
ATOM 5682 C CA . ILE B 1 196 ? -10.906 33.562 5.797 1 97.94 196 ILE B CA 1
ATOM 5683 C C . ILE B 1 196 ? -11.336 32.156 6.199 1 97.94 196 ILE B C 1
ATOM 5685 O O . ILE B 1 196 ? -11.477 31.281 5.348 1 97.94 196 ILE B O 1
ATOM 5689 N N . GLY B 1 197 ? -11.461 31.891 7.477 1 97.38 197 GLY B N 1
ATOM 5690 C CA . GLY B 1 197 ? -12.055 30.656 7.973 1 97.38 197 GLY B CA 1
ATOM 5691 C C . GLY B 1 197 ? -11.094 29.484 7.984 1 97.38 197 GLY B C 1
ATOM 5692 O O . GLY B 1 197 ? -11.5 28.344 7.836 1 97.38 197 GLY B O 1
ATOM 5693 N N . ILE B 1 198 ? -9.812 29.734 8.125 1 98.75 198 ILE B N 1
ATOM 5694 C CA . ILE B 1 198 ? -8.812 28.672 8.07 1 98.75 198 ILE B CA 1
ATOM 5695 C C . ILE B 1 198 ? -8.172 28.5 9.445 1 98.75 198 ILE B C 1
ATOM 5697 O O . ILE B 1 198 ? -7.73 29.469 10.062 1 98.75 198 ILE B O 1
ATOM 5701 N N . GLU B 1 199 ? -8.203 27.281 9.922 1 98.88 199 GLU B N 1
ATOM 5702 C CA . GLU B 1 199 ? -7.52 26.922 11.164 1 98.88 199 GLU B CA 1
ATOM 5703 C C . GLU B 1 199 ? -6.004 26.922 10.977 1 98.88 199 GLU B C 1
ATOM 5705 O O . GLU B 1 199 ? -5.5 26.516 9.93 1 98.88 199 GLU B O 1
ATOM 5710 N N . CYS B 1 200 ? -5.348 27.391 12.008 1 98.88 200 CYS B N 1
ATOM 5711 C CA . CYS B 1 200 ? -3.891 27.453 12.008 1 98.88 200 CYS B CA 1
ATOM 5712 C C . CYS B 1 200 ? -3.301 26.312 12.836 1 98.88 200 CYS B C 1
ATOM 5714 O O . CYS B 1 200 ? -3.307 26.359 14.062 1 98.88 200 CYS B O 1
ATOM 5716 N N . ASP B 1 201 ? -2.857 25.281 12.188 1 98.88 201 ASP B N 1
ATOM 5717 C CA . ASP B 1 201 ? -2.072 24.219 12.82 1 98.88 201 ASP B CA 1
ATOM 5718 C C . ASP B 1 201 ? -0.604 24.625 12.938 1 98.88 201 ASP B C 1
ATOM 5720 O O . ASP B 1 201 ? 0.181 24.422 12.016 1 98.88 201 ASP B O 1
ATOM 5724 N N . LEU B 1 202 ? -0.259 25.172 14.086 1 98.94 202 LEU B N 1
ATOM 5725 C CA . LEU B 1 202 ? 0.995 25.906 14.266 1 98.94 202 LEU B CA 1
ATOM 5726 C C . LEU B 1 202 ? 2.068 24.984 14.852 1 98.94 202 LEU B C 1
ATOM 5728 O O . LEU B 1 202 ? 1.93 24.5 15.977 1 98.94 202 LEU B O 1
ATOM 5732 N N . ILE B 1 203 ? 3.078 24.828 14.102 1 98.94 203 ILE B N 1
ATOM 5733 C CA . ILE B 1 203 ? 4.188 23.969 14.5 1 98.94 203 ILE B CA 1
ATOM 5734 C C . ILE B 1 203 ? 5.16 24.75 15.375 1 98.94 203 ILE B C 1
ATOM 5736 O O . ILE B 1 203 ? 5.793 25.703 14.914 1 98.94 203 ILE B O 1
ATOM 5740 N N . LEU B 1 204 ? 5.352 24.25 16.578 1 98.88 204 LEU B N 1
ATOM 5741 C CA . LEU B 1 204 ? 6.129 24.984 17.562 1 98.88 204 LEU B CA 1
ATOM 5742 C C . LEU B 1 204 ? 7.621 24.703 17.406 1 98.88 204 LEU B C 1
ATOM 5744 O O . LEU B 1 204 ? 8.453 25.578 17.656 1 98.88 204 LEU B O 1
ATOM 5748 N N . PHE B 1 205 ? 7.961 23.438 17.062 1 98.75 205 PHE B N 1
ATOM 5749 C CA . PHE B 1 205 ? 9.352 23.062 16.828 1 98.75 205 PHE B CA 1
ATOM 5750 C C . PHE B 1 205 ? 9.484 22.25 15.547 1 98.75 205 PHE B C 1
ATOM 5752 O O . PHE B 1 205 ? 8.586 21.484 15.203 1 98.75 205 PHE B O 1
ATOM 5759 N N . HIS B 1 206 ? 10.531 22.391 14.812 1 98.38 206 HIS B N 1
ATOM 5760 C CA . HIS B 1 206 ? 10.875 21.531 13.688 1 98.38 206 HIS B CA 1
ATOM 5761 C C . HIS B 1 206 ? 12.383 21.422 13.508 1 98.38 206 HIS B C 1
ATOM 5763 O O . HIS B 1 206 ? 13.125 22.312 13.93 1 98.38 206 HIS B O 1
ATOM 5769 N N . PRO B 1 207 ? 12.891 20.375 12.945 1 97.44 207 PRO B N 1
ATOM 5770 C CA . PRO B 1 207 ? 14.328 20.125 12.852 1 97.44 207 PRO B CA 1
ATOM 5771 C C . PRO B 1 207 ? 14.969 20.812 11.641 1 97.44 207 PRO B C 1
ATOM 5773 O O . PRO B 1 207 ? 16.188 20.734 11.453 1 97.44 207 PRO B O 1
ATOM 5776 N N . TYR B 1 208 ? 14.219 21.453 10.812 1 96.81 208 TYR B N 1
ATOM 5777 C CA . TYR B 1 208 ? 14.695 22.078 9.586 1 96.81 208 TYR B CA 1
ATOM 5778 C C . TYR B 1 208 ? 15.312 23.438 9.867 1 96.81 208 TYR B C 1
ATOM 5780 O O . TYR B 1 208 ? 14.766 24.469 9.453 1 96.81 208 TYR B O 1
ATOM 5788 N N . ASP B 1 209 ? 16.5 23.438 10.422 1 95.75 209 ASP B N 1
ATOM 5789 C CA . ASP B 1 209 ? 17.047 24.625 11.07 1 95.75 209 ASP B CA 1
ATOM 5790 C C . ASP B 1 209 ? 18.531 24.781 10.758 1 95.75 209 ASP B C 1
ATOM 5792 O O . ASP B 1 209 ? 19.25 23.781 10.594 1 95.75 209 ASP B O 1
ATOM 5796 N N . ARG B 1 210 ? 18.938 26.016 10.586 1 94.25 210 ARG B N 1
ATOM 5797 C CA . ARG B 1 210 ? 20.375 26.297 10.492 1 94.25 210 ARG B CA 1
ATOM 5798 C C . ARG B 1 210 ? 20.766 27.438 11.43 1 94.25 210 ARG B C 1
ATOM 5800 O O . ARG B 1 210 ? 21.922 27.859 11.445 1 94.25 210 ARG B O 1
ATOM 5807 N N . TRP B 1 211 ? 19.859 27.969 12.211 1 95.12 211 TRP B N 1
ATOM 5808 C CA . TRP B 1 211 ? 20.094 29.125 13.055 1 95.12 211 TRP B CA 1
ATOM 5809 C C . TRP B 1 211 ? 20.25 28.734 14.516 1 95.12 211 TRP B C 1
ATOM 5811 O O . TRP B 1 211 ? 20.703 29.531 15.344 1 95.12 211 TRP B O 1
ATOM 5821 N N . GLY B 1 212 ? 19.891 27.516 14.859 1 94.69 212 GLY B N 1
ATOM 5822 C CA . GLY B 1 212 ? 19.984 27.031 16.234 1 94.69 212 GLY B CA 1
ATOM 5823 C C . GLY B 1 212 ? 18.656 27 16.938 1 94.69 212 GLY B C 1
ATOM 5824 O O . GLY B 1 212 ? 18.562 26.562 18.094 1 94.69 212 GLY B O 1
ATOM 5825 N N . PHE B 1 213 ? 17.578 27.297 16.328 1 96.62 213 PHE B N 1
ATOM 5826 C CA . PHE B 1 213 ? 16.25 27.406 16.953 1 96.62 213 PHE B CA 1
ATOM 5827 C C . PHE B 1 213 ? 15.703 26.031 17.297 1 96.62 213 PHE B C 1
ATOM 5829 O O . PHE B 1 213 ? 14.805 25.906 18.125 1 96.62 213 PHE B O 1
ATOM 5836 N N . SER B 1 214 ? 16.188 24.922 16.688 1 95.94 214 SER B N 1
ATOM 5837 C CA . SER B 1 214 ? 15.727 23.562 16.969 1 95.94 214 SER B CA 1
ATOM 5838 C C . SER B 1 214 ? 16.344 23.016 18.25 1 95.94 214 SER B C 1
ATOM 5840 O O . SER B 1 214 ? 15.875 22.016 18.781 1 95.94 214 SER B O 1
ATOM 5842 N N . ASN B 1 215 ? 17.375 23.641 18.672 1 94.06 215 ASN B N 1
ATOM 5843 C CA . ASN B 1 215 ? 18.125 23.172 19.828 1 94.06 215 ASN B CA 1
ATOM 5844 C C . ASN B 1 215 ? 18.531 24.328 20.734 1 94.06 215 ASN B C 1
ATOM 5846 O O . ASN B 1 215 ? 19.734 24.578 20.922 1 94.06 215 ASN B O 1
ATOM 5850 N N . MET B 1 216 ? 17.625 24.922 21.406 1 95.75 216 MET B N 1
ATOM 5851 C CA . MET B 1 216 ? 17.891 26.109 22.203 1 95.75 216 MET B CA 1
ATOM 5852 C C . MET B 1 216 ? 18.172 25.734 23.656 1 95.75 216 MET B C 1
ATOM 5854 O O . MET B 1 216 ? 18.531 26.578 24.469 1 95.75 216 MET B O 1
ATOM 5858 N N . GLY B 1 217 ? 18.016 24.484 24.016 1 94.69 217 GLY B N 1
ATOM 5859 C CA . GLY B 1 217 ? 18.141 24.016 25.391 1 94.69 217 GLY B CA 1
ATOM 5860 C C . GLY B 1 217 ? 16.828 24.078 26.156 1 94.69 217 GLY B C 1
ATOM 5861 O O . GLY B 1 217 ? 15.938 24.859 25.812 1 94.69 217 GLY B O 1
ATOM 5862 N N . ALA B 1 218 ? 16.703 23.312 27.172 1 96.5 218 ALA B N 1
ATOM 5863 C CA . ALA B 1 218 ? 15.445 23.094 27.891 1 96.5 218 ALA B CA 1
ATOM 5864 C C . ALA B 1 218 ? 14.906 24.406 28.469 1 96.5 218 ALA B C 1
ATOM 5866 O O . ALA B 1 218 ? 13.703 24.672 28.375 1 96.5 218 ALA B O 1
ATOM 5867 N N . GLU B 1 219 ? 15.734 25.172 29.047 1 97.19 219 GLU B N 1
ATOM 5868 C CA . GLU B 1 219 ? 15.297 26.406 29.688 1 97.19 219 GLU B CA 1
ATOM 5869 C C . GLU B 1 219 ? 14.766 27.406 28.672 1 97.19 219 GLU B C 1
ATOM 5871 O O . GLU B 1 219 ? 13.742 28.062 28.891 1 97.19 219 GLU B O 1
ATOM 5876 N N . ASN B 1 220 ? 15.484 27.578 27.578 1 97.75 220 ASN B N 1
ATOM 5877 C CA . ASN B 1 220 ? 15.047 28.5 26.547 1 97.75 220 ASN B CA 1
ATOM 5878 C C . ASN B 1 220 ? 13.797 28 25.844 1 97.75 220 ASN B C 1
ATOM 5880 O O . ASN B 1 220 ? 12.93 28.797 25.453 1 97.75 220 ASN B O 1
ATOM 5884 N N . ASP B 1 221 ? 13.695 26.672 25.672 1 98.12 221 ASP B N 1
ATOM 5885 C CA . ASP B 1 221 ? 12.461 26.109 25.125 1 98.12 221 ASP B CA 1
ATOM 5886 C C . ASP B 1 221 ? 11.258 26.469 26 1 98.12 221 ASP B C 1
ATOM 5888 O O . ASP B 1 221 ? 10.195 26.812 25.484 1 98.12 221 ASP B O 1
ATOM 5892 N N . LYS B 1 222 ? 11.477 26.312 27.281 1 97.81 222 LYS B N 1
ATOM 5893 C CA . LYS B 1 222 ? 10.414 26.625 28.219 1 97.81 222 LYS B CA 1
ATOM 5894 C C . LYS B 1 222 ? 10 28.094 28.094 1 97.81 222 LYS B C 1
ATOM 5896 O O . LYS B 1 222 ? 8.805 28.406 28.047 1 97.81 222 LYS B O 1
ATOM 5901 N N . LYS B 1 223 ? 10.977 29.031 28.047 1 97.5 223 LYS B N 1
ATOM 5902 C CA . LYS B 1 223 ? 10.695 30.453 27.922 1 97.5 223 LYS B CA 1
ATOM 5903 C C . LYS B 1 223 ? 9.969 30.766 26.609 1 97.5 223 LYS B C 1
ATOM 5905 O O . LYS B 1 223 ? 9.016 31.547 26.594 1 97.5 223 LYS B O 1
ATOM 5910 N N . TYR B 1 224 ? 10.422 30.141 25.578 1 98.31 224 TYR B N 1
ATOM 5911 C CA . TYR B 1 224 ? 9.805 30.297 24.266 1 98.31 224 TYR B CA 1
ATOM 5912 C C . TYR B 1 224 ? 8.344 29.875 24.281 1 98.31 224 TYR B C 1
ATOM 5914 O O . TYR B 1 224 ? 7.461 30.641 23.875 1 98.31 224 TYR B O 1
ATOM 5922 N N . LEU B 1 225 ? 8.078 28.688 24.828 1 98.75 225 LEU B N 1
ATOM 5923 C CA . LEU B 1 225 ? 6.719 28.156 24.828 1 98.75 225 LEU B CA 1
ATOM 5924 C C . LEU B 1 225 ? 5.809 29.016 25.703 1 98.75 225 LEU B C 1
ATOM 5926 O O . LEU B 1 225 ? 4.664 29.297 25.328 1 98.75 225 LEU B O 1
ATOM 5930 N N . LYS B 1 226 ? 6.305 29.422 26.875 1 98.06 226 LYS B N 1
ATOM 5931 C CA . LYS B 1 226 ? 5.496 30.297 27.719 1 98.06 226 LYS B CA 1
ATOM 5932 C C . LYS B 1 226 ? 5.141 31.578 26.984 1 98.06 226 LYS B C 1
ATOM 5934 O O . LYS B 1 226 ? 3.986 32.031 27 1 98.06 226 LYS B O 1
ATOM 5939 N N . TYR B 1 227 ? 6.117 32.156 26.328 1 98.31 227 TYR B N 1
ATOM 5940 C CA . TYR B 1 227 ? 5.926 33.406 25.625 1 98.31 227 TYR B CA 1
ATOM 5941 C C . TYR B 1 227 ? 4.926 33.281 24.5 1 98.31 227 TYR B C 1
ATOM 5943 O O . TYR B 1 227 ? 3.953 34.031 24.406 1 98.31 227 TYR B O 1
ATOM 5951 N N . ILE B 1 228 ? 5.129 32.281 23.656 1 98.62 228 ILE B N 1
ATOM 5952 C CA . ILE B 1 228 ? 4.328 32.188 22.438 1 98.62 228 ILE B CA 1
ATOM 5953 C C . ILE B 1 228 ? 2.898 31.766 22.797 1 98.62 228 ILE B C 1
ATOM 5955 O O . ILE B 1 228 ? 1.939 32.25 22.188 1 98.62 228 ILE B O 1
ATOM 5959 N N . VAL B 1 229 ? 2.736 30.859 23.734 1 98.62 229 VAL B N 1
ATOM 5960 C CA . VAL B 1 229 ? 1.397 30.453 24.141 1 98.62 229 VAL B CA 1
ATOM 5961 C C . VAL B 1 229 ? 0.664 31.625 24.781 1 98.62 229 VAL B C 1
ATOM 5963 O O . VAL B 1 229 ? -0.524 31.828 24.531 1 98.62 229 VAL B O 1
ATOM 5966 N N . SER B 1 230 ? 1.387 32.438 25.609 1 97.81 230 SER B N 1
ATOM 5967 C CA . SER B 1 230 ? 0.786 33.625 26.219 1 97.81 230 SER B CA 1
ATOM 5968 C C . SER B 1 230 ? 0.301 34.594 25.156 1 97.81 230 SER B C 1
ATOM 5970 O O . SER B 1 230 ? -0.697 35.281 25.359 1 97.81 230 SER B O 1
ATOM 5972 N N . ARG B 1 231 ? 0.945 34.625 24.062 1 97.5 231 ARG B N 1
ATOM 5973 C CA . ARG B 1 231 ? 0.667 35.594 23 1 97.5 231 ARG B CA 1
ATOM 5974 C C . ARG B 1 231 ? -0.471 35.094 22.109 1 97.5 231 ARG B C 1
ATOM 5976 O O . ARG B 1 231 ? -1.229 35.906 21.562 1 97.5 231 ARG B O 1
ATOM 5983 N N . LEU B 1 232 ? -0.592 33.75 21.984 1 98.75 232 LEU B N 1
ATOM 5984 C CA . LEU B 1 232 ? -1.391 33.281 20.859 1 98.75 232 LEU B CA 1
ATOM 5985 C C . LEU B 1 232 ? -2.6 32.5 21.328 1 98.75 232 LEU B C 1
ATOM 5987 O O . LEU B 1 232 ? -3.549 32.281 20.578 1 98.75 232 LEU B O 1
ATOM 5991 N N . ALA B 1 233 ? -2.631 31.984 22.531 1 98.31 233 ALA B N 1
ATOM 5992 C CA . ALA B 1 233 ? -3.637 31.016 22.969 1 98.31 233 ALA B CA 1
ATOM 5993 C C . ALA B 1 233 ? -5.039 31.609 22.891 1 98.31 233 ALA B C 1
ATOM 5995 O O . ALA B 1 233 ? -6.031 30.891 22.859 1 98.31 233 ALA B O 1
ATOM 5996 N N . HIS B 1 234 ? -5.141 32.969 22.922 1 97.69 234 HIS B N 1
ATOM 5997 C CA . HIS B 1 234 ? -6.445 33.625 22.891 1 97.69 234 HIS B CA 1
ATOM 5998 C C . HIS B 1 234 ? -7.043 33.625 21.484 1 97.69 234 HIS B C 1
ATOM 6000 O O . HIS B 1 234 ? -8.227 33.906 21.297 1 97.69 234 HIS B O 1
ATOM 6006 N N . PHE B 1 235 ? -6.273 33.281 20.438 1 98.25 235 PHE B N 1
ATOM 6007 C CA . PHE B 1 235 ? -6.824 33.125 19.094 1 98.25 235 PHE B CA 1
ATOM 6008 C C . PHE B 1 235 ? -7.609 31.812 18.984 1 98.25 235 PHE B C 1
ATOM 6010 O O . PHE B 1 235 ? -7.074 30.734 19.25 1 98.25 235 PHE B O 1
ATOM 6017 N N . ARG B 1 236 ? -8.812 31.922 18.484 1 98.44 236 ARG B N 1
ATOM 6018 C CA . ARG B 1 236 ? -9.727 30.781 18.5 1 98.44 236 ARG B CA 1
ATOM 6019 C C . ARG B 1 236 ? -9.344 29.766 17.438 1 98.44 236 ARG B C 1
ATOM 6021 O O . ARG B 1 236 ? -9.781 28.609 17.484 1 98.44 236 ARG B O 1
ATOM 6028 N N . ASN B 1 237 ? -8.484 30.125 16.406 1 98.69 237 ASN B N 1
ATOM 6029 C CA . ASN B 1 237 ? -8.234 29.234 15.281 1 98.69 237 ASN B CA 1
ATOM 6030 C C . ASN B 1 237 ? -6.867 28.562 15.391 1 98.69 237 ASN B C 1
ATOM 6032 O O . ASN B 1 237 ? -6.285 28.156 14.383 1 98.69 237 ASN B O 1
ATOM 6036 N N . ILE B 1 238 ? -6.359 28.328 16.625 1 98.31 238 ILE B N 1
ATOM 6037 C CA . ILE B 1 238 ? -5.027 27.75 16.781 1 98.31 238 ILE B CA 1
ATOM 6038 C C . ILE B 1 238 ? -5.145 26.281 17.156 1 98.31 238 ILE B C 1
ATOM 6040 O O . ILE B 1 238 ? -5.98 25.906 17.984 1 98.31 238 ILE B O 1
ATOM 6044 N N . TRP B 1 239 ? -4.363 25.438 16.453 1 98.81 239 TRP B N 1
ATOM 6045 C CA . TRP B 1 239 ? -3.967 24.094 16.859 1 98.81 239 TRP B CA 1
ATOM 6046 C C . TRP B 1 239 ? -2.479 24.047 17.188 1 98.81 239 TRP B C 1
ATOM 6048 O O . TRP B 1 239 ? -1.646 24.516 16.422 1 98.81 239 TRP B O 1
ATOM 6058 N N . TRP B 1 240 ? -2.152 23.469 18.391 1 98.94 240 TRP B N 1
ATOM 6059 C CA . TRP B 1 240 ? -0.741 23.375 18.75 1 98.94 240 TRP B CA 1
ATOM 6060 C C . TRP B 1 240 ? -0.142 22.078 18.203 1 98.94 240 TRP B C 1
ATOM 6062 O O . TRP B 1 240 ? -0.562 20.984 18.578 1 98.94 240 TRP B O 1
ATOM 6072 N N . SER B 1 241 ? 0.767 22.188 17.328 1 98.88 241 SER B N 1
ATOM 6073 C CA . SER B 1 241 ? 1.611 21.078 16.922 1 98.88 241 SER B CA 1
ATOM 6074 C C . SER B 1 241 ? 2.988 21.156 17.578 1 98.88 241 SER B C 1
ATOM 6076 O O . SER B 1 241 ? 3.789 22.031 17.234 1 98.88 241 SER B O 1
ATOM 6078 N N . MET B 1 242 ? 3.334 20.25 18.438 1 98.81 242 MET B N 1
ATOM 6079 C CA . MET B 1 242 ? 4.555 20.344 19.234 1 98.81 242 MET B CA 1
ATOM 6080 C C . MET B 1 242 ? 5.793 20.281 18.344 1 98.81 242 MET B C 1
ATOM 6082 O O . MET B 1 242 ? 6.781 20.969 18.609 1 98.81 242 MET B O 1
ATOM 6086 N N . ALA B 1 243 ? 5.715 19.469 17.391 1 98.62 243 ALA B N 1
ATOM 6087 C CA . ALA B 1 243 ? 6.859 19.312 16.5 1 98.62 243 ALA B CA 1
ATOM 6088 C C . ALA B 1 243 ? 6.414 18.844 15.117 1 98.62 243 ALA B C 1
ATOM 6090 O O . ALA B 1 243 ? 5.434 18.109 14.992 1 98.62 243 ALA B O 1
ATOM 6091 N N . ASN B 1 244 ? 7.227 19.453 14.117 1 97.94 244 ASN B N 1
ATOM 6092 C CA . ASN B 1 244 ? 7.223 18.719 12.852 1 97.94 244 ASN B CA 1
ATOM 6093 C C . ASN B 1 244 ? 8.242 17.594 12.859 1 97.94 244 ASN B C 1
ATOM 6095 O O . ASN B 1 244 ? 9.445 17.828 13.008 1 97.94 244 ASN B O 1
ATOM 6099 N N . GLU B 1 245 ? 7.965 16.375 12.781 1 98.06 245 GLU B N 1
ATOM 6100 C CA . GLU B 1 245 ? 8.789 15.172 12.883 1 98.06 245 GLU B CA 1
ATOM 6101 C C . GLU B 1 245 ? 9.594 15.156 14.18 1 98.06 245 GLU B C 1
ATOM 6103 O O . GLU B 1 245 ? 10.805 15.359 14.172 1 98.06 245 GLU B O 1
ATOM 6108 N N . TYR B 1 246 ? 9.062 14.789 15.203 1 98.38 246 TYR B N 1
ATOM 6109 C CA . TYR B 1 246 ? 9.594 14.852 16.562 1 98.38 246 TYR B CA 1
ATOM 6110 C C . TYR B 1 246 ? 10.875 14.039 16.688 1 98.38 246 TYR B C 1
ATOM 6112 O O . TYR B 1 246 ? 11.688 14.289 17.562 1 98.38 246 TYR B O 1
ATOM 6120 N N . ASP B 1 247 ? 11.117 13.109 15.789 1 97.81 247 ASP B N 1
ATOM 6121 C CA . ASP B 1 247 ? 12.164 12.102 15.922 1 97.81 247 ASP B CA 1
ATOM 6122 C C . ASP B 1 247 ? 13.359 12.43 15.039 1 97.81 247 ASP B C 1
ATOM 6124 O O . ASP B 1 247 ? 14.203 11.57 14.773 1 97.81 247 ASP B O 1
ATOM 6128 N N . LEU B 1 248 ? 13.438 13.711 14.602 1 97.19 248 LEU B N 1
ATOM 6129 C CA . LEU B 1 248 ? 14.547 14.062 13.719 1 97.19 248 LEU B CA 1
ATOM 6130 C C . LEU B 1 248 ? 15.375 15.195 14.32 1 97.19 248 LEU B C 1
ATOM 6132 O O . LEU B 1 248 ? 16.156 15.828 13.617 1 97.19 248 LEU B O 1
ATOM 6136 N N . PHE B 1 249 ? 15.18 15.492 15.539 1 97.12 249 PHE B N 1
ATOM 6137 C CA . PHE B 1 249 ? 15.938 16.578 16.156 1 97.12 249 PHE B CA 1
ATOM 6138 C C . PHE B 1 249 ? 17.344 16.109 16.531 1 97.12 249 PHE B C 1
ATOM 6140 O O . PHE B 1 249 ? 17.672 16.031 17.719 1 97.12 249 PHE B O 1
ATOM 6147 N N . PHE B 1 250 ? 18.188 16.031 15.555 1 93 250 PHE B N 1
ATOM 6148 C CA . PHE B 1 250 ? 19.562 15.555 15.766 1 93 250 PHE B CA 1
ATOM 6149 C C . PHE B 1 250 ? 20.531 16.734 15.898 1 93 250 PHE B C 1
ATOM 6151 O O . PHE B 1 250 ? 20.375 17.75 15.219 1 93 250 PHE B O 1
ATOM 6158 N N . GLY B 1 251 ? 21.5 16.531 16.766 1 89.56 251 GLY B N 1
ATOM 6159 C CA . GLY B 1 251 ? 22.594 17.484 16.844 1 89.56 251 GLY B CA 1
ATOM 6160 C C . GLY B 1 251 ? 23.703 17.203 15.852 1 89.56 251 GLY B C 1
ATOM 6161 O O . GLY B 1 251 ? 23.625 16.25 15.086 1 89.56 251 GLY B O 1
ATOM 6162 N N . SER B 1 252 ? 24.656 18.156 15.797 1 85 252 SER B N 1
ATOM 6163 C CA . SER B 1 252 ? 25.797 17.984 14.914 1 85 252 SER B CA 1
ATOM 6164 C C . SER B 1 252 ? 26.562 16.703 15.227 1 85 252 SER B C 1
ATOM 6166 O O . SER B 1 252 ? 27.281 16.172 14.375 1 85 252 SER B O 1
ATOM 6168 N N . ASP B 1 253 ? 26.391 16.188 16.391 1 88.25 253 ASP B N 1
ATOM 6169 C CA . ASP B 1 253 ? 27.062 14.969 16.812 1 88.25 253 ASP B CA 1
ATOM 6170 C C . ASP B 1 253 ? 26.266 13.734 16.422 1 88.25 253 ASP B C 1
ATOM 6172 O O . ASP B 1 253 ? 26.672 12.609 16.703 1 88.25 253 ASP B O 1
ATOM 6176 N N . GLY B 1 254 ? 25.125 13.93 15.883 1 87.81 254 GLY B N 1
ATOM 6177 C CA . GLY B 1 254 ? 24.312 12.82 15.422 1 87.81 254 GLY B CA 1
ATOM 6178 C C . GLY B 1 254 ? 23.375 12.281 16.484 1 87.81 254 GLY B C 1
ATOM 6179 O O . GLY B 1 254 ? 22.625 11.336 16.25 1 87.81 254 GLY B O 1
ATOM 6180 N N . GLU B 1 255 ? 23.391 12.891 17.547 1 90.81 255 GLU B N 1
ATOM 6181 C CA . GLU B 1 255 ? 22.531 12.445 18.641 1 90.81 255 GLU B CA 1
ATOM 6182 C C . GLU B 1 255 ? 21.219 13.227 18.656 1 90.81 255 GLU B C 1
ATOM 6184 O O . GLU B 1 255 ? 21.188 14.398 18.281 1 90.81 255 GLU B O 1
ATOM 6189 N N . LEU B 1 256 ? 20.203 12.539 19.094 1 92.38 256 LEU B N 1
ATOM 6190 C CA . LEU B 1 256 ? 18.906 13.188 19.266 1 92.38 256 LEU B CA 1
ATOM 6191 C C . LEU B 1 256 ? 18.938 14.203 20.406 1 92.38 256 LEU B C 1
ATOM 6193 O O . LEU B 1 256 ? 19.344 13.867 21.516 1 92.38 256 LEU B O 1
ATOM 6197 N N . LYS B 1 257 ? 18.562 15.383 20.172 1 93.38 257 LYS B N 1
ATOM 6198 C CA . LYS B 1 257 ? 18.641 16.469 21.156 1 93.38 257 LYS B CA 1
ATOM 6199 C C . LYS B 1 257 ? 17.328 16.641 21.891 1 93.38 257 LYS B C 1
ATOM 6201 O O . LYS B 1 257 ? 17.266 17.297 22.938 1 93.38 257 LYS B O 1
ATOM 6206 N N . LYS B 1 258 ? 16.266 16.156 21.406 1 96.81 258 LYS B N 1
ATOM 6207 C CA . LYS B 1 258 ? 14.961 16.094 22.062 1 96.81 258 LYS B CA 1
ATOM 6208 C C . LYS B 1 258 ? 14.391 14.68 22.031 1 96.81 258 LYS B C 1
ATOM 6210 O O . LYS B 1 258 ? 14.141 14.133 20.953 1 96.81 258 LYS B O 1
ATOM 6215 N N . ASN B 1 259 ? 14.242 14.094 23.188 1 95.38 259 ASN B N 1
ATOM 6216 C CA . ASN B 1 259 ? 13.664 12.758 23.281 1 95.38 259 ASN B CA 1
ATOM 6217 C C . ASN B 1 259 ? 12.203 12.812 23.719 1 95.38 259 ASN B C 1
ATOM 6219 O O . ASN B 1 259 ? 11.633 13.898 23.875 1 95.38 259 ASN B O 1
ATOM 6223 N N . VAL B 1 260 ? 11.57 11.711 23.922 1 97.38 260 VAL B N 1
ATOM 6224 C CA . VAL B 1 260 ? 10.148 11.617 24.234 1 97.38 260 VAL B CA 1
ATOM 6225 C C . VAL B 1 260 ? 9.852 12.344 25.547 1 97.38 260 VAL B C 1
ATOM 6227 O O . VAL B 1 260 ? 8.844 13.047 25.656 1 97.38 260 VAL B O 1
ATOM 6230 N N . GLU B 1 261 ? 10.695 12.188 26.531 1 97.31 261 GLU B N 1
ATOM 6231 C CA . GLU B 1 261 ? 10.5 12.859 27.812 1 97.31 261 GLU B CA 1
ATOM 6232 C C . GLU B 1 261 ? 10.523 14.375 27.641 1 97.31 261 GLU B C 1
ATOM 6234 O O . GLU B 1 261 ? 9.812 15.094 28.344 1 97.31 261 GLU B O 1
ATOM 6239 N N . ASP B 1 262 ? 11.383 14.805 26.797 1 98 262 ASP B N 1
ATOM 6240 C CA . ASP B 1 262 ? 11.43 16.234 26.5 1 98 262 ASP B CA 1
ATOM 6241 C C . ASP B 1 262 ? 10.102 16.719 25.906 1 98 262 ASP B C 1
ATOM 6243 O O . ASP B 1 262 ? 9.562 17.734 26.328 1 98 262 ASP B O 1
ATOM 6247 N N . TRP B 1 263 ? 9.602 15.977 24.984 1 98.56 263 TRP B N 1
ATOM 6248 C CA . TRP B 1 263 ? 8.352 16.344 24.344 1 98.56 263 TRP B CA 1
ATOM 6249 C C . TRP B 1 263 ? 7.195 16.344 25.328 1 98.56 263 TRP B C 1
ATOM 6251 O O . TRP B 1 263 ? 6.32 17.219 25.281 1 98.56 263 TRP B O 1
ATOM 6261 N N . GLU B 1 264 ? 7.188 15.375 26.234 1 98.5 264 GLU B N 1
ATOM 6262 C CA . GLU B 1 264 ? 6.164 15.328 27.281 1 98.5 264 GLU B CA 1
ATOM 6263 C C . GLU B 1 264 ? 6.238 16.562 28.188 1 98.5 264 GLU B C 1
ATOM 6265 O O . GLU B 1 264 ? 5.211 17.156 28.516 1 98.5 264 GLU B O 1
ATOM 6270 N N . ARG B 1 265 ? 7.438 16.906 28.547 1 98.25 265 ARG B N 1
ATOM 6271 C CA . ARG B 1 265 ? 7.645 18.094 29.375 1 98.25 265 ARG B CA 1
ATOM 6272 C C . ARG B 1 265 ? 7.195 19.359 28.641 1 98.25 265 ARG B C 1
ATOM 6274 O O . ARG B 1 265 ? 6.5 20.203 29.219 1 98.25 265 ARG B O 1
ATOM 6281 N N . LEU B 1 266 ? 7.555 19.453 27.422 1 98.75 266 LEU B N 1
ATOM 6282 C CA . LEU B 1 266 ? 7.215 20.625 26.609 1 98.75 266 LEU B CA 1
ATOM 6283 C C . LEU B 1 266 ? 5.707 20.719 26.406 1 98.75 266 LEU B C 1
ATOM 6285 O O . LEU B 1 266 ? 5.133 21.812 26.469 1 98.75 266 LEU B O 1
ATOM 6289 N N . ALA B 1 267 ? 5.094 19.594 26.156 1 98.81 267 ALA B N 1
ATOM 6290 C CA . ALA B 1 267 ? 3.646 19.578 25.984 1 98.81 267 ALA B CA 1
ATOM 6291 C C . ALA B 1 267 ? 2.934 20.047 27.25 1 98.81 267 ALA B C 1
ATOM 6293 O O . ALA B 1 267 ? 1.922 20.75 27.172 1 98.81 267 ALA B O 1
ATOM 6294 N N . ARG B 1 268 ? 3.455 19.688 28.375 1 98.12 268 ARG B N 1
ATOM 6295 C CA . ARG B 1 268 ? 2.877 20.125 29.641 1 98.12 268 ARG B CA 1
ATOM 6296 C C . ARG B 1 268 ? 2.98 21.641 29.797 1 98.12 268 ARG B C 1
ATOM 6298 O O . ARG B 1 268 ? 2.078 22.281 30.344 1 98.12 268 ARG B O 1
ATOM 6305 N N . ILE B 1 269 ? 4.055 22.125 29.328 1 98.56 269 ILE B N 1
ATOM 6306 C CA . ILE B 1 269 ? 4.238 23.562 29.406 1 98.56 269 ILE B CA 1
ATOM 6307 C C . ILE B 1 269 ? 3.168 24.266 28.562 1 98.56 269 ILE B C 1
ATOM 6309 O O . ILE B 1 269 ? 2.549 25.234 29.016 1 98.56 269 ILE B O 1
ATOM 6313 N N . VAL B 1 270 ? 2.908 23.75 27.375 1 98.81 270 VAL B N 1
ATOM 6314 C CA . VAL B 1 270 ? 1.889 24.328 26.5 1 98.81 270 VAL B CA 1
ATOM 6315 C C . VAL B 1 270 ? 0.516 24.188 27.156 1 98.81 270 VAL B C 1
ATOM 6317 O O . VAL B 1 270 ? -0.245 25.156 27.234 1 98.81 270 VAL B O 1
ATOM 6320 N N . GLN B 1 271 ? 0.206 23.047 27.688 1 98.25 271 GLN B N 1
ATOM 6321 C CA . GLN B 1 271 ? -1.084 22.781 28.312 1 98.25 271 GLN B CA 1
ATOM 6322 C C . GLN B 1 271 ? -1.314 23.719 29.5 1 98.25 271 GLN B C 1
ATOM 6324 O O . GLN B 1 271 ? -2.41 24.266 29.672 1 98.25 271 GLN B O 1
ATOM 6329 N N . ARG B 1 272 ? -0.284 23.906 30.281 1 97.75 272 ARG B N 1
ATOM 6330 C CA . ARG B 1 272 ? -0.388 24.719 31.484 1 97.75 272 ARG B CA 1
ATOM 6331 C C . ARG B 1 272 ? -0.584 26.188 31.156 1 97.75 272 ARG B C 1
ATOM 6333 O O . ARG B 1 272 ? -1.221 26.922 31.906 1 97.75 272 ARG B O 1
ATOM 6340 N N . ASN B 1 273 ? -0.07 26.578 30.062 1 98.19 273 ASN B N 1
ATOM 6341 C CA . ASN B 1 273 ? -0.096 28 29.734 1 98.19 273 ASN B CA 1
ATOM 6342 C C . ASN B 1 273 ? -1.249 28.344 28.797 1 98.19 273 ASN B C 1
ATOM 6344 O O . ASN B 1 273 ? -1.457 29.5 28.453 1 98.19 273 ASN B O 1
ATOM 6348 N N . ASP B 1 274 ? -2 27.375 28.297 1 98.62 274 ASP B N 1
ATOM 6349 C CA . ASP B 1 274 ? -3.168 27.578 27.438 1 98.62 274 ASP B CA 1
ATOM 6350 C C . ASP B 1 274 ? -4.461 27.328 28.219 1 98.62 274 ASP B C 1
ATOM 6352 O O . ASP B 1 274 ? -4.988 26.219 28.219 1 98.62 274 ASP B O 1
ATOM 6356 N N . PRO B 1 275 ? -5.004 28.328 28.781 1 97.38 275 PRO B N 1
ATOM 6357 C CA . PRO B 1 275 ? -6.195 28.125 29.609 1 97.38 275 PRO B CA 1
ATOM 6358 C C . PRO B 1 275 ? -7.402 27.656 28.797 1 97.38 275 PRO B C 1
ATOM 6360 O O . PRO B 1 275 ? -8.414 27.234 29.375 1 97.38 275 PRO B O 1
ATOM 6363 N N . TYR B 1 276 ? -7.352 27.703 27.516 1 97.62 276 TYR B N 1
ATOM 6364 C CA . TYR B 1 276 ? -8.484 27.359 26.656 1 97.62 276 TYR B CA 1
ATOM 6365 C C . TYR B 1 276 ? -8.383 25.922 26.188 1 97.62 276 TYR B C 1
ATOM 6367 O O . TYR B 1 276 ? -9.344 25.375 25.625 1 97.62 276 TYR B O 1
ATOM 6375 N N . GLN B 1 277 ? -7.219 25.297 26.297 1 97.88 277 GLN B N 1
ATOM 6376 C CA . GLN B 1 277 ? -6.965 23.906 25.984 1 97.88 277 GLN B CA 1
ATOM 6377 C C . GLN B 1 277 ? -7.258 23.609 24.516 1 97.88 277 GLN B C 1
ATOM 6379 O O . GLN B 1 277 ? -8 22.672 24.203 1 97.88 277 GLN B O 1
ATOM 6384 N N . HIS B 1 278 ? -6.566 24.375 23.625 1 98.69 278 HIS B N 1
ATOM 6385 C CA . HIS B 1 278 ? -6.648 24.156 22.188 1 98.69 278 HIS B CA 1
ATOM 6386 C C . HIS B 1 278 ? -6.191 22.75 21.828 1 98.69 278 HIS B C 1
ATOM 6388 O O . HIS B 1 278 ? -5.562 22.062 22.641 1 98.69 278 HIS B O 1
ATOM 6394 N N . LEU B 1 279 ? -6.566 22.344 20.641 1 98.88 279 LEU B N 1
ATOM 6395 C CA . LEU B 1 279 ? -6.113 21.047 20.125 1 98.88 279 LEU B CA 1
ATOM 6396 C C . LEU B 1 279 ? -4.594 20.953 20.141 1 98.88 279 LEU B C 1
ATOM 6398 O O . LEU B 1 279 ? -3.904 21.938 19.844 1 98.88 279 LEU B O 1
ATOM 6402 N N . ARG B 1 280 ? -4.074 19.766 20.531 1 98.81 280 ARG B N 1
ATOM 6403 C CA . ARG B 1 280 ? -2.637 19.531 20.625 1 98.81 280 ARG B CA 1
ATOM 6404 C C . ARG B 1 280 ? -2.27 18.172 20.031 1 98.81 280 ARG B C 1
ATOM 6406 O O . ARG B 1 280 ? -2.977 17.188 20.25 1 98.81 280 ARG B O 1
ATOM 6413 N N . SER B 1 281 ? -1.243 18.156 19.297 1 98.88 281 SER B N 1
ATOM 6414 C CA . SER B 1 281 ? -0.676 16.906 18.812 1 98.88 281 SER B CA 1
ATOM 6415 C C . SER B 1 281 ? 0.817 17.047 18.531 1 98.88 281 SER B C 1
ATOM 6417 O O . SER B 1 281 ? 1.461 17.969 19.031 1 98.88 281 SER B O 1
ATOM 6419 N N . ILE B 1 282 ? 1.398 16.016 17.969 1 98.88 282 ILE B N 1
ATOM 6420 C CA . ILE B 1 282 ? 2.811 15.953 17.609 1 98.88 282 ILE B CA 1
ATOM 6421 C C . ILE B 1 282 ? 2.994 15.07 16.375 1 98.88 282 ILE B C 1
ATOM 6423 O O . ILE B 1 282 ? 2.336 14.031 16.25 1 98.88 282 ILE B O 1
ATOM 6427 N N . HIS B 1 283 ? 3.775 15.492 15.438 1 98.69 283 HIS B N 1
ATOM 6428 C CA . HIS B 1 283 ? 3.908 14.883 14.117 1 98.69 283 HIS B CA 1
ATOM 6429 C C . HIS B 1 283 ? 5.164 14.023 14.031 1 98.69 283 HIS B C 1
ATOM 6431 O O . HIS B 1 283 ? 6.207 14.391 14.586 1 98.69 283 HIS B O 1
ATOM 6437 N N . ASN B 1 284 ? 5.133 12.867 13.352 1 98.56 284 ASN B N 1
ATOM 6438 C CA . ASN B 1 284 ? 6.23 11.906 13.266 1 98.56 284 ASN B CA 1
ATOM 6439 C C . ASN B 1 284 ? 6.895 11.93 11.891 1 98.56 284 ASN B C 1
ATOM 6441 O O . ASN B 1 284 ? 6.367 12.539 10.953 1 98.56 284 ASN B O 1
ATOM 6445 N N . CYS B 1 285 ? 8.055 11.305 11.852 1 97.31 285 CYS B N 1
ATOM 6446 C CA . CYS B 1 285 ? 8.625 10.953 10.555 1 97.31 285 CYS B CA 1
ATOM 6447 C C . CYS B 1 285 ? 8.758 9.438 10.414 1 97.31 285 CYS B C 1
ATOM 6449 O O . CYS B 1 285 ? 7.895 8.789 9.82 1 97.31 285 CYS B O 1
ATOM 6451 N N . MET B 1 286 ? 9.711 8.82 11.203 1 95.12 286 MET B N 1
ATOM 6452 C CA . MET B 1 286 ? 10 7.391 11.078 1 95.12 286 MET B CA 1
ATOM 6453 C C . MET B 1 286 ? 9.203 6.586 12.094 1 95.12 286 MET B C 1
ATOM 6455 O O . MET B 1 286 ? 8.656 5.531 11.766 1 95.12 286 MET B O 1
ATOM 6459 N N . LYS B 1 287 ? 9.172 7.062 13.305 1 96.62 287 LYS B N 1
ATOM 6460 C CA . LYS B 1 287 ? 8.516 6.348 14.398 1 96.62 287 LYS B CA 1
ATOM 6461 C C . LYS B 1 287 ? 7.258 7.078 14.852 1 96.62 287 LYS B C 1
ATOM 6463 O O . LYS B 1 287 ? 7.309 8.266 15.188 1 96.62 287 LYS B O 1
ATOM 6468 N N . MET B 1 288 ? 6.156 6.371 14.859 1 98 288 MET B N 1
ATOM 6469 C CA . MET B 1 288 ? 4.922 6.953 15.375 1 98 288 MET B CA 1
ATOM 6470 C C . MET B 1 288 ? 5.082 7.348 16.844 1 98 288 MET B C 1
ATOM 6472 O O . MET B 1 288 ? 5.703 6.625 17.625 1 98 288 MET B O 1
ATOM 6476 N N . TYR B 1 289 ? 4.582 8.477 17.156 1 98.25 289 TYR B N 1
ATOM 6477 C CA . TYR B 1 289 ? 4.465 8.797 18.578 1 98.25 289 TYR B CA 1
ATOM 6478 C C . TYR B 1 289 ? 3.367 7.973 19.234 1 98.25 289 TYR B C 1
ATOM 6480 O O . TYR B 1 289 ? 2.504 7.418 18.562 1 98.25 289 TYR B O 1
ATOM 6488 N N . ASP B 1 290 ? 3.443 7.797 20.562 1 98.38 290 ASP B N 1
ATOM 6489 C CA . ASP B 1 290 ? 2.303 7.215 21.25 1 98.38 290 ASP B CA 1
ATOM 6490 C C . ASP B 1 290 ? 1.166 8.227 21.391 1 98.38 290 ASP B C 1
ATOM 6492 O O . ASP B 1 290 ? 1.066 8.922 22.406 1 98.38 290 ASP B O 1
ATOM 6496 N N . TYR B 1 291 ? 0.298 8.273 20.469 1 98.62 291 TYR B N 1
ATOM 6497 C CA . TYR B 1 291 ? -0.765 9.273 20.422 1 98.62 291 TYR B CA 1
ATOM 6498 C C . TYR B 1 291 ? -1.811 8.992 21.5 1 98.62 291 TYR B C 1
ATOM 6500 O O . TYR B 1 291 ? -2.744 9.781 21.688 1 98.62 291 TYR B O 1
ATOM 6508 N N . GLY B 1 292 ? -1.65 7.918 22.203 1 97.75 292 GLY B N 1
ATOM 6509 C CA . GLY B 1 292 ? -2.553 7.602 23.297 1 97.75 292 GLY B CA 1
ATOM 6510 C C . GLY B 1 292 ? -2.314 8.445 24.531 1 97.75 292 GLY B C 1
ATOM 6511 O O . GLY B 1 292 ? -3.131 8.453 25.453 1 97.75 292 GLY B O 1
ATOM 6512 N N . ARG B 1 293 ? -1.244 9.195 24.516 1 97.75 293 ARG B N 1
ATOM 6513 C CA . ARG B 1 293 ? -0.918 10.039 25.656 1 97.75 293 ARG B CA 1
ATOM 6514 C C . ARG B 1 293 ? -2.033 11.039 25.938 1 97.75 293 ARG B C 1
ATOM 6516 O O . ARG B 1 293 ? -2.627 11.594 25 1 97.75 293 ARG B O 1
ATOM 6523 N N . PRO B 1 294 ? -2.254 11.367 27.156 1 97.06 294 PRO B N 1
ATOM 6524 C CA . PRO B 1 294 ? -3.436 12.141 27.531 1 97.06 294 PRO B CA 1
ATOM 6525 C C . PRO B 1 294 ? -3.402 13.57 27 1 97.06 294 PRO B C 1
ATOM 6527 O O . PRO B 1 294 ? -4.453 14.164 26.734 1 97.06 294 PRO B O 1
ATOM 6530 N N . TRP B 1 295 ? -2.225 14.172 26.859 1 98.19 295 TRP B N 1
ATOM 6531 C CA . TRP B 1 295 ? -2.164 15.57 26.453 1 98.19 295 TRP B CA 1
ATOM 6532 C C . TRP B 1 295 ? -2.51 15.719 24.969 1 98.19 295 TRP B C 1
ATOM 6534 O O . TRP B 1 295 ? -2.787 16.828 24.5 1 98.19 295 TRP B O 1
ATOM 6544 N N . ILE B 1 296 ? -2.484 14.641 24.25 1 98.75 296 ILE B N 1
ATOM 6545 C CA . ILE B 1 296 ? -2.742 14.656 22.812 1 98.75 296 ILE B CA 1
ATOM 6546 C C . ILE B 1 296 ? -4.246 14.602 22.562 1 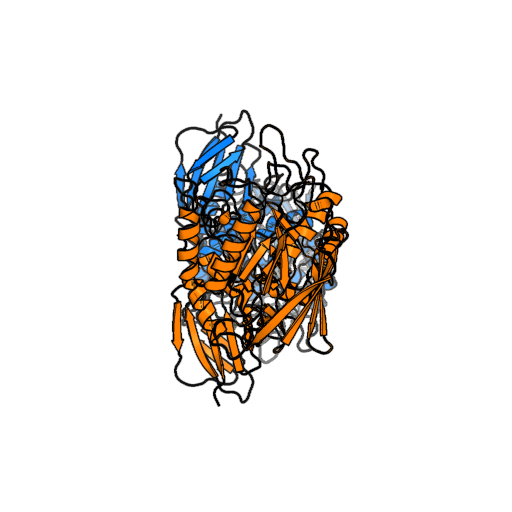98.75 296 ILE B C 1
ATOM 6548 O O . ILE B 1 296 ? -4.945 13.758 23.125 1 98.75 296 ILE B O 1
ATOM 6552 N N . THR B 1 297 ? -4.711 15.445 21.734 1 98.75 297 THR B N 1
ATOM 6553 C CA . THR B 1 297 ? -6.141 15.523 21.453 1 98.75 297 THR B CA 1
ATOM 6554 C C . THR B 1 297 ? -6.488 14.766 20.188 1 98.75 297 THR B C 1
ATOM 6556 O O . THR B 1 297 ? -7.605 14.273 20.031 1 98.75 297 THR B O 1
ATOM 6559 N N . HIS B 1 298 ? -5.609 14.711 19.234 1 98.88 298 HIS B N 1
ATOM 6560 C CA . HIS B 1 298 ? -5.77 14.031 17.953 1 98.88 298 HIS B CA 1
ATOM 6561 C C . HIS B 1 298 ? -4.426 13.562 17.406 1 98.88 298 HIS B C 1
ATOM 6563 O O . HIS B 1 298 ? -3.373 14 17.875 1 98.88 298 HIS B O 1
ATOM 6569 N N . CYS B 1 299 ? -4.453 12.648 16.516 1 98.88 299 CYS B N 1
ATOM 6570 C CA . CYS B 1 299 ? -3.23 12.18 15.883 1 98.88 299 CYS B CA 1
ATOM 6571 C C . CYS B 1 299 ? -2.859 13.062 14.695 1 98.88 299 CYS B C 1
ATOM 6573 O O . CYS B 1 299 ? -3.703 13.359 13.852 1 98.88 299 CYS B O 1
ATOM 6575 N N . SER B 1 300 ? -1.718 13.555 14.672 1 98.88 300 SER B N 1
ATOM 6576 C CA . SER B 1 300 ? -1.096 14.156 13.5 1 98.88 300 SER B CA 1
ATOM 6577 C C . SER B 1 300 ? -0.026 13.25 12.906 1 98.88 300 SER B C 1
ATOM 6579 O O . SER B 1 300 ? 1.074 13.141 13.453 1 98.88 300 SER B O 1
ATOM 6581 N N . ILE B 1 301 ? -0.318 12.648 11.727 1 98.75 301 ILE B N 1
ATOM 6582 C CA . ILE B 1 301 ? 0.469 11.492 11.32 1 98.75 301 ILE B CA 1
ATOM 6583 C C . ILE B 1 301 ? 1.131 11.773 9.969 1 98.75 301 ILE B C 1
ATOM 6585 O O . ILE B 1 301 ? 0.503 12.336 9.07 1 98.75 301 ILE B O 1
ATOM 6589 N N . GLN B 1 302 ? 2.361 11.461 9.883 1 98.19 302 GLN B N 1
ATOM 6590 C CA . GLN B 1 302 ? 3.033 11.203 8.617 1 98.19 302 GLN B CA 1
ATOM 6591 C C . GLN B 1 302 ? 3.057 9.711 8.297 1 98.19 302 GLN B C 1
ATOM 6593 O O . GLN B 1 302 ? 3.344 8.891 9.172 1 98.19 302 GLN B O 1
ATOM 6598 N N . ARG B 1 303 ? 2.836 9.438 7.031 1 97.25 303 ARG B N 1
ATOM 6599 C CA . ARG B 1 303 ? 2.922 8.039 6.605 1 97.25 303 ARG B CA 1
ATOM 6600 C C . ARG B 1 303 ? 4.289 7.449 6.938 1 97.25 303 ARG B C 1
ATOM 6602 O O . ARG B 1 303 ? 5.305 8.148 6.871 1 97.25 303 ARG B O 1
ATOM 6609 N N . THR B 1 304 ? 4.336 6.203 7.281 1 96.56 304 THR B N 1
ATOM 6610 C CA . THR B 1 304 ? 5.609 5.543 7.543 1 96.56 304 THR B CA 1
ATOM 6611 C C . THR B 1 304 ? 5.906 4.496 6.469 1 96.56 304 THR B C 1
ATOM 6613 O O . THR B 1 304 ? 6.957 3.854 6.492 1 96.56 304 THR B O 1
ATOM 6616 N N . ASP B 1 305 ? 5.012 4.25 5.555 1 96.06 305 ASP B N 1
ATOM 6617 C CA . ASP B 1 305 ? 5.137 3.365 4.402 1 96.06 305 ASP B CA 1
ATOM 6618 C C . ASP B 1 305 ? 4.875 4.117 3.1 1 96.06 305 ASP B C 1
ATOM 6620 O O . ASP B 1 305 ? 3.994 4.977 3.041 1 96.06 305 ASP B O 1
ATOM 6624 N N . THR B 1 306 ? 5.641 3.773 2.062 1 95.81 306 THR B N 1
ATOM 6625 C CA . THR B 1 306 ? 5.535 4.535 0.823 1 95.81 306 THR B CA 1
ATOM 6626 C C . THR B 1 306 ? 4.344 4.059 -0.003 1 95.81 306 THR B C 1
ATOM 6628 O O . THR B 1 306 ? 3.93 4.73 -0.95 1 95.81 306 THR B O 1
ATOM 6631 N N . VAL B 1 307 ? 3.807 2.906 0.354 1 96.44 307 VAL B N 1
ATOM 6632 C CA . VAL B 1 307 ? 2.779 2.285 -0.475 1 96.44 307 VAL B CA 1
ATOM 6633 C C . VAL B 1 307 ? 1.428 2.365 0.232 1 96.44 307 VAL B C 1
ATOM 6635 O O . VAL B 1 307 ? 0.488 2.98 -0.279 1 96.44 307 VAL B O 1
ATOM 6638 N N . LYS B 1 308 ? 1.317 1.803 1.406 1 96.81 308 LYS B N 1
ATOM 6639 C CA . LYS B 1 308 ? 0.107 1.832 2.223 1 96.81 308 LYS B CA 1
ATOM 6640 C C . LYS B 1 308 ? 0.146 2.984 3.223 1 96.81 308 LYS B C 1
ATOM 6642 O O . LYS B 1 308 ? 0.95 2.975 4.156 1 96.81 308 LYS B O 1
ATOM 6647 N N . THR B 1 309 ? -0.706 4.02 2.99 1 97.5 309 THR B N 1
ATOM 6648 C CA . THR B 1 309 ? -0.626 5.258 3.756 1 97.5 309 THR B CA 1
ATOM 6649 C C . THR B 1 309 ? -1.952 5.551 4.453 1 97.5 309 THR B C 1
ATOM 6651 O O . THR B 1 309 ? -2.236 4.996 5.516 1 97.5 309 THR B O 1
ATOM 6654 N N . ALA B 1 310 ? -2.887 6.18 3.719 1 98.31 310 ALA B N 1
ATOM 6655 C CA . ALA B 1 310 ? -4.16 6.582 4.309 1 98.31 310 ALA B CA 1
ATOM 6656 C C . ALA B 1 310 ? -5.023 5.367 4.637 1 98.31 310 ALA B C 1
ATOM 6658 O O . ALA B 1 310 ? -5.941 5.449 5.453 1 98.31 310 ALA B O 1
ATOM 6659 N N . GLU B 1 311 ? -4.73 4.227 4.031 1 98.19 311 GLU B N 1
ATOM 6660 C CA . GLU B 1 311 ? -5.484 2.996 4.25 1 98.19 311 GLU B CA 1
ATOM 6661 C C . GLU B 1 311 ? -5.348 2.514 5.691 1 98.19 311 GLU B C 1
ATOM 6663 O O . GLU B 1 311 ? -6.172 1.733 6.172 1 98.19 311 GLU B O 1
ATOM 6668 N N . ASN B 1 312 ? -4.359 3.012 6.402 1 98.25 312 ASN B N 1
ATOM 6669 C CA . ASN B 1 312 ? -4.113 2.607 7.781 1 98.25 312 ASN B CA 1
ATOM 6670 C C . ASN B 1 312 ? -5.043 3.326 8.758 1 98.25 312 ASN B C 1
ATOM 6672 O O . ASN B 1 312 ? -5.016 3.064 9.961 1 98.25 312 ASN B O 1
ATOM 6676 N N . THR B 1 313 ? -5.906 4.203 8.312 1 98.5 313 THR B N 1
ATOM 6677 C CA . THR B 1 313 ? -6.742 5.051 9.156 1 98.5 313 THR B CA 1
ATOM 6678 C C . THR B 1 313 ? -7.543 4.203 10.141 1 98.5 313 THR B C 1
ATOM 6680 O O . THR B 1 313 ? -7.578 4.5 11.336 1 98.5 313 THR B O 1
ATOM 6683 N N . ASN B 1 314 ? -8.094 3.07 9.703 1 97.06 314 ASN B N 1
ATOM 6684 C CA . ASN B 1 314 ? -8.867 2.203 10.586 1 97.06 314 ASN B CA 1
ATOM 6685 C C . ASN B 1 314 ? -8.016 1.647 11.719 1 97.06 314 ASN B C 1
ATOM 6687 O O . ASN B 1 314 ? -8.438 1.632 12.875 1 97.06 314 ASN B O 1
ATOM 6691 N N . GLU B 1 315 ? -6.871 1.244 11.328 1 96.75 315 GLU B N 1
ATOM 6692 C CA . GLU B 1 315 ? -5.969 0.667 12.32 1 96.75 315 GLU B CA 1
ATOM 6693 C C . GLU B 1 315 ? -5.555 1.705 13.359 1 96.75 315 GLU B C 1
ATOM 6695 O O . GLU B 1 315 ? -5.516 1.412 14.555 1 96.75 315 GLU B O 1
ATOM 6700 N N . TRP B 1 316 ? -5.254 2.889 12.938 1 98.44 316 TRP B N 1
ATOM 6701 C CA . TRP B 1 316 ? -4.836 3.949 13.852 1 98.44 316 TRP B CA 1
ATOM 6702 C C . TRP B 1 316 ? -5.992 4.379 14.75 1 98.44 316 TRP B C 1
ATOM 6704 O O . TRP B 1 316 ? -5.789 4.68 15.93 1 98.44 316 TRP B O 1
ATOM 6714 N N . ARG B 1 317 ? -7.191 4.473 14.203 1 97.69 317 ARG B N 1
ATOM 6715 C CA . ARG B 1 317 ? -8.367 4.789 15.008 1 97.69 317 ARG B CA 1
ATOM 6716 C C . ARG B 1 317 ? -8.531 3.803 16.156 1 97.69 317 ARG B C 1
ATOM 6718 O O . ARG B 1 317 ? -8.789 4.203 17.297 1 97.69 317 ARG B O 1
ATOM 6725 N N . ASN B 1 318 ? -8.414 2.537 15.82 1 97.25 318 ASN B N 1
ATOM 6726 C CA . ASN B 1 318 ? -8.547 1.497 16.828 1 97.25 318 ASN B CA 1
ATOM 6727 C C . ASN B 1 318 ? -7.414 1.556 17.859 1 97.25 318 ASN B C 1
ATOM 6729 O O . ASN B 1 318 ? -7.633 1.337 19.047 1 97.25 318 ASN B O 1
ATOM 6733 N N . GLN B 1 319 ? -6.266 1.847 17.406 1 98.06 319 GLN B N 1
ATOM 6734 C CA . GLN B 1 319 ? -5.07 1.828 18.234 1 98.06 319 GLN B CA 1
ATOM 6735 C C . GLN B 1 319 ? -5.078 2.986 19.234 1 98.06 319 GLN B C 1
ATOM 6737 O O . GLN B 1 319 ? -4.758 2.807 20.406 1 98.06 319 GLN B O 1
ATOM 6742 N N . TYR B 1 320 ? -5.457 4.199 18.766 1 98.44 320 TYR B N 1
ATOM 6743 C CA . TYR B 1 320 ? -5.234 5.383 19.594 1 98.44 320 TYR B CA 1
ATOM 6744 C C . TYR B 1 320 ? -6.547 5.898 20.172 1 98.44 320 TYR B C 1
ATOM 6746 O O . TYR B 1 320 ? -6.547 6.637 21.156 1 98.44 320 TYR B O 1
ATOM 6754 N N . GLY B 1 321 ? -7.688 5.57 19.516 1 98.12 321 GLY B N 1
ATOM 6755 C CA . GLY B 1 321 ? -8.977 6.016 20.016 1 98.12 321 GLY B CA 1
ATOM 6756 C C . GLY B 1 321 ? -9.156 7.52 19.953 1 98.12 321 GLY B C 1
ATOM 6757 O O . GLY B 1 321 ? -9.781 8.109 20.828 1 98.12 321 GLY B O 1
ATOM 6758 N N . LYS B 1 322 ? -8.602 8.203 18.953 1 98.75 322 LYS B N 1
ATOM 6759 C CA . LYS B 1 322 ? -8.641 9.648 18.75 1 98.75 322 LYS B CA 1
ATOM 6760 C C . LYS B 1 322 ? -8.828 10 17.281 1 98.75 322 LYS B C 1
ATOM 6762 O O . LYS B 1 322 ? -8.68 9.141 16.406 1 98.75 322 LYS B O 1
ATOM 6767 N N . PRO B 1 323 ? -9.242 11.266 16.969 1 98.81 323 PRO B N 1
ATOM 6768 C CA . PRO B 1 323 ? -9.297 11.656 15.555 1 98.81 323 PRO B CA 1
ATOM 6769 C C . PRO B 1 323 ? -7.965 11.438 14.828 1 98.81 323 PRO B C 1
ATOM 6771 O O . PRO B 1 323 ? -6.906 11.75 15.375 1 98.81 323 PRO B O 1
ATOM 6774 N N . ILE B 1 324 ? -8.047 10.828 13.688 1 98.88 324 ILE B N 1
ATOM 6775 C CA . ILE B 1 324 ? -6.855 10.578 12.875 1 98.88 324 ILE B CA 1
ATOM 6776 C C . ILE B 1 324 ? -6.727 11.656 11.805 1 98.88 324 ILE B C 1
ATOM 6778 O O . ILE B 1 324 ? -7.582 11.766 10.922 1 98.88 324 ILE B O 1
ATOM 6782 N N . VAL B 1 325 ? -5.707 12.453 11.891 1 98.88 325 VAL B N 1
ATOM 6783 C CA . VAL B 1 325 ? -5.375 13.43 10.852 1 98.88 325 VAL B CA 1
ATOM 6784 C C . VAL B 1 325 ? -4.051 13.055 10.195 1 98.88 325 VAL B C 1
ATOM 6786 O O . VAL B 1 325 ? -2.988 13.164 10.812 1 98.88 325 VAL B O 1
ATOM 6789 N N . ILE B 1 326 ? -4.117 12.609 8.977 1 98.88 326 ILE B N 1
ATOM 6790 C CA . ILE B 1 326 ? -2.904 12.32 8.219 1 98.88 326 ILE B CA 1
ATOM 6791 C C . ILE B 1 326 ? -2.396 13.594 7.551 1 98.88 326 ILE B C 1
ATOM 6793 O O . ILE B 1 326 ? -2.723 13.867 6.391 1 98.88 326 ILE B O 1
ATOM 6797 N N . ASP B 1 327 ? -1.592 14.25 8.258 1 98.75 327 ASP B N 1
ATOM 6798 C CA . ASP B 1 327 ? -1.135 15.562 7.809 1 98.75 327 ASP B CA 1
ATOM 6799 C C . ASP B 1 327 ? -0.122 15.43 6.672 1 98.75 327 ASP B C 1
ATOM 6801 O O . ASP B 1 327 ? 0.173 16.406 5.977 1 98.75 327 ASP B O 1
ATOM 6805 N N . GLU B 1 328 ? 0.448 14.211 6.508 1 98.56 328 GLU B N 1
ATOM 6806 C CA . GLU B 1 328 ? 1.401 13.977 5.426 1 98.56 328 GLU B CA 1
ATOM 6807 C C . GLU B 1 328 ? 1.287 12.547 4.891 1 98.56 328 GLU B C 1
ATOM 6809 O O . GLU B 1 328 ? 2.057 11.672 5.281 1 98.56 328 GLU B O 1
ATOM 6814 N N . CYS B 1 329 ? 0.472 12.383 3.938 1 98.25 329 CYS B N 1
ATOM 6815 C CA . CYS B 1 329 ? 0.346 11.102 3.262 1 98.25 329 CYS B CA 1
ATOM 6816 C C . CYS B 1 329 ? 1.254 11.031 2.039 1 98.25 329 CYS B C 1
ATOM 6818 O O . CYS B 1 329 ? 1.322 10 1.367 1 98.25 329 CYS B O 1
ATOM 6820 N N . THR B 1 330 ? 2.053 11.93 1.741 1 98.12 330 THR B N 1
ATOM 6821 C CA . THR B 1 330 ? 2.881 12.25 0.585 1 98.12 330 THR B CA 1
ATOM 6822 C C . THR B 1 330 ? 2.363 13.492 -0.123 1 98.12 330 THR B C 1
ATOM 6824 O O . THR B 1 330 ? 1.206 13.883 0.055 1 98.12 330 THR B O 1
ATOM 6827 N N . TYR B 1 331 ? 3.191 14.195 -0.813 1 98.62 331 TYR B N 1
ATOM 6828 C CA . TYR B 1 331 ? 2.734 15.414 -1.47 1 98.62 331 TYR B CA 1
ATOM 6829 C C . TYR B 1 331 ? 2.582 15.203 -2.971 1 98.62 331 TYR B C 1
ATOM 6831 O O . TYR B 1 331 ? 3.34 14.438 -3.576 1 98.62 331 TYR B O 1
ATOM 6839 N N . GLU B 1 332 ? 1.599 15.836 -3.562 1 98.81 332 GLU B N 1
ATOM 6840 C CA . GLU B 1 332 ? 1.464 15.922 -5.016 1 98.81 332 GLU B CA 1
ATOM 6841 C C . GLU B 1 332 ? 2.588 16.766 -5.621 1 98.81 332 GLU B C 1
ATOM 6843 O O . GLU B 1 332 ? 2.879 17.859 -5.145 1 98.81 332 GLU B O 1
ATOM 6848 N N . GLY B 1 333 ? 3.27 16.25 -6.586 1 98.69 333 GLY B N 1
ATOM 6849 C CA . GLY B 1 333 ? 4.324 17.016 -7.23 1 98.69 333 GLY B CA 1
ATOM 6850 C C . GLY B 1 333 ? 5.254 16.156 -8.07 1 98.69 333 GLY B C 1
ATOM 6851 O O . GLY B 1 333 ? 4.852 15.109 -8.578 1 98.69 333 GLY B O 1
ATOM 6852 N N . ASN B 1 334 ? 6.441 16.641 -8.352 1 98.56 334 ASN B N 1
ATOM 6853 C CA . ASN B 1 334 ? 7.371 15.93 -9.227 1 98.56 334 ASN B CA 1
ATOM 6854 C C . ASN B 1 334 ? 8.82 16.203 -8.836 1 98.56 334 ASN B C 1
ATOM 6856 O O . ASN B 1 334 ? 9.719 16.078 -9.672 1 98.56 334 ASN B O 1
ATOM 6860 N N . ILE B 1 335 ? 9.055 16.625 -7.57 1 98.12 335 ILE B N 1
ATOM 6861 C CA . ILE B 1 335 ? 10.438 16.859 -7.145 1 98.12 335 ILE B CA 1
ATOM 6862 C C . ILE B 1 335 ? 11.172 15.523 -7.055 1 98.12 335 ILE B C 1
ATOM 6864 O O . ILE B 1 335 ? 10.586 14.461 -7.266 1 98.12 335 ILE B O 1
ATOM 6868 N N . ASN B 1 336 ? 12.469 15.625 -6.762 1 97.19 336 ASN B N 1
ATOM 6869 C CA . ASN B 1 336 ? 13.344 14.469 -6.836 1 97.19 336 ASN B CA 1
ATOM 6870 C C . ASN B 1 336 ? 13.133 13.523 -5.652 1 97.19 336 ASN B C 1
ATOM 6872 O O . ASN B 1 336 ? 13.523 12.359 -5.703 1 97.19 336 ASN B O 1
ATOM 6876 N N . HIS B 1 337 ? 12.5 14.039 -4.559 1 96.75 337 HIS B N 1
ATOM 6877 C CA . HIS B 1 337 ? 12.289 13.242 -3.354 1 96.75 337 HIS B CA 1
ATOM 6878 C C . HIS B 1 337 ? 10.961 12.492 -3.416 1 96.75 337 HIS B C 1
ATOM 6880 O O . HIS B 1 337 ? 9.945 13.055 -3.822 1 96.75 337 HIS B O 1
ATOM 6886 N N . GLY B 1 338 ? 10.977 11.258 -2.902 1 97.44 338 GLY B N 1
ATOM 6887 C CA . GLY B 1 338 ? 9.805 10.398 -2.949 1 97.44 338 GLY B CA 1
ATOM 6888 C C . GLY B 1 338 ? 8.648 10.914 -2.113 1 97.44 338 GLY B C 1
ATOM 6889 O O . GLY B 1 338 ? 7.508 10.477 -2.279 1 97.44 338 GLY B O 1
ATOM 6890 N N . TRP B 1 339 ? 8.875 11.859 -1.228 1 97.31 339 TRP B N 1
ATOM 6891 C CA . TRP B 1 339 ? 7.797 12.391 -0.396 1 97.31 339 TRP B CA 1
ATOM 6892 C C . TRP B 1 339 ? 7.027 13.484 -1.133 1 97.31 339 TRP B C 1
ATOM 6894 O O . TRP B 1 339 ? 6 13.961 -0.651 1 97.31 339 TRP B O 1
ATOM 6904 N N . GLY B 1 340 ? 7.465 13.828 -2.412 1 98.19 340 GLY B N 1
ATOM 6905 C CA . GLY B 1 340 ? 6.844 14.961 -3.07 1 98.19 340 GLY B CA 1
ATOM 6906 C C . GLY B 1 340 ? 6.645 14.758 -4.559 1 98.19 340 GLY B C 1
ATOM 6907 O O . GLY B 1 340 ? 6.793 15.695 -5.348 1 98.19 340 GLY B O 1
ATOM 6908 N N . ASN B 1 341 ? 6.375 13.547 -5.008 1 98.56 341 ASN B N 1
ATOM 6909 C CA . ASN B 1 341 ? 6.312 13.375 -6.457 1 98.56 341 ASN B CA 1
ATOM 6910 C C . ASN B 1 341 ? 5.227 12.375 -6.855 1 98.56 341 ASN B C 1
ATOM 6912 O O . ASN B 1 341 ? 5.426 11.562 -7.762 1 98.56 341 ASN B O 1
ATOM 6916 N N . ILE B 1 342 ? 4.074 12.367 -6.199 1 98.56 342 ILE B N 1
ATOM 6917 C CA . ILE B 1 342 ? 2.939 11.57 -6.66 1 98.56 342 ILE B CA 1
ATOM 6918 C C . ILE B 1 342 ? 2.02 12.438 -7.52 1 98.56 342 ILE B C 1
ATOM 6920 O O . ILE B 1 342 ? 2.092 13.664 -7.477 1 98.56 342 ILE B O 1
ATOM 6924 N N . THR B 1 343 ? 1.124 11.812 -8.289 1 98.56 343 THR B N 1
ATOM 6925 C CA . THR B 1 343 ? 0.183 12.5 -9.172 1 98.56 343 THR B CA 1
ATOM 6926 C C . THR B 1 343 ? -0.997 13.055 -8.375 1 98.56 343 THR B C 1
ATOM 6928 O O . THR B 1 343 ? -1.24 12.633 -7.242 1 98.56 343 THR B O 1
ATOM 6931 N N . GLY B 1 344 ? -1.706 14.008 -8.984 1 98.62 344 GLY B N 1
ATOM 6932 C CA . GLY B 1 344 ? -2.953 14.477 -8.398 1 98.62 344 GLY B CA 1
ATOM 6933 C C . GLY B 1 344 ? -3.969 13.367 -8.195 1 98.62 344 GLY B C 1
ATOM 6934 O O . GLY B 1 344 ? -4.723 13.383 -7.219 1 98.62 344 GLY B O 1
ATOM 6935 N N . GLN B 1 345 ? -4 12.414 -9.125 1 98.31 345 GLN B N 1
ATOM 6936 C CA . GLN B 1 345 ? -4.906 11.273 -9.016 1 98.31 345 GLN B CA 1
ATOM 6937 C C . GLN B 1 345 ? -4.617 10.445 -7.766 1 98.31 345 GLN B C 1
ATOM 6939 O O . GLN B 1 345 ? -5.535 10.055 -7.047 1 98.31 345 GLN B O 1
ATOM 6944 N N . GLU B 1 346 ? -3.348 10.18 -7.535 1 98.44 346 GLU B N 1
ATOM 6945 C CA . GLU B 1 346 ? -2.963 9.414 -6.355 1 98.44 346 GLU B CA 1
ATOM 6946 C C . GLU B 1 346 ? -3.262 10.18 -5.07 1 98.44 346 GLU B C 1
ATOM 6948 O O . GLU B 1 346 ? -3.727 9.602 -4.086 1 98.44 346 GLU B O 1
ATOM 6953 N N . MET B 1 347 ? -2.982 11.484 -5.02 1 98.75 347 MET B N 1
ATOM 6954 C CA . MET B 1 347 ? -3.33 12.305 -3.865 1 98.75 347 MET B CA 1
ATOM 6955 C C . MET B 1 347 ? -4.828 12.242 -3.586 1 98.75 347 MET B C 1
ATOM 6957 O O . MET B 1 347 ? -5.242 12.039 -2.443 1 98.75 347 MET B O 1
ATOM 6961 N N . THR B 1 348 ? -5.621 12.375 -4.668 1 98.88 348 THR B N 1
ATOM 6962 C CA . THR B 1 348 ? -7.074 12.312 -4.527 1 98.88 348 THR B CA 1
ATOM 6963 C C . THR B 1 348 ? -7.504 10.969 -3.953 1 98.88 348 THR B C 1
ATOM 6965 O O . THR B 1 348 ? -8.336 10.914 -3.047 1 98.88 348 THR B O 1
ATOM 6968 N N . ARG B 1 349 ? -6.922 9.906 -4.438 1 98.75 349 ARG B N 1
ATOM 6969 C CA . ARG B 1 349 ? -7.25 8.578 -3.939 1 98.75 349 ARG B CA 1
ATOM 6970 C C . ARG B 1 349 ? -6.965 8.469 -2.443 1 98.75 349 ARG B C 1
ATOM 6972 O O . ARG B 1 349 ? -7.785 7.941 -1.688 1 98.75 349 ARG B O 1
ATOM 6979 N N . ARG B 1 350 ? -5.824 8.953 -2.035 1 98.81 350 ARG B N 1
ATOM 6980 C CA . ARG B 1 350 ? -5.449 8.852 -0.63 1 98.81 350 ARG B CA 1
ATOM 6981 C C . ARG B 1 350 ? -6.387 9.664 0.252 1 98.81 350 ARG B C 1
ATOM 6983 O O . ARG B 1 350 ? -6.703 9.258 1.373 1 98.81 350 ARG B O 1
ATOM 6990 N N . PHE B 1 351 ? -6.855 10.852 -0.23 1 98.88 351 PHE B N 1
ATOM 6991 C CA . PHE B 1 351 ? -7.863 11.617 0.495 1 98.88 351 PHE B CA 1
ATOM 6992 C C . PHE B 1 351 ? -9.133 10.797 0.691 1 98.88 351 PHE B C 1
ATOM 6994 O O . PHE B 1 351 ? -9.656 10.711 1.803 1 98.88 351 PHE B O 1
ATOM 7001 N N . TRP B 1 352 ? -9.602 10.188 -0.375 1 98.94 352 TRP B N 1
ATOM 7002 C CA . TRP B 1 352 ? -10.828 9.398 -0.285 1 98.94 352 TRP B CA 1
ATOM 7003 C C . TRP B 1 352 ? -10.641 8.203 0.653 1 98.94 352 TRP B C 1
ATOM 7005 O O . TRP B 1 352 ? -11.516 7.918 1.477 1 98.94 352 TRP B O 1
ATOM 7015 N N . GLU B 1 353 ? -9.5 7.539 0.566 1 98.75 353 GLU B N 1
ATOM 7016 C CA . GLU B 1 353 ? -9.219 6.41 1.446 1 98.75 353 GLU B CA 1
ATOM 7017 C C . GLU B 1 353 ? -9.273 6.824 2.914 1 98.75 353 GLU B C 1
ATOM 7019 O O . GLU B 1 353 ? -9.938 6.176 3.725 1 98.75 353 GLU B O 1
ATOM 7024 N N . GLY B 1 354 ? -8.602 7.898 3.252 1 98.81 354 GLY B N 1
ATOM 7025 C CA . GLY B 1 354 ? -8.547 8.328 4.641 1 98.81 354 GLY B CA 1
ATOM 7026 C C . GLY B 1 354 ? -9.875 8.844 5.156 1 98.81 354 GLY B C 1
ATOM 7027 O O . GLY B 1 354 ? -10.305 8.492 6.258 1 98.81 354 GLY B O 1
ATOM 7028 N N . VAL B 1 355 ? -10.586 9.648 4.348 1 98.88 355 VAL B N 1
ATOM 7029 C CA . VAL B 1 355 ? -11.805 10.328 4.773 1 98.88 355 VAL B CA 1
ATOM 7030 C C . VAL B 1 355 ? -12.938 9.32 4.918 1 98.88 355 VAL B C 1
ATOM 7032 O O . VAL B 1 355 ? -13.688 9.352 5.898 1 98.88 355 VAL B O 1
ATOM 7035 N N . ILE B 1 356 ? -13.039 8.352 4.02 1 98.75 356 ILE B N 1
ATOM 7036 C CA . ILE B 1 356 ? -14.133 7.383 4.051 1 98.75 356 ILE B CA 1
ATOM 7037 C C . ILE B 1 356 ? -13.93 6.41 5.207 1 98.75 356 ILE B C 1
ATOM 7039 O O . ILE B 1 356 ? -14.883 5.789 5.684 1 98.75 356 ILE B O 1
ATOM 7043 N N . ARG B 1 357 ? -12.758 6.316 5.68 1 98.56 357 ARG B N 1
ATOM 7044 C CA . ARG B 1 357 ? -12.445 5.477 6.832 1 98.56 357 ARG B CA 1
ATOM 7045 C C . ARG B 1 357 ? -12.625 6.25 8.133 1 98.56 357 ARG B C 1
ATOM 7047 O O . ARG B 1 357 ? -12.312 5.742 9.211 1 98.56 357 ARG B O 1
ATOM 7054 N N . GLY B 1 358 ? -13.094 7.473 8.086 1 98.06 358 GLY B N 1
ATOM 7055 C CA . GLY B 1 358 ? -13.438 8.25 9.273 1 98.06 358 GLY B CA 1
ATOM 7056 C C . GLY B 1 358 ? -12.297 9.117 9.766 1 98.06 358 GLY B C 1
ATOM 7057 O O . GLY B 1 358 ? -12.297 9.555 10.914 1 98.06 358 GLY B O 1
ATOM 7058 N N . GLY B 1 359 ? -11.289 9.305 8.961 1 98.62 359 GLY B N 1
ATOM 7059 C CA . GLY B 1 359 ? -10.188 10.188 9.305 1 98.62 359 GLY B CA 1
ATOM 7060 C C . GLY B 1 359 ? -10.156 11.453 8.477 1 98.62 359 GLY B C 1
ATOM 7061 O O . GLY B 1 359 ? -11.156 11.82 7.859 1 98.62 359 GLY B O 1
ATOM 7062 N N . TYR B 1 360 ? -9.078 12.18 8.586 1 98.88 360 TYR B N 1
ATOM 7063 C CA . TYR B 1 360 ? -8.812 13.406 7.836 1 98.88 360 TYR B CA 1
ATOM 7064 C C . TYR B 1 360 ? -7.445 13.352 7.168 1 98.88 360 TYR B C 1
ATOM 7066 O O . TYR B 1 360 ? -6.52 12.727 7.691 1 98.88 360 TYR B O 1
ATOM 7074 N N . VAL B 1 361 ? -7.336 13.891 6 1 98.81 361 VAL B N 1
ATOM 7075 C CA . VAL B 1 361 ? -6.09 13.844 5.238 1 98.81 361 VAL B CA 1
ATOM 7076 C C . VAL B 1 361 ? -5.656 15.266 4.871 1 98.81 361 VAL B C 1
ATOM 7078 O O . VAL B 1 361 ? -6.492 16.125 4.598 1 98.81 361 VAL B O 1
ATOM 7081 N N . GLY B 1 362 ? -4.367 15.477 4.906 1 98.62 362 GLY B N 1
ATOM 7082 C CA . GLY B 1 362 ? -3.793 16.766 4.566 1 98.62 362 GLY B CA 1
ATOM 7083 C C . GLY B 1 362 ? -3.129 16.781 3.203 1 98.62 362 GLY B C 1
ATOM 7084 O O . GLY B 1 362 ? -2.504 15.805 2.799 1 98.62 362 GLY B O 1
ATOM 7085 N N . HIS B 1 363 ? -3.254 17.922 2.582 1 98.69 363 HIS B N 1
ATOM 7086 C CA . HIS B 1 363 ? -2.711 18.172 1.253 1 98.69 363 HIS B CA 1
ATOM 7087 C C . HIS B 1 363 ? -1.348 18.859 1.335 1 98.69 363 HIS B C 1
ATOM 7089 O O . HIS B 1 363 ? -1.032 19.5 2.332 1 98.69 363 HIS B O 1
ATOM 7095 N N . GLY B 1 364 ? -0.574 18.766 0.352 1 98.25 364 GLY B N 1
ATOM 7096 C CA . GLY B 1 364 ? 0.586 19.562 -0.013 1 98.25 364 GLY B CA 1
ATOM 7097 C C . GLY B 1 364 ? 1.042 19.328 -1.441 1 98.25 364 GLY B C 1
ATOM 7098 O O . GLY B 1 364 ? 0.697 18.312 -2.055 1 98.25 364 GLY B O 1
ATOM 7099 N N . GLU B 1 365 ? 1.77 20.219 -1.979 1 98.06 365 GLU B N 1
ATOM 7100 C CA . GLU B 1 365 ? 2.246 19.984 -3.338 1 98.06 365 GLU B CA 1
ATOM 7101 C C . GLU B 1 365 ? 3.635 20.578 -3.551 1 98.06 365 GLU B C 1
ATOM 7103 O O . GLU B 1 365 ? 3.971 21.609 -2.961 1 98.06 365 GLU B O 1
ATOM 7108 N N . THR B 1 366 ? 4.434 19.891 -4.312 1 98.44 366 THR B N 1
ATOM 7109 C CA . THR B 1 366 ? 5.848 20.172 -4.539 1 98.44 366 THR B CA 1
ATOM 7110 C C . THR B 1 366 ? 6.195 20.047 -6.02 1 98.44 366 THR B C 1
ATOM 7112 O O . THR B 1 366 ? 7.008 19.188 -6.395 1 98.44 366 THR B O 1
ATOM 7115 N N . TYR B 1 367 ? 5.73 20.891 -6.859 1 98.25 367 TYR B N 1
ATOM 7116 C CA . TYR B 1 367 ? 6.098 20.891 -8.273 1 98.25 367 TYR B CA 1
ATOM 7117 C C . TYR B 1 367 ? 7.352 21.734 -8.5 1 98.25 367 TYR B C 1
ATOM 7119 O O . TYR B 1 367 ? 7.473 22.844 -7.98 1 98.25 367 TYR B O 1
ATOM 7127 N N . VAL B 1 368 ? 8.203 21.172 -9.219 1 97.19 368 VAL B N 1
ATOM 7128 C CA . VAL B 1 368 ? 9.406 21.906 -9.594 1 97.19 368 VAL B CA 1
ATOM 7129 C C . VAL B 1 368 ? 9.008 23.234 -10.234 1 97.19 368 VAL B C 1
ATOM 7131 O O . VAL B 1 368 ? 8.07 23.297 -11.031 1 97.19 368 VAL B O 1
ATOM 7134 N N . HIS B 1 369 ? 9.727 24.281 -9.844 1 95 369 HIS B N 1
ATOM 7135 C CA . HIS B 1 369 ? 9.492 25.656 -10.297 1 95 369 HIS B CA 1
ATOM 7136 C C . HIS B 1 369 ? 10.812 26.359 -10.609 1 95 369 HIS B C 1
ATOM 7138 O O . HIS B 1 369 ? 11.805 26.172 -9.906 1 95 369 HIS B O 1
ATOM 7144 N N . PRO B 1 370 ? 10.812 27.156 -11.672 1 93.19 370 PRO B N 1
ATOM 7145 C CA . PRO B 1 370 ? 12.062 27.828 -12.062 1 93.19 370 PRO B CA 1
ATOM 7146 C C . PRO B 1 370 ? 12.664 28.656 -10.938 1 93.19 370 PRO B C 1
ATOM 7148 O O . PRO B 1 370 ? 13.891 28.797 -10.859 1 93.19 370 PRO B O 1
ATOM 7151 N N . GLN B 1 371 ? 11.898 29.188 -10.094 1 92 371 GLN B N 1
ATOM 7152 C CA . GLN B 1 371 ? 12.398 30.016 -9 1 92 371 GLN B CA 1
ATOM 7153 C C . GLN B 1 371 ? 12.383 29.25 -7.68 1 92 371 GLN B C 1
ATOM 7155 O O . GLN B 1 371 ? 12.438 29.859 -6.605 1 92 371 GLN B O 1
ATOM 7160 N N . ASP B 1 372 ? 12.148 27.969 -7.707 1 92.94 372 ASP B N 1
ATOM 7161 C CA . ASP B 1 372 ? 12.117 27.078 -6.543 1 92.94 372 ASP B CA 1
ATOM 7162 C C . ASP B 1 372 ? 11.008 27.484 -5.574 1 92.94 372 ASP B C 1
ATOM 7164 O O . ASP B 1 372 ? 11.203 27.484 -4.355 1 92.94 372 ASP B O 1
ATOM 7168 N N . ILE B 1 373 ? 9.969 28.016 -6.121 1 96.38 373 ILE B N 1
ATOM 7169 C CA . ILE B 1 373 ? 8.797 28.344 -5.316 1 96.38 373 ILE B CA 1
ATOM 7170 C C . ILE B 1 373 ? 7.836 27.156 -5.297 1 96.38 373 ILE B C 1
ATOM 7172 O O . ILE B 1 373 ? 7.148 26.891 -6.289 1 96.38 373 ILE B O 1
ATOM 7176 N N . LEU B 1 374 ? 7.828 26.5 -4.148 1 98 374 LEU B N 1
ATOM 7177 C CA . LEU B 1 374 ? 6.934 25.375 -3.932 1 98 374 LEU B CA 1
ATOM 7178 C C . LEU B 1 374 ? 5.852 25.719 -2.916 1 98 374 LEU B C 1
ATOM 7180 O O . LEU B 1 374 ? 6.148 26.281 -1.858 1 98 374 LEU B O 1
ATOM 7184 N N . TRP B 1 375 ? 4.625 25.375 -3.197 1 98.62 375 TRP B N 1
ATOM 7185 C CA . TRP B 1 375 ? 3.539 25.594 -2.248 1 98.62 375 TRP B CA 1
ATOM 7186 C C . TRP B 1 375 ? 3.912 25.078 -0.862 1 98.62 375 TRP B C 1
ATOM 7188 O O . TRP B 1 375 ? 3.771 25.797 0.133 1 98.62 375 TRP B O 1
ATOM 7198 N N . TRP B 1 376 ? 4.43 23.906 -0.795 1 98 376 TRP B N 1
ATOM 7199 C CA . TRP B 1 376 ? 4.73 23.141 0.415 1 98 376 TRP B CA 1
ATOM 7200 C C . TRP B 1 376 ? 5.543 23.984 1.394 1 98 376 TRP B C 1
ATOM 7202 O O . TRP B 1 376 ? 5.336 23.906 2.607 1 98 376 TRP B O 1
ATOM 7212 N N . SER B 1 377 ? 6.438 24.844 0.9 1 97.5 377 SER B N 1
ATOM 7213 C CA . SER B 1 377 ? 7.289 25.625 1.778 1 97.5 377 SER B CA 1
ATOM 7214 C C . SER B 1 377 ? 7.023 27.125 1.607 1 97.5 377 SER B C 1
ATOM 7216 O O . SER B 1 377 ? 6.992 27.875 2.588 1 97.5 377 SER B O 1
ATOM 7218 N N . HIS B 1 378 ? 6.676 27.609 0.384 1 98.19 378 HIS B N 1
ATOM 7219 C CA . HIS B 1 378 ? 6.676 29.031 0.07 1 98.19 378 HIS B CA 1
ATOM 7220 C C . HIS B 1 378 ? 5.258 29.578 -0.01 1 98.19 378 HIS B C 1
ATOM 7222 O O . HIS B 1 378 ? 5.039 30.781 0.166 1 98.19 378 HIS B O 1
ATOM 7228 N N . GLY B 1 379 ? 4.32 28.781 -0.271 1 98.5 379 GLY B N 1
ATOM 7229 C CA . GLY B 1 379 ? 2.998 29.25 -0.647 1 98.5 379 GLY B CA 1
ATOM 7230 C C . GLY B 1 379 ? 2.926 29.75 -2.08 1 98.5 379 GLY B C 1
ATOM 7231 O O . GLY B 1 379 ? 3.529 29.156 -2.977 1 98.5 379 GLY B O 1
ATOM 7232 N N . GLY B 1 380 ? 2.199 30.734 -2.316 1 98.19 380 GLY B N 1
ATOM 7233 C CA . GLY B 1 380 ? 1.979 31.234 -3.664 1 98.19 380 GLY B CA 1
ATOM 7234 C C . GLY B 1 380 ? 0.739 30.656 -4.32 1 98.19 380 GLY B C 1
ATOM 7235 O O . GLY B 1 380 ? -0.366 30.781 -3.789 1 98.19 380 GLY B O 1
ATOM 7236 N N . GLU B 1 381 ? 0.999 29.953 -5.426 1 97.88 381 GLU B N 1
ATOM 7237 C CA . GLU B 1 381 ? -0.104 29.391 -6.195 1 97.88 381 GLU B CA 1
ATOM 7238 C C . GLU B 1 381 ? -0.044 27.859 -6.199 1 97.88 381 GLU B C 1
ATOM 7240 O O . GLU B 1 381 ? 1.034 27.281 -6.07 1 97.88 381 GLU B O 1
ATOM 7245 N N . LEU B 1 382 ? -1.202 27.312 -6.266 1 98.25 382 LEU B N 1
ATOM 7246 C CA . LEU B 1 382 ? -1.288 25.875 -6.453 1 98.25 382 LEU B CA 1
ATOM 7247 C C . LEU B 1 382 ? -1.236 25.516 -7.934 1 98.25 382 LEU B C 1
ATOM 7249 O O . LEU B 1 382 ? -1.836 26.188 -8.766 1 98.25 382 LEU B O 1
ATOM 7253 N N . HIS B 1 383 ? -0.488 24.453 -8.266 1 97.62 383 HIS B N 1
ATOM 7254 C CA . HIS B 1 383 ? -0.318 24.031 -9.648 1 97.62 383 HIS B CA 1
ATOM 7255 C C . HIS B 1 383 ? -0.896 22.641 -9.867 1 97.62 383 HIS B C 1
ATOM 7257 O O . HIS B 1 383 ? -1.045 22.188 -11.008 1 97.62 383 HIS B O 1
ATOM 7263 N N . GLY B 1 384 ? -1.221 21.984 -8.766 1 98 384 GLY B N 1
ATOM 7264 C CA . GLY B 1 384 ? -1.646 20.594 -8.836 1 98 384 GLY B CA 1
ATOM 7265 C C . GLY B 1 384 ? -3.084 20.422 -9.289 1 98 384 GLY B C 1
ATOM 7266 O O . GLY B 1 384 ? -3.789 21.422 -9.5 1 98 384 GLY B O 1
ATOM 7267 N N . THR B 1 385 ? -3.502 19.172 -9.438 1 98.62 385 THR B N 1
ATOM 7268 C CA . THR B 1 385 ? -4.832 18.859 -9.945 1 98.62 385 THR B CA 1
ATOM 7269 C C . THR B 1 385 ? -5.723 18.312 -8.82 1 98.62 385 THR B C 1
ATOM 7271 O O . THR B 1 385 ? -6.945 18.266 -8.969 1 98.62 385 THR B O 1
ATOM 7274 N N . SER B 1 386 ? -5.18 17.969 -7.684 1 98.81 386 SER B N 1
ATOM 7275 C CA . SER B 1 386 ? -5.949 17.312 -6.629 1 98.81 386 SER B CA 1
ATOM 7276 C C . SER B 1 386 ? -6.84 18.312 -5.895 1 98.81 386 SER B C 1
ATOM 7278 O O . SER B 1 386 ? -7.902 17.953 -5.387 1 98.81 386 SER B O 1
ATOM 7280 N N . PRO B 1 387 ? -6.445 19.656 -5.773 1 98.88 387 PRO B N 1
ATOM 7281 C CA . PRO B 1 387 ? -7.246 20.562 -4.953 1 98.88 387 PRO B CA 1
ATOM 7282 C C . PRO B 1 387 ? -8.711 20.625 -5.391 1 98.88 387 PRO B C 1
ATOM 7284 O O . PRO B 1 387 ? -9.609 20.594 -4.555 1 98.88 387 PRO B O 1
ATOM 7287 N N . LEU B 1 388 ? -8.961 20.703 -6.684 1 98.69 388 LEU B N 1
ATOM 7288 C CA . LEU B 1 388 ? -10.344 20.719 -7.168 1 98.69 388 LEU B CA 1
ATOM 7289 C C . LEU B 1 388 ? -11.078 19.453 -6.762 1 98.69 388 LEU B C 1
ATOM 7291 O O . LEU B 1 388 ? -12.258 19.5 -6.395 1 98.69 388 LEU B O 1
ATOM 7295 N N . ARG B 1 389 ? -10.438 18.328 -6.863 1 98.88 389 ARG B N 1
ATOM 7296 C CA . ARG B 1 389 ? -11.031 17.047 -6.516 1 98.88 389 ARG B CA 1
ATOM 7297 C C . ARG B 1 389 ? -11.219 16.922 -5.008 1 98.88 389 ARG B C 1
ATOM 7299 O O . ARG B 1 389 ? -12.18 16.297 -4.547 1 98.88 389 ARG B O 1
ATOM 7306 N N . ILE B 1 390 ? -10.312 17.469 -4.234 1 98.94 390 ILE B N 1
ATOM 7307 C CA . ILE B 1 390 ? -10.469 17.516 -2.783 1 98.94 390 ILE B CA 1
ATOM 7308 C C . ILE B 1 390 ? -11.688 18.375 -2.424 1 98.94 390 ILE B C 1
ATOM 7310 O O . ILE B 1 390 ? -12.445 18.031 -1.512 1 98.94 390 ILE B O 1
ATOM 7314 N N . GLY B 1 391 ? -11.852 19.469 -3.152 1 98.88 391 GLY B N 1
ATOM 7315 C CA . GLY B 1 391 ? -13.055 20.266 -2.982 1 98.88 391 GLY B CA 1
ATOM 7316 C C . GLY B 1 391 ? -14.336 19.484 -3.242 1 98.88 391 GLY B C 1
ATOM 7317 O O . GLY B 1 391 ? -15.32 19.641 -2.523 1 98.88 391 GLY B O 1
ATOM 7318 N N . PHE B 1 392 ? -14.352 18.656 -4.281 1 98.94 392 PHE B N 1
ATOM 7319 C CA . PHE B 1 392 ? -15.477 17.781 -4.578 1 98.94 392 PHE B CA 1
ATOM 7320 C C . PHE B 1 392 ? -15.773 16.859 -3.406 1 98.94 392 PHE B C 1
ATOM 7322 O O . PHE B 1 392 ? -16.922 16.719 -2.988 1 98.94 392 PHE B O 1
ATOM 7329 N N . LEU B 1 393 ? -14.766 16.234 -2.891 1 98.94 393 LEU B N 1
ATOM 7330 C CA . LEU B 1 393 ? -14.922 15.367 -1.729 1 98.94 393 LEU B CA 1
ATOM 7331 C C . LEU B 1 393 ? -15.484 16.141 -0.542 1 98.94 393 LEU B C 1
ATOM 7333 O O . LEU B 1 393 ? -16.375 15.648 0.151 1 98.94 393 LEU B O 1
ATOM 7337 N N . ARG B 1 394 ? -14.938 17.328 -0.276 1 98.81 394 ARG B N 1
ATOM 7338 C CA . ARG B 1 394 ? -15.398 18.156 0.834 1 98.81 394 ARG B CA 1
ATOM 7339 C C . ARG B 1 394 ? -16.906 18.422 0.727 1 98.81 394 ARG B C 1
ATOM 7341 O O . ARG B 1 394 ? -17.625 18.281 1.711 1 98.81 394 ARG B O 1
ATOM 7348 N N . LYS B 1 395 ? -17.359 18.75 -0.457 1 98.62 395 LYS B N 1
ATOM 7349 C CA . LYS B 1 395 ? -18.781 18.984 -0.666 1 98.62 395 LYS B CA 1
ATOM 7350 C C . LYS B 1 395 ? -19.609 17.75 -0.326 1 98.62 395 LYS B C 1
ATOM 7352 O O . LYS B 1 395 ? -20.672 17.859 0.281 1 98.62 395 LYS B O 1
ATOM 7357 N N . ILE B 1 396 ? -19.141 16.625 -0.723 1 98.75 396 ILE B N 1
ATOM 7358 C CA . ILE B 1 396 ? -19.828 15.359 -0.458 1 98.75 396 ILE B CA 1
ATOM 7359 C C . ILE B 1 396 ? -19.922 15.125 1.048 1 98.75 396 ILE B C 1
ATOM 7361 O O . ILE B 1 396 ? -20.984 14.797 1.574 1 98.75 396 ILE B O 1
ATOM 7365 N N . ILE B 1 397 ? -18.828 15.352 1.759 1 98.56 397 ILE B N 1
ATOM 7366 C CA . ILE B 1 397 ? -18.75 15.07 3.188 1 98.56 397 ILE B CA 1
ATOM 7367 C C . ILE B 1 397 ? -19.609 16.047 3.963 1 98.56 397 ILE B C 1
ATOM 7369 O O . ILE B 1 397 ? -20.328 15.664 4.887 1 98.56 397 ILE B O 1
ATOM 7373 N N . GLU B 1 398 ? -19.578 17.297 3.596 1 98.06 398 GLU B N 1
ATOM 7374 C CA . GLU B 1 398 ? -20.344 18.344 4.285 1 98.06 398 GLU B CA 1
ATOM 7375 C C . GLU B 1 398 ? -21.844 18.172 4.039 1 98.06 398 GLU B C 1
ATOM 7377 O O . GLU B 1 398 ? -22.656 18.672 4.816 1 98.06 398 GLU B O 1
ATOM 7382 N N . SER B 1 399 ? -22.203 17.484 2.979 1 97.56 399 SER B N 1
ATOM 7383 C CA . SER B 1 399 ? -23.625 17.281 2.662 1 97.56 399 SER B CA 1
ATOM 7384 C C . SER B 1 399 ? -24.156 16.016 3.312 1 97.56 399 SER B C 1
ATOM 7386 O O . SER B 1 399 ? -25.375 15.773 3.303 1 97.56 399 SER B O 1
ATOM 7388 N N . ALA B 1 400 ? -23.312 15.195 3.859 1 97.75 400 ALA B N 1
ATOM 7389 C CA . ALA B 1 400 ? -23.766 13.984 4.547 1 97.75 400 ALA B CA 1
ATOM 7390 C C . ALA B 1 400 ? -24.531 14.328 5.816 1 97.75 400 ALA B C 1
ATOM 7392 O O . ALA B 1 400 ? -24.391 15.422 6.363 1 97.75 400 ALA B O 1
ATOM 7393 N N . PRO B 1 401 ? -25.422 13.453 6.285 1 97.31 401 PRO B N 1
ATOM 7394 C CA . PRO B 1 401 ? -26.266 13.766 7.445 1 97.31 401 PRO B CA 1
ATOM 7395 C C . PRO B 1 401 ? -25.484 13.781 8.75 1 97.31 401 PRO B C 1
ATOM 7397 O O . PRO B 1 401 ? -26.016 14.141 9.797 1 97.31 401 PRO B O 1
ATOM 7400 N N . GLY B 1 402 ? -24.219 13.398 8.758 1 97.06 402 GLY B N 1
ATOM 7401 C CA . GLY B 1 402 ? -23.328 13.383 9.906 1 97.06 402 GLY B CA 1
ATOM 7402 C C . GLY B 1 402 ? -21.906 13.039 9.547 1 97.06 402 GLY B C 1
ATOM 7403 O O . GLY B 1 402 ? -21.578 12.852 8.375 1 97.06 402 GLY B O 1
ATOM 7404 N N . ALA B 1 403 ? -21.031 12.984 10.562 1 97.31 403 ALA B N 1
ATOM 7405 C CA . ALA B 1 403 ? -19.641 12.633 10.344 1 97.31 403 ALA B CA 1
ATOM 7406 C C . ALA B 1 403 ? -19.5 11.172 9.922 1 97.31 403 ALA B C 1
ATOM 7408 O O . ALA B 1 403 ? -20.094 10.281 10.539 1 97.31 403 ALA B O 1
ATOM 7409 N N . ILE B 1 404 ? -18.719 10.93 8.945 1 97.75 404 ILE B N 1
ATOM 7410 C CA . ILE B 1 404 ? -18.531 9.594 8.391 1 97.75 404 ILE B CA 1
ATOM 7411 C C . ILE B 1 404 ? -17.688 8.75 9.352 1 97.75 404 ILE B C 1
ATOM 7413 O O . ILE B 1 404 ? -16.703 9.227 9.898 1 97.75 404 ILE B O 1
ATOM 7417 N N . SER B 1 405 ? -18.094 7.582 9.625 1 97.44 405 SER B N 1
ATOM 7418 C CA . SER B 1 405 ? -17.344 6.578 10.375 1 97.44 405 SER B CA 1
ATOM 7419 C C . SER B 1 405 ? -17.172 5.297 9.57 1 97.44 405 SER B C 1
ATOM 7421 O O . SER B 1 405 ? -17.984 5 8.688 1 97.44 405 SER B O 1
ATOM 7423 N N . PRO B 1 406 ? -16.109 4.551 9.844 1 97.88 406 PRO B N 1
ATOM 7424 C CA . PRO B 1 406 ? -16.016 3.264 9.148 1 97.88 406 PRO B CA 1
ATOM 7425 C C . PRO B 1 406 ? -17.141 2.299 9.539 1 97.88 406 PRO B C 1
ATOM 7427 O O . PRO B 1 406 ? -17.562 2.277 10.695 1 97.88 406 PRO B O 1
ATOM 7430 N N . ILE B 1 407 ? -17.562 1.517 8.641 1 97.44 407 ILE B N 1
ATOM 7431 C CA . ILE B 1 407 ? -18.562 0.498 8.922 1 97.44 407 ILE B CA 1
ATOM 7432 C C . ILE B 1 407 ? -18.031 -0.465 9.984 1 97.44 407 ILE B C 1
ATOM 7434 O O . ILE B 1 407 ? -16.828 -0.759 10.023 1 97.44 407 ILE B O 1
ATOM 7438 N N . LYS B 1 408 ? -18.922 -1.013 10.805 1 94.75 408 LYS B N 1
ATOM 7439 C CA . LYS B 1 408 ? -18.547 -1.86 11.938 1 94.75 408 LYS B CA 1
ATOM 7440 C C . LYS B 1 408 ? -17.891 -3.15 11.461 1 94.75 408 LYS B C 1
ATOM 7442 O O . LYS B 1 408 ? -16.859 -3.559 12 1 94.75 408 LYS B O 1
ATOM 7447 N N . THR B 1 409 ? -18.484 -3.773 10.508 1 94.44 409 THR B N 1
ATOM 7448 C CA . THR B 1 409 ? -17.906 -4.969 9.898 1 94.44 409 THR B CA 1
ATOM 7449 C C . THR B 1 409 ? -17.344 -4.652 8.516 1 94.44 409 THR B C 1
ATOM 7451 O O . THR B 1 409 ? -18.094 -4.574 7.543 1 94.44 409 THR B O 1
ATOM 7454 N N . PRO B 1 410 ? -16.078 -4.547 8.461 1 94.19 410 PRO B N 1
ATOM 7455 C CA . PRO B 1 410 ? -15.477 -4.086 7.211 1 94.19 410 PRO B CA 1
ATOM 7456 C C . PRO B 1 410 ? -15.555 -5.125 6.094 1 94.19 410 PRO B C 1
ATOM 7458 O O . PRO B 1 410 ? -15.461 -6.328 6.359 1 94.19 410 PRO B O 1
ATOM 7461 N N . TYR B 1 411 ? -15.773 -4.613 4.914 1 95.69 411 TYR B N 1
ATOM 7462 C CA . TYR B 1 411 ? -15.562 -5.426 3.723 1 95.69 411 TYR B CA 1
ATOM 7463 C C . TYR B 1 411 ? -14.07 -5.648 3.48 1 95.69 411 TYR B C 1
ATOM 7465 O O . TYR B 1 411 ? -13.242 -4.801 3.816 1 95.69 411 TYR B O 1
ATOM 7473 N N . TRP B 1 412 ? -13.742 -6.746 2.904 1 94.88 412 TRP B N 1
ATOM 7474 C CA . TRP B 1 412 ? -12.328 -7.039 2.717 1 94.88 412 TRP B CA 1
ATOM 7475 C C . TRP B 1 412 ? -11.789 -6.332 1.479 1 94.88 412 TRP B C 1
ATOM 7477 O O . TRP B 1 412 ? -10.586 -6.078 1.379 1 94.88 412 TRP B O 1
ATOM 7487 N N . ASP B 1 413 ? -12.695 -5.945 0.56 1 96.19 413 ASP B N 1
ATOM 7488 C CA . ASP B 1 413 ? -12.164 -5.523 -0.733 1 96.19 413 ASP B CA 1
ATOM 7489 C C . ASP B 1 413 ? -12.656 -4.125 -1.097 1 96.19 413 ASP B C 1
ATOM 7491 O O . ASP B 1 413 ? -12.438 -3.656 -2.215 1 96.19 413 ASP B O 1
ATOM 7495 N N . VAL B 1 414 ? -13.383 -3.465 -0.276 1 97.69 414 VAL B N 1
ATOM 7496 C CA . VAL B 1 414 ? -13.844 -2.105 -0.527 1 97.69 414 VAL B CA 1
ATOM 7497 C C . VAL B 1 414 ? -13.961 -1.348 0.794 1 97.69 414 VAL B C 1
ATOM 7499 O O . VAL B 1 414 ? -14.336 -1.929 1.817 1 97.69 414 VAL B O 1
ATOM 7502 N N . THR B 1 415 ? -13.586 -0.089 0.763 1 98.06 415 THR B N 1
ATOM 7503 C CA . THR B 1 415 ? -13.734 0.774 1.929 1 98.06 415 THR B CA 1
ATOM 7504 C C . THR B 1 415 ? -15.156 1.334 2.008 1 98.06 415 THR B C 1
ATOM 7506 O O . THR B 1 415 ? -15.711 1.767 0.997 1 98.06 415 THR B O 1
ATOM 7509 N N . CYS B 1 416 ? -15.734 1.317 3.211 1 98.56 416 CYS B N 1
ATOM 7510 C CA . CYS B 1 416 ? -17.109 1.788 3.375 1 98.56 416 CYS B CA 1
ATOM 7511 C C . CYS B 1 416 ? -17.234 2.703 4.59 1 98.56 416 CYS B C 1
ATOM 7513 O O . CYS B 1 416 ? -16.891 2.309 5.703 1 98.56 416 CYS B O 1
ATOM 7515 N N . GLY B 1 417 ? -17.625 3.938 4.383 1 98.62 417 GLY B N 1
ATOM 7516 C CA . GLY B 1 417 ? -18 4.867 5.434 1 98.62 417 GLY B CA 1
ATOM 7517 C C . GLY B 1 417 ? -19.516 4.98 5.617 1 98.62 417 GLY B C 1
ATOM 7518 O O . GLY B 1 417 ? -20.266 4.84 4.656 1 98.62 417 GLY B O 1
ATOM 7519 N N . VAL B 1 418 ? -19.922 5.27 6.859 1 98.56 418 VAL B N 1
ATOM 7520 C CA . VAL B 1 418 ? -21.359 5.25 7.129 1 98.56 418 VAL B CA 1
ATOM 7521 C C . VAL B 1 418 ? -21.719 6.383 8.086 1 98.56 418 VAL B C 1
ATOM 7523 O O . VAL B 1 418 ? -20.859 6.891 8.805 1 98.56 418 VAL B O 1
ATOM 7526 N N . VAL B 1 419 ? -22.922 6.844 8.047 1 98 419 VAL B N 1
ATOM 7527 C CA . VAL B 1 419 ? -23.625 7.562 9.102 1 98 419 VAL B CA 1
ATOM 7528 C C . VAL B 1 419 ? -24.859 6.762 9.531 1 98 419 VAL B C 1
ATOM 7530 O O . VAL B 1 419 ? -25.938 6.91 8.953 1 98 419 VAL B O 1
ATOM 7533 N N . GLY B 1 420 ? -24.656 5.934 10.617 1 96.25 420 GLY B N 1
ATOM 7534 C CA . GLY B 1 420 ? -25.719 4.992 10.961 1 96.25 420 GLY B CA 1
ATOM 7535 C C . GLY B 1 420 ? -26.125 4.105 9.805 1 96.25 420 GLY B C 1
ATOM 7536 O O . GLY B 1 420 ? -25.266 3.539 9.117 1 96.25 420 GLY B O 1
ATOM 7537 N N . GLU B 1 421 ? -27.406 3.893 9.688 1 96.81 421 GLU B N 1
ATOM 7538 C CA . GLU B 1 421 ? -27.953 3.131 8.562 1 96.81 421 GLU B CA 1
ATOM 7539 C C . GLU B 1 421 ? -28.547 4.055 7.504 1 96.81 421 GLU B C 1
ATOM 7541 O O . GLU B 1 421 ? -29.141 3.588 6.531 1 96.81 421 GLU B O 1
ATOM 7546 N N . ASP B 1 422 ? -28.328 5.391 7.645 1 97.5 422 ASP B N 1
ATOM 7547 C CA . ASP B 1 422 ? -29 6.375 6.789 1 97.5 422 ASP B CA 1
ATOM 7548 C C . ASP B 1 422 ? -28.125 6.719 5.582 1 97.5 422 ASP B C 1
ATOM 7550 O O . ASP B 1 422 ? -28.625 7.281 4.602 1 97.5 422 ASP B O 1
ATOM 7554 N N . TYR B 1 423 ? -26.922 6.445 5.715 1 98.44 423 TYR B N 1
ATOM 7555 C CA . TYR B 1 423 ? -25.969 6.902 4.703 1 98.44 423 TYR B CA 1
ATOM 7556 C C . TYR B 1 423 ? -24.797 5.949 4.59 1 98.44 423 TYR B C 1
ATOM 7558 O O . TYR B 1 423 ? -24.141 5.629 5.59 1 98.44 423 TYR B O 1
ATOM 7566 N N . TYR B 1 424 ? -24.516 5.414 3.395 1 98.69 424 TYR B N 1
ATOM 7567 C CA . TYR B 1 424 ? -23.359 4.582 3.074 1 98.69 424 TYR B CA 1
ATOM 7568 C C . TYR B 1 424 ? -22.578 5.168 1.912 1 98.69 424 TYR B C 1
ATOM 7570 O O . TYR B 1 424 ? -23.156 5.668 0.945 1 98.69 424 TYR B O 1
ATOM 7578 N N . ILE B 1 425 ? -21.312 5.152 1.975 1 98.88 425 ILE B N 1
ATOM 7579 C CA . ILE B 1 425 ? -20.469 5.531 0.85 1 98.88 425 ILE B CA 1
ATOM 7580 C C . ILE B 1 425 ? -19.328 4.516 0.693 1 98.88 425 ILE B C 1
ATOM 7582 O O . ILE B 1 425 ? -18.547 4.305 1.618 1 98.88 425 ILE B O 1
ATOM 7586 N N . PHE B 1 426 ? -19.312 3.785 -0.427 1 98.81 426 PHE B N 1
ATOM 7587 C CA . PHE B 1 426 ? -18.312 2.789 -0.794 1 98.81 426 PHE B CA 1
ATOM 7588 C C . PHE B 1 426 ? -17.281 3.383 -1.744 1 98.81 426 PHE B C 1
ATOM 7590 O O . PHE B 1 426 ? -17.641 4.027 -2.734 1 98.81 426 PHE B O 1
ATOM 7597 N N . TYR B 1 427 ? -16.078 3.236 -1.438 1 98.88 427 TYR B N 1
ATOM 7598 C CA . TYR B 1 427 ? -15.023 3.732 -2.316 1 98.88 427 TYR B CA 1
ATOM 7599 C C . TYR B 1 427 ? -14.18 2.584 -2.867 1 98.88 427 TYR B C 1
ATOM 7601 O O . TYR B 1 427 ? -13.578 1.825 -2.105 1 98.88 427 TYR B O 1
ATOM 7609 N N . PHE B 1 428 ? -14.047 2.51 -4.227 1 98.75 428 PHE B N 1
ATOM 7610 C CA . PHE B 1 428 ? -13.445 1.353 -4.875 1 98.75 428 PHE B CA 1
ATOM 7611 C C . PHE B 1 428 ? -11.992 1.63 -5.242 1 98.75 428 PHE B C 1
ATOM 7613 O O . PHE B 1 428 ? -11.305 0.763 -5.785 1 98.75 428 PHE B O 1
ATOM 7620 N N . SER B 1 429 ? -11.477 2.846 -4.914 1 98.12 429 SER B N 1
ATOM 7621 C CA . SER B 1 429 ? -10.055 3.152 -5.008 1 98.12 429 SER B CA 1
ATOM 7622 C C . SER B 1 429 ? -9.5 2.789 -6.383 1 98.12 429 SER B C 1
ATOM 7624 O O . SER B 1 429 ? -10.062 3.174 -7.406 1 98.12 429 SER B O 1
ATOM 7626 N N . PHE B 1 430 ? -8.422 2.008 -6.5 1 97.56 430 PHE B N 1
ATOM 7627 C CA . PHE B 1 430 ? -7.77 1.733 -7.773 1 97.56 430 PHE B CA 1
ATOM 7628 C C . PHE B 1 430 ? -8.383 0.508 -8.445 1 97.56 430 PHE B C 1
ATOM 7630 O O . PHE B 1 430 ? -7.855 0.016 -9.445 1 97.56 430 PHE B O 1
ATOM 7637 N N . ASN B 1 431 ? -9.461 -0.099 -7.91 1 98.44 431 ASN B N 1
ATOM 7638 C CA . ASN B 1 431 ? -10.172 -1.212 -8.531 1 98.44 431 ASN B CA 1
ATOM 7639 C C . ASN B 1 431 ? -11.141 -0.729 -9.609 1 98.44 431 ASN B C 1
ATOM 7641 O O . ASN B 1 431 ? -11.516 0.443 -9.633 1 98.44 431 ASN B O 1
ATOM 7645 N N . GLN B 1 432 ? -11.523 -1.592 -10.531 1 98.69 432 GLN B N 1
ATOM 7646 C CA . GLN B 1 432 ? -12.375 -1.196 -11.641 1 98.69 432 GLN B CA 1
ATOM 7647 C C . GLN B 1 432 ? -13.461 -2.242 -11.906 1 98.69 432 GLN B C 1
ATOM 7649 O O . GLN B 1 432 ? -13.641 -2.686 -13.039 1 98.69 432 GLN B O 1
ATOM 7654 N N . PRO B 1 433 ? -14.227 -2.656 -10.914 1 98.62 433 PRO B N 1
ATOM 7655 C CA . PRO B 1 433 ? -15.258 -3.676 -11.141 1 98.62 433 PRO B CA 1
ATOM 7656 C C . PRO B 1 433 ? -16.297 -3.242 -12.164 1 98.62 433 PRO B C 1
ATOM 7658 O O . PRO B 1 433 ? -16.688 -2.072 -12.195 1 98.62 433 PRO B O 1
ATOM 7661 N N . ALA B 1 434 ? -16.797 -4.176 -12.945 1 98.44 434 ALA B N 1
ATOM 7662 C CA . ALA B 1 434 ? -17.844 -3.912 -13.93 1 98.44 434 ALA B CA 1
ATOM 7663 C C . ALA B 1 434 ? -19.234 -3.908 -13.273 1 98.44 434 ALA B C 1
ATOM 7665 O O . ALA B 1 434 ? -20.172 -3.348 -13.82 1 98.44 434 ALA B O 1
ATOM 7666 N N . PHE B 1 435 ? -19.359 -4.539 -12.18 1 98.25 435 PHE B N 1
ATOM 7667 C CA . PHE B 1 435 ? -20.578 -4.555 -11.367 1 98.25 435 PHE B CA 1
ATOM 7668 C C . PHE B 1 435 ? -20.25 -4.926 -9.93 1 98.25 435 PHE B C 1
ATOM 7670 O O . PHE B 1 435 ? -19.156 -5.402 -9.633 1 98.25 435 PHE B O 1
ATOM 7677 N N . ARG B 1 436 ? -21.125 -4.664 -9.055 1 98.31 436 ARG B N 1
ATOM 7678 C CA . ARG B 1 436 ? -20.984 -4.992 -7.641 1 98.31 436 ARG B CA 1
ATOM 7679 C C . ARG B 1 436 ? -22.328 -5.344 -7.012 1 98.31 436 ARG B C 1
ATOM 7681 O O . ARG B 1 436 ? -23.328 -4.699 -7.297 1 98.31 436 ARG B O 1
ATOM 7688 N N . THR B 1 437 ? -22.281 -6.379 -6.254 1 97.69 437 THR B N 1
ATOM 7689 C CA . THR B 1 437 ? -23.453 -6.754 -5.465 1 97.69 437 THR B CA 1
ATOM 7690 C C . THR B 1 437 ? -23.328 -6.215 -4.039 1 97.69 437 THR B C 1
ATOM 7692 O O . THR B 1 437 ? -22.281 -6.336 -3.408 1 97.69 437 THR B O 1
ATOM 7695 N N . PHE B 1 438 ? -24.375 -5.602 -3.617 1 97.69 438 PHE B N 1
ATOM 7696 C CA . PHE B 1 438 ? -24.453 -5.047 -2.271 1 97.69 438 PHE B CA 1
ATOM 7697 C C . PHE B 1 438 ? -25.484 -5.781 -1.434 1 97.69 438 PHE B C 1
ATOM 7699 O O . PHE B 1 438 ? -26.438 -6.348 -1.974 1 97.69 438 PHE B O 1
ATOM 7706 N N . ASN B 1 439 ? -25.25 -5.895 -0.17 1 95.94 439 ASN B N 1
ATOM 7707 C CA . ASN B 1 439 ? -26.188 -6.418 0.814 1 95.94 439 ASN B CA 1
ATOM 7708 C C . ASN B 1 439 ? -26.5 -5.391 1.901 1 95.94 439 ASN B C 1
ATOM 7710 O O . ASN B 1 439 ? -25.797 -5.32 2.91 1 95.94 439 ASN B O 1
ATOM 7714 N N . MET B 1 440 ? -27.594 -4.668 1.757 1 96.62 440 MET B N 1
ATOM 7715 C CA . MET B 1 440 ? -27.969 -3.568 2.645 1 96.62 440 MET B CA 1
ATOM 7716 C C . MET B 1 440 ? -28.984 -4.027 3.686 1 96.62 440 MET B C 1
ATOM 7718 O O . MET B 1 440 ? -29.609 -5.07 3.525 1 96.62 440 MET B O 1
ATOM 7722 N N . PRO B 1 441 ? -29.141 -3.264 4.785 1 94.25 441 PRO B N 1
ATOM 7723 C CA . PRO B 1 441 ? -30.094 -3.656 5.832 1 94.25 441 PRO B CA 1
ATOM 7724 C C . PRO B 1 441 ? -31.5 -3.865 5.305 1 94.25 441 PRO B C 1
ATOM 7726 O O . PRO B 1 441 ? -32.031 -3.021 4.57 1 94.25 441 PRO B O 1
ATOM 7729 N N . GLN B 1 442 ? -32.062 -4.977 5.832 1 92.56 442 GLN B N 1
ATOM 7730 C CA . GLN B 1 442 ? -33.406 -5.332 5.406 1 92.56 442 GLN B CA 1
ATOM 7731 C C . GLN B 1 442 ? -34.438 -4.289 5.859 1 92.56 442 GLN B C 1
ATOM 7733 O O . GLN B 1 442 ? -34.312 -3.764 6.973 1 92.56 442 GLN B O 1
ATOM 7738 N N . GLY B 1 443 ? -35.406 -4.008 5.035 1 93.31 443 GLY B N 1
ATOM 7739 C CA . GLY B 1 443 ? -36.469 -3.084 5.398 1 93.31 443 GLY B CA 1
ATOM 7740 C C . GLY B 1 443 ? -36.156 -1.648 5.008 1 93.31 443 GLY B C 1
ATOM 7741 O O . GLY B 1 443 ? -37.062 -0.815 4.949 1 93.31 443 GLY B O 1
ATOM 7742 N N . ASN B 1 444 ? -34.938 -1.303 4.836 1 96.62 444 ASN B N 1
ATOM 7743 C CA . ASN B 1 444 ? -34.594 0.044 4.418 1 96.62 444 ASN B CA 1
ATOM 7744 C C . ASN B 1 444 ? -34.531 0.161 2.896 1 96.62 444 ASN B C 1
ATOM 7746 O O . ASN B 1 444 ? -34.281 -0.829 2.201 1 96.62 444 ASN B O 1
ATOM 7750 N N . ARG B 1 445 ? -34.875 1.295 2.436 1 97.94 445 ARG B N 1
ATOM 7751 C CA . ARG B 1 445 ? -34.75 1.623 1.02 1 97.94 445 ARG B CA 1
ATOM 7752 C C . ARG B 1 445 ? -33.781 2.771 0.804 1 97.94 445 ARG B C 1
ATOM 7754 O O . ARG B 1 445 ? -33.781 3.734 1.573 1 97.94 445 ARG B O 1
ATOM 7761 N N . TYR B 1 446 ? -32.906 2.668 -0.308 1 98.69 446 TYR B N 1
ATOM 7762 C CA . TYR B 1 446 ? -31.844 3.648 -0.539 1 98.69 446 TYR B CA 1
ATOM 7763 C C . TYR B 1 446 ? -31.906 4.184 -1.966 1 98.69 446 TYR B C 1
ATOM 7765 O O . TYR B 1 446 ? -32.156 3.428 -2.908 1 98.69 446 TYR B O 1
ATOM 7773 N N . LYS B 1 447 ? -31.688 5.473 -2.102 1 98.5 447 LYS B N 1
ATOM 7774 C CA . LYS B 1 447 ? -31.25 6.016 -3.383 1 98.5 447 LYS B CA 1
ATOM 7775 C C . LYS B 1 447 ? -29.766 5.781 -3.596 1 98.5 447 LYS B C 1
ATOM 7777 O O . LYS B 1 447 ? -28.969 5.906 -2.66 1 98.5 447 LYS B O 1
ATOM 7782 N N . VAL B 1 448 ? -29.391 5.414 -4.832 1 98.75 448 VAL B N 1
ATOM 7783 C CA . VAL B 1 448 ? -28 5.047 -5.102 1 98.75 448 VAL B CA 1
ATOM 7784 C C . VAL B 1 448 ? -27.391 6.016 -6.117 1 98.75 448 VAL B C 1
ATOM 7786 O O . VAL B 1 448 ? -27.984 6.266 -7.168 1 98.75 448 VAL B O 1
ATOM 7789 N N . ASP B 1 449 ? -26.219 6.617 -5.812 1 98.81 449 ASP B N 1
ATOM 7790 C CA . ASP B 1 449 ? -25.438 7.457 -6.707 1 98.81 449 ASP B CA 1
ATOM 7791 C C . ASP B 1 449 ? -24.094 6.797 -7.031 1 98.81 449 ASP B C 1
ATOM 7793 O O . ASP B 1 449 ? -23.453 6.207 -6.156 1 98.81 449 ASP B O 1
ATOM 7797 N N . ILE B 1 450 ? -23.672 6.824 -8.297 1 98.88 450 ILE B N 1
ATOM 7798 C CA . ILE B 1 450 ? -22.312 6.512 -8.695 1 98.88 450 ILE B CA 1
ATOM 7799 C C . ILE B 1 450 ? -21.5 7.801 -8.82 1 98.88 450 ILE B C 1
ATOM 7801 O O . ILE B 1 450 ? -21.875 8.703 -9.562 1 98.88 450 ILE B O 1
ATOM 7805 N N . LEU B 1 451 ? -20.453 7.934 -8.055 1 98.94 451 LEU B N 1
ATOM 7806 C CA . LEU B 1 451 ? -19.578 9.109 -8.07 1 98.94 451 LEU B CA 1
ATOM 7807 C C . LEU B 1 451 ? -18.25 8.797 -8.758 1 98.94 451 LEU B C 1
ATOM 7809 O O . LEU B 1 451 ? -17.578 7.832 -8.398 1 98.94 451 LEU B O 1
ATOM 7813 N N . ASP B 1 452 ? -17.891 9.508 -9.805 1 98.88 452 ASP B N 1
ATOM 7814 C CA . ASP B 1 452 ? -16.531 9.531 -10.328 1 98.88 452 ASP B CA 1
ATOM 7815 C C . ASP B 1 452 ? -15.672 10.539 -9.57 1 98.88 452 ASP B C 1
ATOM 7817 O O . ASP B 1 452 ? -15.82 11.75 -9.75 1 98.88 452 ASP B O 1
ATOM 7821 N N . THR B 1 453 ? -14.766 10.086 -8.75 1 98.81 453 THR B N 1
ATOM 7822 C CA . THR B 1 453 ? -14.078 10.953 -7.793 1 98.81 453 THR B CA 1
ATOM 7823 C C . THR B 1 453 ? -12.977 11.758 -8.484 1 98.81 453 THR B C 1
ATOM 7825 O O . THR B 1 453 ? -12.5 12.758 -7.941 1 98.81 453 THR B O 1
ATOM 7828 N N . TRP B 1 454 ? -12.516 11.344 -9.641 1 98.69 454 TRP B N 1
ATOM 7829 C CA . TRP B 1 454 ? -11.539 12.109 -10.398 1 98.69 454 TRP B CA 1
ATOM 7830 C C . TRP B 1 454 ? -12.227 13.102 -11.336 1 98.69 454 TRP B C 1
ATOM 7832 O O . TRP B 1 454 ? -11.891 14.289 -11.352 1 98.69 454 TRP B O 1
ATOM 7842 N N . ASP B 1 455 ? -13.227 12.648 -12.039 1 98.69 455 ASP B N 1
ATOM 7843 C CA . ASP B 1 455 ? -13.922 13.523 -12.984 1 98.69 455 ASP B CA 1
ATOM 7844 C C . ASP B 1 455 ? -14.953 14.391 -12.266 1 98.69 455 ASP B C 1
ATOM 7846 O O . ASP B 1 455 ? -15.562 15.273 -12.867 1 98.69 455 ASP B O 1
ATOM 7850 N N . MET B 1 456 ? -15.188 14.18 -11.016 1 98.81 456 MET B N 1
ATOM 7851 C CA . MET B 1 456 ? -16.047 14.984 -10.141 1 98.81 456 MET B CA 1
ATOM 7852 C C . MET B 1 456 ? -17.469 15.008 -10.656 1 98.81 456 MET B C 1
ATOM 7854 O O . MET B 1 456 ? -18.078 16.078 -10.773 1 98.81 456 MET B O 1
ATOM 7858 N N . THR B 1 457 ? -18.047 13.781 -10.977 1 98.81 457 THR B N 1
ATOM 7859 C CA . THR B 1 457 ? -19.438 13.68 -11.422 1 98.81 457 THR B CA 1
ATOM 7860 C C . THR B 1 457 ? -20.234 12.781 -10.484 1 98.81 457 THR B C 1
ATOM 7862 O O . THR B 1 457 ? -19.672 11.922 -9.805 1 98.81 457 THR B O 1
ATOM 7865 N N . ILE B 1 458 ? -21.5 13.016 -10.352 1 98.75 458 ILE B N 1
ATOM 7866 C CA . ILE B 1 458 ? -22.469 12.227 -9.602 1 98.75 458 ILE B CA 1
ATOM 7867 C C . ILE B 1 458 ? -23.609 11.789 -10.523 1 98.75 458 ILE B C 1
ATOM 7869 O O . ILE B 1 458 ? -24.281 12.633 -11.125 1 98.75 458 ILE B O 1
ATOM 7873 N N . LYS B 1 459 ? -23.766 10.484 -10.68 1 98.69 459 LYS B N 1
ATOM 7874 C CA . LYS B 1 459 ? -24.875 9.914 -11.438 1 98.69 459 LYS B CA 1
ATOM 7875 C C . LYS B 1 459 ? -25.844 9.18 -10.516 1 98.69 459 LYS B C 1
ATOM 7877 O O . LYS B 1 459 ? -25.516 8.117 -9.984 1 98.69 459 LYS B O 1
ATOM 7882 N N . GLU B 1 460 ? -27.031 9.695 -10.375 1 98.38 460 GLU B N 1
ATOM 7883 C CA . GLU B 1 460 ? -28.062 9.031 -9.602 1 98.38 460 GLU B CA 1
ATOM 7884 C C . GLU B 1 460 ? -28.719 7.91 -10.398 1 98.38 460 GLU B C 1
ATOM 7886 O O . GLU B 1 460 ? -29.109 8.109 -11.547 1 98.38 460 GLU B O 1
ATOM 7891 N N . LEU B 1 461 ? -28.766 6.785 -9.812 1 98.44 461 LEU B N 1
ATOM 7892 C CA . LEU B 1 461 ? -29.453 5.672 -10.461 1 98.44 461 LEU B CA 1
ATOM 7893 C C . LEU B 1 461 ? -30.953 5.773 -10.273 1 98.44 461 LEU B C 1
ATOM 7895 O O . LEU B 1 461 ? -31.422 6.336 -9.281 1 98.44 461 LEU B O 1
ATOM 7899 N N . GLU B 1 462 ? -31.719 5.176 -11.25 1 97.69 462 GLU B N 1
ATOM 7900 C CA . GLU B 1 462 ? -33.188 5.211 -11.18 1 97.69 462 GLU B CA 1
ATOM 7901 C C . GLU B 1 462 ? -33.719 4.27 -10.102 1 97.69 462 GLU B C 1
ATOM 7903 O O . GLU B 1 462 ? -33.188 3.166 -9.922 1 97.69 462 GLU B O 1
ATOM 7908 N N . GLY B 1 463 ? -34.719 4.711 -9.406 1 96.56 463 GLY B N 1
ATOM 7909 C CA . GLY B 1 463 ? -35.406 3.873 -8.438 1 96.56 463 GLY B CA 1
ATOM 7910 C C . GLY B 1 463 ? -34.719 3.812 -7.094 1 96.56 463 GLY B C 1
ATOM 7911 O O . GLY B 1 463 ? -33.906 4.699 -6.758 1 96.56 463 GLY B O 1
ATOM 7912 N N . THR B 1 464 ? -35.219 2.979 -6.285 1 97.75 464 THR B N 1
ATOM 7913 C CA . THR B 1 464 ? -34.688 2.713 -4.961 1 97.75 464 THR B CA 1
ATOM 7914 C C . THR B 1 464 ? -34.281 1.243 -4.824 1 97.75 464 THR B C 1
ATOM 7916 O O . THR B 1 464 ? -34.75 0.396 -5.582 1 97.75 464 THR B O 1
ATOM 7919 N N . TYR B 1 465 ? -33.375 1.012 -3.955 1 97.81 465 TYR B N 1
ATOM 7920 C CA . TYR B 1 465 ? -32.812 -0.316 -3.781 1 97.81 465 TYR B CA 1
ATOM 7921 C C . TYR B 1 465 ? -32.938 -0.779 -2.334 1 97.81 465 TYR B C 1
ATOM 7923 O O . TYR B 1 465 ? -32.875 0.035 -1.409 1 97.81 465 TYR B O 1
ATOM 7931 N N . SER B 1 466 ? -33.125 -2.1 -2.152 1 97.19 466 SER B N 1
ATOM 7932 C CA . SER B 1 466 ? -33.281 -2.684 -0.827 1 97.19 466 SER B CA 1
ATOM 7933 C C . SER B 1 466 ? -32.719 -4.098 -0.768 1 97.19 466 SER B C 1
ATOM 7935 O O . SER B 1 466 ? -32.75 -4.828 -1.761 1 97.19 466 SER B O 1
ATOM 7937 N N . GLY B 1 467 ? -32.219 -4.453 0.413 1 96.5 467 GLY B N 1
ATOM 7938 C CA . GLY B 1 467 ? -31.672 -5.797 0.568 1 96.5 467 GLY B CA 1
ATOM 7939 C C . GLY B 1 467 ? -30.484 -6.066 -0.331 1 96.5 467 GLY B C 1
ATOM 7940 O O . GLY B 1 467 ? -29.547 -5.27 -0.378 1 96.5 467 GLY B O 1
ATOM 7941 N N . GLU B 1 468 ? -30.562 -7.234 -0.912 1 97.44 468 GLU B N 1
ATOM 7942 C CA . GLU B 1 468 ? -29.469 -7.613 -1.817 1 97.44 468 GLU B CA 1
ATOM 7943 C C . GLU B 1 468 ? -29.781 -7.176 -3.248 1 97.44 468 GLU B C 1
ATOM 7945 O O . GLU B 1 468 ? -30.859 -7.445 -3.768 1 97.44 468 GLU B O 1
ATOM 7950 N N . PHE B 1 469 ? -28.875 -6.461 -3.896 1 97.75 469 PHE B N 1
ATOM 7951 C CA . PHE B 1 469 ? -29.031 -6.035 -5.281 1 97.75 469 PHE B CA 1
ATOM 7952 C C . PHE B 1 469 ? -27.688 -5.84 -5.953 1 97.75 469 PHE B C 1
ATOM 7954 O O . PHE B 1 469 ? -26.656 -5.73 -5.277 1 97.75 469 PHE B O 1
ATOM 7961 N N . SER B 1 470 ? -27.656 -5.883 -7.23 1 97.81 470 SER B N 1
ATOM 7962 C CA . SER B 1 470 ? -26.453 -5.652 -8.031 1 97.81 470 SER B CA 1
ATOM 7963 C C . SER B 1 470 ? -26.578 -4.395 -8.883 1 97.81 470 SER B C 1
ATOM 7965 O O . SER B 1 470 ? -27.656 -4.102 -9.398 1 97.81 470 SER B O 1
ATOM 7967 N N . ILE B 1 471 ? -25.562 -3.656 -8.953 1 97.5 471 ILE B N 1
ATOM 7968 C CA . ILE B 1 471 ? -25.578 -2.523 -9.867 1 97.5 471 ILE B CA 1
ATOM 7969 C C . ILE B 1 471 ? -24.422 -2.637 -10.859 1 97.5 471 ILE B C 1
ATOM 7971 O O . ILE B 1 471 ? -23.375 -3.189 -10.531 1 97.5 471 ILE B O 1
ATOM 7975 N N . ASP B 1 472 ? -24.625 -2.08 -12.062 1 98 472 ASP B N 1
ATOM 7976 C CA . ASP B 1 472 ? -23.562 -1.938 -13.055 1 98 472 ASP B CA 1
ATOM 7977 C C . ASP B 1 472 ? -22.594 -0.814 -12.664 1 98 472 ASP B C 1
ATOM 7979 O O . ASP B 1 472 ? -23.031 0.276 -12.289 1 98 472 ASP B O 1
ATOM 7983 N N . MET B 1 473 ? -21.391 -1.088 -12.672 1 98.06 473 MET B N 1
ATOM 7984 C CA . MET B 1 473 ? -20.344 -0.117 -12.383 1 98.06 473 MET B CA 1
ATOM 7985 C C . MET B 1 473 ? -19.703 0.392 -13.672 1 98.06 473 MET B C 1
ATOM 7987 O O . MET B 1 473 ? -19.781 -0.265 -14.711 1 98.06 473 MET B O 1
ATOM 7991 N N . PRO B 1 474 ? -19.016 1.505 -13.617 1 97.12 474 PRO B N 1
ATOM 7992 C CA . PRO B 1 474 ? -18.422 2.084 -14.828 1 97.12 474 PRO B CA 1
ATOM 7993 C C . PRO B 1 474 ? -17.234 1.28 -15.352 1 97.12 474 PRO B C 1
ATOM 7995 O O . PRO B 1 474 ? -16.797 1.488 -16.484 1 97.12 474 PRO B O 1
ATOM 7998 N N . GLY B 1 475 ? -16.625 0.41 -14.547 1 96.88 475 GLY B N 1
ATOM 7999 C CA . GLY B 1 475 ? -15.453 -0.337 -14.984 1 96.88 475 GLY B CA 1
ATOM 8000 C C . GLY B 1 475 ? -14.211 0.517 -15.086 1 96.88 475 GLY B C 1
ATOM 8001 O O . GLY B 1 475 ? -13.383 0.317 -15.984 1 96.88 475 GLY B O 1
ATOM 8002 N N . LYS B 1 476 ? -14.078 1.512 -14.336 1 97.06 476 LYS B N 1
ATOM 8003 C CA . LYS B 1 476 ? -12.883 2.348 -14.273 1 97.06 476 LYS B CA 1
ATOM 8004 C C . LYS B 1 476 ? -12.469 2.613 -12.828 1 97.06 476 LYS B C 1
ATOM 8006 O O . LYS B 1 476 ? -13.25 2.385 -11.898 1 97.06 476 LYS B O 1
ATOM 8011 N N . GLN B 1 477 ? -11.297 3.113 -12.641 1 98.31 477 GLN B N 1
ATOM 8012 C CA . GLN B 1 477 ? -10.75 3.369 -11.312 1 98.31 477 GLN B CA 1
ATOM 8013 C C . GLN B 1 477 ? -11.367 4.613 -10.688 1 98.31 477 GLN B C 1
ATOM 8015 O O . GLN B 1 477 ? -11.93 5.453 -11.391 1 98.31 477 GLN B O 1
ATOM 8020 N N . TYR B 1 478 ? -11.289 4.727 -9.344 1 98.69 478 TYR B N 1
ATOM 8021 C CA . TYR B 1 478 ? -11.578 5.902 -8.531 1 98.69 478 TYR B CA 1
ATOM 8022 C C . TYR B 1 478 ? -13.078 6.203 -8.523 1 98.69 478 TYR B C 1
ATOM 8024 O O . TYR B 1 478 ? -13.484 7.363 -8.609 1 98.69 478 TYR B O 1
ATOM 8032 N N . ILE B 1 479 ? -13.875 5.125 -8.453 1 98.88 479 ILE B N 1
ATOM 8033 C CA . ILE B 1 479 ? -15.328 5.23 -8.375 1 98.88 479 ILE B CA 1
ATOM 8034 C C . ILE B 1 479 ? -15.781 5.051 -6.934 1 98.88 479 ILE B C 1
ATOM 8036 O O . ILE B 1 479 ? -15.227 4.227 -6.199 1 98.88 479 ILE B O 1
ATOM 8040 N N . ALA B 1 480 ? -16.734 5.824 -6.512 1 98.88 480 ALA B N 1
ATOM 8041 C CA . ALA B 1 480 ? -17.438 5.625 -5.25 1 98.88 480 ALA B CA 1
ATOM 8042 C C . ALA B 1 480 ? -18.922 5.387 -5.492 1 98.88 480 ALA B C 1
ATOM 8044 O O . ALA B 1 480 ? -19.469 5.762 -6.539 1 98.88 480 ALA B O 1
ATOM 8045 N N . VAL B 1 481 ? -19.562 4.711 -4.613 1 98.88 481 VAL B N 1
ATOM 8046 C CA . VAL B 1 481 ? -21.016 4.516 -4.609 1 98.88 481 VAL B CA 1
ATOM 8047 C C . VAL B 1 481 ? -21.594 5.027 -3.295 1 98.88 481 VAL B C 1
ATOM 8049 O O . VAL B 1 481 ? -21.203 4.586 -2.215 1 98.88 481 VAL B O 1
ATOM 8052 N N . ARG B 1 482 ? -22.5 5.93 -3.434 1 98.88 482 ARG B N 1
ATOM 8053 C CA . ARG B 1 482 ? -23.172 6.523 -2.281 1 98.88 482 ARG B CA 1
ATOM 8054 C C . ARG B 1 482 ? -24.609 6.051 -2.186 1 98.88 482 ARG B C 1
ATOM 8056 O O . ARG B 1 482 ? -25.312 5.984 -3.193 1 98.88 482 ARG B O 1
ATOM 8063 N N . MET B 1 483 ? -25.062 5.684 -1.005 1 98.75 483 MET B N 1
ATOM 8064 C CA . MET B 1 483 ? -26.438 5.258 -0.755 1 98.75 483 MET B CA 1
ATOM 8065 C C . MET B 1 483 ? -27.062 6.074 0.37 1 98.75 483 MET B C 1
ATOM 8067 O O . MET B 1 483 ? -26.531 6.117 1.481 1 98.75 483 MET B O 1
ATOM 8071 N N . ILE B 1 484 ? -28.156 6.676 0.068 1 98.5 484 ILE B N 1
ATOM 8072 C CA . ILE B 1 484 ? -28.875 7.527 1.015 1 98.5 484 ILE B CA 1
ATOM 8073 C C . ILE B 1 484 ? -30.25 6.938 1.3 1 98.5 484 ILE B C 1
ATOM 8075 O O . ILE B 1 484 ? -31.047 6.719 0.38 1 98.5 484 ILE B O 1
ATOM 8079 N N . LYS B 1 485 ? -30.547 6.68 2.568 1 98 485 LYS B N 1
ATOM 8080 C CA . LYS B 1 485 ? -31.828 6.098 2.961 1 98 485 LYS B CA 1
ATOM 8081 C C . LYS B 1 485 ? -33 7.02 2.596 1 98 485 LYS B C 1
ATOM 8083 O O . LYS B 1 485 ? -32.906 8.234 2.795 1 98 485 LYS B O 1
ATOM 8088 N N . VAL B 1 486 ? -33.969 6.375 2.035 1 96.19 486 VAL B N 1
ATOM 8089 C CA . VAL B 1 486 ? -35.188 7.137 1.723 1 96.19 486 VAL B CA 1
ATOM 8090 C C . VAL B 1 486 ? -36.312 6.738 2.676 1 96.19 486 VAL B C 1
ATOM 8092 O O . VAL B 1 486 ? -36.375 5.594 3.129 1 96.19 486 VAL B O 1
ATOM 8095 N N . ASN B 1 487 ? -37.156 7.688 3.123 1 85.38 487 ASN B N 1
ATOM 8096 C CA . ASN B 1 487 ? -38.344 7.445 3.957 1 85.38 487 ASN B CA 1
ATOM 8097 C C . ASN B 1 487 ? -39.469 6.777 3.164 1 85.38 487 ASN B C 1
ATOM 8099 O O . ASN B 1 487 ? -39.625 7.051 1.976 1 85.38 487 ASN B O 1
#

Radius of gyration: 35.24 Å; Cα contacts (8 Å, |Δi|>4): 2306; chains: 2; bounding box: 74×114×71 Å

Organism: NCBI:txid704125